Protein AF-A0A8T5PYW8-F1 (afdb_monomer_lite)

Sequence (938 aa):
MGNIFQKEYFKEKKGQVTVFIIIGIIILLSATTVIYIRNRTIEEKTAVEVEEAIIPDWAGEVEPFVERCIQDIAIKAFKKIGEHGGYIDFEDLYLSGSSFDIDKDNPTESDAVSFSTETQDPVAYWWYMESPNNCHECDLTSIDPPFDYIEGQVNRYMNRELPLCLNDFETFKKRGFEIDAGETDTGTKINLNTVDVTVKRPTEIKLGDKKANIDTFKVTLDLDFNQDYIAASLIAYSQINTMFMEDLLMHYITVYTLEPDPKKIPPTSSMDHREVPVTWKKEDVKKRVRNDLLGSYIAMLQVDKTKSAVRLLSPDPDEQGLYDVTYLDILPEGFEELEVDFLYNPAWNMYFNIRPGSETLKPLTTRTNDGGLGLLSSPITTNFYEFFYDISFPVIVLIKDNSSLKRYGEDGYLFRFALEVNIRDNKNMHLWKQEEGTIGPMDYSGVSLSLQNTQIDAEACTEVEGTEKWKCPIDNEVYDEMIECADSCRTETEEIIDPTAIPTLFCDYEQRISKDITIKTFDAKTKDPIPDVLITFGCGNYRKCPMEATDENGIYTSPFPICIGDGYIKLEKGGYMARYLDRISISPDTSASYSAELEPIREKEIEVVYINVTNLFRIKRMLYTKSGNNILNGLYNETPHVDSGESLDYRIREWGHGTLKNLYVTAYHYDIYSHELDLNQADIDLIKDKLKNHIENTVDSRISIKEIEHHHDVDRTDVVKATKDAMEAVEYALSISKNPMIQPEEQRDLLPISSTDRTKLEDYHKILKKELENIQFIKDYDLVSDSNIEEHRNKANPLKEGESVTIAYQKIKESIYEQNIPSVLVQAEYGGSSKIRLVPGRYNISMMFMDDKGFVIPAQGDYLEIDYTPAMIEGGELTTKTRAWDVEKTKLDSNNKIRFYFIRIDTPEEMEDMTGEFGMIEEYSRRYRAYIEPEFLP

Secondary structure (DSSP, 8-state):
-------------HHHHHHHHHHHHHHHHHHHHHHHHHHHHHTTT-----------TTTTTTHHHHHHHHHHHHHHHHHHHHHTTS-S-SS-HHHHSS-----SS-TTSSSEEESSSSS--EEEEEEEE-S-TT-SS--EE--PPPHHHHHHHHHHHHHHHHHHHHGGGHHHHTTT-EEEE---EEEEEE-SS-EEEEEEEEEEEEETTEEEEEEEEEEEE---HHHHHHHHHHHHHHHHHH-HHHHHHHHHHHHHTSS--TTSPPPSEEEE--SS---EEHHHHHHHIIIIIIHHHGGG-EETTSTT------SSHHHHHHHHTTEE--S-TT-TTEEEEEE--TTS--EEEEES-SSEE--SEEEEE--SSTT--S-EEEEEEE-EEEEEEEEEEEEEESSTTGGGT-S-EEEEEEEEEEEETTEEHHHHHTT-SSS-----TT---------------EE-TTSS-EE-TTT--EESSHHHHHHHT----------PPPP-GGG-GGG--S--EEEEEEETTT--B-TT-EEEEEETTTEEEEEEE--TTSEEEE----EEEEEEEEEE-TTB--EEEEEEEE-TT--EEEEEEE-BPEEEEEEEEEEEHHHH--S---SSSSHHHHHHHHHH-----------GGGTTTT-S-SHHHHHHHHHHHHHHTTTTS---HHHHHHHHHHHHHHHHHHHHT---HHHHTT-TT--HHHHHHHHHHHHHHHHHHHHHHH-GGGS-TT-TTSPPPPHHHHHHHHHHHHHHHHHHHHHGGGG-TT---HHHHHHHHTTPEEP-TTEEEEEEEEEPPSSTTSPPPPPEEEEEETT--EEEEE-SEEEEEEEEEEETT-EEE--BTTBPPEEESSEEEEEEEESTTT--EEE-HHHHHH-SEEEEEEEEPPPPSSHHHHHHHGGGHHHHHHHSHHHHS-EEE-

Foldseek 3Di:
DDDDDDDDDDDDDPPPVVVVVVVVVVVVVVVVVVVVVVVVVVVVPPPPPPVPQPFDPVRVVVQVLLQVLLVVQLVLQQQCCQQAQRANDAVDCQLRVDHWAADAQAQLQTQWYAPDSVDPRTHGAQWHWPDDLVDPQIEIEGDRDFPVSSQSSSQSSCQPCSCVSCVCVVVVVVVQKDKDKAHWGWGWAQFQQKIKIKIQIWIWIDHPPDIDTDGMHIDIFRHRVVLLSVVVVLVSVCCVVPVLVLVLLLVVLQVQAADDDQVTAHHQKDKDFDPDFHKYFQVVNVLCCLCVPCVVQQQLAAEPQAQPQDQDDDPDLVVNVSSVSSYHPRDDHDRHQKGKGKDDDSVHDKDKDKDDDDTMATFPDKDWDPPPDVPDNDIGIMGIHHMFIWIKGKMKMKIWRCRGPVVVVDRGHIGIHMHMRTGGRSDGPVCVLVVVHPDPDDPNPNNDHPPVPPPRDQNWFDCPPPACWGAQSPVRDIGNHRVVSRVVNDDDDDDDDDDDDDDDPQQPQVQLQEAKEKEWEAAPPPRATDWFWWKWKDAPPPDIHTDGTAHPRNMDIDRHGAHAQWMKIWTDDPQWAIDIDTRDGTDGHDYYYYYDHTYGKAKFWEFEWEFAVCLVCVLDDPADDDQPVVVVCVVQDDDDDDDDDDDDPVPVVPRVCDPLVVVVVVLVVCVVCVVQQVDPVVVNVVVVVVSVVLVVVVVVPPPPVVNVVPDPDDDLVVVLVNLVVQLVVLVVVLVCLVCVPPDDPSPNPPDRDDPVNNVVSVVVNVSSVVVNVSSVSPPPPVPDDPVVLVVSLVVIGGADAQKKKKKWKWFDDPDPPRDTPPTDIWMDHVVDITMDIDGFGWMKIWMKMWGQQFDWQPDDDPRHIDTQHGPIATFAICHPLLPTAGDDPVLSVPFRYKYFYTYDYPRDNHPVSVVPPRVCRSVCCNVCVSNGHIDGHD

Structure (mmCIF, N/CA/C/O backbone):
data_AF-A0A8T5PYW8-F1
#
_entry.id   AF-A0A8T5PYW8-F1
#
loop_
_atom_site.group_PDB
_atom_site.id
_atom_site.type_symbol
_atom_site.label_atom_id
_atom_site.label_alt_id
_atom_site.label_comp_id
_atom_site.label_asym_id
_atom_site.label_entity_id
_atom_site.label_seq_id
_atom_site.pdbx_PDB_ins_code
_atom_site.Cartn_x
_atom_site.Cartn_y
_atom_site.Cartn_z
_atom_site.occupancy
_atom_site.B_iso_or_equiv
_atom_site.auth_seq_id
_atom_site.auth_comp_id
_atom_site.auth_asym_id
_atom_site.auth_atom_id
_atom_site.pdbx_PDB_model_num
ATOM 1 N N . MET A 1 1 ? -59.252 -43.788 -52.177 1.00 38.06 1 MET A N 1
ATOM 2 C CA . MET A 1 1 ? -59.277 -45.171 -51.664 1.00 38.06 1 MET A CA 1
ATOM 3 C C . MET A 1 1 ? -58.492 -45.189 -50.368 1.00 38.06 1 MET A C 1
ATOM 5 O O . MET A 1 1 ? -57.293 -44.989 -50.447 1.00 38.06 1 MET A O 1
ATOM 9 N N . GLY A 1 2 ? -59.209 -45.377 -49.251 1.00 36.03 2 GLY A N 1
ATOM 10 C CA . GLY A 1 2 ? -58.746 -45.810 -47.922 1.00 36.03 2 GLY A CA 1
ATOM 11 C C . GLY A 1 2 ? -57.787 -44.891 -47.156 1.00 36.03 2 GLY A C 1
ATOM 12 O O . GLY A 1 2 ? -56.863 -44.348 -47.733 1.00 36.03 2 GLY A O 1
ATOM 13 N N . ASN A 1 3 ? -57.849 -44.735 -45.838 1.00 40.34 3 ASN A N 1
ATOM 14 C CA . ASN A 1 3 ? -58.860 -44.886 -44.783 1.00 40.34 3 ASN A CA 1
ATOM 15 C C . ASN A 1 3 ? -58.123 -44.380 -43.515 1.00 40.34 3 ASN A C 1
ATOM 17 O O . ASN A 1 3 ? -56.981 -44.764 -43.315 1.00 40.34 3 ASN A O 1
ATOM 21 N N . ILE A 1 4 ? -58.676 -43.408 -42.780 1.00 43.94 4 ILE A N 1
ATOM 22 C CA . ILE A 1 4 ? -59.211 -43.549 -41.401 1.00 43.94 4 ILE A CA 1
ATOM 23 C C . ILE A 1 4 ? -58.146 -43.557 -40.275 1.00 43.94 4 ILE A C 1
ATOM 25 O O . ILE A 1 4 ? -57.129 -44.225 -40.377 1.00 43.94 4 ILE A O 1
ATOM 29 N N . PHE A 1 5 ? -58.516 -42.876 -39.176 1.00 41.41 5 PHE A N 1
ATOM 30 C CA . PHE A 1 5 ? -57.900 -42.725 -37.841 1.00 41.41 5 PHE A CA 1
ATOM 31 C C . PHE A 1 5 ? -57.006 -41.476 -37.694 1.00 41.41 5 PHE A C 1
ATOM 33 O O . PHE A 1 5 ? -56.046 -41.313 -38.426 1.00 41.41 5 PHE A O 1
ATOM 40 N N . GLN A 1 6 ? -57.257 -40.524 -36.788 1.00 36.09 6 GLN A N 1
ATOM 41 C CA . GLN A 1 6 ? -58.157 -40.504 -35.633 1.00 36.09 6 GLN A CA 1
ATOM 42 C C . GLN A 1 6 ? -58.437 -39.044 -35.229 1.00 36.09 6 GLN A C 1
ATOM 44 O O . GLN A 1 6 ? -57.550 -38.194 -35.258 1.00 36.09 6 GLN A O 1
ATOM 49 N N . LYS A 1 7 ? -59.690 -38.763 -34.871 1.00 41.31 7 LYS A N 1
ATOM 50 C CA . LYS A 1 7 ? -60.179 -37.507 -34.296 1.00 41.31 7 LYS A CA 1
ATOM 51 C C . LYS A 1 7 ? -60.662 -37.826 -32.877 1.00 41.31 7 LYS A C 1
ATOM 53 O O . LYS A 1 7 ? -61.161 -38.925 -32.664 1.00 41.31 7 LYS A O 1
ATOM 58 N N . GLU A 1 8 ? -60.581 -36.820 -32.006 1.00 45.12 8 GLU A N 1
ATOM 59 C CA . GLU A 1 8 ? -61.153 -36.722 -30.648 1.00 45.12 8 GLU A CA 1
ATOM 60 C C . GLU A 1 8 ? -60.348 -37.353 -29.504 1.00 45.12 8 GLU A C 1
ATOM 62 O O . GLU A 1 8 ? -60.161 -38.560 -29.460 1.00 45.12 8 GLU A O 1
ATOM 67 N N . TYR A 1 9 ? -59.932 -36.535 -28.525 1.00 40.03 9 TYR A N 1
ATOM 68 C CA . TYR A 1 9 ? -60.668 -36.371 -27.258 1.00 40.03 9 TYR A CA 1
ATOM 69 C C . TYR A 1 9 ? -59.947 -35.349 -26.349 1.00 40.03 9 TYR A C 1
ATOM 71 O O . TYR A 1 9 ? -58.933 -35.666 -25.743 1.00 40.03 9 TYR A O 1
ATOM 79 N N . PHE A 1 10 ? -60.454 -34.119 -26.217 1.00 39.41 10 PHE A N 1
ATOM 80 C CA . PHE A 1 10 ? -60.117 -33.260 -25.070 1.00 39.41 10 PHE A CA 1
ATOM 81 C C . PHE A 1 10 ? -61.332 -32.413 -24.710 1.00 39.41 10 PHE A C 1
ATOM 83 O O . PHE A 1 10 ? -61.583 -31.348 -25.275 1.00 39.41 10 PHE A O 1
ATOM 90 N N . LYS A 1 11 ? -62.109 -32.911 -23.750 1.00 50.81 11 LYS A N 1
ATOM 91 C CA . LYS A 1 11 ? -63.093 -32.111 -23.036 1.00 50.81 11 LYS A CA 1
ATOM 92 C C . LYS A 1 11 ? -62.983 -32.397 -21.541 1.00 50.81 11 LYS A C 1
ATOM 94 O O . LYS A 1 11 ? -62.921 -33.545 -21.126 1.00 50.81 11 LYS A O 1
ATOM 99 N N . GLU A 1 12 ? -63.015 -31.292 -20.797 1.00 53.44 12 GLU A N 1
ATOM 100 C CA . GLU A 1 12 ? -63.367 -31.162 -19.376 1.00 53.44 12 GLU A CA 1
ATOM 101 C C . GLU A 1 12 ? -62.296 -31.487 -18.325 1.00 53.44 12 GLU A C 1
ATOM 103 O O . GLU A 1 12 ? -62.351 -32.522 -17.681 1.00 53.44 12 GLU A O 1
ATOM 108 N N . LYS A 1 13 ? -61.420 -30.504 -18.036 1.00 51.81 13 LYS A N 1
ATOM 109 C CA . LYS A 1 13 ? -60.904 -30.225 -16.673 1.00 51.81 13 LYS A CA 1
ATOM 110 C C . LYS A 1 13 ? -60.664 -28.723 -16.418 1.00 51.81 13 LYS A C 1
ATOM 112 O O . LYS A 1 13 ? -59.622 -28.319 -15.918 1.00 51.81 13 LYS A O 1
ATOM 117 N N . LYS A 1 14 ? -61.638 -27.857 -16.735 1.00 52.00 14 LYS A N 1
ATOM 118 C CA . LYS A 1 14 ? -61.552 -26.415 -16.396 1.00 52.00 14 LYS A CA 1
ATOM 119 C C . LYS A 1 14 ? -61.781 -26.107 -14.903 1.00 52.00 14 LYS A C 1
ATOM 121 O O . LYS A 1 14 ? -61.589 -24.972 -14.500 1.00 52.00 14 LYS A O 1
ATOM 126 N N . GLY A 1 15 ? -62.145 -27.105 -14.088 1.00 56.88 15 GLY A N 1
ATOM 127 C CA . GLY A 1 15 ? -62.352 -26.946 -12.642 1.00 56.88 15 GLY A CA 1
ATOM 128 C C . GLY A 1 15 ? -61.109 -27.152 -11.766 1.00 56.88 15 GLY A C 1
ATOM 129 O O . GLY A 1 15 ? -61.124 -26.737 -10.616 1.00 56.88 15 GLY A O 1
ATOM 130 N N . GLN A 1 16 ? -60.029 -27.764 -12.273 1.00 58.91 16 GLN A N 1
ATOM 131 C CA . GLN A 1 16 ? -58.819 -27.996 -11.463 1.00 58.91 16 GLN A CA 1
ATOM 132 C C . GLN A 1 16 ? -57.899 -26.772 -11.414 1.00 58.91 16 GLN A C 1
ATOM 134 O O . GLN A 1 16 ? -57.316 -26.493 -10.374 1.00 58.91 16 GLN A O 1
ATOM 139 N N . VAL A 1 17 ? -57.824 -25.991 -12.495 1.00 68.00 17 VAL A N 1
ATOM 140 C CA . VAL A 1 17 ? -56.960 -24.798 -12.550 1.00 68.00 17 VAL A CA 1
ATOM 141 C C . VAL A 1 17 ? -57.440 -23.713 -11.579 1.00 68.00 17 VAL A C 1
ATOM 143 O O . VAL A 1 17 ? -56.629 -23.069 -10.922 1.00 68.00 17 VAL A O 1
ATOM 146 N N . THR A 1 18 ? -58.756 -23.555 -11.405 1.00 79.94 18 THR A N 1
ATOM 147 C CA . THR A 1 18 ? -59.322 -22.570 -10.469 1.00 79.94 18 THR A CA 1
ATOM 148 C C . THR A 1 18 ? -58.969 -22.883 -9.013 1.00 79.94 18 THR A C 1
ATOM 150 O O . THR A 1 18 ? -58.755 -21.964 -8.231 1.00 79.94 18 THR A O 1
ATOM 153 N N . VAL A 1 19 ? -58.844 -24.165 -8.650 1.00 78.81 19 VAL A N 1
ATOM 154 C CA . VAL A 1 19 ? -58.472 -24.578 -7.287 1.00 78.81 19 VAL A CA 1
ATOM 155 C C . VAL A 1 19 ? -57.028 -24.190 -6.972 1.00 78.81 19 VAL A C 1
ATOM 157 O O . VAL A 1 19 ? -56.772 -23.635 -5.908 1.00 78.81 19 VAL A O 1
ATOM 160 N N . PHE A 1 20 ? -56.098 -24.387 -7.910 1.00 79.06 20 PHE A N 1
ATOM 161 C CA . PHE A 1 20 ? -54.699 -23.993 -7.710 1.00 79.06 20 PHE A CA 1
ATOM 162 C C . PHE A 1 20 ? -54.511 -22.472 -7.647 1.00 79.06 20 PHE A C 1
ATOM 164 O O . PHE A 1 20 ? -53.709 -22.000 -6.848 1.00 79.06 20 PHE A O 1
ATOM 171 N N . ILE A 1 21 ? -55.296 -21.698 -8.406 1.00 86.69 21 ILE A N 1
ATOM 172 C CA . ILE A 1 21 ? -55.273 -20.226 -8.329 1.00 86.69 21 ILE A CA 1
ATOM 173 C C . ILE A 1 21 ? -55.773 -19.741 -6.960 1.00 86.69 21 ILE A C 1
ATOM 175 O O . ILE A 1 21 ? -55.162 -18.861 -6.360 1.00 86.69 21 ILE A O 1
ATOM 179 N N . ILE A 1 22 ? -56.848 -20.337 -6.433 1.00 91.19 22 ILE A N 1
ATOM 180 C CA . ILE A 1 22 ? -57.376 -19.976 -5.108 1.00 91.19 22 ILE A CA 1
ATOM 181 C C . ILE A 1 22 ? -56.367 -20.328 -4.006 1.00 91.19 22 ILE A C 1
ATOM 183 O O . ILE A 1 22 ? -56.138 -19.516 -3.114 1.00 91.19 22 ILE A O 1
ATOM 187 N N . ILE A 1 23 ? -55.721 -21.496 -4.088 1.00 89.94 23 ILE A N 1
ATOM 188 C CA . ILE A 1 23 ? -54.689 -21.904 -3.122 1.00 89.94 23 ILE A CA 1
ATOM 189 C C . ILE A 1 23 ? -53.481 -20.960 -3.183 1.00 89.94 23 ILE A C 1
ATOM 191 O O . ILE A 1 23 ? -53.013 -20.519 -2.137 1.00 89.94 23 ILE A O 1
ATOM 195 N N . GLY A 1 24 ? -53.025 -20.584 -4.382 1.00 92.50 24 GLY A N 1
ATOM 196 C CA . GLY A 1 24 ? -51.926 -19.630 -4.549 1.00 92.50 24 GLY A CA 1
ATOM 197 C C . GLY A 1 24 ? -52.227 -18.264 -3.929 1.00 92.50 24 GLY A C 1
ATOM 198 O O . GLY A 1 24 ? -51.391 -17.719 -3.217 1.00 92.50 24 GLY A O 1
ATOM 199 N N . ILE A 1 25 ? -53.446 -17.745 -4.111 1.00 95.19 25 ILE A N 1
ATOM 200 C CA . ILE A 1 25 ? -53.867 -16.469 -3.509 1.00 95.19 25 ILE A CA 1
ATOM 201 C C . ILE A 1 25 ? -53.932 -16.567 -1.978 1.00 95.19 25 ILE A C 1
ATOM 203 O O . ILE A 1 25 ? -53.533 -15.629 -1.292 1.00 95.19 25 ILE A O 1
ATOM 207 N N . ILE A 1 26 ? -54.392 -17.696 -1.430 1.00 95.38 26 ILE A N 1
ATOM 208 C CA . ILE A 1 26 ? -54.441 -17.907 0.025 1.00 95.38 26 ILE A CA 1
ATOM 209 C C . ILE A 1 26 ? -53.027 -17.953 0.607 1.00 95.38 26 ILE A C 1
ATOM 211 O O . ILE A 1 26 ? -52.782 -17.299 1.619 1.00 95.38 26 ILE A O 1
ATOM 215 N N . ILE A 1 27 ? -52.093 -18.655 -0.042 1.00 94.25 27 ILE A N 1
ATOM 216 C CA . ILE A 1 27 ? -50.689 -18.728 0.393 1.00 94.25 27 ILE A CA 1
ATOM 217 C C . ILE A 1 27 ? -50.048 -17.341 0.333 1.00 94.25 27 ILE A C 1
ATOM 219 O O . ILE A 1 27 ? -49.399 -16.924 1.286 1.00 94.25 27 ILE A O 1
ATOM 223 N N . LEU A 1 28 ? -50.300 -16.587 -0.737 1.00 94.56 28 LEU A N 1
ATOM 224 C CA . LEU A 1 28 ? -49.741 -15.250 -0.900 1.00 94.56 28 LEU A CA 1
ATOM 225 C C . LEU A 1 28 ? -50.288 -14.282 0.158 1.00 94.56 28 LEU A C 1
ATOM 227 O O . LEU A 1 28 ? -49.512 -13.603 0.822 1.00 94.56 28 LEU A O 1
ATOM 231 N N . LEU A 1 29 ? -51.601 -14.280 0.413 1.00 95.25 29 LEU A N 1
ATOM 232 C CA . LEU A 1 29 ? -52.206 -13.445 1.458 1.00 95.25 29 LEU A CA 1
ATOM 233 C C . LEU A 1 29 ? -51.734 -13.821 2.866 1.00 95.25 29 LEU A C 1
ATOM 235 O O . LEU A 1 29 ? -51.491 -12.934 3.683 1.00 95.25 29 LEU A O 1
ATOM 239 N N . SER A 1 30 ? -51.575 -15.113 3.155 1.00 91.19 30 SER A N 1
ATOM 240 C CA . SER A 1 30 ? -51.087 -15.565 4.461 1.00 91.19 30 SER A CA 1
ATOM 241 C C . SER A 1 30 ? -49.602 -15.252 4.657 1.00 91.19 30 SER A C 1
ATOM 243 O O . SER A 1 30 ? -49.258 -14.717 5.707 1.00 91.19 30 SER A O 1
ATOM 245 N N . ALA A 1 31 ? -48.751 -15.438 3.644 1.00 91.50 31 ALA A N 1
ATOM 246 C CA . ALA A 1 31 ? -47.349 -15.012 3.686 1.00 91.50 31 ALA A CA 1
ATOM 247 C C . ALA A 1 31 ? -47.220 -13.491 3.877 1.00 91.50 31 ALA A C 1
ATOM 249 O O . ALA A 1 31 ? -46.500 -13.042 4.764 1.00 91.50 31 ALA A O 1
ATOM 250 N N . THR A 1 32 ? -47.994 -12.699 3.126 1.00 89.44 32 THR A N 1
ATOM 251 C CA . THR A 1 32 ? -47.991 -11.229 3.257 1.00 89.44 32 THR A CA 1
ATOM 252 C C . THR A 1 32 ? -48.457 -10.792 4.649 1.00 89.44 32 THR A C 1
ATOM 254 O O . THR A 1 32 ? -47.897 -9.870 5.230 1.00 89.44 32 THR A O 1
ATOM 257 N N . THR A 1 33 ? -49.449 -11.481 5.223 1.00 91.94 33 THR A N 1
ATOM 258 C CA . THR A 1 33 ? -49.944 -11.190 6.578 1.00 91.94 33 THR A CA 1
ATOM 259 C C . THR A 1 33 ? -48.911 -11.552 7.644 1.00 91.94 33 THR A C 1
ATOM 261 O O . THR A 1 33 ? -48.725 -10.795 8.591 1.00 91.94 33 THR A O 1
ATOM 264 N N . VAL A 1 34 ? -48.211 -12.679 7.491 1.00 91.38 34 VAL A N 1
ATOM 265 C CA . VAL A 1 34 ? -47.151 -13.097 8.421 1.00 91.38 34 VAL A CA 1
ATOM 266 C C . VAL A 1 34 ? -45.970 -12.130 8.368 1.00 91.38 34 VAL A C 1
ATOM 268 O O . VAL A 1 34 ? -45.497 -11.728 9.425 1.00 91.38 34 VAL A O 1
ATOM 271 N N . ILE A 1 35 ? -45.549 -11.697 7.174 1.00 87.31 35 ILE A N 1
ATOM 272 C CA . ILE A 1 35 ? -44.493 -10.685 7.000 1.00 87.31 35 ILE A CA 1
ATOM 273 C C . ILE A 1 35 ? -44.930 -9.344 7.603 1.00 87.31 35 ILE A C 1
ATOM 275 O O . ILE A 1 35 ? -44.173 -8.733 8.347 1.00 87.31 35 ILE A O 1
ATOM 279 N N . TYR A 1 36 ? -46.176 -8.919 7.373 1.00 89.69 36 TYR A N 1
ATOM 280 C CA . TYR A 1 36 ? -46.711 -7.676 7.937 1.00 89.69 36 TYR A CA 1
ATOM 281 C C . TYR A 1 36 ? -46.775 -7.698 9.473 1.00 89.69 36 TYR A C 1
ATOM 283 O O . TYR A 1 36 ? -46.435 -6.711 10.123 1.00 89.69 36 TYR A O 1
ATOM 291 N N . ILE A 1 37 ? -47.181 -8.826 10.067 1.00 84.31 37 ILE A N 1
ATOM 292 C CA . ILE A 1 37 ? -47.215 -8.984 11.527 1.00 84.31 37 ILE A CA 1
ATOM 293 C C . ILE A 1 37 ? -45.792 -9.061 12.092 1.00 84.31 37 ILE A C 1
ATOM 295 O O . ILE A 1 37 ? -45.537 -8.412 13.105 1.00 84.31 37 ILE A O 1
ATOM 299 N N . ARG A 1 38 ? -44.864 -9.778 11.436 1.00 75.25 38 ARG A N 1
ATOM 300 C CA . ARG A 1 38 ? -43.445 -9.829 11.835 1.00 75.25 38 ARG A CA 1
ATOM 301 C C . ARG A 1 38 ? -42.803 -8.445 11.795 1.00 75.25 38 ARG A C 1
ATOM 303 O O . ARG A 1 38 ? -42.229 -8.046 12.799 1.00 75.25 38 ARG A O 1
ATOM 310 N N . ASN A 1 39 ? -42.991 -7.679 10.721 1.00 71.00 39 ASN A N 1
ATOM 311 C CA . ASN A 1 39 ? -42.432 -6.328 10.621 1.00 71.00 39 ASN A CA 1
ATOM 312 C C . ASN A 1 39 ? -42.983 -5.402 11.715 1.00 71.00 39 ASN A C 1
ATOM 314 O O . ASN A 1 39 ? -42.222 -4.652 12.315 1.00 71.00 39 ASN A O 1
ATOM 318 N N . ARG A 1 40 ? -44.267 -5.532 12.080 1.00 71.06 40 ARG A N 1
ATOM 319 C CA . ARG A 1 40 ? -44.833 -4.787 13.217 1.00 71.06 40 ARG A CA 1
ATOM 320 C C . ARG A 1 40 ? -44.355 -5.243 14.595 1.00 71.06 40 ARG A C 1
ATOM 322 O O . ARG A 1 40 ? -44.402 -4.444 15.518 1.00 71.06 40 ARG A O 1
ATOM 329 N N . THR A 1 41 ? -43.944 -6.501 14.763 1.00 53.25 41 THR A N 1
ATOM 330 C CA . THR A 1 41 ? -43.396 -6.972 16.051 1.00 53.25 41 THR A CA 1
ATOM 331 C C . THR A 1 41 ? -41.901 -6.701 16.193 1.00 53.25 41 THR A C 1
ATOM 333 O O . THR A 1 41 ? -41.403 -6.722 17.315 1.00 53.25 41 THR A O 1
ATOM 336 N N . ILE A 1 42 ? -41.205 -6.443 15.082 1.00 51.72 42 ILE A N 1
ATOM 337 C CA . ILE A 1 42 ? -39.791 -6.058 15.060 1.00 51.72 42 ILE A CA 1
ATOM 338 C C . ILE A 1 42 ? -39.649 -4.550 15.331 1.00 51.72 42 ILE A C 1
ATOM 340 O O . ILE A 1 42 ? -38.824 -4.181 16.154 1.00 51.72 42 ILE A O 1
ATOM 344 N N . GLU A 1 43 ? -40.523 -3.689 14.791 1.00 45.94 43 GLU A N 1
ATOM 345 C CA . GLU A 1 43 ? -40.486 -2.238 15.082 1.00 45.94 43 GLU A CA 1
ATOM 346 C C . GLU A 1 43 ? -40.773 -1.873 16.557 1.00 45.94 43 GLU A C 1
ATOM 348 O O . GLU A 1 43 ? -40.357 -0.813 17.009 1.00 45.94 43 GLU A O 1
ATOM 353 N N . GLU A 1 44 ? -41.447 -2.729 17.335 1.00 44.78 44 GLU A N 1
ATOM 354 C CA . GLU A 1 44 ? -41.784 -2.447 18.746 1.00 44.78 44 GLU A CA 1
ATOM 355 C C . GLU A 1 44 ? -40.785 -3.051 19.758 1.00 44.78 44 GLU A C 1
ATOM 357 O O . GLU A 1 44 ? -40.947 -2.855 20.961 1.00 44.78 44 GLU A O 1
ATOM 362 N N . LYS A 1 45 ? -39.757 -3.795 19.308 1.00 37.91 45 LYS A N 1
ATOM 363 C CA . LYS A 1 45 ? -38.787 -4.478 20.195 1.00 37.91 45 LYS A CA 1
ATOM 364 C C . LYS A 1 45 ? -37.328 -4.029 20.067 1.00 37.91 45 LYS A C 1
ATOM 366 O O . LYS A 1 45 ? -36.506 -4.494 20.847 1.00 37.91 45 LYS A O 1
ATOM 371 N N . THR A 1 46 ? -37.023 -3.092 19.174 1.00 38.72 46 THR A N 1
ATOM 372 C CA . THR A 1 46 ? -35.703 -2.438 19.042 1.00 38.72 46 THR A CA 1
ATOM 373 C C . THR A 1 46 ? -35.733 -0.975 19.490 1.00 38.72 46 THR A C 1
ATOM 375 O O . THR A 1 46 ? -35.033 -0.125 18.957 1.00 38.72 46 THR A O 1
ATOM 378 N N . ALA A 1 47 ? -36.543 -0.672 20.502 1.00 36.22 47 ALA A N 1
ATOM 379 C CA . ALA A 1 47 ? -36.277 0.449 21.389 1.00 36.22 47 ALA A CA 1
ATOM 380 C C . ALA A 1 47 ? -35.717 -0.153 22.680 1.00 36.22 47 ALA A C 1
ATOM 382 O O . ALA A 1 47 ? -36.468 -0.474 23.600 1.00 36.22 47 ALA A O 1
ATOM 383 N N . VAL A 1 48 ? -34.400 -0.378 22.724 1.00 37.81 48 VAL A N 1
ATOM 384 C CA . VAL A 1 48 ? -33.714 -0.385 24.016 1.00 37.81 48 VAL A CA 1
ATOM 385 C C . VAL A 1 48 ? -33.890 1.036 24.526 1.00 37.81 48 VAL A C 1
ATOM 387 O O . VAL A 1 48 ? -33.312 1.984 24.004 1.00 37.81 48 VAL A O 1
ATOM 390 N N . GLU A 1 49 ? -34.822 1.183 25.455 1.00 36.69 49 GLU A N 1
ATOM 391 C CA . GLU A 1 49 ? -35.040 2.385 26.237 1.00 36.69 49 GLU A CA 1
ATOM 392 C C . GLU A 1 49 ? -33.749 2.585 27.045 1.00 36.69 49 GLU A C 1
ATOM 394 O O . GLU A 1 49 ? -33.605 2.063 28.149 1.00 36.69 49 GLU A O 1
ATOM 399 N N . VAL A 1 50 ? -32.749 3.251 26.453 1.00 43.47 50 VAL A N 1
ATOM 400 C CA . VAL A 1 50 ? -31.699 3.895 27.237 1.00 43.47 50 VAL A CA 1
ATOM 401 C C . VAL A 1 50 ? -32.470 4.889 28.086 1.00 43.47 50 VAL A C 1
ATOM 403 O O . VAL A 1 50 ? -33.004 5.872 27.575 1.00 43.47 50 VAL A O 1
ATOM 406 N N . GLU A 1 51 ? -32.650 4.552 29.360 1.00 42.88 51 GLU A N 1
ATOM 407 C CA . GLU A 1 51 ? -33.152 5.463 30.375 1.00 42.88 51 GLU A CA 1
ATOM 408 C C . GLU A 1 51 ? -32.160 6.639 30.396 1.00 42.88 51 GLU A C 1
ATOM 410 O O . GLU A 1 51 ? -31.167 6.612 31.119 1.00 42.88 51 GLU A O 1
ATOM 415 N N . GLU A 1 52 ? -32.363 7.644 29.534 1.00 52.25 52 GLU A N 1
ATOM 416 C CA . GLU A 1 52 ? -31.673 8.925 29.639 1.00 52.25 52 GLU A CA 1
ATOM 417 C C . GLU A 1 52 ? -31.968 9.408 31.053 1.00 52.25 52 GLU A C 1
ATOM 419 O O . GLU A 1 52 ? -33.106 9.763 31.387 1.00 52.25 52 GLU A O 1
ATOM 424 N N . ALA A 1 53 ? -30.963 9.332 31.924 1.00 58.19 53 ALA A N 1
ATOM 425 C CA . ALA A 1 53 ? -31.076 9.844 33.270 1.00 58.19 53 ALA A CA 1
ATOM 426 C C . ALA A 1 53 ? -31.490 11.308 33.128 1.00 58.19 53 ALA A C 1
ATOM 428 O O . ALA A 1 53 ? -30.722 12.117 32.622 1.00 58.19 53 ALA A O 1
ATOM 429 N N . ILE A 1 54 ? -32.732 11.639 33.497 1.00 68.88 54 ILE A N 1
ATOM 430 C CA . ILE A 1 54 ? -33.273 12.988 33.317 1.00 68.88 54 ILE A CA 1
ATOM 431 C C . ILE A 1 54 ? -32.425 13.929 34.175 1.00 68.88 54 ILE A C 1
ATOM 433 O O . ILE A 1 54 ? -32.641 14.033 35.388 1.00 68.88 54 ILE A O 1
ATOM 437 N N . ILE A 1 55 ? -31.444 14.591 33.555 1.00 81.00 55 ILE A N 1
ATOM 438 C CA . ILE A 1 55 ? -30.574 15.547 34.229 1.00 81.00 55 ILE A CA 1
ATOM 439 C C . ILE A 1 55 ? -31.463 16.724 34.632 1.00 81.00 55 ILE A C 1
ATOM 441 O O . ILE A 1 55 ? -32.069 17.374 33.778 1.00 81.00 55 ILE A O 1
ATOM 445 N N . PRO A 1 56 ? -31.599 17.016 35.935 1.00 82.56 56 PRO A N 1
ATOM 446 C CA . PRO A 1 56 ? -32.448 18.113 36.365 1.00 82.56 56 PRO A CA 1
ATOM 447 C C . PRO A 1 56 ? -31.942 19.458 35.821 1.00 82.56 56 PRO A C 1
ATOM 449 O O . PRO A 1 56 ? -30.739 19.709 35.856 1.00 82.56 56 PRO A O 1
ATOM 452 N N . ASP A 1 57 ? -32.846 20.383 35.477 1.00 84.31 57 ASP A N 1
ATOM 453 C CA . ASP A 1 57 ? -32.513 21.721 34.938 1.00 84.31 57 ASP A CA 1
ATOM 454 C C . ASP A 1 57 ? -31.424 22.481 35.722 1.00 84.31 57 ASP A C 1
ATOM 456 O O . ASP A 1 57 ? -30.683 23.285 35.166 1.00 84.31 57 ASP A O 1
ATOM 460 N N . TRP A 1 58 ? -31.317 22.253 37.037 1.00 84.62 58 TRP A N 1
ATOM 461 C CA . TRP A 1 58 ? -30.325 22.919 37.888 1.00 84.62 58 TRP A CA 1
ATOM 462 C C . TRP A 1 58 ? -28.891 22.393 37.700 1.00 84.62 58 TRP A C 1
ATOM 464 O O . TRP A 1 58 ? -27.953 23.095 38.074 1.00 84.62 58 TRP A O 1
ATOM 474 N N . ALA A 1 59 ? -28.727 21.185 37.152 1.00 85.69 59 ALA A N 1
ATOM 475 C CA . ALA A 1 59 ? -27.449 20.540 36.846 1.00 85.69 59 ALA A CA 1
ATOM 476 C C . ALA A 1 59 ? -27.107 20.577 35.342 1.00 85.69 59 ALA A C 1
ATOM 478 O O . ALA A 1 59 ? -25.954 20.350 34.982 1.00 85.69 59 ALA A O 1
ATOM 479 N N . GLY A 1 60 ? -28.065 20.939 34.479 1.00 86.31 60 GLY A N 1
ATOM 480 C CA . GLY A 1 60 ? -27.927 20.899 33.016 1.00 86.31 60 GLY A CA 1
ATOM 481 C C . GLY A 1 60 ? -26.878 21.839 32.401 1.00 86.31 60 GLY A C 1
ATOM 482 O O . GLY A 1 60 ? -26.639 21.777 31.205 1.00 86.31 60 GLY A O 1
ATOM 483 N N . GLU A 1 61 ? -26.227 22.714 33.178 1.00 90.88 61 GLU A N 1
ATOM 484 C CA . GLU A 1 61 ? -25.093 23.521 32.688 1.00 90.88 61 GLU A CA 1
ATOM 485 C C . GLU A 1 61 ? -23.734 22.802 32.804 1.00 90.88 61 GLU A C 1
ATOM 487 O O . GLU A 1 61 ? -22.765 23.242 32.184 1.00 90.88 61 GLU A O 1
ATOM 492 N N . VAL A 1 62 ? -23.635 21.736 33.611 1.00 92.50 62 VAL A N 1
ATOM 493 C CA . VAL A 1 62 ? -22.368 21.025 33.869 1.00 92.50 62 VAL A CA 1
ATOM 494 C C . VAL A 1 62 ? -22.004 20.109 32.704 1.00 92.50 62 VAL A C 1
ATOM 496 O O . VAL A 1 62 ? -20.870 20.143 32.240 1.00 92.50 62 VAL A O 1
ATOM 499 N N . GLU A 1 63 ? -22.967 19.346 32.195 1.00 93.06 63 GLU A N 1
ATOM 500 C CA . GLU A 1 63 ? -22.794 18.453 31.044 1.00 93.06 63 GLU A CA 1
ATOM 501 C C . GLU A 1 63 ? -22.246 19.165 29.796 1.00 93.06 63 GLU A C 1
ATOM 503 O O . GLU A 1 63 ? -21.132 18.838 29.387 1.00 93.06 63 GLU A O 1
ATOM 508 N N . PRO A 1 64 ? -22.885 20.225 29.257 1.00 94.44 64 PRO A N 1
ATOM 509 C CA . PRO A 1 64 ? -22.377 20.911 28.068 1.00 94.44 64 PRO A CA 1
ATOM 510 C C . PRO A 1 64 ? -21.037 21.624 28.306 1.00 94.44 64 PRO A C 1
ATOM 512 O O . PRO A 1 64 ? -20.346 21.987 27.352 1.00 94.44 64 PRO A O 1
ATOM 515 N N . PHE A 1 65 ? -20.654 21.876 29.565 1.00 96.38 65 PHE A N 1
ATOM 516 C CA . PHE A 1 65 ? -19.309 22.349 29.892 1.00 96.38 65 PHE A CA 1
ATOM 517 C C . PHE A 1 65 ? -18.273 21.227 29.760 1.00 96.38 65 PHE A C 1
ATOM 519 O O . PHE A 1 65 ? -17.218 21.455 29.164 1.00 96.38 65 PHE A O 1
ATOM 526 N N . VAL A 1 66 ? -18.575 20.032 30.278 1.00 96.50 66 VAL A N 1
ATOM 527 C CA . VAL A 1 66 ? -17.706 18.854 30.147 1.00 96.50 66 VAL A CA 1
ATOM 528 C C . VAL A 1 66 ? -17.573 18.452 28.683 1.00 96.50 66 VAL A C 1
ATOM 530 O O . VAL A 1 66 ? -16.452 18.326 28.198 1.00 96.50 66 VAL A O 1
ATOM 533 N N . GLU A 1 67 ? -18.686 18.349 27.957 1.00 97.19 67 GLU A N 1
ATOM 534 C CA . GLU A 1 67 ? -18.700 18.018 26.528 1.00 97.19 67 GLU A CA 1
ATOM 535 C C . GLU A 1 67 ? -17.897 19.016 25.696 1.00 97.19 67 GLU A C 1
ATOM 537 O O . GLU A 1 67 ? -17.132 18.617 24.825 1.00 97.19 67 GLU A O 1
ATOM 542 N N . ARG A 1 68 ? -17.978 20.320 25.993 1.00 97.50 68 ARG A N 1
ATOM 543 C CA . ARG A 1 68 ? -17.140 21.312 25.305 1.00 97.50 68 ARG A CA 1
ATOM 544 C C . ARG A 1 68 ? -15.654 21.094 25.574 1.00 97.50 68 ARG A C 1
ATOM 546 O O . ARG A 1 68 ? -14.859 21.192 24.648 1.00 97.50 68 ARG A O 1
ATOM 553 N N . CYS A 1 69 ? -15.277 20.781 26.815 1.00 97.94 69 CYS A N 1
ATOM 554 C CA . CYS A 1 69 ? -13.894 20.427 27.125 1.00 97.94 69 CYS A CA 1
ATOM 555 C C . CYS A 1 69 ? -13.444 19.173 26.364 1.00 97.94 69 CYS A C 1
ATOM 557 O O . CYS A 1 69 ? -12.342 19.164 25.822 1.00 97.94 69 CYS A O 1
ATOM 559 N N . ILE A 1 70 ? -14.293 18.144 26.293 1.00 98.44 70 ILE A N 1
ATOM 560 C CA . ILE A 1 70 ? -14.018 16.920 25.530 1.00 98.44 70 ILE A CA 1
ATOM 561 C C . ILE A 1 70 ? -13.817 17.261 24.051 1.00 98.44 70 ILE A C 1
ATOM 563 O O . ILE A 1 70 ? -12.797 16.890 23.480 1.00 98.44 70 ILE A O 1
ATOM 567 N N . GLN A 1 71 ? -14.734 18.031 23.463 1.00 98.56 71 GLN A N 1
ATOM 568 C CA . GLN A 1 71 ? -14.669 18.473 22.071 1.00 98.56 71 GLN A CA 1
ATOM 569 C C . GLN A 1 71 ? -13.373 19.238 21.774 1.00 98.56 71 GLN A C 1
ATOM 571 O O . GLN A 1 71 ? -12.659 18.902 20.833 1.00 98.56 71 GLN A O 1
ATOM 576 N N . ASP A 1 72 ? -13.034 20.237 22.593 1.00 98.31 72 ASP A N 1
ATOM 577 C CA . ASP A 1 72 ? -11.855 21.081 22.378 1.00 98.31 72 ASP A CA 1
ATOM 578 C C . ASP A 1 72 ? -10.543 20.290 22.494 1.00 98.31 72 ASP A C 1
ATOM 580 O O . ASP A 1 72 ? -9.572 20.592 21.798 1.00 98.31 72 ASP A O 1
ATOM 584 N N . ILE A 1 73 ? -10.478 19.299 23.388 1.00 98.56 73 ILE A N 1
ATOM 585 C CA . ILE A 1 73 ? -9.289 18.450 23.545 1.00 98.56 73 ILE A CA 1
ATOM 586 C C . ILE A 1 73 ? -9.209 17.428 22.416 1.00 98.56 73 ILE A C 1
ATOM 588 O O . ILE A 1 73 ? -8.127 17.244 21.865 1.00 98.56 73 ILE A O 1
ATOM 592 N N . ALA A 1 74 ? -10.327 16.814 22.033 1.00 98.50 74 ALA A N 1
ATOM 593 C CA . ALA A 1 74 ? -10.361 15.844 20.949 1.00 98.50 74 ALA A CA 1
ATOM 594 C C . ALA A 1 74 ? -9.957 16.490 19.613 1.00 98.50 74 ALA A C 1
ATOM 596 O O . ALA A 1 74 ? -9.094 15.962 18.918 1.00 98.50 74 ALA A O 1
ATOM 597 N N . ILE A 1 75 ? -10.456 17.695 19.307 1.00 98.56 75 ILE A N 1
ATOM 598 C CA . ILE A 1 75 ? -10.020 18.467 18.129 1.00 98.56 75 ILE A CA 1
ATOM 599 C C . ILE A 1 75 ? -8.505 18.721 18.168 1.00 98.56 75 ILE A C 1
ATOM 601 O O . ILE A 1 75 ? -7.822 18.547 17.161 1.00 98.56 75 ILE A O 1
ATOM 605 N N . LYS A 1 76 ? -7.946 19.095 19.328 1.00 98.38 76 LYS A N 1
ATOM 606 C CA . LYS A 1 76 ? -6.489 19.279 19.480 1.00 98.38 76 LYS A CA 1
ATOM 607 C C . LYS A 1 76 ? -5.709 17.977 19.297 1.00 98.38 76 LYS A C 1
ATOM 609 O O . LYS A 1 76 ? -4.629 18.015 18.715 1.00 98.38 76 LYS A O 1
ATOM 614 N N . ALA A 1 77 ? -6.236 16.856 19.786 1.00 98.44 77 ALA A N 1
ATOM 615 C CA . ALA A 1 77 ? -5.624 15.541 19.638 1.00 98.44 77 ALA A CA 1
ATOM 616 C C . ALA A 1 77 ? -5.535 15.145 18.159 1.00 98.44 77 ALA A C 1
ATOM 618 O O . ALA A 1 77 ? -4.447 14.845 17.673 1.00 98.44 77 ALA A O 1
ATOM 619 N N . PHE A 1 78 ? -6.647 15.240 17.424 1.00 98.44 78 PHE A N 1
ATOM 620 C CA . PHE A 1 78 ? -6.678 14.917 15.997 1.00 98.44 78 PHE A CA 1
ATOM 621 C C . PHE A 1 78 ? -5.857 15.884 15.151 1.00 98.44 78 PHE A C 1
ATOM 623 O O . PHE A 1 78 ? -5.223 15.448 14.196 1.00 98.44 78 PHE A O 1
ATOM 630 N N . LYS A 1 79 ? -5.798 17.173 15.505 1.00 97.75 79 LYS A N 1
ATOM 631 C CA . LYS A 1 79 ? -4.880 18.115 14.848 1.00 97.75 79 LYS A CA 1
ATOM 632 C C . LYS A 1 79 ? -3.425 17.707 15.018 1.00 97.75 79 LYS A C 1
ATOM 634 O O . LYS A 1 79 ? -2.719 17.634 14.026 1.00 97.75 79 LYS A O 1
ATOM 639 N N . LYS A 1 80 ? -3.006 17.363 16.241 1.00 97.44 80 LYS A N 1
ATOM 640 C CA . LYS A 1 80 ? -1.657 16.840 16.497 1.00 97.44 80 LYS A CA 1
ATOM 641 C C . LYS A 1 80 ? -1.378 15.587 15.669 1.00 97.44 80 LYS A C 1
ATOM 643 O O . LYS A 1 80 ? -0.353 15.530 15.014 1.00 97.44 80 LYS A O 1
ATOM 648 N N . ILE A 1 81 ? -2.304 14.628 15.652 1.00 98.06 81 ILE A N 1
ATOM 649 C CA . ILE A 1 81 ? -2.194 13.399 14.849 1.00 98.06 81 ILE A CA 1
ATOM 650 C C . ILE A 1 81 ? -2.030 13.720 13.358 1.00 98.06 81 ILE A C 1
ATOM 652 O O . ILE A 1 81 ? -1.127 13.184 12.718 1.00 98.06 81 ILE A O 1
ATOM 656 N N . GLY A 1 82 ? -2.859 14.616 12.819 1.00 97.50 82 GLY A N 1
ATOM 657 C CA . GLY A 1 82 ? -2.795 15.027 11.417 1.00 97.50 82 GLY A CA 1
ATOM 658 C C . GLY A 1 82 ? -1.512 15.777 11.084 1.00 97.50 82 GLY A C 1
ATOM 659 O O . GLY A 1 82 ? -0.893 15.521 10.059 1.00 97.50 82 GLY A O 1
ATOM 660 N N . GLU A 1 83 ? -1.046 16.637 11.986 1.00 95.56 83 GLU A N 1
ATOM 661 C CA . GLU A 1 83 ? 0.218 17.362 11.869 1.00 95.56 83 GLU A CA 1
ATOM 662 C C . GLU A 1 83 ? 1.441 16.430 11.980 1.00 95.56 83 GLU A C 1
ATOM 664 O O . GLU A 1 83 ? 2.514 16.756 11.495 1.00 95.56 83 GLU A O 1
ATOM 669 N N . HIS A 1 84 ? 1.343 15.253 12.570 1.00 96.31 84 HIS A N 1
ATOM 670 C CA . HIS A 1 84 ? 2.522 14.439 12.883 1.00 96.31 84 HIS A CA 1
ATOM 671 C C . HIS A 1 84 ? 2.563 13.099 12.137 1.00 96.31 84 HIS A C 1
ATOM 673 O O . HIS A 1 84 ? 3.403 12.254 12.443 1.00 96.31 84 HIS A O 1
ATOM 679 N N . GLY A 1 85 ? 1.700 12.889 11.141 1.00 96.31 85 GLY A N 1
ATOM 680 C CA . GLY A 1 85 ? 1.676 11.647 10.363 1.00 96.31 85 GLY A CA 1
ATOM 681 C C . GLY A 1 85 ? 1.114 10.463 11.136 1.00 96.31 85 GLY A C 1
ATOM 682 O O . GLY A 1 85 ? 1.651 9.366 11.048 1.00 96.31 85 GLY A O 1
ATOM 683 N N . GLY A 1 86 ? 0.054 10.679 11.917 1.00 96.69 86 GLY A N 1
ATOM 684 C CA . GLY A 1 86 ? -0.627 9.616 12.662 1.00 96.69 86 GLY A CA 1
ATOM 685 C C . GLY A 1 86 ? -0.221 9.499 14.137 1.00 96.69 86 GLY A C 1
ATOM 686 O O . GLY A 1 86 ? -0.820 8.718 14.876 1.00 96.69 86 GLY A O 1
ATOM 687 N N . TYR A 1 87 ? 0.750 10.289 14.601 1.00 97.06 87 TYR A N 1
ATOM 688 C CA . TYR A 1 87 ? 1.264 10.221 15.973 1.00 97.06 87 TYR A CA 1
ATOM 689 C C . TYR A 1 87 ? 0.954 11.474 16.779 1.00 97.06 87 TYR A C 1
ATOM 691 O O . TYR A 1 87 ? 1.118 12.590 16.316 1.00 97.06 87 TYR A O 1
ATOM 699 N N . ILE A 1 88 ? 0.523 11.341 18.026 1.00 95.94 88 ILE A N 1
ATOM 700 C CA . ILE A 1 88 ? 0.100 12.526 18.789 1.00 95.94 88 ILE A CA 1
ATOM 701 C C . ILE A 1 88 ? 1.276 13.364 19.323 1.00 95.94 88 ILE A C 1
ATOM 703 O O . ILE A 1 88 ? 1.152 14.581 19.516 1.00 95.94 88 ILE A O 1
ATOM 707 N N . ASP A 1 89 ? 2.414 12.717 19.579 1.00 93.44 89 ASP A N 1
ATOM 708 C CA . ASP A 1 89 ? 3.619 13.325 20.142 1.00 93.44 89 ASP A CA 1
ATOM 709 C C . ASP A 1 89 ? 4.846 12.431 19.888 1.00 93.44 89 ASP A C 1
ATOM 711 O O . ASP A 1 89 ? 4.745 11.218 20.016 1.00 93.44 89 ASP A O 1
ATOM 715 N N . PHE A 1 90 ? 6.003 13.004 19.551 1.00 91.50 90 PHE A N 1
ATOM 716 C CA . PHE A 1 90 ? 7.231 12.233 19.298 1.00 91.50 90 PHE A CA 1
ATOM 717 C C . PHE A 1 90 ? 8.150 12.127 20.521 1.00 91.50 90 PHE A C 1
ATOM 719 O O . PHE A 1 90 ? 9.025 11.264 20.561 1.00 91.50 90 PHE A O 1
ATOM 726 N N . GLU A 1 91 ? 7.979 13.003 21.514 1.00 91.50 91 GLU A N 1
ATOM 727 C CA . GLU A 1 91 ? 8.828 13.047 22.711 1.00 91.50 91 GLU A CA 1
ATOM 728 C C . GLU A 1 91 ? 8.195 12.288 23.889 1.00 91.50 91 GLU A C 1
ATOM 730 O O . GLU A 1 91 ? 8.882 11.919 24.846 1.00 91.50 91 GLU A O 1
ATOM 735 N N . ASP A 1 92 ? 6.888 12.031 23.823 1.00 92.12 92 ASP A N 1
ATOM 736 C CA . ASP A 1 92 ? 6.120 11.409 24.894 1.00 92.12 92 ASP A CA 1
ATOM 737 C C . ASP A 1 92 ? 5.734 9.955 24.586 1.00 92.12 92 ASP A C 1
ATOM 739 O O . ASP A 1 92 ? 4.661 9.672 24.051 1.00 92.12 92 ASP A O 1
ATOM 743 N N . LEU A 1 93 ? 6.593 9.022 25.014 1.00 88.19 93 LEU A N 1
ATOM 744 C CA . LEU A 1 93 ? 6.382 7.577 24.860 1.00 88.19 93 LEU A CA 1
ATOM 745 C C . LEU A 1 93 ? 5.059 7.085 25.468 1.00 88.19 93 LEU A C 1
ATOM 747 O O . LEU A 1 93 ? 4.492 6.112 24.975 1.00 88.19 93 LEU A O 1
ATOM 751 N N . TYR A 1 94 ? 4.560 7.716 26.540 1.00 89.19 94 TYR A N 1
ATOM 752 C CA . TYR A 1 94 ? 3.274 7.320 27.119 1.00 89.19 94 TYR A CA 1
ATOM 753 C C . TYR A 1 94 ? 2.135 7.654 26.162 1.00 89.19 94 TYR A C 1
ATOM 755 O O . TYR A 1 94 ? 1.206 6.864 26.018 1.00 89.19 94 TYR A O 1
ATOM 763 N N . LEU A 1 95 ? 2.192 8.806 25.499 1.00 91.25 95 LEU A N 1
ATOM 764 C CA . LEU A 1 95 ? 1.160 9.182 24.550 1.00 91.25 95 LEU A CA 1
ATOM 765 C C . LEU A 1 95 ? 1.260 8.429 23.238 1.00 91.25 95 LEU A C 1
ATOM 767 O O . LEU A 1 95 ? 0.253 7.861 22.830 1.00 91.25 95 LEU A O 1
ATOM 771 N N . SER A 1 96 ? 2.427 8.411 22.599 1.00 87.81 96 SER A N 1
ATOM 772 C CA . SER A 1 96 ? 2.588 7.755 21.303 1.00 87.81 96 SER A CA 1
ATOM 773 C C . SER A 1 96 ? 2.480 6.249 21.440 1.00 87.81 96 SER A C 1
ATOM 775 O O . SER A 1 96 ? 1.703 5.641 20.726 1.00 87.81 96 SER A O 1
ATOM 777 N N . GLY A 1 97 ? 3.166 5.656 22.418 1.00 82.62 97 GLY A N 1
ATOM 778 C CA . GLY A 1 97 ? 3.400 4.214 22.481 1.00 82.62 97 GLY A CA 1
ATOM 779 C C . GLY A 1 97 ? 4.580 3.756 21.616 1.00 82.62 97 GLY A C 1
ATOM 780 O O . GLY A 1 97 ? 4.797 2.553 21.510 1.00 82.62 97 GLY A O 1
ATOM 781 N N . SER A 1 98 ? 5.329 4.690 21.017 1.00 84.31 98 SER A N 1
ATOM 782 C CA . SER A 1 98 ? 6.524 4.436 20.198 1.00 84.31 98 SER A CA 1
ATOM 783 C C . SER A 1 98 ? 7.628 5.447 20.503 1.00 84.31 98 SER A C 1
ATOM 785 O O . SER A 1 98 ? 7.358 6.597 20.856 1.00 84.31 98 SER A O 1
ATOM 787 N N . SER A 1 99 ? 8.882 5.016 20.376 1.00 86.62 99 SER A N 1
ATOM 788 C CA . SER A 1 99 ? 10.056 5.891 20.419 1.00 86.62 99 SER A CA 1
ATOM 789 C C . SER A 1 99 ? 10.546 6.171 19.006 1.00 86.62 99 SER A C 1
ATOM 791 O O . SER A 1 99 ? 10.600 5.239 18.211 1.00 86.62 99 SER A O 1
ATOM 793 N N . PHE A 1 100 ? 10.965 7.407 18.745 1.00 90.81 100 PHE A N 1
ATOM 794 C CA . PHE A 1 100 ? 11.455 7.841 17.439 1.00 90.81 100 PHE A CA 1
ATOM 795 C C . PHE A 1 100 ? 12.883 8.370 17.555 1.00 90.81 100 PHE A C 1
ATOM 797 O O . PHE A 1 100 ? 13.190 9.118 18.492 1.00 90.81 100 PHE A O 1
ATOM 804 N N . ASP A 1 101 ? 13.737 8.017 16.600 1.00 92.06 101 ASP A N 1
ATOM 805 C CA . ASP A 1 101 ? 15.038 8.646 16.395 1.00 92.06 101 ASP A CA 1
ATOM 806 C C . ASP A 1 101 ? 14.895 9.791 15.386 1.00 92.06 101 ASP A C 1
ATOM 808 O O . ASP A 1 101 ? 14.595 9.574 14.213 1.00 92.06 101 ASP A O 1
ATOM 812 N N . ILE A 1 102 ? 15.046 11.032 15.859 1.00 91.00 102 ILE A N 1
ATOM 813 C CA . ILE A 1 102 ? 14.835 12.232 15.041 1.00 91.00 102 ILE A CA 1
ATOM 814 C C . ILE A 1 102 ? 16.139 13.013 14.896 1.00 91.00 102 ILE A C 1
ATOM 816 O O . ILE A 1 102 ? 16.478 13.843 15.750 1.00 91.00 102 ILE A O 1
ATOM 820 N N . ASP A 1 103 ? 16.824 12.822 13.768 1.00 90.81 103 ASP A N 1
ATOM 821 C CA . ASP A 1 103 ? 17.973 13.636 13.366 1.00 90.81 103 ASP A CA 1
ATOM 822 C C . ASP A 1 103 ? 17.537 14.764 12.413 1.00 90.81 103 ASP A C 1
ATOM 824 O O . ASP A 1 103 ? 17.251 14.579 11.230 1.00 90.81 103 ASP A O 1
ATOM 828 N N . LYS A 1 104 ? 17.524 15.991 12.939 1.00 85.06 104 LYS A N 1
ATOM 829 C CA . LYS A 1 104 ? 17.127 17.196 12.191 1.00 85.06 104 LYS A CA 1
ATOM 830 C C . LYS A 1 104 ? 18.150 17.619 11.141 1.00 85.06 104 LYS A C 1
ATOM 832 O O . LYS A 1 104 ? 17.778 18.258 10.155 1.00 85.06 104 LYS A O 1
ATOM 837 N N . ASP A 1 105 ? 19.423 17.310 11.368 1.00 88.38 105 ASP A N 1
ATOM 838 C CA . ASP A 1 105 ? 20.506 17.668 10.455 1.00 88.38 105 ASP A CA 1
ATOM 839 C C . ASP A 1 105 ? 20.629 16.640 9.318 1.00 88.38 105 ASP A C 1
ATOM 841 O O . ASP A 1 105 ? 21.117 16.978 8.231 1.00 88.38 105 ASP A O 1
ATOM 845 N N . ASN A 1 106 ? 20.148 15.413 9.545 1.00 92.38 106 ASN A N 1
ATOM 846 C CA . ASN A 1 106 ? 20.150 14.313 8.581 1.00 92.38 106 ASN A CA 1
ATOM 847 C C . ASN A 1 106 ? 18.761 13.652 8.505 1.00 92.38 106 ASN A C 1
ATOM 849 O O . ASN A 1 106 ? 18.582 12.528 8.962 1.00 92.38 106 ASN A O 1
ATOM 853 N N . PRO A 1 107 ? 17.773 14.309 7.870 1.00 93.81 107 PRO A N 1
ATOM 854 C CA . PRO A 1 107 ? 16.404 13.805 7.834 1.00 93.81 107 PRO A CA 1
ATOM 855 C C . PRO A 1 107 ? 16.236 12.490 7.059 1.00 93.81 107 PRO A C 1
ATOM 857 O O . PRO A 1 107 ? 15.160 11.922 7.113 1.00 93.81 107 PRO A O 1
ATOM 860 N N . THR A 1 108 ? 17.247 12.020 6.321 1.00 95.31 108 THR A N 1
ATOM 861 C CA . THR A 1 108 ? 17.251 10.714 5.629 1.00 95.31 108 THR A CA 1
ATOM 862 C C . THR A 1 108 ? 17.942 9.611 6.444 1.00 95.31 108 THR A C 1
ATOM 864 O O . THR A 1 108 ? 18.314 8.581 5.894 1.00 95.31 108 THR A O 1
ATOM 867 N N . GLU A 1 109 ? 18.259 9.873 7.714 1.00 94.75 109 GLU A N 1
ATOM 868 C CA . GLU A 1 109 ? 18.756 8.903 8.710 1.00 94.75 109 GLU A CA 1
ATOM 869 C C . GLU A 1 109 ? 17.941 9.061 10.003 1.00 94.75 109 GLU A C 1
ATOM 871 O O . GLU A 1 109 ? 18.491 9.166 11.094 1.00 94.75 109 GLU A O 1
ATOM 876 N N . SER A 1 110 ? 16.625 9.211 9.853 1.00 94.25 110 SER A N 1
ATOM 877 C CA . SER A 1 110 ? 15.701 9.652 10.898 1.00 94.25 110 SER A CA 1
ATOM 878 C C . SER A 1 110 ? 14.319 9.048 10.645 1.00 94.25 110 SER A C 1
ATOM 880 O O . SER A 1 110 ? 13.911 8.940 9.491 1.00 94.25 110 SER A O 1
ATOM 882 N N . ASP A 1 111 ? 13.567 8.739 11.701 1.00 94.69 111 ASP A N 1
ATOM 883 C CA . ASP A 1 111 ? 12.200 8.189 11.617 1.00 94.69 111 ASP A CA 1
ATOM 884 C C . ASP A 1 111 ? 11.154 9.251 11.225 1.00 94.69 111 ASP A C 1
ATOM 886 O O . ASP A 1 111 ? 10.006 8.952 10.884 1.00 94.69 111 ASP A O 1
ATOM 890 N N . ALA A 1 112 ? 11.542 10.526 11.272 1.00 95.19 112 ALA A N 1
ATOM 891 C CA . ALA A 1 112 ? 10.692 11.655 10.919 1.00 95.19 112 ALA A CA 1
ATOM 892 C C . ALA A 1 112 ? 11.488 12.794 10.273 1.00 95.19 112 ALA A C 1
ATOM 894 O O . ALA A 1 112 ? 12.683 12.978 10.524 1.00 95.19 112 ALA A O 1
ATOM 895 N N . VAL A 1 113 ? 10.796 13.638 9.507 1.00 94.94 113 VAL A N 1
ATOM 896 C CA . VAL A 1 113 ? 11.340 14.889 8.963 1.00 94.94 113 VAL A CA 1
ATOM 897 C C . VAL A 1 113 ? 10.628 16.090 9.570 1.00 94.94 113 VAL A C 1
ATOM 899 O O . VAL A 1 113 ? 9.411 16.115 9.708 1.00 94.94 113 VAL A O 1
ATOM 902 N N . SER A 1 114 ? 11.378 17.131 9.932 1.00 90.94 114 SER A N 1
ATOM 903 C CA . SER A 1 114 ? 10.773 18.381 10.406 1.00 90.94 114 SER A CA 1
ATOM 904 C C . SER A 1 114 ? 10.181 19.175 9.243 1.00 90.94 114 SER A C 1
ATOM 906 O O . SER A 1 114 ? 10.894 19.492 8.286 1.00 90.94 114 SER A O 1
ATOM 908 N N . PHE A 1 115 ? 8.908 19.569 9.348 1.00 84.31 115 PHE A N 1
ATOM 909 C CA . PHE A 1 115 ? 8.213 20.361 8.323 1.00 84.31 115 PHE A CA 1
ATOM 910 C C . PHE A 1 115 ? 8.957 21.667 7.986 1.00 84.31 115 PHE A C 1
ATOM 912 O O . PHE A 1 115 ? 9.057 22.076 6.827 1.00 84.31 115 PHE A O 1
ATOM 919 N N . SER A 1 116 ? 9.552 22.296 9.001 1.00 77.50 116 SER A N 1
ATOM 920 C CA . SER A 1 116 ? 10.442 23.447 8.863 1.00 77.50 116 SER A CA 1
ATOM 921 C C . SER A 1 116 ? 11.746 23.202 9.612 1.00 77.50 116 SER A C 1
ATOM 923 O O . SER A 1 116 ? 11.768 22.571 10.662 1.00 77.50 116 SER A O 1
ATOM 925 N N . THR A 1 117 ? 12.843 23.763 9.104 1.00 67.50 117 THR A N 1
ATOM 926 C CA . THR A 1 117 ? 14.147 23.741 9.781 1.00 67.50 117 THR A CA 1
ATOM 927 C C . THR A 1 117 ? 14.188 24.628 11.032 1.00 67.50 117 THR A C 1
ATOM 929 O O . THR A 1 117 ? 15.161 24.585 11.779 1.00 67.50 117 THR A O 1
ATOM 932 N N . GLU A 1 118 ? 13.167 25.466 11.253 1.00 66.56 118 GLU A N 1
ATOM 933 C CA . GLU A 1 118 ? 13.090 26.389 12.396 1.00 66.56 118 GLU A CA 1
ATOM 934 C C . GLU A 1 118 ? 12.194 25.882 13.538 1.00 66.56 118 GLU A C 1
ATOM 936 O O . GLU A 1 118 ? 12.432 26.231 14.696 1.00 66.56 118 GLU A O 1
ATOM 941 N N . THR A 1 119 ? 11.173 25.072 13.242 1.00 63.00 119 THR A N 1
ATOM 942 C CA . THR A 1 119 ? 10.197 24.585 14.230 1.00 63.00 119 THR A CA 1
ATOM 943 C C . THR A 1 119 ? 10.438 23.113 14.556 1.00 63.00 119 THR A C 1
ATOM 945 O O . THR A 1 119 ? 10.803 22.323 13.693 1.00 63.00 119 THR A O 1
ATOM 948 N N . GLN A 1 120 ? 10.237 22.729 15.820 1.00 68.19 120 GLN A N 1
ATOM 949 C CA . GLN A 1 120 ? 10.307 21.333 16.273 1.00 68.19 120 GLN A CA 1
ATOM 950 C C . GLN A 1 120 ? 9.018 20.589 15.905 1.00 68.19 120 GLN A C 1
ATOM 952 O O . GLN A 1 120 ? 8.313 20.107 16.780 1.00 68.19 120 GLN A O 1
ATOM 957 N N . ASP A 1 121 ? 8.689 20.576 14.620 1.00 86.19 121 ASP A N 1
ATOM 958 C CA . ASP A 1 121 ? 7.417 20.065 14.116 1.00 86.19 121 ASP A CA 1
ATOM 959 C C . ASP A 1 121 ? 7.675 18.858 13.194 1.00 86.19 121 ASP A C 1
ATOM 961 O O . ASP A 1 121 ? 7.727 19.019 11.967 1.00 86.19 121 ASP A O 1
ATOM 965 N N . PRO A 1 122 ? 8.023 17.693 13.778 1.00 93.00 122 PRO A N 1
ATOM 966 C CA . PRO A 1 122 ? 8.318 16.468 13.042 1.00 93.00 122 PRO A CA 1
ATOM 967 C C . PRO A 1 122 ? 7.064 15.860 12.406 1.00 93.00 122 PRO A C 1
ATOM 969 O O . PRO A 1 122 ? 5.969 15.908 12.954 1.00 93.00 122 PRO A O 1
ATOM 972 N N . VAL A 1 123 ? 7.259 15.247 11.245 1.00 96.50 123 VAL A N 1
ATOM 973 C CA . VAL A 1 123 ? 6.261 14.480 10.502 1.00 96.50 123 VAL A CA 1
ATOM 974 C C . VAL A 1 123 ? 6.839 13.091 10.277 1.00 96.50 123 VAL A C 1
ATOM 976 O O . VAL A 1 123 ? 7.932 12.976 9.715 1.00 96.50 123 VAL A O 1
ATOM 979 N N . ALA A 1 124 ? 6.136 12.056 10.740 1.00 97.00 124 ALA A N 1
ATOM 980 C CA . ALA A 1 124 ? 6.608 10.678 10.654 1.00 97.00 124 ALA A CA 1
ATOM 981 C C . ALA A 1 124 ? 6.724 10.237 9.195 1.00 97.00 124 ALA A C 1
ATOM 983 O O . ALA A 1 124 ? 5.855 10.551 8.371 1.00 97.00 124 ALA A O 1
ATOM 984 N N . TYR A 1 125 ? 7.782 9.493 8.883 1.00 97.44 125 TYR A N 1
ATOM 985 C CA . TYR A 1 125 ? 7.857 8.798 7.609 1.00 97.44 125 TYR A CA 1
ATOM 986 C C . TYR A 1 125 ? 6.941 7.588 7.621 1.00 97.44 125 TYR A C 1
ATOM 988 O O . TYR A 1 125 ? 7.065 6.738 8.480 1.00 97.44 125 TYR A O 1
ATOM 996 N N . TRP A 1 126 ? 6.063 7.459 6.638 1.00 96.75 126 TRP A N 1
ATOM 997 C CA . TRP A 1 126 ? 5.314 6.219 6.421 1.00 96.75 126 TRP A CA 1
ATOM 998 C C . TRP A 1 126 ? 6.071 5.241 5.535 1.00 96.75 126 TRP A C 1
ATOM 1000 O O . TRP A 1 126 ? 5.769 4.058 5.527 1.00 96.75 126 TRP A O 1
ATOM 1010 N N . TRP A 1 127 ? 7.067 5.721 4.797 1.00 94.19 127 TRP A N 1
ATOM 1011 C CA . TRP A 1 127 ? 7.965 4.895 4.007 1.00 94.19 127 TRP A CA 1
ATOM 1012 C C . TRP A 1 127 ? 9.340 5.531 4.008 1.00 94.19 127 TRP A C 1
ATOM 1014 O O . TRP A 1 127 ? 9.486 6.670 3.556 1.00 94.19 127 TRP A O 1
ATOM 1024 N N . TYR A 1 128 ? 10.333 4.814 4.520 1.00 94.62 128 TYR A N 1
ATOM 1025 C CA . TYR A 1 128 ? 11.704 5.297 4.559 1.00 94.62 128 TYR A CA 1
ATOM 1026 C C . TYR A 1 128 ? 12.706 4.159 4.659 1.00 94.62 128 TYR A C 1
ATOM 1028 O O . TYR A 1 128 ? 12.358 2.981 4.767 1.00 94.62 128 TYR A O 1
ATOM 1036 N N . MET A 1 129 ? 13.974 4.527 4.565 1.00 92.50 129 MET A N 1
ATOM 1037 C CA . MET A 1 129 ? 15.078 3.602 4.693 1.00 92.50 129 MET A CA 1
ATOM 1038 C C . MET A 1 129 ? 15.592 3.637 6.130 1.00 92.50 129 MET A C 1
ATOM 1040 O O . MET A 1 129 ? 16.167 4.625 6.573 1.00 92.50 129 MET A O 1
ATOM 1044 N N . GLU A 1 130 ? 15.390 2.533 6.843 1.00 89.94 130 GLU A N 1
ATOM 1045 C CA . GLU A 1 130 ? 15.836 2.367 8.230 1.00 89.94 130 GLU A CA 1
ATOM 1046 C C . GLU A 1 130 ? 17.364 2.219 8.302 1.00 89.94 130 GLU A C 1
ATOM 1048 O O . GLU A 1 130 ? 18.025 2.667 9.239 1.00 89.94 130 GLU A O 1
ATOM 1053 N N . SER A 1 131 ? 17.957 1.602 7.277 1.00 90.12 131 SER A N 1
ATOM 1054 C CA . SER A 1 131 ? 19.409 1.465 7.175 1.00 90.12 131 SER A CA 1
ATOM 1055 C C . SER A 1 131 ? 20.101 2.795 6.817 1.00 90.12 131 SER A C 1
ATOM 1057 O O . SER A 1 131 ? 19.524 3.612 6.100 1.00 90.12 131 SER A O 1
ATOM 1059 N N . PRO A 1 132 ? 21.385 2.995 7.177 1.00 91.06 132 PRO A N 1
ATOM 1060 C CA . PRO A 1 132 ? 22.139 4.194 6.798 1.00 91.06 132 PRO A CA 1
ATOM 1061 C C . PRO A 1 132 ? 22.198 4.430 5.283 1.00 91.06 132 PRO A C 1
ATOM 1063 O O . PRO A 1 132 ? 22.252 3.486 4.497 1.00 91.06 132 PRO A O 1
ATOM 1066 N N . ASN A 1 133 ? 22.333 5.685 4.840 1.00 90.81 133 ASN A N 1
ATOM 1067 C CA . ASN A 1 133 ? 22.261 6.008 3.407 1.00 90.81 133 ASN A CA 1
ATOM 1068 C C . ASN A 1 133 ? 23.338 5.367 2.525 1.00 90.81 133 ASN A C 1
ATOM 1070 O O . ASN A 1 133 ? 23.143 5.164 1.326 1.00 90.81 133 ASN A O 1
ATOM 1074 N N . ASN A 1 134 ? 24.498 5.070 3.105 1.00 84.62 134 ASN A N 1
ATOM 1075 C CA . ASN A 1 134 ? 25.596 4.380 2.434 1.00 84.62 134 ASN A CA 1
ATOM 1076 C C . ASN A 1 134 ? 25.493 2.846 2.529 1.00 84.62 134 ASN A C 1
ATOM 1078 O O . ASN A 1 134 ? 26.511 2.168 2.371 1.00 84.62 134 ASN A O 1
ATOM 1082 N N . CYS A 1 135 ? 24.296 2.322 2.800 1.00 80.56 135 CYS A N 1
ATOM 1083 C CA . CYS A 1 135 ? 24.004 0.904 2.923 1.00 80.56 135 CYS A CA 1
ATOM 1084 C C . CYS A 1 135 ? 24.507 0.083 1.727 1.00 80.56 135 CYS A C 1
ATOM 1086 O O . CYS A 1 135 ? 24.426 0.478 0.562 1.00 80.56 135 CYS A O 1
ATOM 1088 N N . HIS A 1 136 ? 25.029 -1.098 2.054 1.00 70.81 136 HIS A N 1
ATOM 1089 C CA . HIS A 1 136 ? 25.259 -2.187 1.103 1.00 70.81 136 HIS A CA 1
ATOM 1090 C C . HIS A 1 136 ? 24.090 -3.175 1.096 1.00 70.81 136 HIS A C 1
ATOM 1092 O O . HIS A 1 136 ? 23.802 -3.777 0.068 1.00 70.81 136 HIS A O 1
ATOM 1098 N N . GLU A 1 137 ? 23.414 -3.288 2.237 1.00 71.38 137 GLU A N 1
ATOM 1099 C CA . GLU A 1 137 ? 22.168 -4.006 2.456 1.00 71.38 137 GLU A CA 1
ATOM 1100 C C . GLU A 1 137 ? 21.202 -2.965 3.006 1.00 71.38 137 GLU A C 1
ATOM 1102 O O . GLU A 1 137 ? 21.393 -2.475 4.117 1.00 71.38 137 GLU A O 1
ATOM 1107 N N . CYS A 1 138 ? 20.293 -2.498 2.154 1.00 80.19 138 CYS A N 1
ATOM 1108 C CA . CYS A 1 138 ? 19.402 -1.404 2.502 1.00 80.19 138 CYS A CA 1
ATOM 1109 C C . CYS A 1 138 ? 18.067 -1.970 2.976 1.00 80.19 138 CYS A C 1
ATOM 1111 O O . CYS A 1 138 ? 17.401 -2.673 2.211 1.00 80.19 138 CYS A O 1
ATOM 1113 N N . ASP A 1 139 ? 17.691 -1.638 4.204 1.00 82.06 139 ASP A N 1
ATOM 1114 C CA . ASP A 1 139 ? 16.414 -2.015 4.798 1.00 82.06 139 ASP A CA 1
ATOM 1115 C C . ASP A 1 139 ? 15.440 -0.846 4.648 1.00 82.06 139 ASP A C 1
ATOM 1117 O O . ASP A 1 139 ? 15.769 0.307 4.944 1.00 82.06 139 ASP A O 1
ATOM 1121 N N . LEU A 1 140 ? 14.251 -1.152 4.135 1.00 84.94 140 LEU A N 1
ATOM 1122 C CA . LEU A 1 140 ? 13.144 -0.213 3.985 1.00 84.94 140 LEU A CA 1
ATOM 1123 C C . LEU A 1 140 ? 12.039 -0.621 4.948 1.00 84.94 140 LEU A C 1
ATOM 1125 O O . LEU A 1 140 ? 11.762 -1.815 5.088 1.00 84.94 140 LEU A O 1
ATOM 1129 N N . THR A 1 141 ? 11.403 0.364 5.565 1.00 85.44 141 THR A N 1
ATOM 1130 C CA . THR A 1 141 ? 10.373 0.147 6.575 1.00 85.44 141 THR A CA 1
ATOM 1131 C C . THR A 1 141 ? 9.207 1.117 6.400 1.00 85.44 141 THR A C 1
ATOM 1133 O O . THR A 1 141 ? 9.286 2.105 5.661 1.00 85.44 141 THR A O 1
ATOM 1136 N N . SER A 1 142 ? 8.108 0.796 7.073 1.00 85.56 142 SER A N 1
ATOM 1137 C CA . SER A 1 142 ? 6.869 1.560 7.092 1.00 85.56 142 SER A CA 1
ATOM 1138 C C . SER A 1 142 ? 6.321 1.580 8.516 1.00 85.56 142 SER A C 1
ATOM 1140 O O . SER A 1 142 ? 6.322 0.548 9.186 1.00 85.56 142 SER A O 1
ATOM 1142 N N . ILE A 1 143 ? 5.930 2.763 8.993 1.00 88.75 143 ILE A N 1
ATOM 1143 C CA . ILE A 1 143 ? 5.446 2.986 10.365 1.00 88.75 143 ILE A CA 1
ATOM 1144 C C . ILE A 1 143 ? 4.118 3.757 10.370 1.00 88.75 143 ILE A C 1
ATOM 1146 O O . ILE A 1 143 ? 3.866 4.563 11.260 1.00 88.75 143 ILE A O 1
ATOM 1150 N N . ASP A 1 144 ? 3.265 3.575 9.364 1.00 92.00 144 ASP A N 1
ATOM 1151 C CA . ASP A 1 144 ? 1.911 4.123 9.416 1.00 92.00 144 ASP A CA 1
ATOM 1152 C C . ASP A 1 144 ? 1.105 3.444 10.551 1.00 92.00 144 ASP A C 1
ATOM 1154 O O . ASP A 1 144 ? 1.037 2.215 10.625 1.00 92.00 144 ASP A O 1
ATOM 1158 N N . PRO A 1 145 ? 0.535 4.206 11.506 1.00 92.19 145 PRO A N 1
ATOM 1159 C CA . PRO A 1 145 ? -0.125 3.609 12.665 1.00 92.19 145 PRO A CA 1
ATOM 1160 C C . PRO A 1 145 ? -1.579 3.224 12.351 1.00 92.19 145 PRO A C 1
ATOM 1162 O O . PRO A 1 145 ? -2.316 4.094 11.888 1.00 92.19 145 PRO A O 1
ATOM 1165 N N . PRO A 1 146 ? -2.047 2.002 12.673 1.00 90.06 146 PRO A N 1
ATOM 1166 C CA . PRO A 1 146 ? -3.435 1.599 12.428 1.00 90.06 146 PRO A CA 1
ATOM 1167 C C . PRO A 1 146 ? -4.441 2.398 13.280 1.00 90.06 146 PRO A C 1
ATOM 1169 O O . PRO A 1 146 ? -4.076 3.048 14.266 1.00 90.06 146 PRO A O 1
ATOM 1172 N N . PHE A 1 147 ? -5.727 2.373 12.910 1.00 90.62 147 PHE A N 1
ATOM 1173 C CA . PHE A 1 147 ? -6.755 3.189 13.575 1.00 90.62 147 PHE A CA 1
ATOM 1174 C C . PHE A 1 147 ? -6.891 2.911 15.074 1.00 90.62 147 PHE A C 1
ATOM 1176 O O . PHE A 1 147 ? -6.982 3.861 15.848 1.00 90.62 147 PHE A O 1
ATOM 1183 N N . ASP A 1 148 ? -6.851 1.648 15.499 1.00 89.50 148 ASP A N 1
ATOM 1184 C CA . ASP A 1 148 ? -6.918 1.248 16.912 1.00 89.50 148 ASP A CA 1
ATOM 1185 C C . ASP A 1 148 ? -5.765 1.859 17.731 1.00 89.50 148 ASP A C 1
ATOM 1187 O O . ASP A 1 148 ? -5.940 2.323 18.866 1.00 89.50 148 ASP A O 1
ATOM 1191 N N . TYR A 1 149 ? -4.584 1.953 17.120 1.00 88.94 149 TYR A N 1
ATOM 1192 C CA . TYR A 1 149 ? -3.432 2.619 17.702 1.00 88.94 149 TYR A CA 1
ATOM 1193 C C . TYR A 1 149 ? -3.660 4.130 17.833 1.00 88.94 149 TYR A C 1
ATOM 1195 O O . TYR A 1 149 ? -3.389 4.703 18.894 1.00 88.94 149 TYR A O 1
ATOM 1203 N N . ILE A 1 150 ? -4.191 4.787 16.797 1.00 96.94 150 ILE A N 1
ATOM 1204 C CA . ILE A 1 150 ? -4.538 6.220 16.816 1.00 96.94 150 ILE A CA 1
ATOM 1205 C C . ILE A 1 150 ? -5.607 6.511 17.879 1.00 96.94 150 ILE A C 1
ATOM 1207 O O . ILE A 1 150 ? -5.421 7.409 18.704 1.00 96.94 150 ILE A O 1
ATOM 1211 N N . GLU A 1 151 ? -6.678 5.722 17.930 1.00 97.50 151 GLU A N 1
ATOM 1212 C CA . GLU A 1 151 ? -7.727 5.799 18.954 1.00 97.50 151 GLU A CA 1
ATOM 1213 C C . GLU A 1 151 ? -7.128 5.668 20.361 1.00 97.50 151 GLU A C 1
ATOM 1215 O O . GLU A 1 151 ? -7.419 6.476 21.249 1.00 97.50 151 GLU A O 1
ATOM 1220 N N . GLY A 1 152 ? -6.213 4.715 20.557 1.00 95.12 152 GLY A N 1
ATOM 1221 C CA . GLY A 1 152 ? -5.475 4.539 21.805 1.00 95.12 152 GLY A CA 1
ATOM 1222 C C . GLY A 1 152 ? -4.634 5.760 22.201 1.00 95.12 152 GLY A C 1
ATOM 1223 O O . GLY A 1 152 ? -4.617 6.135 23.379 1.00 95.12 152 GLY A O 1
ATOM 1224 N N . GLN A 1 153 ? -3.962 6.408 21.244 1.00 97.44 153 GLN A N 1
ATOM 1225 C CA . GLN A 1 153 ? -3.209 7.649 21.478 1.00 97.44 153 GLN A CA 1
ATOM 1226 C C . GLN A 1 153 ? -4.137 8.797 21.905 1.00 97.44 153 GLN A C 1
ATOM 1228 O O . GLN A 1 153 ? -3.839 9.503 22.876 1.00 97.44 153 GLN A O 1
ATOM 1233 N N . VAL A 1 154 ? -5.287 8.949 21.235 1.00 98.19 154 VAL A N 1
ATOM 1234 C CA . VAL A 1 154 ? -6.305 9.946 21.602 1.00 98.19 154 VAL A CA 1
ATOM 1235 C C . VAL A 1 154 ? -6.824 9.675 23.011 1.00 98.19 154 VAL A C 1
ATOM 1237 O O . VAL A 1 154 ? -6.844 10.596 23.823 1.00 98.19 154 VAL A O 1
ATOM 1240 N N . ASN A 1 155 ? -7.144 8.426 23.358 1.00 98.12 155 ASN A N 1
ATOM 1241 C CA . ASN A 1 155 ? -7.633 8.064 24.694 1.00 98.12 155 ASN A CA 1
ATOM 1242 C C . ASN A 1 155 ? -6.635 8.461 25.793 1.00 98.12 155 ASN A C 1
ATOM 1244 O O . ASN A 1 155 ? -7.011 9.088 26.789 1.00 98.12 155 ASN A O 1
ATOM 1248 N N . ARG A 1 156 ? -5.342 8.163 25.602 1.00 97.38 156 ARG A N 1
ATOM 1249 C CA . ARG A 1 156 ? -4.283 8.533 26.559 1.00 97.38 156 ARG A CA 1
ATOM 1250 C C . ARG A 1 156 ? -4.116 10.046 26.680 1.00 97.38 156 ARG A C 1
ATOM 1252 O O . ARG A 1 156 ? -3.939 10.547 27.794 1.00 97.38 156 ARG A O 1
ATOM 1259 N N . TYR A 1 157 ? -4.212 10.771 25.567 1.00 98.19 157 TYR A N 1
ATOM 1260 C CA . TYR A 1 157 ? -4.159 12.232 25.553 1.00 98.19 157 TYR A CA 1
ATOM 1261 C C . TYR A 1 157 ? -5.369 12.856 26.254 1.00 98.19 157 TYR A C 1
ATOM 1263 O O . TYR A 1 157 ? -5.205 13.703 27.131 1.00 98.19 157 TYR A O 1
ATOM 1271 N N . MET A 1 158 ? -6.577 12.378 25.955 1.00 98.19 158 MET A N 1
ATOM 1272 C CA . MET A 1 158 ? -7.823 12.812 26.588 1.00 98.19 158 MET A CA 1
ATOM 1273 C C . MET A 1 158 ? -7.790 12.600 28.104 1.00 98.19 158 MET A C 1
ATOM 1275 O O . MET A 1 158 ? -8.048 13.541 28.858 1.00 98.19 158 MET A O 1
ATOM 1279 N N . ASN A 1 159 ? -7.385 11.411 28.561 1.00 96.94 159 ASN A N 1
ATOM 1280 C CA . ASN A 1 159 ? -7.273 11.091 29.989 1.00 96.94 159 ASN A CA 1
ATOM 1281 C C . ASN A 1 159 ? -6.304 12.029 30.728 1.00 96.94 159 ASN A C 1
ATOM 1283 O O . ASN A 1 159 ? -6.502 12.322 31.909 1.00 96.94 159 ASN A O 1
ATOM 1287 N N . ARG A 1 160 ? -5.277 12.536 30.037 1.00 96.56 160 ARG A N 1
ATOM 1288 C CA . ARG A 1 160 ? -4.295 13.457 30.613 1.00 96.56 160 ARG A CA 1
ATOM 1289 C C . ARG A 1 160 ? -4.743 14.917 30.597 1.00 96.56 160 ARG A C 1
ATOM 1291 O O . ARG A 1 160 ? -4.567 15.618 31.592 1.00 96.56 160 ARG A O 1
ATOM 1298 N N . GLU A 1 161 ? -5.301 15.382 29.485 1.00 97.44 161 GLU A N 1
ATOM 1299 C CA . GLU A 1 161 ? -5.598 16.803 29.270 1.00 97.44 161 GLU A CA 1
ATOM 1300 C C . GLU A 1 161 ? -6.988 17.210 29.793 1.00 97.44 161 GLU A C 1
ATOM 1302 O O . GLU A 1 161 ? -7.195 18.364 30.184 1.00 97.44 161 GLU A O 1
ATOM 1307 N N . LEU A 1 162 ? -7.952 16.283 29.870 1.00 97.19 162 LEU A N 1
ATOM 1308 C CA . LEU A 1 162 ? -9.320 16.587 30.311 1.00 97.19 162 LEU A CA 1
ATOM 1309 C C . LEU A 1 162 ? -9.399 17.146 31.739 1.00 97.19 162 LEU A C 1
ATOM 1311 O O . LEU A 1 162 ? -10.078 18.160 31.934 1.00 97.19 162 LEU A O 1
ATOM 1315 N N . PRO A 1 163 ? -8.683 16.594 32.740 1.00 95.69 163 PRO A N 1
ATOM 1316 C CA . PRO A 1 163 ? -8.632 17.192 34.073 1.00 95.69 163 PRO A CA 1
ATOM 1317 C C . PRO A 1 163 ? -8.146 18.651 34.073 1.00 95.69 163 PRO A C 1
ATOM 1319 O O . PRO A 1 163 ? -8.637 19.456 34.868 1.00 95.69 163 PRO A O 1
ATOM 1322 N N . LEU A 1 164 ? -7.224 19.005 33.168 1.00 96.19 164 LEU A N 1
ATOM 1323 C CA . LEU A 1 164 ? -6.684 20.361 33.046 1.00 96.19 164 LEU A CA 1
ATOM 1324 C C . LEU A 1 164 ? -7.716 21.329 32.454 1.00 96.19 164 LEU A C 1
ATOM 1326 O O . LEU A 1 164 ? -7.855 22.443 32.959 1.00 96.19 164 LEU A O 1
ATOM 1330 N N . CYS A 1 165 ? -8.478 20.907 31.438 1.00 96.56 165 CYS A N 1
ATOM 1331 C CA . CYS A 1 165 ? -9.546 21.733 30.860 1.00 96.56 165 CYS A CA 1
ATOM 1332 C C . CYS A 1 165 ? -10.685 21.985 31.850 1.00 96.56 165 CYS A C 1
ATOM 1334 O O .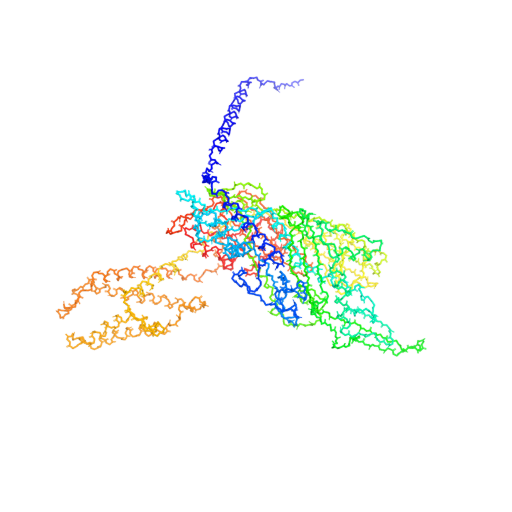 CYS A 1 165 ? -11.141 23.120 32.005 1.00 96.56 165 CYS A O 1
ATOM 1336 N N . LEU A 1 166 ? -11.113 20.938 32.563 1.00 96.12 166 LEU A N 1
ATOM 1337 C CA . LEU A 1 166 ? -12.188 21.048 33.549 1.00 96.12 166 LEU A CA 1
ATOM 1338 C C . LEU A 1 166 ? -11.793 21.927 34.740 1.00 96.12 166 LEU A C 1
ATOM 1340 O O . LEU A 1 166 ? -12.674 22.501 35.386 1.00 96.12 166 LEU A O 1
ATOM 1344 N N . ASN A 1 167 ? -10.487 22.045 35.020 1.00 95.56 167 ASN A N 1
ATOM 1345 C CA . ASN A 1 167 ? -9.914 22.875 36.080 1.00 95.56 167 ASN A CA 1
ATOM 1346 C C . ASN A 1 167 ? -10.653 22.692 37.418 1.00 95.56 167 ASN A C 1
ATOM 1348 O O . ASN A 1 167 ? -11.098 23.657 38.047 1.00 95.56 167 ASN A O 1
ATOM 1352 N N . ASP A 1 168 ? -10.867 21.423 37.781 1.00 93.19 168 ASP A N 1
ATOM 1353 C CA . ASP A 1 168 ? -11.576 21.000 38.994 1.00 93.19 168 ASP A CA 1
ATOM 1354 C C . ASP A 1 168 ? -12.929 21.725 39.203 1.00 93.19 168 ASP A C 1
ATOM 1356 O O . ASP A 1 168 ? -13.340 22.045 40.319 1.00 93.19 168 ASP A O 1
ATOM 1360 N N . PHE A 1 169 ? -13.616 22.045 38.099 1.00 96.12 169 PHE A N 1
ATOM 1361 C CA . PHE A 1 169 ? -14.913 22.722 38.060 1.00 96.12 169 PHE A CA 1
ATOM 1362 C C . PHE A 1 169 ? -14.981 24.035 38.866 1.00 96.12 169 PHE A C 1
ATOM 1364 O O . PHE A 1 169 ? -16.046 24.433 39.349 1.00 96.12 169 PHE A O 1
ATOM 1371 N N . GLU A 1 170 ? -13.860 24.749 38.996 1.00 95.88 170 GLU A N 1
ATOM 1372 C CA . GLU A 1 170 ? -13.730 25.994 39.773 1.00 95.88 170 GLU A CA 1
ATOM 1373 C C . GLU A 1 170 ? -14.817 27.044 39.463 1.00 95.88 170 GLU A C 1
ATOM 1375 O O . GLU A 1 170 ? -15.280 27.781 40.339 1.00 95.88 170 GLU A O 1
ATOM 1380 N N . THR A 1 171 ? -15.258 27.116 38.207 1.00 94.00 171 THR A N 1
ATOM 1381 C CA . THR A 1 171 ? -16.331 28.013 37.749 1.00 94.00 171 THR A CA 1
ATOM 1382 C C . THR A 1 171 ? -17.685 27.691 38.389 1.00 94.00 171 THR A C 1
ATOM 1384 O O . THR A 1 171 ? -18.416 28.612 38.765 1.00 94.00 171 THR A O 1
ATOM 1387 N N . PHE A 1 172 ? -18.007 26.410 38.566 1.00 95.50 172 PHE A N 1
ATOM 1388 C CA . PHE A 1 172 ? -19.239 25.944 39.205 1.00 95.50 172 PHE A CA 1
ATOM 1389 C C . PHE A 1 172 ? -19.131 25.968 40.729 1.00 95.50 172 PHE A C 1
ATOM 1391 O O . PHE A 1 172 ? -20.076 26.399 41.396 1.00 95.50 172 PHE A O 1
ATOM 1398 N N . LYS A 1 173 ? -17.960 25.639 41.292 1.00 94.50 173 LYS A N 1
ATOM 1399 C CA . LYS A 1 173 ? -17.707 25.740 42.742 1.00 94.50 173 LYS A CA 1
ATOM 1400 C C . LYS A 1 173 ? -17.974 27.154 43.271 1.00 94.50 173 LYS A C 1
ATOM 1402 O O . LYS A 1 173 ? -18.657 27.330 44.278 1.00 94.50 173 LYS A O 1
ATOM 1407 N N . LYS A 1 174 ? -17.574 28.192 42.524 1.00 94.75 174 LYS A N 1
ATOM 1408 C CA . LYS A 1 174 ? -17.868 29.609 42.847 1.00 94.75 174 LYS A CA 1
ATOM 1409 C C . LYS A 1 174 ? -19.359 29.964 42.846 1.00 94.75 174 LYS A C 1
ATOM 1411 O O . LYS A 1 174 ? -19.741 30.966 43.448 1.00 94.75 174 LYS A O 1
ATOM 1416 N N . ARG A 1 175 ? -20.199 29.167 42.183 1.00 94.62 175 ARG A N 1
ATOM 1417 C CA . ARG A 1 175 ? -21.661 29.331 42.121 1.00 94.62 175 ARG A CA 1
ATOM 1418 C C . ARG A 1 175 ? -22.399 28.491 43.172 1.00 94.62 175 ARG A C 1
ATOM 1420 O O . ARG A 1 175 ? -23.624 28.545 43.215 1.00 94.62 175 ARG A O 1
ATOM 1427 N N . GLY A 1 176 ? -21.669 27.775 44.032 1.00 94.88 176 GLY A N 1
ATOM 1428 C CA . GLY A 1 176 ? -22.219 26.970 45.126 1.00 94.88 176 GLY A CA 1
ATOM 1429 C C . GLY A 1 176 ? -22.448 25.494 44.792 1.00 94.88 176 GLY A C 1
ATOM 1430 O O . GLY A 1 176 ? -23.118 24.820 45.569 1.00 94.88 176 GLY A O 1
ATOM 1431 N N . PHE A 1 177 ? -21.924 25.000 43.666 1.00 95.75 177 PHE A N 1
ATOM 1432 C CA . PHE A 1 177 ? -21.955 23.574 43.336 1.00 95.75 177 PHE A CA 1
ATOM 1433 C C . PHE A 1 177 ? -20.841 22.820 44.069 1.00 95.75 177 PHE A C 1
ATOM 1435 O O . PHE A 1 177 ? -19.704 23.290 44.125 1.00 95.75 177 PHE A O 1
ATOM 1442 N N . GLU A 1 178 ? -21.146 21.626 44.566 1.00 95.81 178 GLU A N 1
ATOM 1443 C CA . GLU A 1 178 ? -20.143 20.643 44.984 1.00 95.81 178 GLU A CA 1
ATOM 1444 C C . GLU A 1 178 ? -20.128 19.538 43.929 1.00 95.81 178 GLU A C 1
ATOM 1446 O O . GLU A 1 178 ? -21.138 18.865 43.733 1.00 95.81 178 GLU A O 1
ATOM 1451 N N . ILE A 1 179 ? -19.016 19.404 43.208 1.00 96.12 179 ILE A N 1
ATOM 1452 C CA . ILE A 1 179 ? -18.857 18.417 42.136 1.00 96.12 179 ILE A CA 1
ATOM 1453 C C . ILE A 1 179 ? -17.745 17.468 42.558 1.00 96.12 179 ILE A C 1
ATOM 1455 O O . ILE A 1 179 ? -16.621 17.914 42.798 1.00 96.12 179 ILE A O 1
ATOM 1459 N N . ASP A 1 180 ? -18.091 16.192 42.677 1.00 94.12 180 ASP A N 1
ATOM 1460 C CA . ASP A 1 180 ? -17.167 15.096 42.943 1.00 94.12 180 ASP A CA 1
ATOM 1461 C C . ASP A 1 180 ? -17.109 14.216 41.696 1.00 94.12 180 ASP A C 1
ATOM 1463 O O . ASP A 1 180 ? -18.138 13.726 41.232 1.00 94.12 180 ASP A O 1
ATOM 1467 N N . ALA A 1 181 ? -15.924 14.087 41.108 1.00 93.56 181 ALA A N 1
ATOM 1468 C CA . ALA A 1 181 ? -15.741 13.414 39.831 1.00 93.56 181 ALA A CA 1
ATOM 1469 C C . ALA A 1 181 ? -14.707 12.297 39.977 1.00 93.56 181 ALA A C 1
ATOM 1471 O O . ALA A 1 181 ? -13.602 12.537 40.466 1.00 93.56 181 ALA A O 1
ATOM 1472 N N . GLY A 1 182 ? -15.075 11.098 39.532 1.00 91.69 182 GLY A N 1
ATOM 1473 C CA . GLY A 1 182 ? -14.239 9.906 39.570 1.00 91.69 182 GLY A CA 1
ATOM 1474 C C . GLY A 1 182 ? -13.110 9.905 38.539 1.00 91.69 182 GLY A C 1
ATOM 1475 O O . GLY A 1 182 ? -12.809 10.915 37.890 1.00 91.69 182 GLY A O 1
ATOM 1476 N N . GLU A 1 183 ? -12.486 8.736 38.395 1.00 91.81 183 GLU A N 1
ATOM 1477 C CA . GLU A 1 183 ? -11.472 8.489 37.371 1.00 91.81 183 GLU A CA 1
ATOM 1478 C C . GLU A 1 183 ? -12.057 8.668 35.965 1.00 91.81 183 GLU A C 1
ATOM 1480 O O . GLU A 1 183 ? -13.255 8.504 35.738 1.00 91.81 183 GLU A O 1
ATOM 1485 N N . THR A 1 184 ? -11.197 9.087 35.039 1.00 94.06 184 THR A N 1
ATOM 1486 C CA . THR A 1 184 ? -11.559 9.299 33.637 1.00 94.06 184 THR A CA 1
ATOM 1487 C C . THR A 1 184 ? -11.103 8.093 32.838 1.00 94.06 184 THR A C 1
ATOM 1489 O O . THR A 1 184 ? -9.915 7.773 32.847 1.00 94.06 184 THR A O 1
ATOM 1492 N N . ASP A 1 185 ? -12.045 7.468 32.148 1.00 96.62 185 ASP A N 1
ATOM 1493 C CA . ASP A 1 185 ? -11.790 6.450 31.140 1.00 96.62 185 ASP A CA 1
ATOM 1494 C C . ASP A 1 185 ? -12.375 6.931 29.808 1.00 96.62 185 ASP A C 1
ATOM 1496 O O . ASP A 1 185 ? -13.524 7.375 29.751 1.00 96.62 185 ASP A O 1
ATOM 1500 N N . THR A 1 186 ? -11.570 6.907 28.750 1.00 97.38 186 THR A N 1
ATOM 1501 C CA . THR A 1 186 ? -11.932 7.470 27.445 1.00 97.38 186 THR A CA 1
ATOM 1502 C C . THR A 1 186 ? -11.868 6.379 26.391 1.00 97.38 186 THR A C 1
ATOM 1504 O O . THR A 1 186 ? -10.852 5.699 26.275 1.00 97.38 186 THR A O 1
ATOM 1507 N N . GLY A 1 187 ? -12.933 6.263 25.602 1.00 97.50 187 GLY A N 1
ATOM 1508 C CA . GLY A 1 187 ? -12.977 5.497 24.365 1.00 97.50 187 GLY A CA 1
ATOM 1509 C C . GLY A 1 187 ? -13.198 6.428 23.179 1.00 97.50 187 GLY A C 1
ATOM 1510 O O . GLY A 1 187 ? -14.129 7.231 23.179 1.00 97.50 187 GLY A O 1
ATOM 1511 N N . THR A 1 188 ? -12.350 6.308 22.169 1.00 98.25 188 THR A N 1
ATOM 1512 C CA . THR A 1 188 ? -12.453 7.011 20.889 1.00 98.25 188 THR A CA 1
ATOM 1513 C C . THR A 1 188 ? -12.754 5.974 19.826 1.00 98.25 188 THR A C 1
ATOM 1515 O O . THR A 1 188 ? -12.144 4.909 19.844 1.00 98.25 188 THR A O 1
ATOM 1518 N N . LYS A 1 189 ? -13.683 6.284 18.925 1.00 98.12 189 LYS A N 1
ATOM 1519 C CA . LYS A 1 189 ? -13.987 5.472 17.752 1.00 98.12 189 LYS A CA 1
ATOM 1520 C C . LYS A 1 189 ? -13.990 6.356 16.514 1.00 98.12 189 LYS A C 1
ATOM 1522 O O . LYS A 1 189 ? -14.758 7.318 16.435 1.00 98.12 189 LYS A O 1
ATOM 1527 N N . ILE A 1 190 ? -13.130 6.031 15.564 1.00 96.69 190 ILE A N 1
ATOM 1528 C CA . ILE A 1 190 ? -13.114 6.619 14.230 1.00 96.69 190 ILE A CA 1
ATOM 1529 C C . ILE A 1 190 ? -14.172 5.868 13.414 1.00 96.69 190 ILE A C 1
ATOM 1531 O O . ILE A 1 190 ? -14.092 4.653 13.240 1.00 96.69 190 ILE A O 1
ATOM 1535 N N . ASN A 1 191 ? -15.209 6.583 12.983 1.00 93.38 191 ASN A N 1
ATOM 1536 C CA . ASN A 1 191 ? -16.206 6.085 12.036 1.00 93.38 191 ASN A CA 1
ATOM 1537 C C . ASN A 1 191 ? -15.877 6.629 10.641 1.00 93.38 191 ASN A C 1
ATOM 1539 O O . ASN A 1 191 ? -14.948 7.419 10.499 1.00 93.38 191 ASN A O 1
ATOM 1543 N N . LEU A 1 192 ? -16.679 6.267 9.635 1.00 87.50 192 LEU A N 1
ATOM 1544 C CA . LEU A 1 192 ? -16.479 6.749 8.265 1.00 87.50 192 LEU A CA 1
ATOM 1545 C C . LEU A 1 192 ? -16.409 8.278 8.192 1.00 87.50 192 LEU A C 1
ATOM 1547 O O . LEU A 1 192 ? -15.383 8.802 7.822 1.00 87.50 192 LEU A O 1
ATOM 1551 N N . ASN A 1 193 ? -17.437 9.007 8.637 1.00 90.69 193 ASN A N 1
ATOM 1552 C CA . ASN A 1 193 ? -17.480 10.467 8.428 1.00 90.69 193 ASN A CA 1
ATOM 1553 C C . ASN A 1 193 ? -17.355 11.276 9.730 1.00 90.69 193 ASN A C 1
ATOM 1555 O O . ASN A 1 193 ? -17.522 12.496 9.736 1.00 90.69 193 ASN A O 1
ATOM 1559 N N . THR A 1 194 ? -17.206 10.598 10.868 1.00 96.94 194 THR A N 1
ATOM 1560 C CA . THR A 1 194 ? -17.207 11.232 12.188 1.00 96.94 194 THR A CA 1
ATOM 1561 C C . THR A 1 194 ? -16.266 10.525 13.142 1.00 96.94 194 THR A C 1
ATOM 1563 O O . THR A 1 194 ? -16.000 9.331 13.021 1.00 96.94 194 THR A O 1
ATOM 1566 N N . VAL A 1 195 ? -15.858 11.237 14.188 1.00 98.25 195 VAL A N 1
ATOM 1567 C CA . VAL A 1 195 ? -15.160 10.632 15.323 1.00 98.25 195 VAL A CA 1
ATOM 1568 C C . VAL A 1 195 ? -16.021 10.737 16.572 1.00 98.25 195 VAL A C 1
ATOM 1570 O O . VAL A 1 195 ? -16.378 11.837 16.996 1.00 98.25 195 VAL A O 1
ATOM 1573 N N . ASP A 1 196 ? -16.316 9.599 17.190 1.00 98.19 196 ASP A N 1
ATOM 1574 C CA . ASP A 1 196 ? -17.031 9.524 18.459 1.00 98.19 196 ASP A CA 1
ATOM 1575 C C . ASP A 1 196 ? -16.036 9.427 19.621 1.00 98.19 196 ASP A C 1
ATOM 1577 O O . ASP A 1 196 ? -15.191 8.537 19.669 1.00 98.19 196 ASP A O 1
ATOM 1581 N N . VAL A 1 197 ? -16.166 10.323 20.596 1.00 98.44 197 VAL A N 1
ATOM 1582 C CA . VAL A 1 197 ? -15.391 10.320 21.839 1.00 98.44 197 VAL A CA 1
ATOM 1583 C C . VAL A 1 197 ? -16.348 10.128 23.006 1.00 98.44 197 VAL A C 1
ATOM 1585 O O . VAL A 1 197 ? -17.196 10.977 23.289 1.00 98.44 197 VAL A O 1
ATOM 1588 N N . THR A 1 198 ? -16.201 9.001 23.693 1.00 98.25 198 THR A N 1
ATOM 1589 C CA . THR A 1 198 ? -16.995 8.614 24.859 1.00 98.25 198 THR A CA 1
ATOM 1590 C C . THR A 1 198 ? -16.117 8.659 26.099 1.00 98.25 198 THR A C 1
ATOM 1592 O O . THR A 1 198 ? -15.107 7.966 26.183 1.00 98.25 198 THR A O 1
ATOM 1595 N N . VAL A 1 199 ? -16.507 9.460 27.084 1.00 97.88 199 VAL A N 1
ATOM 1596 C CA . VAL A 1 199 ? -15.785 9.602 28.350 1.00 97.88 199 VAL A CA 1
ATOM 1597 C C . VAL A 1 199 ? -16.651 9.073 29.482 1.00 97.88 199 VAL A C 1
ATOM 1599 O O . VAL A 1 199 ? -17.668 9.672 29.835 1.00 97.88 199 VAL A O 1
ATOM 1602 N N . LYS A 1 200 ? -16.222 7.965 30.083 1.00 97.31 200 LYS A N 1
ATOM 1603 C CA . LYS A 1 200 ? -16.800 7.405 31.305 1.00 97.31 200 LYS A CA 1
ATOM 1604 C C . LYS A 1 200 ? -16.135 8.085 32.494 1.00 97.31 200 LYS A C 1
ATOM 1606 O O . LYS A 1 200 ? -14.951 7.888 32.769 1.00 97.31 200 LYS A O 1
ATOM 1611 N N . ARG A 1 201 ? -16.898 8.934 33.178 1.00 94.44 201 ARG A N 1
ATOM 1612 C CA . ARG A 1 201 ? -16.430 9.690 34.340 1.00 94.44 201 ARG A CA 1
ATOM 1613 C C . ARG A 1 201 ? -17.593 9.943 35.302 1.00 94.44 201 ARG A C 1
ATOM 1615 O O . ARG A 1 201 ? -18.252 10.980 35.186 1.00 94.44 201 ARG A O 1
ATOM 1622 N N . PRO A 1 202 ? -17.816 9.047 36.281 1.00 94.81 202 PRO A N 1
ATOM 1623 C CA . PRO A 1 202 ? -18.849 9.214 37.299 1.00 94.81 202 PRO A CA 1
ATOM 1624 C C . PRO A 1 202 ? -18.731 10.570 37.992 1.00 94.81 202 PRO A C 1
ATOM 1626 O O . PRO A 1 202 ? -17.727 10.853 38.645 1.00 94.81 202 PRO A O 1
ATOM 1629 N N . THR A 1 203 ? -19.734 11.426 37.815 1.00 94.62 203 THR A N 1
ATOM 1630 C CA . THR A 1 203 ? -19.734 12.808 38.304 1.00 94.62 203 THR A CA 1
ATOM 1631 C C . THR A 1 203 ? -20.973 13.050 39.162 1.00 94.62 203 THR A C 1
ATOM 1633 O O . THR A 1 203 ? -22.084 13.184 38.645 1.00 94.62 203 THR A O 1
ATOM 1636 N N . GLU A 1 204 ? -20.789 13.125 40.485 1.00 95.50 204 GLU A N 1
ATOM 1637 C CA . GLU A 1 204 ? -21.837 13.507 41.440 1.00 95.50 204 GLU A CA 1
ATOM 1638 C C . GLU A 1 204 ? -21.858 15.036 41.580 1.00 95.50 204 GLU A C 1
ATOM 1640 O O . GLU A 1 204 ? -20.894 15.665 42.020 1.00 95.50 204 GLU A O 1
ATOM 1645 N N . ILE A 1 205 ? -22.992 15.643 41.238 1.00 95.88 205 ILE A N 1
ATOM 1646 C CA . ILE A 1 205 ? -23.227 17.085 41.309 1.00 95.88 205 ILE A CA 1
ATOM 1647 C C . ILE A 1 205 ? -24.183 17.353 42.475 1.00 95.88 205 ILE A C 1
ATOM 1649 O O . ILE A 1 205 ? -25.250 16.739 42.565 1.00 95.88 205 ILE A O 1
ATOM 1653 N N . LYS A 1 206 ? -23.847 18.302 43.356 1.00 95.31 206 LYS A N 1
ATOM 1654 C CA . LYS A 1 206 ? -24.711 18.750 44.461 1.00 95.31 206 LYS A CA 1
ATOM 1655 C C . LYS A 1 206 ? -24.912 20.260 44.454 1.00 95.31 206 LYS A C 1
ATOM 1657 O O . LYS A 1 206 ? -23.978 21.023 44.215 1.00 95.31 206 LYS A O 1
ATOM 1662 N N . LEU A 1 207 ? -26.130 20.692 44.780 1.00 95.06 207 LEU A N 1
ATOM 1663 C CA . LEU A 1 207 ? -26.476 22.098 45.012 1.00 95.06 207 LEU A CA 1
ATOM 1664 C C . LEU A 1 207 ? -27.460 22.195 46.188 1.00 95.06 207 LEU A C 1
ATOM 1666 O O . LEU A 1 207 ? -28.671 22.007 46.030 1.00 95.06 207 LEU A O 1
ATOM 1670 N N . GLY A 1 208 ? -26.938 22.470 47.385 1.00 92.62 208 GLY A N 1
ATOM 1671 C CA . GLY A 1 208 ? -27.708 22.337 48.626 1.00 92.62 208 GLY A CA 1
ATOM 1672 C C . GLY A 1 208 ? -28.105 20.876 48.866 1.00 92.62 208 GLY A C 1
ATOM 1673 O O . GLY A 1 208 ? -27.252 19.998 48.838 1.00 92.62 208 GLY A O 1
ATOM 1674 N N . ASP A 1 209 ? -29.400 20.603 49.052 1.00 90.88 209 ASP A N 1
ATOM 1675 C CA . ASP A 1 209 ? -29.915 19.238 49.270 1.00 90.88 209 ASP A CA 1
ATOM 1676 C C . ASP A 1 209 ? -30.182 18.457 47.965 1.00 90.88 209 ASP A C 1
ATOM 1678 O O . ASP A 1 209 ? -30.591 17.295 48.002 1.00 90.88 209 ASP A O 1
ATOM 1682 N N . LYS A 1 210 ? -30.004 19.089 46.796 1.00 93.12 210 LYS A N 1
ATOM 1683 C CA . LYS A 1 210 ? -30.246 18.460 45.489 1.00 93.12 210 LYS A CA 1
ATOM 1684 C C . LYS A 1 210 ? -29.004 17.711 45.016 1.00 93.12 210 LYS A C 1
ATOM 1686 O O . LYS A 1 210 ? -27.896 18.220 45.170 1.00 93.12 210 LYS A O 1
ATOM 1691 N N . LYS A 1 211 ? -29.213 16.543 44.402 1.00 93.00 211 LYS A N 1
ATOM 1692 C CA . LYS A 1 211 ? -28.168 15.687 43.828 1.00 93.00 211 LYS A CA 1
ATOM 1693 C C . LYS A 1 211 ? -28.529 15.233 42.417 1.00 93.00 211 LYS A C 1
ATOM 1695 O O . LYS A 1 211 ? -29.707 14.995 42.151 1.00 93.00 211 LYS A O 1
ATOM 1700 N N . ALA A 1 212 ? -27.530 15.117 41.554 1.00 93.31 212 ALA A N 1
ATOM 1701 C CA . ALA A 1 212 ? -27.622 14.527 40.223 1.00 93.31 212 ALA A CA 1
ATOM 1702 C C . ALA A 1 212 ? -26.318 13.775 39.926 1.00 93.31 212 ALA A C 1
ATOM 1704 O O . ALA A 1 212 ? -25.266 14.190 40.409 1.00 93.31 212 ALA A O 1
ATOM 1705 N N . ASN A 1 213 ? -26.401 12.701 39.146 1.00 92.44 213 ASN A N 1
ATOM 1706 C CA . ASN A 1 213 ? -25.246 11.923 38.706 1.00 92.44 213 ASN A CA 1
ATOM 1707 C C . ASN A 1 213 ? -25.214 11.905 37.182 1.00 92.44 213 ASN A C 1
ATOM 1709 O O . ASN A 1 213 ? -26.266 11.764 36.557 1.00 92.44 213 ASN A O 1
ATOM 1713 N N . ILE A 1 214 ? -24.019 12.045 36.620 1.00 92.94 214 ILE A N 1
ATOM 1714 C CA . ILE A 1 214 ? -23.757 11.877 35.193 1.00 92.94 214 ILE A CA 1
ATOM 1715 C C . ILE A 1 214 ? -22.542 10.967 35.079 1.00 92.94 214 ILE A C 1
ATOM 1717 O O . ILE A 1 214 ? -21.474 11.309 35.586 1.00 92.94 214 ILE A O 1
ATOM 1721 N N . ASP A 1 215 ? -22.722 9.802 34.463 1.00 92.00 215 ASP A N 1
ATOM 1722 C CA . ASP A 1 215 ? -21.688 8.764 34.443 1.00 92.00 215 ASP A CA 1
ATOM 1723 C C . ASP A 1 215 ? -20.890 8.736 33.138 1.00 92.00 215 ASP A C 1
ATOM 1725 O O . ASP A 1 215 ? -19.721 8.350 33.136 1.00 92.00 215 ASP A O 1
ATOM 1729 N N . THR A 1 216 ? -21.503 9.145 32.028 1.00 94.81 216 THR A N 1
ATOM 1730 C CA . THR A 1 216 ? -20.904 9.099 30.690 1.00 94.81 216 THR A CA 1
ATOM 1731 C C . THR A 1 216 ? -21.205 10.386 29.937 1.00 94.81 216 THR A C 1
ATOM 1733 O O . THR A 1 216 ? -22.317 10.901 30.010 1.00 94.81 216 THR A O 1
ATOM 1736 N N . PHE A 1 217 ? -20.209 10.881 29.209 1.00 95.88 217 PHE A N 1
ATOM 1737 C CA . PHE A 1 217 ? -20.308 12.025 28.307 1.00 95.88 217 PHE A CA 1
ATOM 1738 C C . PHE A 1 217 ? -19.933 11.562 26.902 1.00 95.88 217 PHE A C 1
ATOM 1740 O O . PHE A 1 217 ? -18.953 10.827 26.747 1.00 95.88 217 PHE A O 1
ATOM 1747 N N . LYS A 1 218 ? -20.677 11.994 25.882 1.00 96.31 218 LYS A N 1
ATOM 1748 C CA . LYS A 1 218 ? -20.411 11.619 24.489 1.00 96.31 218 LYS A CA 1
ATOM 1749 C C . LYS A 1 218 ? -20.313 12.862 23.615 1.00 96.31 218 LYS A C 1
ATOM 1751 O O . LYS A 1 218 ? -21.179 13.727 23.648 1.00 96.31 218 LYS A O 1
ATOM 1756 N N . VAL A 1 219 ? -19.260 12.934 22.810 1.00 97.94 219 VAL A N 1
ATOM 1757 C CA . VAL A 1 219 ? -19.062 13.985 21.809 1.00 97.94 219 VAL A CA 1
ATOM 1758 C C . VAL A 1 219 ? -18.801 13.332 20.463 1.00 97.94 219 VAL A C 1
ATOM 1760 O O . VAL A 1 219 ? -17.932 12.476 20.356 1.00 97.94 219 VAL A O 1
ATOM 1763 N N . THR A 1 220 ? -19.514 13.782 19.436 1.00 98.06 220 THR A N 1
ATOM 1764 C CA . THR A 1 220 ? -19.248 13.409 18.043 1.00 98.06 220 THR A CA 1
ATOM 1765 C C . THR A 1 220 ? -18.633 14.601 17.322 1.00 98.06 220 THR A C 1
ATOM 1767 O O . THR A 1 220 ? -19.222 15.688 17.277 1.00 98.06 220 THR A O 1
ATOM 1770 N N . LEU A 1 221 ? -17.436 14.401 16.779 1.00 98.06 221 LEU A N 1
ATOM 1771 C CA . LEU A 1 221 ? -16.744 15.358 15.932 1.00 98.06 221 LEU A CA 1
ATOM 1772 C C . LEU A 1 221 ? -17.158 15.158 14.473 1.00 98.06 221 LEU A C 1
ATOM 1774 O O . LEU A 1 221 ? -17.107 14.046 13.953 1.00 98.06 221 LEU A O 1
ATOM 1778 N N . ASP A 1 222 ? -17.533 16.258 13.828 1.00 97.12 222 ASP A N 1
ATOM 1779 C CA . ASP A 1 222 ? -17.692 16.385 12.375 1.00 97.12 222 ASP A CA 1
ATOM 1780 C C . ASP A 1 222 ? -16.298 16.400 11.719 1.00 97.12 222 ASP A C 1
ATOM 1782 O O . ASP A 1 222 ? -15.740 17.468 11.449 1.00 97.12 222 ASP A O 1
ATOM 1786 N N . LEU A 1 223 ? -15.687 15.216 11.629 1.00 97.44 223 LEU A N 1
ATOM 1787 C CA . LEU A 1 223 ? -14.331 14.968 11.142 1.00 97.44 223 LEU A CA 1
ATOM 1788 C C . LEU A 1 223 ? -14.309 13.645 10.367 1.00 97.44 223 LEU A C 1
ATOM 1790 O O . LEU A 1 223 ? -14.440 12.579 10.973 1.00 97.44 223 LEU A O 1
ATOM 1794 N N . ASP A 1 224 ? -14.078 13.733 9.063 1.00 96.38 224 ASP A N 1
ATOM 1795 C CA . ASP A 1 224 ? -13.921 12.615 8.129 1.00 96.38 224 ASP A CA 1
ATOM 1796 C C . ASP A 1 224 ? -12.468 12.099 8.119 1.00 96.38 224 ASP A C 1
ATOM 1798 O O . ASP A 1 224 ? -11.779 12.032 7.102 1.00 96.38 224 ASP A O 1
ATOM 1802 N N . PHE A 1 225 ? -11.961 11.766 9.312 1.00 97.69 225 PHE A N 1
ATOM 1803 C CA . PHE A 1 225 ? -10.578 11.304 9.465 1.00 97.69 225 PHE A CA 1
ATOM 1804 C C . PHE A 1 225 ? -10.315 10.008 8.686 1.00 97.69 225 PHE A C 1
ATOM 1806 O O . PHE A 1 225 ? -9.185 9.758 8.271 1.00 97.69 225 PHE A O 1
ATOM 1813 N N . ASN A 1 226 ? -11.345 9.177 8.505 1.00 95.50 226 ASN A N 1
ATOM 1814 C CA . ASN A 1 226 ? -11.245 7.929 7.766 1.00 95.50 226 ASN A CA 1
ATOM 1815 C C . ASN A 1 226 ? -10.847 8.183 6.308 1.00 95.50 226 ASN A C 1
ATOM 1817 O O . ASN A 1 226 ? -9.846 7.629 5.851 1.00 95.50 226 ASN A O 1
ATOM 1821 N N . GLN A 1 227 ? -11.563 9.071 5.610 1.00 95.38 227 GLN A N 1
ATOM 1822 C CA . GLN A 1 227 ? -11.269 9.406 4.220 1.00 95.38 227 GLN A CA 1
ATOM 1823 C C . GLN A 1 227 ? -9.875 10.034 4.075 1.00 95.38 227 GLN A C 1
ATOM 1825 O O . GLN A 1 227 ? -9.109 9.632 3.194 1.00 95.38 227 GLN A O 1
ATOM 1830 N N . ASP A 1 228 ? -9.512 10.964 4.965 1.00 96.75 228 ASP A N 1
ATOM 1831 C CA . ASP A 1 228 ? -8.184 11.591 4.978 1.00 96.75 228 ASP A CA 1
ATOM 1832 C C . ASP A 1 228 ? -7.057 10.560 5.139 1.00 96.75 228 ASP A C 1
ATOM 1834 O O . ASP A 1 228 ? -6.054 10.588 4.415 1.00 96.75 228 ASP A O 1
ATOM 1838 N N . TYR A 1 229 ? -7.228 9.628 6.077 1.00 97.50 229 TYR A N 1
ATOM 1839 C CA . TYR A 1 229 ? -6.241 8.600 6.385 1.00 97.50 229 TYR A CA 1
ATOM 1840 C C . TYR A 1 229 ? -6.144 7.546 5.272 1.00 97.50 229 TYR A C 1
ATOM 1842 O O . TYR A 1 229 ? -5.039 7.207 4.852 1.00 97.50 229 TYR A O 1
ATOM 1850 N N . ILE A 1 230 ? -7.269 7.077 4.719 1.00 93.50 230 ILE A N 1
ATOM 1851 C CA . ILE A 1 230 ? -7.270 6.127 3.592 1.00 93.50 230 ILE A CA 1
ATOM 1852 C C . ILE A 1 230 ? -6.572 6.736 2.373 1.00 93.50 230 ILE A C 1
ATOM 1854 O O . ILE A 1 230 ? -5.762 6.062 1.731 1.00 93.50 230 ILE A O 1
ATOM 1858 N N . ALA A 1 231 ? -6.828 8.011 2.062 1.00 96.56 231 ALA A N 1
ATOM 1859 C CA . ALA A 1 231 ? -6.132 8.698 0.976 1.00 96.56 231 ALA A CA 1
ATOM 1860 C C . ALA A 1 231 ? -4.609 8.717 1.206 1.00 96.56 231 ALA A C 1
ATOM 1862 O O . ALA A 1 231 ? -3.843 8.430 0.281 1.00 96.56 231 ALA A O 1
ATOM 1863 N N . ALA A 1 232 ? -4.164 8.986 2.440 1.00 97.88 232 ALA A N 1
ATOM 1864 C CA . ALA A 1 232 ? -2.751 8.919 2.810 1.00 97.88 232 ALA A CA 1
ATOM 1865 C C . ALA A 1 232 ? -2.171 7.513 2.610 1.00 97.88 232 ALA A C 1
ATOM 1867 O O . ALA A 1 232 ? -1.119 7.368 1.976 1.00 97.88 232 ALA A O 1
ATOM 1868 N N . SER A 1 233 ? -2.875 6.478 3.076 1.00 94.00 233 SER A N 1
ATOM 1869 C CA . SER A 1 233 ? -2.420 5.087 2.986 1.00 94.00 233 SER A CA 1
ATOM 1870 C C . SER A 1 233 ? -2.332 4.616 1.539 1.00 94.00 233 SER A C 1
ATOM 1872 O O . SER A 1 233 ? -1.349 3.978 1.172 1.00 94.00 233 SER A O 1
ATOM 1874 N N . LEU A 1 234 ? -3.287 4.984 0.680 1.00 91.56 234 LEU A N 1
ATOM 1875 C CA . LEU A 1 234 ? -3.248 4.655 -0.749 1.00 91.56 234 LEU A CA 1
ATOM 1876 C C . LEU A 1 234 ? -2.069 5.327 -1.466 1.00 91.56 234 LEU A C 1
ATOM 1878 O O . LEU A 1 234 ? -1.403 4.690 -2.285 1.00 91.56 234 LEU A O 1
ATOM 1882 N N . ILE A 1 235 ? -1.762 6.587 -1.139 1.00 96.12 235 ILE A N 1
ATOM 1883 C CA . ILE A 1 235 ? -0.602 7.296 -1.700 1.00 96.12 235 ILE A CA 1
ATOM 1884 C C . ILE A 1 235 ? 0.709 6.652 -1.239 1.00 96.12 235 ILE A C 1
ATOM 1886 O O . ILE A 1 235 ? 1.584 6.390 -2.070 1.00 96.12 235 ILE A O 1
ATOM 1890 N N . ALA A 1 236 ? 0.842 6.359 0.058 1.00 94.44 236 ALA A N 1
ATOM 1891 C CA . ALA A 1 236 ? 2.013 5.673 0.600 1.00 94.44 236 ALA A CA 1
ATOM 1892 C C . ALA A 1 236 ? 2.178 4.277 -0.019 1.00 94.44 236 ALA A C 1
ATOM 1894 O O . ALA A 1 236 ? 3.251 3.944 -0.521 1.00 94.44 236 ALA A O 1
ATOM 1895 N N . TYR A 1 237 ? 1.099 3.496 -0.086 1.00 88.50 237 TYR A N 1
ATOM 1896 C CA . TYR A 1 237 ? 1.083 2.173 -0.704 1.00 88.50 237 TYR A CA 1
ATOM 1897 C C . TYR A 1 237 ? 1.456 2.229 -2.189 1.00 88.50 237 TYR A C 1
ATOM 1899 O O . TYR A 1 237 ? 2.256 1.415 -2.658 1.00 88.50 237 TYR A O 1
ATOM 1907 N N . SER A 1 238 ? 0.941 3.205 -2.943 1.00 90.19 238 SER A N 1
ATOM 1908 C CA . SER A 1 238 ? 1.341 3.397 -4.339 1.00 90.19 238 SER A CA 1
ATOM 1909 C C . SER A 1 238 ? 2.831 3.707 -4.444 1.00 90.19 238 SER A C 1
ATOM 1911 O O . SER A 1 238 ? 3.504 3.114 -5.283 1.00 90.19 238 SER A O 1
ATOM 1913 N N . GLN A 1 239 ? 3.370 4.579 -3.587 1.00 92.69 239 GLN A N 1
ATOM 1914 C CA . GLN A 1 239 ? 4.803 4.876 -3.573 1.00 92.69 239 GLN A CA 1
ATOM 1915 C C . GLN A 1 239 ? 5.633 3.617 -3.288 1.00 92.69 239 GLN A C 1
ATOM 1917 O O . GLN A 1 239 ? 6.595 3.350 -4.007 1.00 92.69 239 GLN A O 1
ATOM 1922 N N . ILE A 1 240 ? 5.231 2.809 -2.305 1.00 85.62 240 ILE A N 1
ATOM 1923 C CA . ILE A 1 240 ? 5.906 1.554 -1.952 1.00 85.62 240 ILE A CA 1
ATOM 1924 C C . ILE A 1 240 ? 5.916 0.585 -3.135 1.00 85.62 240 ILE A C 1
ATOM 1926 O O . ILE A 1 240 ? 6.939 -0.040 -3.398 1.00 85.62 240 ILE A O 1
ATOM 1930 N N . ASN A 1 241 ? 4.808 0.447 -3.867 1.00 82.00 241 ASN A N 1
ATOM 1931 C CA . ASN A 1 241 ? 4.690 -0.559 -4.926 1.00 82.00 241 ASN A CA 1
ATOM 1932 C C . ASN A 1 241 ? 5.249 -0.112 -6.277 1.00 82.00 241 ASN A C 1
ATOM 1934 O O . ASN A 1 241 ? 5.754 -0.947 -7.030 1.00 82.00 241 ASN A O 1
ATOM 1938 N N . THR A 1 242 ? 5.158 1.178 -6.603 1.00 84.44 242 THR A N 1
ATOM 1939 C CA . THR A 1 242 ? 5.520 1.683 -7.933 1.00 84.44 242 THR A CA 1
ATOM 1940 C C . THR A 1 242 ? 6.783 2.531 -7.941 1.00 84.44 242 THR A C 1
ATOM 1942 O O . THR A 1 242 ? 7.324 2.738 -9.021 1.00 84.44 242 THR A O 1
ATOM 1945 N N . MET A 1 243 ? 7.259 3.021 -6.788 1.00 90.50 243 MET A N 1
ATOM 1946 C CA . MET A 1 243 ? 8.422 3.920 -6.676 1.00 90.50 243 MET A CA 1
ATOM 1947 C C . MET A 1 243 ? 8.312 5.123 -7.624 1.00 90.50 243 MET A C 1
ATOM 1949 O O . MET A 1 243 ? 9.254 5.479 -8.340 1.00 90.50 243 MET A O 1
ATOM 1953 N N . PHE A 1 244 ? 7.111 5.711 -7.704 1.00 92.00 244 PHE A N 1
ATOM 1954 C CA . PHE A 1 244 ? 6.810 6.693 -8.745 1.00 92.00 244 PHE A CA 1
ATOM 1955 C C . PHE A 1 244 ? 7.668 7.955 -8.601 1.00 92.00 244 PHE A C 1
ATOM 1957 O O . PHE A 1 244 ? 8.024 8.557 -9.613 1.00 92.00 244 PHE A O 1
ATOM 1964 N N . MET A 1 245 ? 8.047 8.349 -7.379 1.00 95.00 245 MET A N 1
ATOM 1965 C CA . MET A 1 245 ? 8.906 9.520 -7.163 1.00 95.00 245 MET A CA 1
ATOM 1966 C C . MET A 1 245 ? 10.358 9.282 -7.600 1.00 95.00 245 MET A C 1
ATOM 1968 O O . MET A 1 245 ? 10.984 10.185 -8.162 1.00 95.00 245 MET A O 1
ATOM 1972 N N . GLU A 1 246 ? 10.898 8.082 -7.390 1.00 94.12 246 GLU A N 1
ATOM 1973 C CA . GLU A 1 246 ? 12.226 7.676 -7.857 1.00 94.12 246 GLU A CA 1
ATOM 1974 C C . GLU A 1 246 ? 12.266 7.634 -9.382 1.00 94.12 246 GLU A C 1
ATOM 1976 O O . GLU A 1 246 ? 13.173 8.201 -9.998 1.00 94.12 246 GLU A O 1
ATOM 1981 N N . ASP A 1 247 ? 11.267 6.994 -9.990 1.00 90.00 247 ASP A N 1
ATOM 1982 C CA . ASP A 1 247 ? 11.150 6.871 -11.442 1.00 90.00 247 ASP A CA 1
ATOM 1983 C C . ASP A 1 247 ? 10.998 8.249 -12.094 1.00 90.00 247 ASP A C 1
ATOM 1985 O O . ASP A 1 247 ? 11.660 8.551 -13.094 1.00 90.00 247 ASP A O 1
ATOM 1989 N N . LEU A 1 248 ? 10.199 9.125 -11.482 1.00 90.50 248 LEU A N 1
ATOM 1990 C CA . LEU A 1 248 ? 10.040 10.509 -11.900 1.00 90.50 248 LEU A CA 1
ATOM 1991 C C . LEU A 1 248 ? 11.359 11.290 -11.800 1.00 90.50 248 LEU A C 1
ATOM 1993 O O . LEU A 1 248 ? 11.750 11.971 -12.751 1.00 90.50 248 LEU A O 1
ATOM 1997 N N . LEU A 1 249 ? 12.087 11.179 -10.686 1.00 92.06 249 LEU A N 1
ATOM 1998 C CA . LEU A 1 249 ? 13.391 11.827 -10.538 1.00 92.06 249 LEU A CA 1
ATOM 1999 C C . LEU A 1 249 ? 14.396 11.308 -11.575 1.00 92.06 249 LEU A C 1
ATOM 2001 O O . LEU A 1 249 ? 15.108 12.108 -12.189 1.00 92.06 249 LEU A O 1
ATOM 2005 N N . MET A 1 250 ? 14.441 9.999 -11.826 1.00 90.31 250 MET A N 1
ATOM 2006 C CA . MET A 1 250 ? 15.310 9.428 -12.859 1.00 90.31 250 MET A CA 1
ATOM 2007 C C . MET A 1 250 ? 14.926 9.893 -14.264 1.00 90.31 250 MET A C 1
ATOM 2009 O O . MET A 1 250 ? 15.812 10.162 -15.088 1.00 90.31 250 MET A O 1
ATOM 2013 N N . HIS A 1 251 ? 13.630 10.057 -14.534 1.00 86.56 251 HIS A N 1
ATOM 2014 C CA . HIS A 1 251 ? 13.144 10.656 -15.770 1.00 86.56 251 HIS A CA 1
ATOM 2015 C C . HIS A 1 251 ? 13.648 12.097 -15.913 1.00 86.56 251 HIS A C 1
ATOM 2017 O O . HIS A 1 251 ? 14.256 12.437 -16.932 1.00 86.56 251 HIS A O 1
ATOM 2023 N N . TYR A 1 252 ? 13.511 12.915 -14.867 1.00 86.50 252 TYR A N 1
ATOM 2024 C CA . TYR A 1 252 ? 14.016 14.286 -14.870 1.00 86.50 252 TYR A CA 1
ATOM 2025 C C . TYR A 1 252 ? 15.526 14.358 -15.051 1.00 86.50 252 TYR A C 1
ATOM 2027 O O . TYR A 1 252 ? 15.990 15.134 -15.884 1.00 86.50 252 TYR A O 1
ATOM 2035 N N . ILE A 1 253 ? 16.301 13.542 -14.332 1.00 89.06 253 ILE A N 1
ATOM 2036 C CA . ILE A 1 253 ? 17.756 13.480 -14.513 1.00 89.06 253 ILE A CA 1
ATOM 2037 C C . ILE A 1 253 ? 18.073 13.155 -15.974 1.00 89.06 253 ILE A C 1
ATOM 2039 O O . ILE A 1 253 ? 18.890 13.838 -16.583 1.00 89.06 253 ILE A O 1
ATOM 2043 N N . THR A 1 254 ? 17.395 12.180 -16.576 1.00 85.56 254 THR A N 1
ATOM 2044 C CA . THR A 1 254 ? 17.631 11.789 -17.974 1.00 85.56 254 THR A CA 1
ATOM 2045 C C . THR A 1 254 ? 17.319 12.930 -18.950 1.00 85.56 254 THR A C 1
ATOM 2047 O O . THR A 1 254 ? 18.165 13.295 -19.771 1.00 85.56 254 THR A O 1
ATOM 2050 N N . VAL A 1 255 ? 16.145 13.557 -18.830 1.00 81.88 255 VAL A N 1
ATOM 2051 C CA . VAL A 1 255 ? 15.705 14.652 -19.715 1.00 81.88 255 VAL A CA 1
ATOM 2052 C C . VAL A 1 255 ? 16.588 15.892 -19.556 1.00 81.88 255 VAL A C 1
ATOM 2054 O O . VAL A 1 255 ? 16.987 16.519 -20.541 1.00 81.88 255 VAL A O 1
ATOM 2057 N N . TYR A 1 256 ? 16.977 16.231 -18.326 1.00 80.81 256 TYR A N 1
ATOM 2058 C CA . TYR A 1 256 ? 17.825 17.393 -18.064 1.00 80.81 256 TYR A CA 1
ATOM 2059 C C . TYR A 1 256 ? 19.263 17.229 -18.550 1.00 80.81 256 TYR A C 1
ATOM 2061 O O . TYR A 1 256 ? 19.982 18.229 -18.615 1.00 80.81 256 TYR A O 1
ATOM 2069 N N . THR A 1 257 ? 19.697 16.016 -18.899 1.00 83.88 257 THR A N 1
ATOM 2070 C CA . THR A 1 257 ? 21.117 15.705 -19.108 1.00 83.88 257 THR A CA 1
ATOM 2071 C C . THR A 1 257 ? 21.473 15.163 -20.483 1.00 83.88 257 THR A C 1
ATOM 2073 O O . THR A 1 257 ? 22.620 14.784 -20.685 1.00 83.88 257 THR A O 1
ATOM 2076 N N . LEU A 1 258 ? 20.558 15.222 -21.459 1.00 75.94 258 LEU A N 1
ATOM 2077 C CA . LEU A 1 258 ? 20.757 14.704 -22.825 1.00 75.94 258 LEU A CA 1
ATOM 2078 C C . LEU A 1 258 ? 22.110 15.052 -23.475 1.00 75.94 258 LEU A C 1
ATOM 2080 O O . LEU A 1 258 ? 22.640 14.262 -24.249 1.00 75.94 258 LEU A O 1
ATOM 2084 N N . GLU A 1 259 ? 22.681 16.219 -23.158 1.00 84.06 259 GLU A N 1
ATOM 2085 C CA . GLU A 1 259 ? 24.022 16.603 -23.594 1.00 84.06 259 GLU A CA 1
ATOM 2086 C C . GLU A 1 259 ? 24.875 17.078 -22.410 1.00 84.06 259 GLU A C 1
ATOM 2088 O O . GLU A 1 259 ? 24.369 17.793 -21.533 1.00 84.06 259 GLU A O 1
ATOM 2093 N N . PRO A 1 260 ? 26.193 16.784 -22.387 1.00 89.25 260 PRO A N 1
ATOM 2094 C CA . PRO A 1 260 ? 27.037 17.256 -21.306 1.00 89.25 260 PRO A CA 1
ATOM 2095 C C . PRO A 1 260 ? 27.219 18.783 -21.400 1.00 89.25 260 PRO A C 1
ATOM 2097 O O . PRO A 1 260 ? 27.809 19.308 -22.348 1.00 89.25 260 PRO A O 1
ATOM 2100 N N . ASP A 1 261 ? 26.756 19.515 -20.390 1.00 92.00 261 ASP A N 1
ATOM 2101 C CA . ASP A 1 261 ? 26.870 20.976 -20.285 1.00 92.00 261 ASP A CA 1
ATOM 2102 C C . ASP A 1 261 ? 27.328 21.348 -18.864 1.00 92.00 261 ASP A C 1
ATOM 2104 O O . ASP A 1 261 ? 26.701 20.909 -17.896 1.00 92.00 261 ASP A O 1
ATOM 2108 N N . PRO A 1 262 ? 28.386 22.168 -18.689 1.00 90.12 262 PRO A N 1
ATOM 2109 C CA . PRO A 1 262 ? 28.849 22.594 -17.363 1.00 90.12 262 PRO A CA 1
ATOM 2110 C C . PRO A 1 262 ? 27.799 23.370 -16.546 1.00 90.12 262 PRO A C 1
ATOM 2112 O O . PRO A 1 262 ? 27.974 23.558 -15.340 1.00 90.12 262 PRO A O 1
ATOM 2115 N N . LYS A 1 263 ? 26.730 23.866 -17.181 1.00 90.50 263 LYS A N 1
ATOM 2116 C CA . LYS A 1 263 ? 25.605 24.545 -16.523 1.00 90.50 263 LYS A CA 1
ATOM 2117 C C . LYS A 1 263 ? 24.464 23.604 -16.131 1.00 90.50 263 LYS A C 1
ATOM 2119 O O . LYS A 1 263 ? 23.595 24.040 -15.382 1.00 90.50 263 LYS A O 1
ATOM 2124 N N . LYS A 1 264 ? 24.461 22.362 -16.616 1.00 91.56 264 LYS A N 1
ATOM 2125 C CA . LYS A 1 264 ? 23.490 21.315 -16.267 1.00 91.56 264 LYS A CA 1
ATOM 2126 C C . LYS A 1 264 ? 24.118 20.327 -15.277 1.00 91.56 264 LYS A C 1
ATOM 2128 O O . LYS A 1 264 ? 25.287 20.478 -14.915 1.00 91.56 264 LYS A O 1
ATOM 2133 N N . ILE A 1 265 ? 23.348 19.351 -14.803 1.00 94.44 265 ILE A N 1
ATOM 2134 C CA . ILE A 1 265 ? 23.901 18.231 -14.029 1.00 94.44 265 ILE A CA 1
ATOM 2135 C C . ILE A 1 265 ? 24.527 17.180 -14.983 1.00 94.44 265 ILE A C 1
ATOM 2137 O O . ILE A 1 265 ? 24.264 17.229 -16.185 1.00 94.44 265 ILE A O 1
ATOM 2141 N N . PRO A 1 266 ? 25.411 16.289 -14.502 1.00 94.50 266 PRO A N 1
ATOM 2142 C CA . PRO A 1 266 ? 26.025 15.255 -15.339 1.00 94.50 266 PRO A CA 1
ATOM 2143 C C . PRO A 1 266 ? 25.023 14.226 -15.914 1.00 94.50 266 PRO A C 1
ATOM 2145 O O . PRO A 1 266 ? 24.068 13.873 -15.241 1.00 94.50 266 PRO A O 1
ATOM 2148 N N . PRO A 1 267 ? 25.225 13.698 -17.132 1.00 92.19 267 PRO A N 1
ATOM 2149 C CA . PRO A 1 267 ? 24.386 12.621 -17.667 1.00 92.19 267 PRO A CA 1
ATOM 2150 C C . PRO A 1 267 ? 24.652 11.270 -17.019 1.00 92.19 267 PRO A C 1
ATOM 2152 O O . PRO A 1 267 ? 25.798 10.949 -16.727 1.00 92.19 267 PRO A O 1
ATOM 2155 N N . THR A 1 268 ? 23.629 10.423 -16.907 1.00 88.44 268 THR A N 1
ATOM 2156 C CA . THR A 1 268 ? 23.830 9.012 -16.528 1.00 88.44 268 THR A CA 1
ATOM 2157 C C . THR A 1 268 ? 24.704 8.283 -17.552 1.00 88.44 268 THR A C 1
ATOM 2159 O O . THR A 1 268 ? 25.594 7.528 -17.171 1.00 88.44 268 THR A O 1
ATOM 2162 N N . SER A 1 269 ? 24.531 8.578 -18.846 1.00 86.00 269 SER A N 1
ATOM 2163 C CA . SER A 1 269 ? 25.424 8.151 -19.928 1.00 86.00 269 SER A CA 1
ATOM 2164 C C . SER A 1 269 ? 25.387 9.134 -21.102 1.00 86.00 269 SER A C 1
ATOM 2166 O O . SER A 1 269 ? 24.315 9.570 -21.513 1.00 86.00 269 SER A O 1
ATOM 2168 N N . SER A 1 270 ? 26.547 9.508 -21.651 1.00 88.06 270 SER A N 1
ATOM 2169 C CA . SER A 1 270 ? 26.637 10.361 -22.848 1.00 88.06 270 SER A CA 1
ATOM 2170 C C . SER A 1 270 ? 28.016 10.283 -23.507 1.00 88.06 270 SER A C 1
ATOM 2172 O O . SER A 1 270 ? 29.006 9.892 -22.888 1.00 88.06 270 SER A O 1
ATOM 2174 N N . MET A 1 271 ? 28.122 10.755 -24.752 1.00 89.62 271 MET A N 1
ATOM 2175 C CA . MET A 1 271 ? 29.407 11.016 -25.409 1.00 89.62 271 MET A CA 1
ATOM 2176 C C . MET A 1 271 ? 29.468 12.406 -26.052 1.00 89.62 271 MET A C 1
ATOM 2178 O O . MET A 1 271 ? 28.446 12.944 -26.465 1.00 89.62 271 MET A O 1
ATOM 2182 N N . ASP A 1 272 ? 30.668 12.985 -26.151 1.00 89.31 272 ASP A N 1
ATOM 2183 C CA . ASP A 1 272 ? 30.924 14.187 -26.955 1.00 89.31 272 ASP A CA 1
ATOM 2184 C C . ASP A 1 272 ? 32.291 14.13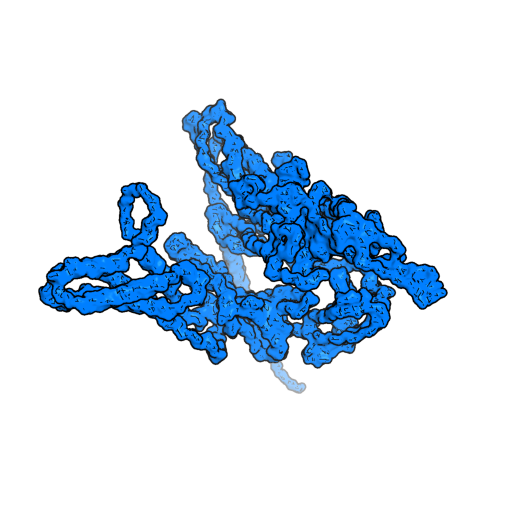9 -27.657 1.00 89.31 272 ASP A C 1
ATOM 2186 O O . ASP A 1 272 ? 33.120 13.270 -27.374 1.00 89.31 272 ASP A O 1
ATOM 2190 N N . HIS A 1 273 ? 32.535 15.104 -28.552 1.00 89.19 273 HIS A N 1
ATOM 2191 C CA . HIS A 1 273 ? 33.789 15.228 -29.304 1.00 89.19 273 HIS A CA 1
ATOM 2192 C C . HIS A 1 273 ? 34.599 16.497 -28.987 1.00 89.19 273 HIS A C 1
ATOM 2194 O O . HIS A 1 273 ? 35.333 17.011 -29.836 1.00 89.19 273 HIS A O 1
ATOM 2200 N N . ARG A 1 274 ? 34.439 17.067 -27.787 1.00 86.69 274 ARG A N 1
ATOM 2201 C CA . ARG A 1 274 ? 35.163 18.286 -27.396 1.00 86.69 274 ARG A CA 1
ATOM 2202 C C . ARG A 1 274 ? 36.616 17.966 -27.050 1.00 86.69 274 ARG A C 1
ATOM 2204 O O . ARG A 1 274 ? 36.905 16.988 -26.367 1.00 86.69 274 ARG A O 1
ATOM 2211 N N . GLU A 1 275 ? 37.539 18.839 -27.456 1.00 87.25 275 GLU A N 1
ATOM 2212 C CA . GLU A 1 275 ? 38.950 18.720 -27.056 1.00 87.25 275 GLU A CA 1
ATOM 2213 C C . GLU A 1 275 ? 39.131 18.874 -25.541 1.00 87.25 275 GLU A C 1
ATOM 2215 O O . GLU A 1 275 ? 39.946 18.180 -24.936 1.00 87.25 275 GLU A O 1
ATOM 2220 N N . VAL A 1 276 ? 38.352 19.772 -24.930 1.00 90.31 276 VAL A N 1
ATOM 2221 C CA . VAL A 1 276 ? 38.306 19.966 -23.480 1.00 90.31 276 VAL A CA 1
ATOM 2222 C C . VAL A 1 276 ? 37.021 19.324 -22.954 1.00 90.31 276 VAL A C 1
ATOM 2224 O O . VAL A 1 276 ? 35.938 19.808 -23.298 1.00 90.31 276 VAL A O 1
ATOM 2227 N N . PRO A 1 277 ? 37.111 18.255 -22.142 1.00 92.00 277 PRO A N 1
ATOM 2228 C CA . PRO A 1 277 ? 35.932 17.613 -21.583 1.00 92.00 277 PRO A CA 1
ATOM 2229 C C . PRO A 1 277 ? 35.203 18.549 -20.623 1.00 92.00 277 PRO A C 1
ATOM 2231 O O . PRO A 1 277 ? 35.815 19.383 -19.947 1.00 92.00 277 PRO A O 1
ATOM 2234 N N . VAL A 1 278 ? 33.891 18.371 -20.523 1.00 95.38 278 VAL A N 1
ATOM 2235 C CA . VAL A 1 278 ? 33.094 19.041 -19.500 1.00 95.38 278 VAL A CA 1
ATOM 2236 C C . VAL A 1 278 ? 33.358 18.393 -18.154 1.00 95.38 278 VAL A C 1
ATOM 2238 O O . VAL A 1 278 ? 33.521 17.181 -18.035 1.00 95.38 278 VAL A O 1
ATOM 2241 N N . THR A 1 279 ? 33.427 19.230 -17.128 1.00 95.12 279 THR A N 1
ATOM 2242 C CA . THR A 1 279 ? 33.625 18.791 -15.753 1.00 95.12 279 THR A CA 1
ATOM 2243 C C . THR A 1 279 ? 32.686 19.548 -14.838 1.00 95.12 279 THR A C 1
ATOM 2245 O O . THR A 1 279 ? 32.450 20.738 -15.059 1.00 95.12 279 THR A O 1
ATOM 2248 N N . TRP A 1 280 ? 32.242 18.899 -13.769 1.00 96.81 280 TRP A N 1
ATOM 2249 C CA . TRP A 1 280 ? 31.369 19.495 -12.760 1.00 96.81 280 TRP A CA 1
ATOM 2250 C C . TRP A 1 280 ? 32.006 19.395 -11.379 1.00 96.81 280 TRP A C 1
ATOM 2252 O O . TRP A 1 280 ? 32.803 18.495 -11.119 1.00 96.81 280 TRP A O 1
ATOM 2262 N N . LYS A 1 281 ? 31.646 20.302 -10.471 1.00 96.69 281 LYS A N 1
ATOM 2263 C CA . LYS A 1 281 ? 31.948 20.142 -9.044 1.00 96.69 281 LYS A CA 1
ATOM 2264 C C . LYS A 1 281 ? 30.787 19.423 -8.378 1.00 96.69 281 LYS A C 1
ATOM 2266 O O . LYS A 1 281 ? 29.646 19.840 -8.568 1.00 96.69 281 LYS A O 1
ATOM 2271 N N . LYS A 1 282 ? 31.070 18.392 -7.581 1.00 95.56 282 LYS A N 1
ATOM 2272 C CA . LYS A 1 282 ? 30.038 17.571 -6.927 1.00 95.56 282 LYS A CA 1
ATOM 2273 C C . LYS A 1 282 ? 29.046 18.415 -6.119 1.00 95.56 282 LYS A C 1
ATOM 2275 O O . LYS A 1 282 ? 27.843 18.231 -6.247 1.00 95.56 282 LYS A O 1
ATOM 2280 N N . GLU A 1 283 ? 29.545 19.401 -5.380 1.00 95.44 283 GLU A N 1
ATOM 2281 C CA . GLU A 1 283 ? 28.717 20.302 -4.570 1.00 95.44 283 GLU A CA 1
ATOM 2282 C C . GLU A 1 283 ? 27.787 21.201 -5.404 1.00 95.44 283 GLU A C 1
ATOM 2284 O O . GLU A 1 283 ? 26.652 21.470 -5.013 1.00 95.44 283 GLU A O 1
ATOM 2289 N N . ASP A 1 284 ? 28.233 21.644 -6.583 1.00 96.00 284 ASP A N 1
ATOM 2290 C CA . ASP A 1 284 ? 27.384 22.425 -7.488 1.00 96.00 284 ASP A CA 1
ATOM 2291 C C . ASP A 1 284 ? 26.289 21.535 -8.097 1.00 96.00 284 ASP A C 1
ATOM 2293 O O . ASP A 1 284 ? 25.160 21.987 -8.272 1.00 96.00 284 ASP A O 1
ATOM 2297 N N . VAL A 1 285 ? 26.594 20.259 -8.367 1.00 95.81 285 VAL A N 1
ATOM 2298 C CA . VAL A 1 285 ? 25.598 19.273 -8.815 1.00 95.81 285 VAL A CA 1
ATOM 2299 C C . VAL A 1 285 ? 24.574 18.998 -7.716 1.00 95.81 285 VAL A C 1
ATOM 2301 O O . VAL A 1 285 ? 23.383 19.098 -7.999 1.00 95.81 285 VAL A O 1
ATOM 2304 N N . LYS A 1 286 ? 25.012 18.752 -6.470 1.00 96.19 286 LYS A N 1
ATOM 2305 C CA . LYS A 1 286 ? 24.115 18.580 -5.311 1.00 96.19 286 LYS A CA 1
ATOM 2306 C C . LYS A 1 286 ? 23.135 19.750 -5.209 1.00 96.19 286 LYS A C 1
ATOM 2308 O O . LYS A 1 286 ? 21.933 19.537 -5.121 1.00 96.19 286 LYS A O 1
ATOM 2313 N N . LYS A 1 287 ? 23.629 20.991 -5.299 1.00 95.62 287 LYS A N 1
ATOM 2314 C CA . LYS A 1 287 ? 22.787 22.201 -5.242 1.00 95.62 287 LYS A CA 1
ATOM 2315 C C . LYS A 1 287 ? 21.774 22.290 -6.378 1.00 95.62 287 LYS A C 1
ATOM 2317 O O . LYS A 1 287 ? 20.655 22.719 -6.128 1.00 95.62 287 LYS A O 1
ATOM 2322 N N . ARG A 1 288 ? 22.149 21.909 -7.601 1.00 94.56 288 ARG A N 1
ATOM 2323 C CA . ARG A 1 288 ? 21.232 21.909 -8.753 1.00 94.56 288 ARG A CA 1
ATOM 2324 C C . ARG A 1 288 ? 20.154 20.844 -8.620 1.00 94.56 288 ARG A C 1
ATOM 2326 O O . ARG A 1 288 ? 18.992 21.150 -8.841 1.00 94.56 288 ARG A O 1
ATOM 2333 N N . VAL A 1 289 ? 20.520 19.626 -8.217 1.00 95.06 289 VAL A N 1
ATOM 2334 C CA . VAL A 1 289 ? 19.536 18.568 -7.945 1.00 95.06 289 VAL A CA 1
ATOM 2335 C C . VAL A 1 289 ? 18.567 19.036 -6.863 1.00 95.06 289 VAL A C 1
ATOM 2337 O O . VAL A 1 289 ? 17.363 19.057 -7.083 1.00 95.06 289 VAL A O 1
ATOM 2340 N N . ARG A 1 290 ? 19.099 19.525 -5.742 1.00 95.00 290 ARG A N 1
ATOM 2341 C CA . ARG A 1 290 ? 18.307 20.008 -4.611 1.00 95.00 290 ARG A CA 1
ATOM 2342 C C . ARG A 1 290 ? 17.362 21.156 -4.975 1.00 95.00 290 ARG A C 1
ATOM 2344 O O . ARG A 1 290 ? 16.179 21.102 -4.678 1.00 95.00 290 ARG A O 1
ATOM 2351 N N . ASN A 1 291 ? 17.876 22.219 -5.588 1.00 91.88 291 ASN A N 1
ATOM 2352 C CA . ASN A 1 291 ? 17.102 23.448 -5.757 1.00 91.88 291 ASN A CA 1
ATOM 2353 C C . ASN A 1 291 ? 16.348 23.489 -7.091 1.00 91.88 291 ASN A C 1
ATOM 2355 O O . ASN A 1 291 ? 15.198 23.910 -7.120 1.00 91.88 291 ASN A O 1
ATOM 2359 N N . ASP A 1 292 ? 17.003 23.093 -8.186 1.00 89.06 292 ASP A N 1
ATOM 2360 C CA . ASP A 1 292 ? 16.481 23.306 -9.538 1.00 89.06 292 ASP A CA 1
ATOM 2361 C C . ASP A 1 292 ? 15.562 22.148 -9.954 1.00 89.06 292 ASP A C 1
ATOM 2363 O O . ASP A 1 292 ? 14.506 22.392 -10.534 1.00 89.06 292 ASP A O 1
ATOM 2367 N N . LEU A 1 293 ? 15.947 20.901 -9.639 1.00 90.31 293 LEU A N 1
ATOM 2368 C CA . LEU A 1 293 ? 15.147 19.712 -9.948 1.00 90.31 293 L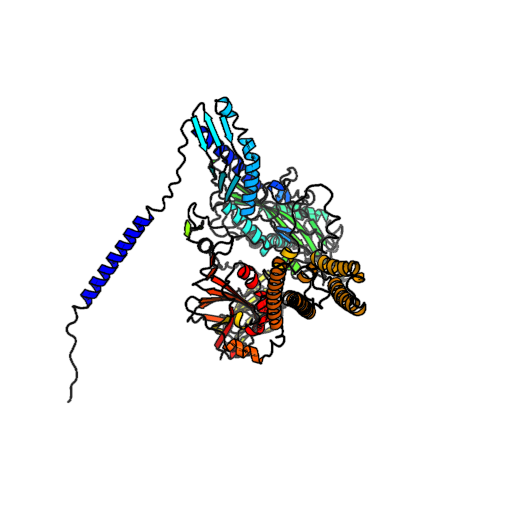EU A CA 1
ATOM 2369 C C . LEU A 1 293 ? 14.079 19.463 -8.880 1.00 90.31 293 LEU A C 1
ATOM 2371 O O . LEU A 1 293 ? 12.895 19.652 -9.145 1.00 90.31 293 LEU A O 1
ATOM 2375 N N . LEU A 1 294 ? 14.480 19.084 -7.665 1.00 92.62 294 LEU A N 1
ATOM 2376 C CA . LEU A 1 294 ? 13.534 18.665 -6.624 1.00 92.62 294 LEU A CA 1
ATOM 2377 C C . LEU A 1 294 ? 12.581 19.796 -6.222 1.00 92.62 294 LEU A C 1
ATOM 2379 O O . LEU A 1 294 ? 11.369 19.598 -6.185 1.00 92.62 294 LEU A O 1
ATOM 2383 N N . GLY A 1 295 ? 13.119 21.001 -6.012 1.00 87.88 295 GLY A N 1
ATOM 2384 C CA . GLY A 1 295 ? 12.332 22.181 -5.642 1.00 87.88 295 GLY A CA 1
ATOM 2385 C C . GLY A 1 295 ? 11.285 22.610 -6.673 1.00 87.88 295 GLY A C 1
ATOM 2386 O O . GLY A 1 295 ? 10.304 23.244 -6.295 1.00 87.88 295 GLY A O 1
ATOM 2387 N N . SER A 1 296 ? 11.467 22.265 -7.950 1.00 85.25 296 SER A N 1
ATOM 2388 C CA . SER A 1 296 ? 10.504 22.610 -9.001 1.00 85.25 296 SER A CA 1
ATOM 2389 C C . SER A 1 296 ? 9.491 21.497 -9.233 1.00 85.25 296 SER A C 1
ATOM 2391 O O . SER A 1 296 ? 8.316 21.779 -9.436 1.00 85.25 296 SER A O 1
ATOM 2393 N N . TYR A 1 297 ? 9.946 20.244 -9.226 1.00 86.12 297 TYR A N 1
ATOM 2394 C CA . TYR A 1 297 ? 9.173 19.139 -9.779 1.00 86.12 297 TYR A CA 1
ATOM 2395 C C . TYR A 1 297 ? 8.367 18.345 -8.769 1.00 86.12 297 TYR A C 1
ATOM 2397 O O . TYR A 1 297 ? 7.296 17.864 -9.124 1.00 86.12 297 TYR A O 1
ATOM 2405 N N . ILE A 1 298 ? 8.821 18.248 -7.518 1.00 92.00 298 ILE A N 1
ATOM 2406 C CA . ILE A 1 298 ? 8.016 17.588 -6.483 1.00 92.00 298 ILE A CA 1
ATOM 2407 C C . ILE A 1 298 ? 6.703 18.351 -6.279 1.00 92.00 298 ILE A C 1
ATOM 2409 O O . ILE A 1 298 ? 5.645 17.743 -6.233 1.00 92.00 298 ILE A O 1
ATOM 2413 N N . ALA A 1 299 ? 6.748 19.686 -6.291 1.00 88.94 299 ALA A N 1
ATOM 2414 C CA . ALA A 1 299 ? 5.559 20.529 -6.168 1.00 88.94 299 ALA A CA 1
ATOM 2415 C C . ALA A 1 299 ? 4.622 20.498 -7.395 1.00 88.94 299 ALA A C 1
ATOM 2417 O O . ALA A 1 299 ? 3.541 21.078 -7.343 1.00 88.94 299 ALA A O 1
ATOM 2418 N N . MET A 1 300 ? 5.034 19.883 -8.512 1.00 90.56 300 MET A N 1
ATOM 2419 C CA . MET A 1 300 ? 4.177 19.699 -9.691 1.00 90.56 300 MET A CA 1
ATOM 2420 C C . MET A 1 300 ? 3.374 18.401 -9.641 1.00 90.56 300 MET A C 1
ATOM 2422 O O . MET A 1 300 ? 2.471 18.241 -10.458 1.00 90.56 300 MET A O 1
ATOM 2426 N N . LEU A 1 301 ? 3.702 17.486 -8.725 1.00 93.81 301 LEU A N 1
ATOM 2427 C CA . LEU A 1 301 ? 2.944 16.257 -8.545 1.00 93.81 301 LEU A CA 1
ATOM 2428 C C . LEU A 1 301 ? 1.502 16.581 -8.161 1.00 93.81 301 LEU A C 1
ATOM 2430 O O . LEU A 1 301 ? 1.246 17.381 -7.262 1.00 93.81 301 LEU A O 1
ATOM 2434 N N . GLN A 1 302 ? 0.572 15.934 -8.845 1.00 94.56 302 GLN A N 1
ATOM 2435 C CA . GLN A 1 302 ? -0.857 16.031 -8.597 1.00 94.56 302 GLN A CA 1
ATOM 2436 C C . GLN A 1 302 ? -1.446 14.632 -8.563 1.00 94.56 302 GLN A C 1
ATOM 2438 O O . GLN A 1 302 ? -1.034 13.774 -9.340 1.00 94.56 302 GLN A O 1
ATOM 2443 N N . VAL A 1 303 ? -2.421 14.416 -7.687 1.00 95.81 303 VAL A N 1
ATOM 2444 C CA . VAL A 1 303 ? -3.152 13.148 -7.607 1.00 95.81 303 VAL A CA 1
ATOM 2445 C C . VAL A 1 303 ? -4.501 13.322 -8.285 1.00 95.81 303 VAL A C 1
ATOM 2447 O O . VAL A 1 303 ? -5.250 14.221 -7.912 1.00 95.81 303 VAL A O 1
ATOM 2450 N N . ASP A 1 304 ? -4.794 12.500 -9.290 1.00 93.75 304 ASP A N 1
ATOM 2451 C CA . ASP A 1 304 ? -6.082 12.490 -9.984 1.00 93.75 304 ASP A CA 1
ATOM 2452 C C . ASP A 1 304 ? -7.239 12.265 -9.001 1.00 93.75 304 ASP A C 1
ATOM 2454 O O . ASP A 1 304 ? -7.052 11.714 -7.916 1.00 93.75 304 ASP A O 1
ATOM 2458 N N . LYS A 1 305 ? -8.442 12.698 -9.391 1.00 94.00 305 LYS A N 1
ATOM 2459 C CA . LYS A 1 305 ? -9.672 12.581 -8.586 1.00 94.00 305 LYS A CA 1
ATOM 2460 C C . LYS A 1 305 ? -9.604 13.305 -7.234 1.00 94.00 305 LYS A C 1
ATOM 2462 O O . LYS A 1 305 ? -10.320 12.958 -6.306 1.00 94.00 305 LYS A O 1
ATOM 2467 N N . THR A 1 306 ? -8.790 14.357 -7.153 1.00 96.38 306 THR A N 1
ATOM 2468 C CA . THR A 1 306 ? -8.736 15.302 -6.027 1.00 96.38 306 THR A CA 1
ATOM 2469 C C . THR A 1 306 ? -9.067 16.712 -6.508 1.00 96.38 306 THR A C 1
ATOM 2471 O O . THR A 1 306 ? -8.941 17.038 -7.693 1.00 96.38 306 THR A O 1
ATOM 2474 N N . LYS A 1 307 ? -9.463 17.596 -5.595 1.00 93.94 307 LYS A N 1
ATOM 2475 C CA . LYS A 1 307 ? -9.911 18.961 -5.901 1.00 93.94 307 LYS A CA 1
ATOM 2476 C C . LYS A 1 307 ? -8.851 19.826 -6.590 1.00 93.94 307 LYS A C 1
ATOM 2478 O O . LYS A 1 307 ? -9.188 20.704 -7.389 1.00 93.94 307 LYS A O 1
ATOM 2483 N N . SER A 1 308 ? -7.577 19.598 -6.270 1.00 82.25 308 SER A N 1
ATOM 2484 C CA . SER A 1 308 ? -6.434 20.360 -6.799 1.00 82.25 308 SER A CA 1
ATOM 2485 C C . SER A 1 308 ? -5.847 19.771 -8.087 1.00 82.25 308 SER A C 1
ATOM 2487 O O . SER A 1 308 ? -4.942 20.371 -8.673 1.00 82.25 308 SER A O 1
ATOM 2489 N N . ALA A 1 309 ? -6.355 18.626 -8.552 1.00 90.88 309 ALA A N 1
ATOM 2490 C CA . ALA A 1 309 ? -5.858 17.954 -9.744 1.00 90.88 309 ALA A CA 1
ATOM 2491 C C . ALA A 1 309 ? -6.214 18.748 -11.009 1.00 90.88 309 ALA A C 1
ATOM 2493 O O . ALA A 1 309 ? -7.380 18.898 -11.380 1.00 90.88 309 ALA A O 1
ATOM 2494 N N . VAL A 1 310 ? -5.202 19.266 -11.702 1.00 88.69 310 VAL A N 1
ATOM 2495 C CA . VAL A 1 310 ? -5.368 19.983 -12.967 1.00 88.69 310 VAL A CA 1
ATOM 2496 C C . VAL A 1 310 ? -4.346 19.465 -13.958 1.00 88.69 310 VAL A C 1
ATOM 2498 O O . VAL A 1 310 ? -3.208 19.931 -14.006 1.00 88.69 310 VAL A O 1
ATOM 2501 N N . ARG A 1 311 ? -4.789 18.552 -14.823 1.00 87.62 311 ARG A N 1
ATOM 2502 C CA . ARG A 1 311 ? -3.937 18.024 -15.884 1.00 87.62 311 ARG A CA 1
ATOM 2503 C C . ARG A 1 311 ? -3.411 19.154 -16.772 1.00 87.62 311 ARG A C 1
ATOM 2505 O O . ARG A 1 311 ? -4.172 19.825 -17.476 1.00 87.62 311 ARG A O 1
ATOM 2512 N N . LEU A 1 312 ? -2.096 19.355 -16.739 1.00 88.06 312 LEU A N 1
ATOM 2513 C CA . LEU A 1 312 ? -1.418 20.355 -17.554 1.00 88.06 312 LEU A CA 1
ATOM 2514 C C . LEU A 1 312 ? -1.343 19.877 -19.011 1.00 88.06 312 LEU A C 1
ATOM 2516 O O . LEU A 1 312 ? -1.062 18.711 -19.290 1.00 88.06 312 LEU A O 1
ATOM 2520 N N . LEU A 1 313 ? -1.606 20.796 -19.943 1.00 89.94 313 LEU A N 1
ATOM 2521 C CA . LEU A 1 313 ? -1.580 20.529 -21.379 1.00 89.94 313 LEU A CA 1
ATOM 2522 C C . LEU A 1 313 ? -0.513 21.394 -22.058 1.00 89.94 313 LEU A C 1
ATOM 2524 O O . LEU A 1 313 ? -0.548 22.620 -21.930 1.00 89.94 313 LEU A O 1
ATOM 2528 N N . SER A 1 314 ? 0.389 20.769 -22.815 1.00 89.75 314 SER A N 1
ATOM 2529 C CA . SER A 1 314 ? 1.351 21.439 -23.694 1.00 89.75 314 SER A CA 1
ATOM 2530 C C . SER A 1 314 ? 1.132 21.036 -25.157 1.00 89.75 314 SER A C 1
ATOM 2532 O O . SER A 1 314 ? 0.844 19.875 -25.450 1.00 89.75 314 SER A O 1
ATOM 2534 N N . PRO A 1 315 ? 1.256 21.975 -26.116 1.00 87.56 315 PRO A N 1
ATOM 2535 C CA . PRO A 1 315 ? 1.314 21.629 -27.533 1.00 87.56 315 PRO A CA 1
ATOM 2536 C C . PRO A 1 315 ? 2.620 20.920 -27.930 1.00 87.56 315 PRO A C 1
ATOM 2538 O O . PRO A 1 315 ? 2.678 20.371 -29.032 1.00 87.56 315 PRO A O 1
ATOM 2541 N N . ASP A 1 316 ? 3.660 20.965 -27.091 1.00 89.31 316 ASP A N 1
ATOM 2542 C CA . ASP A 1 316 ? 4.911 20.234 -27.293 1.00 89.31 316 ASP A CA 1
ATOM 2543 C C . ASP A 1 316 ? 4.773 18.805 -26.726 1.00 89.31 316 ASP A C 1
ATOM 2545 O O . ASP A 1 316 ? 4.519 18.655 -25.528 1.00 89.31 316 ASP A O 1
ATOM 2549 N N . PRO A 1 317 ? 4.919 17.747 -27.549 1.00 79.69 317 PRO A N 1
ATOM 2550 C CA . PRO A 1 317 ? 4.807 16.363 -27.090 1.00 79.69 317 PRO A CA 1
ATOM 2551 C C . PRO A 1 317 ? 5.791 15.986 -25.976 1.00 79.69 317 PRO A C 1
ATOM 2553 O O . PRO A 1 317 ? 5.446 15.165 -25.124 1.00 79.69 317 PRO A O 1
ATOM 2556 N N . ASP A 1 318 ? 6.991 16.574 -25.965 1.00 75.25 318 ASP A N 1
ATOM 2557 C CA . ASP A 1 318 ? 8.014 16.262 -24.964 1.00 75.25 318 ASP A CA 1
ATOM 2558 C C . ASP A 1 318 ? 7.652 16.896 -23.612 1.00 75.25 318 ASP A C 1
ATOM 2560 O O . ASP A 1 318 ? 7.736 16.244 -22.569 1.00 75.25 318 ASP A O 1
ATOM 2564 N N . GLU A 1 319 ? 7.163 18.142 -23.626 1.00 81.00 319 GLU A N 1
ATOM 2565 C CA . GLU A 1 319 ? 6.624 18.794 -22.426 1.00 81.00 319 GLU A CA 1
ATOM 2566 C C . GLU A 1 319 ? 5.342 18.106 -21.938 1.00 81.00 319 GLU A C 1
ATOM 2568 O O . GLU A 1 319 ? 5.151 17.961 -20.732 1.00 81.00 319 GLU A O 1
ATOM 2573 N N . GLN A 1 320 ? 4.481 17.634 -22.848 1.00 85.88 320 GLN A N 1
ATOM 2574 C CA . GLN A 1 320 ? 3.279 16.886 -22.473 1.00 85.88 320 GLN A CA 1
ATOM 2575 C C . GLN A 1 320 ? 3.633 15.577 -21.765 1.00 85.88 320 GLN A C 1
ATOM 2577 O O . GLN A 1 320 ? 3.034 15.271 -20.739 1.00 85.88 320 GLN A O 1
ATOM 2582 N N . GLY A 1 321 ? 4.625 14.832 -22.266 1.00 81.50 321 GLY A N 1
ATOM 2583 C CA . GLY A 1 321 ? 5.102 13.618 -21.603 1.00 81.50 321 GLY A CA 1
ATOM 2584 C C . GLY A 1 321 ? 5.610 13.887 -20.184 1.00 81.50 321 GLY A C 1
ATOM 2585 O O . GLY A 1 321 ? 5.380 13.073 -19.293 1.00 81.50 321 GLY A O 1
ATOM 2586 N N . LEU A 1 322 ? 6.234 15.049 -19.962 1.00 80.38 322 LEU A N 1
ATOM 2587 C CA . LEU A 1 322 ? 6.690 15.493 -18.645 1.00 80.38 322 LEU A CA 1
ATOM 2588 C C . LEU A 1 322 ? 5.528 15.836 -17.702 1.00 80.38 322 LEU A C 1
ATOM 2590 O O . LEU A 1 322 ? 5.566 15.497 -16.525 1.00 80.38 322 LEU A O 1
ATOM 2594 N N . TYR A 1 323 ? 4.492 16.497 -18.215 1.00 85.94 323 TYR A N 1
ATOM 2595 C CA . TYR A 1 323 ? 3.292 16.821 -17.442 1.00 85.94 323 TYR A CA 1
ATOM 2596 C C . TYR A 1 323 ? 2.437 15.593 -17.135 1.00 85.94 323 TYR A C 1
ATOM 2598 O O . TYR A 1 323 ? 1.872 15.488 -16.046 1.00 85.94 323 TYR A O 1
ATOM 2606 N N . ASP A 1 324 ? 2.372 14.641 -18.063 1.00 85.69 324 ASP A N 1
ATOM 2607 C CA . ASP A 1 324 ? 1.629 13.402 -17.869 1.00 85.69 324 ASP A CA 1
ATOM 2608 C C . ASP A 1 324 ? 2.238 12.558 -16.738 1.00 85.69 324 ASP A C 1
ATOM 2610 O O . ASP A 1 324 ? 1.489 11.983 -15.958 1.00 85.69 324 ASP A O 1
ATOM 2614 N N . VAL A 1 325 ? 3.571 12.526 -16.579 1.00 85.38 325 VAL A N 1
ATOM 2615 C CA . VAL A 1 325 ? 4.205 11.786 -15.467 1.00 85.38 325 VAL A CA 1
ATOM 2616 C C . VAL A 1 325 ? 4.063 12.464 -14.100 1.00 85.38 325 VAL A C 1
ATOM 2618 O O . VAL A 1 325 ? 4.301 11.821 -13.082 1.00 85.38 325 VAL A O 1
ATOM 2621 N N . THR A 1 326 ? 3.674 13.743 -14.052 1.00 89.31 326 THR A N 1
ATOM 2622 C CA . THR A 1 326 ? 3.351 14.439 -12.792 1.00 89.31 326 THR A CA 1
ATOM 2623 C C . THR A 1 326 ? 1.893 14.286 -12.367 1.00 89.31 326 THR A C 1
ATOM 2625 O O . THR A 1 326 ? 1.539 14.715 -11.273 1.00 89.31 326 THR A O 1
ATOM 2628 N N . TYR A 1 327 ? 1.051 13.687 -13.212 1.00 93.00 327 TYR A N 1
ATOM 2629 C CA . TYR A 1 327 ? -0.370 13.478 -12.950 1.00 93.00 327 TYR A CA 1
ATOM 2630 C C . TYR A 1 327 ? -0.617 12.014 -12.561 1.00 93.00 327 TYR A C 1
ATOM 2632 O O . TYR A 1 327 ? -0.596 11.119 -13.405 1.00 93.00 327 TYR A O 1
ATOM 2640 N N . LEU A 1 328 ? -0.796 11.768 -11.266 1.00 93.38 328 LEU A N 1
ATOM 2641 C CA . LEU A 1 328 ? -0.792 10.443 -10.654 1.00 93.38 328 LEU A CA 1
ATOM 2642 C C . LEU A 1 328 ? -2.222 9.912 -10.486 1.00 93.38 328 LEU A C 1
ATOM 2644 O O . LEU A 1 328 ? -2.976 10.423 -9.664 1.00 93.38 328 LEU A O 1
ATOM 2648 N N . ASP A 1 329 ? -2.591 8.861 -11.216 1.00 93.19 329 ASP A N 1
ATOM 2649 C CA . ASP A 1 329 ? -3.868 8.151 -11.031 1.00 93.19 329 ASP A CA 1
ATOM 2650 C C . ASP A 1 329 ? -3.724 7.098 -9.920 1.00 93.19 329 ASP A C 1
ATOM 2652 O O . ASP A 1 329 ? -3.442 5.930 -10.183 1.00 93.19 329 ASP A O 1
ATOM 2656 N N . ILE A 1 330 ? -3.806 7.559 -8.667 1.00 91.38 330 ILE A N 1
ATOM 2657 C CA . ILE A 1 330 ? -3.624 6.733 -7.459 1.00 91.38 330 ILE A CA 1
ATOM 2658 C C . ILE A 1 330 ? -4.956 6.470 -6.756 1.00 91.38 330 ILE A C 1
ATOM 2660 O O . ILE A 1 330 ? -5.226 5.344 -6.344 1.00 91.38 330 ILE A O 1
ATOM 2664 N N . LEU A 1 331 ? -5.770 7.512 -6.575 1.00 89.94 331 LEU A N 1
ATOM 2665 C CA . LEU A 1 331 ? -6.995 7.425 -5.788 1.00 89.94 331 LEU A CA 1
ATOM 2666 C C . LEU A 1 331 ? -8.173 6.964 -6.663 1.00 89.94 331 LEU A C 1
ATOM 2668 O O . LEU A 1 331 ? -8.262 7.354 -7.835 1.00 89.94 331 LEU A O 1
ATOM 2672 N N . PRO A 1 332 ? -9.093 6.138 -6.131 1.00 88.62 332 PRO A N 1
ATOM 2673 C CA . PRO A 1 332 ? -10.349 5.827 -6.805 1.00 88.62 332 PRO A CA 1
ATOM 2674 C C . PRO A 1 332 ? -11.308 7.032 -6.747 1.00 88.62 332 PRO A C 1
ATOM 2676 O O . PRO A 1 332 ? -10.961 8.099 -6.244 1.00 88.62 332 PRO A O 1
ATOM 2679 N N . GLU A 1 333 ? -12.506 6.892 -7.319 1.00 87.38 333 GLU A N 1
ATOM 2680 C CA . GLU A 1 333 ? -13.558 7.909 -7.161 1.00 87.38 333 GLU A CA 1
ATOM 2681 C C . GLU A 1 333 ? -13.952 8.063 -5.682 1.00 87.38 333 GLU A C 1
ATOM 2683 O O . GLU A 1 333 ? -13.840 7.112 -4.903 1.00 87.38 333 GLU A O 1
ATOM 2688 N N . GLY A 1 334 ? -14.435 9.248 -5.303 1.00 87.69 334 GLY A N 1
ATOM 2689 C CA . GLY A 1 334 ? -14.888 9.547 -3.943 1.00 87.69 334 GLY A CA 1
ATOM 2690 C C . GLY A 1 334 ? -13.919 10.375 -3.099 1.00 87.69 334 GLY A C 1
ATOM 2691 O O . GLY A 1 334 ? -14.205 10.580 -1.927 1.00 87.69 334 GLY A O 1
ATOM 2692 N N . PHE A 1 335 ? -12.807 10.866 -3.657 1.00 94.81 335 PHE A N 1
ATOM 2693 C CA . PHE A 1 335 ? -11.827 11.731 -2.973 1.00 94.81 335 PHE A CA 1
ATOM 2694 C C . PHE A 1 335 ? -11.796 13.169 -3.534 1.00 94.81 335 PHE A C 1
ATOM 2696 O O . PHE A 1 335 ? -10.868 13.938 -3.273 1.00 94.81 335 PHE A O 1
ATOM 2703 N N . GLU A 1 336 ? -12.822 13.566 -4.296 1.00 94.50 336 GLU A N 1
ATOM 2704 C CA . GLU A 1 336 ? -12.824 14.798 -5.096 1.00 94.50 336 GLU A CA 1
ATOM 2705 C C . GLU A 1 336 ? -12.844 16.087 -4.265 1.00 94.50 336 GLU A C 1
ATOM 2707 O O . GLU A 1 336 ? -12.515 17.150 -4.788 1.00 94.50 336 GLU A O 1
ATOM 2712 N N . GLU A 1 337 ? -13.228 16.016 -2.990 1.00 94.00 337 GLU A N 1
ATOM 2713 C CA . GLU A 1 337 ? -13.256 17.170 -2.081 1.00 94.00 337 GLU A CA 1
ATOM 2714 C C . GLU A 1 337 ? -11.911 17.414 -1.375 1.00 94.00 337 GLU A C 1
ATOM 2716 O O . GLU A 1 337 ? -11.672 18.524 -0.878 1.00 94.00 337 GLU A O 1
ATOM 2721 N N . LEU A 1 338 ? -11.011 16.422 -1.383 1.00 97.06 338 LEU A N 1
ATOM 2722 C CA . LEU A 1 338 ? -9.685 16.528 -0.780 1.00 97.06 338 LEU A CA 1
ATOM 2723 C C . LEU A 1 338 ? -8.731 17.306 -1.687 1.00 97.06 338 LEU A C 1
ATOM 2725 O O . LEU A 1 338 ? -8.758 17.184 -2.912 1.00 97.06 338 LEU A O 1
ATOM 2729 N N . GLU A 1 339 ? -7.839 18.091 -1.090 1.00 97.69 339 GLU A N 1
ATOM 2730 C CA . GLU A 1 339 ? -6.693 18.678 -1.791 1.00 97.69 339 GLU A CA 1
ATOM 2731 C C . GLU A 1 339 ? -5.426 17.924 -1.389 1.00 97.69 339 GLU A C 1
ATOM 2733 O O . GLU A 1 339 ? -5.076 17.903 -0.209 1.00 97.69 339 GLU A O 1
ATOM 2738 N N . VAL A 1 340 ? -4.734 17.331 -2.366 1.00 97.75 340 VAL A N 1
ATOM 2739 C CA . VAL A 1 340 ? -3.477 16.607 -2.140 1.00 97.75 340 VAL A CA 1
ATOM 2740 C C . VAL A 1 340 ? -2.310 17.379 -2.747 1.00 97.75 340 VAL A C 1
ATOM 2742 O O . VAL A 1 340 ? -2.291 17.625 -3.953 1.00 97.75 340 VAL A O 1
ATOM 2745 N N . ASP A 1 341 ? -1.330 17.731 -1.915 1.00 96.75 341 ASP A N 1
ATOM 2746 C CA . ASP A 1 341 ? -0.119 18.452 -2.314 1.00 96.75 341 ASP A CA 1
ATOM 2747 C C . ASP A 1 341 ? 1.146 17.684 -1.895 1.00 96.75 341 ASP A C 1
ATOM 2749 O O . ASP A 1 341 ? 1.200 17.081 -0.822 1.00 96.75 341 ASP A O 1
ATOM 2753 N N . PHE A 1 342 ? 2.211 17.784 -2.695 1.00 96.81 342 PHE A N 1
ATOM 2754 C CA . PHE A 1 342 ? 3.537 17.257 -2.356 1.00 96.81 342 PHE A CA 1
ATOM 2755 C C . PHE A 1 342 ? 4.505 18.404 -2.067 1.00 96.81 342 PHE A C 1
ATOM 2757 O O . PHE A 1 342 ? 4.690 19.317 -2.877 1.00 96.81 342 PHE A O 1
ATOM 2764 N N . LEU A 1 343 ? 5.160 18.353 -0.911 1.00 95.31 343 LEU A N 1
ATOM 2765 C CA . LEU A 1 343 ? 6.063 19.387 -0.432 1.00 95.31 343 LEU A CA 1
ATOM 2766 C C . LEU A 1 343 ? 7.491 18.857 -0.301 1.00 95.31 343 LEU A C 1
ATOM 2768 O O . LEU A 1 343 ? 7.780 17.924 0.445 1.00 95.31 343 LEU A O 1
ATOM 2772 N N . TYR A 1 344 ? 8.404 19.541 -0.984 1.00 95.19 344 TYR A N 1
ATOM 2773 C CA . TYR A 1 344 ? 9.841 19.395 -0.809 1.00 95.19 344 TYR A CA 1
ATOM 2774 C C . TYR A 1 344 ? 10.438 20.700 -0.282 1.00 95.19 344 TYR A C 1
ATOM 2776 O O . TYR A 1 344 ? 10.194 21.768 -0.848 1.00 95.19 344 TYR A O 1
ATOM 2784 N N . ASN A 1 345 ? 11.261 20.628 0.767 1.00 93.25 345 ASN A N 1
ATOM 2785 C CA . ASN A 1 345 ? 11.970 21.788 1.296 1.00 93.25 345 ASN A CA 1
ATOM 2786 C C . ASN A 1 345 ? 13.470 21.728 0.932 1.00 93.25 345 ASN A C 1
ATOM 2788 O O . ASN A 1 345 ? 14.211 20.925 1.501 1.00 93.25 345 ASN A O 1
ATOM 2792 N N . PRO A 1 346 ? 13.976 22.624 0.059 1.00 92.81 346 PRO A N 1
ATOM 2793 C CA . PRO A 1 346 ? 15.397 22.671 -0.302 1.00 92.81 346 PRO A CA 1
ATOM 2794 C C . PRO A 1 346 ? 16.356 22.997 0.857 1.00 92.81 346 PRO A C 1
ATOM 2796 O O . PRO A 1 346 ? 17.576 22.925 0.678 1.00 92.81 346 PRO A O 1
ATOM 2799 N N . ALA A 1 347 ? 15.838 23.411 2.020 1.00 91.31 347 ALA A N 1
ATOM 2800 C CA . ALA A 1 347 ? 16.629 23.584 3.234 1.00 91.31 347 ALA A CA 1
ATOM 2801 C C . ALA A 1 347 ? 16.992 22.245 3.898 1.00 91.31 347 ALA A C 1
ATOM 2803 O O . ALA A 1 347 ? 17.982 22.200 4.628 1.00 91.31 347 ALA A O 1
ATOM 2804 N N . TRP A 1 348 ? 16.253 21.163 3.623 1.00 92.25 348 TRP A N 1
ATOM 2805 C CA . TRP A 1 348 ? 16.582 19.834 4.131 1.00 92.25 348 TRP A CA 1
ATOM 2806 C C . TRP A 1 348 ? 17.917 19.342 3.574 1.00 92.25 348 TRP A C 1
ATOM 2808 O O . TRP A 1 348 ? 18.264 19.535 2.399 1.00 92.25 348 TRP A O 1
ATOM 2818 N N . ASN A 1 349 ? 18.688 18.687 4.436 1.00 92.06 349 ASN A N 1
ATOM 2819 C CA . ASN A 1 349 ? 19.893 18.010 4.004 1.00 92.06 349 ASN A CA 1
ATOM 2820 C C . ASN A 1 349 ? 19.502 16.694 3.327 1.00 92.06 349 ASN A C 1
ATOM 2822 O O . ASN A 1 349 ? 19.030 15.769 3.972 1.00 92.06 349 ASN A O 1
ATOM 2826 N N . MET A 1 350 ? 19.693 16.627 2.012 1.00 94.81 350 MET A N 1
ATOM 2827 C CA . MET A 1 350 ? 19.544 15.385 1.258 1.00 94.81 350 MET A CA 1
ATOM 2828 C C . MET A 1 350 ? 20.841 14.573 1.287 1.00 94.81 350 MET A C 1
ATOM 2830 O O . MET A 1 350 ? 21.945 15.143 1.174 1.00 94.81 350 MET A O 1
ATOM 2834 N N . TYR A 1 351 ? 20.711 13.250 1.316 1.00 96.31 351 TYR A N 1
ATOM 2835 C CA . TYR A 1 351 ? 21.805 12.372 0.936 1.00 96.31 351 TYR A CA 1
ATOM 2836 C C . TYR A 1 351 ? 22.054 12.503 -0.569 1.00 96.31 351 TYR A C 1
ATOM 2838 O O . TYR A 1 351 ? 21.140 12.451 -1.393 1.00 96.31 351 TYR A O 1
ATOM 2846 N N . PHE A 1 352 ? 23.314 12.733 -0.934 1.00 96.12 352 PHE A N 1
ATOM 2847 C CA . PHE A 1 352 ? 23.707 12.883 -2.328 1.00 96.12 352 PHE A CA 1
ATOM 2848 C C . PHE A 1 352 ? 25.111 12.341 -2.549 1.00 96.12 352 PHE A C 1
ATOM 2850 O O . PHE A 1 352 ? 26.112 12.903 -2.082 1.00 96.12 352 PHE A O 1
ATOM 2857 N N . ASN A 1 353 ? 25.191 11.293 -3.351 1.00 94.06 353 ASN A N 1
ATOM 2858 C CA . ASN A 1 353 ? 26.426 10.762 -3.873 1.00 94.06 353 ASN A CA 1
ATOM 2859 C C . ASN A 1 353 ? 26.323 10.596 -5.390 1.00 94.06 353 ASN A C 1
ATOM 2861 O O . ASN A 1 353 ? 25.272 10.308 -5.948 1.00 94.06 353 ASN A O 1
ATOM 2865 N N . ILE A 1 354 ? 27.441 10.817 -6.071 1.00 93.06 354 ILE A N 1
ATOM 2866 C CA . ILE A 1 354 ? 27.538 10.616 -7.511 1.00 93.06 354 ILE A CA 1
ATOM 2867 C C . ILE A 1 354 ? 28.922 10.082 -7.833 1.00 93.06 354 ILE A C 1
ATOM 2869 O O . ILE A 1 354 ? 29.928 10.596 -7.331 1.00 93.06 354 ILE A O 1
ATOM 2873 N N . ARG A 1 355 ? 28.964 9.023 -8.634 1.00 88.56 355 ARG A N 1
ATOM 2874 C CA . ARG A 1 355 ? 30.176 8.281 -8.996 1.00 88.56 355 ARG A CA 1
ATOM 2875 C C . ARG A 1 355 ? 30.290 8.205 -10.521 1.00 88.56 355 ARG A C 1
ATOM 2877 O O . ARG A 1 355 ? 29.260 8.242 -11.173 1.00 88.56 355 ARG A O 1
ATOM 2884 N N . PRO A 1 356 ? 31.493 8.089 -11.106 1.00 79.75 356 PRO A N 1
ATOM 2885 C CA . PRO A 1 356 ? 32.803 8.149 -10.465 1.00 79.75 356 PRO A CA 1
ATOM 2886 C C . PRO A 1 356 ? 33.243 9.596 -10.159 1.00 79.75 356 PRO A C 1
ATOM 2888 O O . PRO A 1 356 ? 32.966 10.529 -10.910 1.00 79.75 356 PRO A O 1
ATOM 2891 N N . GLY A 1 357 ? 34.002 9.777 -9.072 1.00 69.88 357 GLY A N 1
ATOM 2892 C CA . GLY A 1 357 ? 34.640 11.053 -8.715 1.00 69.88 357 GLY A CA 1
ATOM 2893 C C . GLY A 1 357 ? 34.414 11.472 -7.259 1.00 69.88 357 GLY A C 1
ATOM 2894 O O . GLY A 1 357 ? 33.354 11.236 -6.694 1.00 69.88 357 GLY A O 1
ATOM 2895 N N . SER A 1 358 ? 35.427 12.090 -6.640 1.00 73.25 358 SER A N 1
ATOM 2896 C CA . SER A 1 358 ? 35.332 12.596 -5.261 1.00 73.25 358 SER A CA 1
ATOM 2897 C C . SER A 1 358 ? 34.825 14.041 -5.215 1.00 73.25 358 SER A C 1
ATOM 2899 O O . SER A 1 358 ? 33.758 14.294 -4.674 1.00 73.25 358 SER A O 1
ATOM 2901 N N . GLU A 1 359 ? 35.545 14.974 -5.849 1.00 90.75 359 GLU A N 1
ATOM 2902 C CA . GLU A 1 359 ? 35.228 16.417 -5.811 1.00 90.75 359 GLU A CA 1
ATOM 2903 C C . GLU A 1 359 ? 34.875 17.007 -7.182 1.00 90.75 359 GLU A C 1
ATOM 2905 O O . GLU A 1 359 ? 33.991 17.855 -7.321 1.00 90.75 359 GLU A O 1
ATOM 2910 N N . THR A 1 360 ? 35.590 16.571 -8.222 1.00 93.38 360 THR A N 1
ATOM 2911 C CA . THR A 1 360 ? 35.374 17.001 -9.608 1.00 93.38 360 THR A CA 1
ATOM 2912 C C . THR A 1 360 ? 34.980 15.803 -10.453 1.00 93.38 360 THR A C 1
ATOM 2914 O O . THR A 1 360 ? 35.747 14.848 -10.575 1.00 93.38 360 THR A O 1
ATOM 2917 N N . LEU A 1 361 ? 33.806 15.897 -11.057 1.00 94.38 361 LEU A N 1
ATOM 2918 C CA . LEU A 1 361 ? 33.207 14.898 -11.926 1.00 94.38 361 LEU A CA 1
ATOM 2919 C C . LEU A 1 361 ? 33.718 15.109 -13.349 1.00 94.38 361 LEU A C 1
ATOM 2921 O O . LEU A 1 361 ? 33.731 16.239 -13.848 1.00 94.38 361 LEU A O 1
ATOM 2925 N N . LYS A 1 362 ? 34.197 14.033 -13.972 1.00 93.19 362 LYS A N 1
ATOM 2926 C CA . LYS A 1 362 ? 34.899 14.027 -15.264 1.00 93.19 362 LYS A CA 1
ATOM 2927 C C . LYS A 1 362 ? 34.427 12.831 -16.098 1.00 93.19 362 LYS A C 1
ATOM 2929 O O . LYS A 1 362 ? 33.906 11.890 -15.507 1.00 93.19 362 LYS A O 1
ATOM 2934 N N . PRO A 1 363 ? 34.631 12.836 -17.428 1.00 90.56 363 PRO A N 1
ATOM 2935 C CA . PRO A 1 363 ? 34.325 11.669 -18.245 1.00 90.56 363 PRO A CA 1
ATOM 2936 C C . PRO A 1 363 ? 35.032 10.418 -17.711 1.00 90.56 363 PRO A C 1
ATOM 2938 O O . PRO A 1 363 ? 36.188 10.491 -17.285 1.00 90.56 363 PRO A O 1
ATOM 2941 N N . LEU A 1 364 ? 34.350 9.275 -17.785 1.00 84.44 364 LEU A N 1
ATOM 2942 C CA . LEU A 1 364 ? 34.893 7.970 -17.418 1.00 84.44 364 LEU A CA 1
ATOM 2943 C C . LEU A 1 364 ? 36.114 7.624 -18.277 1.00 84.44 364 LEU A C 1
ATOM 2945 O O . LEU A 1 364 ? 37.094 7.061 -17.793 1.00 84.44 364 LEU A O 1
ATOM 2949 N N . THR A 1 365 ? 36.067 7.940 -19.573 1.00 87.31 365 THR A N 1
ATOM 2950 C CA . THR A 1 365 ? 37.172 7.683 -20.503 1.00 87.31 365 THR A CA 1
ATOM 2951 C C . THR A 1 365 ? 37.254 8.773 -21.566 1.00 87.31 365 THR A C 1
ATOM 2953 O O . THR A 1 365 ? 36.246 9.169 -22.142 1.00 87.31 365 THR A O 1
ATOM 2956 N N . THR A 1 366 ? 38.473 9.200 -21.895 1.00 87.31 366 THR A N 1
ATOM 2957 C CA . THR A 1 366 ? 38.760 10.076 -23.039 1.00 87.31 366 THR A CA 1
ATOM 2958 C C . THR A 1 366 ? 39.644 9.324 -24.031 1.00 87.31 366 THR A C 1
ATOM 2960 O O . THR A 1 366 ? 40.688 8.791 -23.654 1.00 87.31 366 THR A O 1
ATOM 2963 N N . ARG A 1 367 ? 39.232 9.259 -25.301 1.00 86.56 367 ARG A N 1
ATOM 2964 C CA . ARG A 1 367 ? 39.994 8.631 -26.390 1.00 86.56 367 ARG A CA 1
ATOM 2965 C C . ARG A 1 367 ? 40.364 9.677 -27.427 1.00 86.56 367 ARG A C 1
ATOM 2967 O O . ARG A 1 367 ? 39.479 10.303 -27.998 1.00 86.56 367 ARG A O 1
ATOM 2974 N N . THR A 1 368 ? 41.652 9.821 -27.708 1.00 83.31 368 THR A N 1
ATOM 2975 C CA . THR A 1 368 ? 42.141 10.686 -28.784 1.00 83.31 368 THR A CA 1
ATOM 2976 C C . THR A 1 368 ? 42.664 9.808 -29.907 1.00 83.31 368 THR A C 1
ATOM 2978 O O . THR A 1 368 ? 43.584 9.019 -29.701 1.00 83.31 368 THR A O 1
ATOM 2981 N N . ASN A 1 369 ? 42.054 9.926 -31.085 1.00 74.88 369 ASN A N 1
ATOM 2982 C CA . ASN A 1 369 ? 42.539 9.265 -32.288 1.00 74.88 369 ASN A CA 1
ATOM 2983 C C . ASN A 1 369 ? 43.358 10.266 -33.103 1.00 74.88 369 ASN A C 1
ATOM 2985 O O . ASN A 1 369 ? 42.814 11.221 -33.666 1.00 74.88 369 ASN A O 1
ATOM 2989 N N . ASP A 1 370 ? 44.660 10.010 -33.197 1.00 67.19 370 ASP A N 1
ATOM 2990 C CA . ASP A 1 370 ? 45.539 10.685 -34.146 1.00 67.19 370 ASP A CA 1
ATOM 2991 C C . ASP A 1 370 ? 45.095 10.247 -35.548 1.00 67.19 370 ASP A C 1
ATOM 2993 O O . ASP A 1 370 ? 45.243 9.080 -35.907 1.00 67.19 370 ASP A O 1
ATOM 2997 N N . GLY A 1 371 ? 44.450 11.136 -36.310 1.00 58.66 371 GLY A N 1
ATOM 2998 C CA . GLY A 1 371 ? 43.810 10.823 -37.593 1.00 58.66 371 GLY A CA 1
ATOM 2999 C C . GLY A 1 371 ? 44.727 10.062 -38.562 1.00 58.66 371 GLY A C 1
ATOM 3000 O O . GLY A 1 371 ? 45.493 10.660 -39.312 1.00 58.66 371 GLY A O 1
ATOM 3001 N N . GLY A 1 372 ? 44.631 8.728 -38.570 1.00 51.97 372 GLY A N 1
ATOM 3002 C CA . GLY A 1 372 ? 45.514 7.815 -39.312 1.00 51.97 372 GLY A CA 1
ATOM 3003 C C . GLY A 1 372 ? 45.321 7.798 -40.834 1.00 51.97 372 GLY A C 1
ATOM 3004 O O . GLY A 1 372 ? 45.995 7.048 -41.536 1.00 51.97 372 GLY A O 1
ATOM 3005 N N . LEU A 1 373 ? 44.427 8.633 -41.365 1.00 54.25 373 LEU A N 1
ATOM 3006 C CA . LEU A 1 373 ? 44.309 8.931 -42.788 1.00 54.25 373 LEU A CA 1
ATOM 3007 C C . LEU A 1 373 ? 44.489 10.438 -42.946 1.00 54.25 373 LEU A C 1
ATOM 3009 O O . LEU A 1 373 ? 43.648 11.198 -42.476 1.00 54.25 373 LEU A O 1
ATOM 3013 N N . GLY A 1 374 ? 45.571 10.857 -43.613 1.00 55.41 374 GLY A N 1
ATOM 3014 C CA . GLY A 1 374 ? 46.010 12.252 -43.802 1.00 55.41 374 GLY A CA 1
ATOM 3015 C C . GLY A 1 374 ? 45.068 13.176 -44.594 1.00 55.41 374 GLY A C 1
ATOM 3016 O O . GLY A 1 374 ? 45.535 14.056 -45.309 1.00 55.41 374 GLY A O 1
ATOM 3017 N N . LEU A 1 375 ? 43.757 12.963 -44.490 1.00 54.62 375 LEU A N 1
ATOM 3018 C CA . LEU A 1 375 ? 42.670 13.779 -45.026 1.00 54.62 375 LEU A CA 1
ATOM 3019 C C . LEU A 1 375 ? 41.948 14.598 -43.937 1.00 54.62 375 LEU A C 1
ATOM 3021 O O . LEU A 1 375 ? 41.338 15.607 -44.276 1.00 54.62 375 LEU A O 1
ATOM 3025 N N . LEU A 1 376 ? 42.041 14.223 -42.652 1.00 55.25 376 LEU A N 1
ATOM 3026 C CA . LEU A 1 376 ? 41.525 15.007 -41.518 1.00 55.25 376 LEU A CA 1
ATOM 3027 C C . LEU A 1 376 ? 42.706 15.462 -40.651 1.00 55.25 376 LEU A C 1
ATOM 3029 O O . LEU A 1 376 ? 43.338 14.659 -39.974 1.00 55.25 376 LEU A O 1
ATOM 3033 N N . SER A 1 377 ? 43.047 16.749 -40.709 1.00 57.50 377 SER A N 1
ATOM 3034 C CA . SER A 1 377 ? 44.265 17.313 -40.106 1.00 57.50 377 SER A CA 1
ATOM 3035 C C . SER A 1 377 ? 44.175 17.630 -38.604 1.00 57.50 377 SER A C 1
ATOM 3037 O O . SER A 1 377 ? 45.101 18.245 -38.079 1.00 57.50 377 SER A O 1
ATOM 3039 N N . SER A 1 378 ? 43.104 17.223 -37.912 1.00 65.88 378 SER A N 1
ATOM 3040 C CA . SER A 1 378 ? 42.913 17.479 -36.475 1.00 65.88 378 SER A CA 1
ATOM 3041 C C . SER A 1 378 ? 42.618 16.181 -35.711 1.00 65.88 378 SER A C 1
ATOM 3043 O O . SER A 1 378 ? 41.822 15.375 -36.201 1.00 65.88 378 SER A O 1
ATOM 3045 N N . PRO A 1 379 ? 43.233 15.957 -34.531 1.00 74.00 379 PRO A N 1
ATOM 3046 C CA . PRO A 1 379 ? 42.912 14.816 -33.677 1.00 74.00 379 PRO A CA 1
ATOM 3047 C C . PRO A 1 379 ? 41.447 14.890 -33.229 1.00 74.00 379 PRO A C 1
ATOM 3049 O O . PRO A 1 379 ? 40.976 15.943 -32.805 1.00 74.00 379 PRO A O 1
ATOM 3052 N N . ILE A 1 380 ? 40.723 13.773 -33.325 1.00 79.88 380 ILE A N 1
ATOM 3053 C CA . ILE A 1 380 ? 39.353 13.677 -32.808 1.00 79.88 380 ILE A CA 1
ATOM 3054 C C . ILE A 1 380 ? 39.445 13.099 -31.401 1.00 79.88 380 ILE A C 1
ATOM 3056 O O . ILE A 1 380 ? 39.794 11.929 -31.218 1.00 79.88 380 ILE A O 1
ATOM 3060 N N . THR A 1 381 ? 39.137 13.930 -30.411 1.00 86.38 381 THR A N 1
ATOM 3061 C CA . THR A 1 381 ? 38.979 13.509 -29.018 1.00 86.38 381 THR A CA 1
ATOM 3062 C C . THR A 1 381 ? 37.521 13.141 -28.786 1.00 86.38 381 THR A C 1
ATOM 3064 O O . THR A 1 381 ? 36.636 13.905 -29.142 1.00 86.38 381 THR A O 1
ATOM 3067 N N . THR A 1 382 ? 37.266 11.966 -28.219 1.00 87.06 382 THR A N 1
ATOM 3068 C CA . THR A 1 382 ? 35.935 11.510 -27.801 1.00 87.06 382 THR A CA 1
ATOM 3069 C C . THR A 1 382 ? 35.930 11.311 -26.294 1.00 87.06 382 THR A C 1
ATOM 3071 O O . THR A 1 382 ? 36.772 10.578 -25.770 1.00 87.06 382 THR A O 1
ATOM 3074 N N . ASN A 1 383 ? 34.991 11.951 -25.604 1.00 89.50 383 ASN A N 1
ATOM 3075 C CA . ASN A 1 383 ? 34.801 11.836 -24.161 1.00 89.50 383 ASN A CA 1
ATOM 3076 C C . ASN A 1 383 ? 33.555 10.994 -23.883 1.00 89.50 383 ASN A C 1
ATOM 3078 O O . ASN A 1 383 ? 32.482 11.316 -24.387 1.00 89.50 383 ASN A O 1
ATOM 3082 N N . PHE A 1 384 ? 33.703 9.940 -23.084 1.00 86.75 384 PHE A N 1
ATOM 3083 C CA . PHE A 1 384 ? 32.624 9.061 -22.638 1.00 86.75 384 PHE A CA 1
ATOM 3084 C C . PHE A 1 384 ? 32.285 9.396 -21.187 1.00 86.75 384 PHE A C 1
ATOM 3086 O O . PHE A 1 384 ? 33.154 9.301 -20.316 1.00 86.75 384 PHE A O 1
ATOM 3093 N N . TYR A 1 385 ? 31.047 9.807 -20.937 1.00 87.25 385 TYR A N 1
ATOM 3094 C CA . TYR A 1 385 ? 30.520 10.137 -19.618 1.00 87.25 385 TYR A CA 1
ATOM 3095 C C . TYR A 1 385 ? 29.602 9.017 -19.158 1.00 87.25 385 TYR A C 1
ATOM 3097 O O . TYR A 1 385 ? 28.760 8.559 -19.924 1.00 87.25 385 TYR A O 1
ATOM 3105 N N . GLU A 1 386 ? 29.766 8.614 -17.908 1.00 85.75 386 GLU A N 1
ATOM 3106 C CA . GLU A 1 386 ? 28.924 7.625 -17.254 1.00 85.75 386 GLU A CA 1
ATOM 3107 C C . GLU A 1 386 ? 28.914 7.972 -15.770 1.00 85.75 386 GLU A C 1
ATOM 3109 O O . GLU A 1 386 ? 29.987 8.054 -15.162 1.00 85.75 386 GLU A O 1
ATOM 3114 N N . PHE A 1 387 ? 27.735 8.274 -15.227 1.00 88.88 387 PHE A N 1
ATOM 3115 C CA . PHE A 1 387 ? 27.577 8.688 -13.838 1.00 88.88 387 PHE A CA 1
ATOM 3116 C C . PHE A 1 387 ? 26.432 7.947 -13.153 1.00 88.88 387 PHE A C 1
ATOM 3118 O O . PHE A 1 387 ? 25.361 7.757 -13.722 1.00 88.88 387 PHE A O 1
ATOM 3125 N N . PHE A 1 388 ? 26.665 7.594 -11.897 1.00 88.69 388 PHE A N 1
ATOM 3126 C CA . PHE A 1 388 ? 25.779 6.828 -11.035 1.00 88.69 388 PHE A CA 1
ATOM 3127 C C . PHE A 1 388 ? 25.385 7.674 -9.841 1.00 88.69 388 PHE A C 1
ATOM 3129 O O . PHE A 1 388 ? 26.253 8.084 -9.066 1.00 88.69 388 PHE A O 1
ATOM 3136 N N . TYR A 1 389 ? 24.097 7.959 -9.734 1.00 93.75 389 TYR A N 1
ATOM 3137 C CA . TYR A 1 389 ? 23.497 8.758 -8.685 1.00 93.75 389 TYR A CA 1
ATOM 3138 C C . TYR A 1 389 ? 23.005 7.851 -7.561 1.00 93.75 389 TYR A C 1
ATOM 3140 O O . TYR A 1 389 ? 22.241 6.918 -7.806 1.00 93.75 389 TYR A O 1
ATOM 3148 N N . ASP A 1 390 ? 23.408 8.179 -6.335 1.00 94.31 390 ASP A N 1
ATOM 3149 C CA . ASP A 1 390 ? 22.774 7.693 -5.117 1.00 94.31 390 ASP A CA 1
ATOM 3150 C C . ASP A 1 390 ? 22.166 8.917 -4.412 1.00 94.31 390 ASP A C 1
ATOM 3152 O O . ASP A 1 390 ? 22.879 9.862 -4.056 1.00 94.31 390 ASP A O 1
ATOM 3156 N N . ILE A 1 391 ? 20.844 8.952 -4.287 1.00 96.50 391 ILE A N 1
ATOM 3157 C CA . ILE A 1 391 ? 20.091 10.111 -3.801 1.00 96.50 391 ILE A CA 1
ATOM 3158 C C . ILE A 1 391 ? 19.057 9.625 -2.788 1.00 96.50 391 ILE A C 1
ATOM 3160 O O . ILE A 1 391 ? 18.332 8.680 -3.089 1.00 96.50 391 ILE A O 1
ATOM 3164 N N . SER A 1 392 ? 18.964 10.300 -1.643 1.00 97.56 392 SER A N 1
ATOM 3165 C CA . SER A 1 392 ? 17.829 10.147 -0.726 1.00 97.56 392 SER A CA 1
ATOM 3166 C C . SER A 1 392 ? 17.337 11.511 -0.271 1.00 97.56 392 SER A C 1
ATOM 3168 O O . SER A 1 392 ? 18.155 12.403 -0.008 1.00 97.56 392 SER A O 1
ATOM 3170 N N . PHE A 1 393 ? 16.023 11.712 -0.207 1.00 97.31 393 PHE A N 1
ATOM 3171 C CA . PHE A 1 393 ? 15.447 12.963 0.289 1.00 97.31 393 PHE A CA 1
ATOM 3172 C C . PHE A 1 393 ? 14.005 12.800 0.794 1.00 97.31 393 PHE A C 1
ATOM 3174 O O . PHE A 1 393 ? 13.284 11.936 0.293 1.00 97.31 393 PHE A O 1
ATOM 3181 N N . PRO A 1 394 ? 13.562 13.668 1.725 1.00 97.00 394 PRO A N 1
ATOM 3182 C CA . PRO A 1 394 ? 12.190 13.665 2.220 1.00 97.00 394 PRO A CA 1
ATOM 3183 C C . PRO A 1 394 ? 11.226 14.317 1.234 1.00 97.00 394 PRO A C 1
ATOM 3185 O O . PRO A 1 394 ? 11.563 15.327 0.608 1.00 97.00 394 PRO A O 1
ATOM 3188 N N . VAL A 1 395 ? 9.990 13.837 1.214 1.00 97.69 395 VAL A N 1
ATOM 3189 C CA . VAL A 1 395 ? 8.820 14.511 0.649 1.00 97.69 395 VAL A CA 1
ATOM 3190 C C . VAL A 1 395 ? 7.698 14.438 1.678 1.00 97.69 395 VAL A C 1
ATOM 3192 O O . VAL A 1 395 ? 7.416 13.369 2.206 1.00 97.69 395 VAL A O 1
ATOM 3195 N N . ILE A 1 396 ? 7.057 15.566 1.976 1.00 97.69 396 ILE A N 1
ATOM 3196 C CA . ILE A 1 396 ? 5.860 15.595 2.824 1.00 97.69 396 ILE A CA 1
ATOM 3197 C C . ILE A 1 396 ? 4.638 15.641 1.916 1.00 97.69 396 ILE A C 1
ATOM 3199 O O . ILE A 1 396 ? 4.533 16.529 1.072 1.00 97.69 396 ILE A O 1
ATOM 3203 N N . VAL A 1 397 ? 3.713 14.712 2.110 1.00 98.25 397 VAL A N 1
ATOM 3204 C CA . VAL A 1 397 ? 2.401 14.721 1.463 1.00 98.25 397 VAL A CA 1
ATOM 3205 C C . VAL A 1 397 ? 1.425 15.436 2.389 1.00 98.25 397 VAL A C 1
ATOM 3207 O O . VAL A 1 397 ? 1.406 15.181 3.593 1.00 98.25 397 VAL A O 1
ATOM 3210 N N . LEU A 1 398 ? 0.646 16.362 1.838 1.00 97.94 398 LEU A N 1
ATOM 3211 C CA . LEU A 1 398 ? -0.391 17.111 2.540 1.00 97.94 398 LEU A CA 1
ATOM 3212 C C . LEU A 1 398 ? -1.746 16.716 1.963 1.00 97.94 398 LEU A C 1
ATOM 3214 O O . LEU A 1 398 ? -1.932 16.801 0.753 1.00 97.94 398 LEU A O 1
ATOM 3218 N N . ILE A 1 399 ? -2.685 16.356 2.825 1.00 98.19 399 ILE A N 1
ATOM 3219 C CA . ILE A 1 399 ? -4.080 16.080 2.495 1.00 98.19 399 ILE A CA 1
ATOM 3220 C C . ILE A 1 399 ? -4.924 17.068 3.287 1.00 98.19 399 ILE A C 1
ATOM 3222 O O . ILE A 1 399 ? -4.870 17.104 4.517 1.00 98.19 399 ILE A O 1
ATOM 3226 N N . LYS A 1 400 ? -5.642 17.935 2.579 1.00 98.06 400 LYS A N 1
ATOM 3227 C CA . LYS A 1 400 ? -6.523 18.927 3.193 1.00 98.06 400 LYS A CA 1
ATOM 3228 C C . LYS A 1 400 ? -7.965 18.565 2.904 1.00 98.06 400 LYS A C 1
ATOM 3230 O O . LYS A 1 400 ? -8.413 18.700 1.761 1.00 98.06 400 LYS A O 1
ATOM 3235 N N . ASP A 1 401 ? -8.696 18.239 3.957 1.00 97.44 401 ASP A N 1
ATOM 3236 C CA . ASP A 1 401 ? -10.147 18.234 3.933 1.00 97.44 401 ASP A CA 1
ATOM 3237 C C . ASP A 1 401 ? -10.664 19.591 4.406 1.00 97.44 401 ASP A C 1
ATOM 3239 O O . ASP A 1 401 ? -10.672 19.943 5.587 1.00 97.44 401 ASP A O 1
ATOM 3243 N N . ASN A 1 402 ? -11.130 20.391 3.453 1.00 95.44 402 ASN A N 1
ATOM 3244 C CA . ASN A 1 402 ? -11.707 21.684 3.782 1.00 95.44 402 ASN A CA 1
ATOM 3245 C C . ASN A 1 402 ? -13.075 21.549 4.469 1.00 95.44 402 ASN A C 1
ATOM 3247 O O . ASN A 1 402 ? -13.580 22.557 4.953 1.00 95.44 402 ASN A O 1
ATOM 3251 N N . SER A 1 403 ? -13.751 20.404 4.416 1.00 94.50 403 SER A N 1
ATOM 3252 C CA . SER A 1 403 ? -15.110 20.224 4.933 1.00 94.50 403 SER A CA 1
ATOM 3253 C C . SER A 1 403 ? -15.132 19.919 6.434 1.00 94.50 403 SER A C 1
ATOM 3255 O O . SER A 1 403 ? -15.901 20.570 7.154 1.00 94.50 403 SER A O 1
ATOM 3257 N N . SER A 1 404 ? -14.232 19.054 6.907 1.00 96.00 404 SER A N 1
ATOM 3258 C CA . SER A 1 404 ? -14.100 18.676 8.313 1.00 96.00 404 SER A CA 1
ATOM 3259 C C . SER A 1 404 ? -13.834 19.850 9.251 1.00 96.00 404 SER A C 1
ATOM 3261 O O . SER A 1 404 ? -13.185 20.844 8.922 1.00 96.00 404 SER A O 1
ATOM 3263 N N . LEU A 1 405 ? -14.355 19.727 10.470 1.00 95.56 405 LEU A N 1
ATOM 3264 C CA . LEU A 1 405 ? -14.183 20.633 11.608 1.00 95.56 405 LEU A CA 1
ATOM 3265 C C . LEU A 1 405 ? -14.667 22.085 11.428 1.00 95.56 405 LEU A C 1
ATOM 3267 O O . LEU A 1 405 ? -14.683 22.847 12.401 1.00 95.56 405 LEU A O 1
ATOM 3271 N N . LYS A 1 406 ? -15.159 22.479 10.247 1.00 94.31 406 LYS A N 1
ATOM 3272 C CA . LYS A 1 406 ? -15.688 23.832 9.981 1.00 94.31 406 LYS A CA 1
ATOM 3273 C C . LYS A 1 406 ? -16.756 24.276 10.972 1.00 94.31 406 LYS A C 1
ATOM 3275 O O . LYS A 1 406 ? -16.820 25.449 11.347 1.00 94.31 406 LYS A O 1
ATOM 3280 N N . ARG A 1 407 ? -17.598 23.345 11.430 1.00 92.69 407 ARG A N 1
ATOM 3281 C CA . ARG A 1 407 ? -18.655 23.617 12.417 1.00 92.69 407 ARG A CA 1
ATOM 3282 C C . ARG A 1 407 ? -18.105 24.143 13.749 1.00 92.69 407 ARG A C 1
ATOM 3284 O O . ARG A 1 407 ? -18.823 24.844 14.464 1.00 92.69 407 ARG A O 1
ATOM 3291 N N . TYR A 1 408 ? -16.845 23.850 14.058 1.00 93.00 408 TYR A N 1
ATOM 3292 C CA . TYR A 1 408 ? -16.165 24.269 15.281 1.00 93.00 408 TYR A CA 1
ATOM 3293 C C . TYR A 1 408 ? -15.339 25.554 15.100 1.00 93.00 408 TYR A C 1
ATOM 3295 O O . TYR A 1 408 ? -14.672 25.988 16.035 1.00 93.00 408 TYR A O 1
ATOM 3303 N N . GLY A 1 409 ? -15.435 26.210 13.935 1.00 92.81 409 GLY A N 1
ATOM 3304 C CA . GLY A 1 409 ? -14.705 27.443 13.626 1.00 92.81 409 GLY A CA 1
ATOM 3305 C C . GLY A 1 409 ? -13.282 27.214 13.117 1.00 92.81 409 GLY A C 1
ATOM 3306 O O . GLY A 1 409 ? -12.490 28.153 13.137 1.00 92.81 409 GLY A O 1
ATOM 3307 N N . GLU A 1 410 ? -12.976 25.992 12.684 1.00 93.81 410 GLU A N 1
ATOM 3308 C CA . GLU A 1 410 ? -11.699 25.619 12.078 1.00 93.81 410 GLU A CA 1
ATOM 3309 C C . GLU A 1 410 ? -11.711 25.833 10.555 1.00 93.81 410 GLU A C 1
ATOM 3311 O O . GLU A 1 410 ? -12.771 25.836 9.926 1.00 93.81 410 GLU A O 1
ATOM 3316 N N . ASP A 1 411 ? -10.529 25.999 9.956 1.00 92.00 411 ASP A N 1
ATOM 3317 C CA . ASP A 1 411 ? -10.358 26.238 8.511 1.00 92.00 411 ASP A CA 1
ATOM 3318 C C . ASP A 1 411 ? -10.366 24.943 7.665 1.00 92.00 411 ASP A C 1
ATOM 3320 O O . ASP A 1 411 ? -10.077 24.981 6.470 1.00 92.00 411 ASP A O 1
ATOM 3324 N N . GLY A 1 412 ? -10.714 23.807 8.271 1.00 95.19 412 GLY A N 1
ATOM 3325 C CA . GLY A 1 412 ? -10.601 22.466 7.696 1.00 95.19 412 GLY A CA 1
ATOM 3326 C C . GLY A 1 412 ? -9.776 21.540 8.590 1.00 95.19 412 GLY A C 1
ATOM 3327 O O . GLY A 1 412 ? -9.345 21.925 9.685 1.00 95.19 412 GLY A O 1
ATOM 3328 N N . TYR A 1 413 ? -9.523 20.335 8.097 1.00 98.00 413 TYR A N 1
ATOM 3329 C CA . TYR A 1 413 ? -8.566 19.389 8.648 1.00 98.00 413 TYR A CA 1
ATOM 3330 C C . TYR A 1 413 ? -7.370 19.219 7.702 1.00 98.00 413 TYR A C 1
ATOM 3332 O O . TYR A 1 413 ? -7.504 19.271 6.480 1.00 98.00 413 TYR A O 1
ATOM 3340 N N . LEU A 1 414 ? -6.177 19.081 8.282 1.00 97.50 414 LEU A N 1
ATOM 3341 C CA . LEU A 1 414 ? -4.932 18.848 7.557 1.00 97.50 414 LEU A CA 1
ATOM 3342 C C . LEU A 1 414 ? -4.306 17.571 8.099 1.00 97.50 414 LEU A C 1
ATOM 3344 O O . LEU A 1 414 ? -3.916 17.517 9.267 1.00 97.50 414 LEU A O 1
ATOM 3348 N N . PHE A 1 415 ? -4.149 16.595 7.219 1.00 98.31 415 PHE A N 1
ATOM 3349 C CA . PHE A 1 415 ? -3.361 15.404 7.464 1.00 98.31 415 PHE A CA 1
ATOM 3350 C C . PHE A 1 415 ? -2.064 15.488 6.660 1.00 98.31 415 PHE A C 1
ATOM 3352 O O . PHE A 1 415 ? -2.075 15.820 5.474 1.00 98.31 415 PHE A O 1
ATOM 3359 N N . ARG A 1 416 ? -0.920 15.230 7.289 1.00 97.62 416 ARG A N 1
ATOM 3360 C CA . ARG A 1 416 ? 0.371 15.190 6.605 1.00 97.62 416 ARG A CA 1
ATOM 3361 C C . ARG A 1 416 ? 1.210 14.026 7.084 1.00 97.62 416 ARG A C 1
ATOM 3363 O O . ARG A 1 416 ? 1.280 13.766 8.277 1.00 97.62 416 ARG A O 1
ATOM 3370 N N . PHE A 1 417 ? 1.897 13.387 6.153 1.00 98.31 417 PHE A N 1
ATOM 3371 C CA . PHE A 1 417 ? 2.834 12.296 6.408 1.00 98.31 417 PHE A CA 1
ATOM 3372 C C . PHE A 1 417 ? 4.045 12.451 5.488 1.00 98.31 417 PHE A C 1
ATOM 3374 O O . PHE A 1 417 ? 3.986 13.169 4.483 1.00 98.31 417 PHE A O 1
ATOM 3381 N N . ALA A 1 418 ? 5.165 11.831 5.843 1.00 98.06 418 ALA A N 1
ATOM 3382 C CA . ALA A 1 418 ? 6.387 11.915 5.060 1.00 98.06 418 ALA A CA 1
ATOM 3383 C C . ALA A 1 418 ? 6.677 10.609 4.312 1.00 98.06 418 ALA A C 1
ATOM 3385 O O . ALA A 1 418 ? 6.336 9.514 4.753 1.00 98.06 418 ALA A O 1
ATOM 3386 N N . LEU A 1 419 ? 7.340 10.734 3.170 1.00 97.94 419 LEU A N 1
ATOM 3387 C CA . LEU A 1 419 ? 7.865 9.644 2.359 1.00 97.94 419 LEU A CA 1
ATOM 3388 C C . LEU A 1 419 ? 9.326 9.963 2.034 1.00 97.94 419 LEU A C 1
ATOM 3390 O O . LEU A 1 419 ? 9.655 11.103 1.694 1.00 97.94 419 LEU A O 1
ATOM 3394 N N . GLU A 1 420 ? 10.207 8.977 2.124 1.00 97.44 420 GLU A N 1
ATOM 3395 C CA . GLU A 1 420 ? 11.597 9.111 1.705 1.00 97.44 420 GLU A CA 1
ATOM 3396 C C . GLU A 1 420 ? 11.794 8.498 0.318 1.00 97.44 420 GLU A C 1
ATOM 3398 O O . GLU A 1 420 ? 11.522 7.318 0.088 1.00 97.44 420 GLU A O 1
ATOM 3403 N N . VAL A 1 421 ? 12.299 9.308 -0.610 1.00 97.06 421 VAL A N 1
ATOM 3404 C CA . VAL A 1 421 ? 12.604 8.874 -1.976 1.00 97.06 421 VAL A CA 1
ATOM 3405 C C . VAL A 1 421 ? 14.030 8.348 -2.020 1.00 97.06 421 VAL A C 1
ATOM 3407 O O . VAL A 1 421 ? 14.944 9.077 -1.636 1.00 97.06 421 VAL A O 1
ATOM 3410 N N . ASN A 1 422 ? 14.237 7.130 -2.526 1.00 95.56 422 ASN A N 1
ATOM 3411 C CA . ASN A 1 422 ? 15.519 6.424 -2.454 1.00 95.56 422 ASN A CA 1
ATOM 3412 C C . ASN A 1 422 ? 16.001 5.880 -3.808 1.00 95.56 422 ASN A C 1
ATOM 3414 O O . ASN A 1 422 ? 15.457 4.926 -4.360 1.00 95.56 422 ASN A O 1
ATOM 3418 N N . ILE A 1 423 ? 17.099 6.444 -4.320 1.00 94.06 423 ILE A N 1
ATOM 3419 C CA . ILE A 1 423 ? 17.773 5.996 -5.548 1.00 94.06 423 ILE A CA 1
ATOM 3420 C C . ILE A 1 423 ? 19.172 5.502 -5.212 1.00 94.06 423 ILE A C 1
ATOM 3422 O O . ILE A 1 423 ? 19.945 6.209 -4.557 1.00 94.06 423 ILE A O 1
ATOM 3426 N N . ARG A 1 424 ? 19.535 4.323 -5.714 1.00 90.88 424 ARG A N 1
ATOM 3427 C CA . ARG A 1 424 ? 20.893 3.775 -5.650 1.00 90.88 424 ARG A CA 1
ATOM 3428 C C . ARG A 1 424 ? 21.326 3.364 -7.040 1.00 90.88 424 ARG A C 1
ATOM 3430 O O . ARG A 1 424 ? 20.615 2.643 -7.730 1.00 90.88 424 ARG A O 1
ATOM 3437 N N . ASP A 1 425 ? 22.498 3.821 -7.458 1.00 87.19 425 ASP A N 1
ATOM 3438 C CA . ASP A 1 425 ? 23.081 3.458 -8.746 1.00 87.19 425 ASP A CA 1
ATOM 3439 C C . ASP A 1 425 ? 22.157 3.733 -9.952 1.00 87.19 425 ASP A C 1
ATOM 3441 O O . ASP A 1 425 ? 22.039 2.915 -10.861 1.00 87.19 425 ASP A O 1
ATOM 3445 N N . ASN A 1 426 ? 21.478 4.891 -9.959 1.00 88.75 426 ASN A N 1
ATOM 3446 C CA . ASN A 1 426 ? 20.449 5.267 -10.950 1.00 88.75 426 ASN A CA 1
ATOM 3447 C C . ASN A 1 426 ? 19.203 4.361 -10.982 1.00 88.75 426 ASN A C 1
ATOM 3449 O O . ASN A 1 426 ? 18.439 4.407 -11.950 1.00 88.75 426 ASN A O 1
ATOM 3453 N N . LYS A 1 427 ? 19.001 3.520 -9.968 1.00 86.50 427 LYS A N 1
ATOM 3454 C CA . LYS A 1 427 ? 17.869 2.600 -9.860 1.00 86.50 427 LYS A CA 1
ATOM 3455 C C . LYS A 1 427 ? 17.036 2.938 -8.629 1.00 86.50 427 LYS A C 1
ATOM 3457 O O . LYS A 1 427 ? 17.577 3.325 -7.594 1.00 86.50 427 LYS A O 1
ATOM 3462 N N . ASN A 1 428 ? 15.722 2.767 -8.747 1.00 89.25 428 ASN A N 1
ATOM 3463 C CA . ASN A 1 428 ? 14.853 2.705 -7.577 1.00 89.25 428 ASN A CA 1
ATOM 3464 C C . ASN A 1 428 ? 15.183 1.448 -6.746 1.00 89.25 428 ASN A C 1
ATOM 3466 O O . ASN A 1 428 ? 15.828 0.514 -7.238 1.00 89.25 428 ASN A O 1
ATOM 3470 N N . MET A 1 429 ? 14.739 1.411 -5.491 1.00 83.81 429 MET A N 1
ATOM 3471 C CA . MET A 1 429 ? 15.115 0.334 -4.570 1.00 83.81 429 MET A CA 1
ATOM 3472 C C . MET A 1 429 ? 14.597 -1.056 -4.974 1.00 83.81 429 MET A C 1
ATOM 3474 O O . MET A 1 429 ? 15.264 -2.051 -4.683 1.00 83.81 429 MET A O 1
ATOM 3478 N N . HIS A 1 430 ? 13.471 -1.151 -5.696 1.00 80.75 430 HIS A N 1
ATOM 3479 C CA . HIS A 1 430 ? 12.977 -2.431 -6.230 1.00 80.75 430 HIS A CA 1
ATOM 3480 C C . HIS A 1 430 ? 13.911 -3.000 -7.293 1.00 80.75 430 HIS A C 1
ATOM 3482 O O . HIS A 1 430 ? 14.342 -4.148 -7.188 1.00 80.75 430 HIS A O 1
ATOM 3488 N N . LEU A 1 431 ? 14.250 -2.196 -8.304 1.00 76.62 431 LEU A N 1
ATOM 3489 C CA . LEU A 1 431 ? 15.150 -2.606 -9.385 1.00 76.62 431 LEU A CA 1
ATOM 3490 C C . LEU A 1 431 ? 16.565 -2.858 -8.862 1.00 76.62 431 LEU A C 1
ATOM 3492 O O . LEU A 1 431 ? 17.236 -3.793 -9.297 1.00 76.62 431 LEU A O 1
ATOM 3496 N N . TRP A 1 432 ? 17.011 -2.052 -7.898 1.00 71.12 432 TRP A N 1
ATOM 3497 C CA . TRP A 1 432 ? 18.307 -2.234 -7.256 1.00 71.12 432 TRP A CA 1
ATOM 3498 C C . TRP A 1 432 ? 18.393 -3.581 -6.518 1.00 71.12 432 TRP A C 1
ATOM 3500 O O . TRP A 1 432 ? 19.380 -4.300 -6.676 1.00 71.12 432 TRP A O 1
ATOM 3510 N N . LYS A 1 433 ? 17.328 -3.986 -5.807 1.00 66.75 433 LYS A N 1
ATOM 3511 C CA . LYS A 1 433 ? 17.235 -5.299 -5.143 1.00 66.75 433 LYS A CA 1
ATOM 3512 C C . LYS A 1 433 ? 17.213 -6.480 -6.121 1.00 66.75 433 LYS A C 1
ATOM 3514 O O . LYS A 1 433 ? 17.627 -7.577 -5.762 1.00 66.75 433 LYS A O 1
ATOM 3519 N N . GLN A 1 434 ? 16.754 -6.272 -7.353 1.00 66.69 434 GLN A N 1
ATOM 3520 C CA . GLN A 1 434 ? 16.720 -7.298 -8.404 1.00 66.69 434 GLN A CA 1
ATOM 3521 C C . GLN A 1 434 ? 18.070 -7.477 -9.128 1.00 66.69 434 GLN A C 1
ATOM 3523 O O . GLN A 1 434 ? 18.114 -8.067 -10.205 1.00 66.69 434 GLN A O 1
ATOM 3528 N N . GLU A 1 435 ? 19.169 -6.987 -8.541 1.00 57.81 435 GLU A N 1
ATOM 3529 C CA . GLU A 1 435 ? 20.535 -7.066 -9.080 1.00 57.81 435 GLU A CA 1
ATOM 3530 C C . GLU A 1 435 ? 20.728 -6.342 -10.430 1.00 57.81 435 GLU A C 1
ATOM 3532 O O . GLU A 1 435 ? 21.682 -6.613 -11.158 1.00 57.81 435 GLU A O 1
ATOM 3537 N N . GLU A 1 436 ? 19.874 -5.371 -10.778 1.00 55.03 436 GLU A N 1
ATOM 3538 C CA . GLU A 1 436 ? 20.029 -4.576 -12.010 1.00 55.03 436 GLU A CA 1
ATOM 3539 C C . GLU A 1 436 ? 21.058 -3.428 -11.899 1.00 55.03 436 GLU A C 1
ATOM 3541 O O . GLU A 1 436 ? 21.126 -2.554 -12.770 1.00 55.03 436 GLU A O 1
ATOM 3546 N N . GLY A 1 437 ? 21.842 -3.398 -10.820 1.00 52.97 437 GLY A N 1
ATOM 3547 C CA . GLY A 1 437 ? 22.919 -2.431 -10.606 1.00 52.97 437 GLY A CA 1
ATOM 3548 C C . GLY A 1 437 ? 24.150 -2.689 -11.488 1.00 52.97 437 GLY A C 1
ATOM 3549 O O . GLY A 1 437 ? 24.414 -3.795 -11.955 1.00 52.97 437 GLY A O 1
ATOM 3550 N N . THR A 1 438 ? 24.945 -1.649 -11.716 1.00 42.69 438 THR A N 1
ATOM 3551 C CA . THR A 1 438 ? 26.116 -1.633 -12.611 1.00 42.69 438 THR A CA 1
ATOM 3552 C C . THR A 1 438 ? 27.428 -2.083 -11.966 1.00 42.69 438 THR A C 1
ATOM 3554 O O . THR A 1 438 ? 28.434 -2.277 -12.657 1.00 42.69 438 THR A O 1
ATOM 3557 N N . ILE A 1 439 ? 27.442 -2.309 -10.652 1.00 39.09 439 ILE A N 1
ATOM 3558 C CA . ILE A 1 439 ? 28.591 -2.876 -9.944 1.00 39.09 439 ILE A CA 1
ATOM 3559 C C . ILE A 1 439 ? 28.326 -4.375 -9.799 1.00 39.09 439 ILE A C 1
ATOM 3561 O O . ILE A 1 439 ? 27.412 -4.757 -9.081 1.00 39.09 439 ILE A O 1
ATOM 3565 N N . GLY A 1 440 ? 29.097 -5.200 -10.525 1.00 36.81 440 GLY A N 1
ATOM 3566 C CA . GLY A 1 440 ? 28.974 -6.669 -10.560 1.00 36.81 440 GLY A CA 1
ATOM 3567 C C . GLY A 1 440 ? 28.968 -7.350 -9.180 1.00 36.81 440 GLY A C 1
ATOM 3568 O O . GLY A 1 440 ? 29.153 -6.674 -8.174 1.00 36.81 440 GLY A O 1
ATOM 3569 N N . PRO A 1 441 ? 28.814 -8.689 -9.128 1.00 30.28 441 PRO A N 1
ATOM 3570 C CA . PRO A 1 441 ? 28.174 -9.411 -8.024 1.00 30.28 441 PRO A CA 1
ATOM 3571 C C . PRO A 1 441 ? 28.734 -8.984 -6.665 1.00 30.28 441 PRO A C 1
ATOM 3573 O O . PRO A 1 441 ? 29.813 -9.425 -6.259 1.00 30.28 441 PRO A O 1
ATOM 3576 N N . MET A 1 442 ? 28.009 -8.092 -5.993 1.00 38.94 442 MET A N 1
ATOM 3577 C CA . MET A 1 442 ? 28.140 -7.892 -4.560 1.00 38.94 442 MET A CA 1
ATOM 3578 C C . MET A 1 442 ? 27.262 -8.931 -3.867 1.00 38.94 442 MET A C 1
ATOM 3580 O O . MET A 1 442 ? 26.297 -9.426 -4.435 1.00 38.94 442 MET A O 1
ATOM 3584 N N . ASP A 1 443 ? 27.669 -9.346 -2.677 1.00 39.31 443 ASP A N 1
ATOM 3585 C CA . ASP A 1 443 ? 26.912 -10.298 -1.873 1.00 39.31 443 ASP A CA 1
ATOM 3586 C C . ASP A 1 443 ? 25.660 -9.588 -1.337 1.00 39.31 443 ASP A C 1
ATOM 3588 O O . ASP A 1 443 ? 25.781 -8.673 -0.529 1.00 39.31 443 ASP A O 1
ATOM 3592 N N . TYR A 1 444 ? 24.484 -9.959 -1.853 1.00 44.06 444 TYR A N 1
ATOM 3593 C CA . TYR A 1 444 ? 23.185 -9.359 -1.514 1.00 44.06 444 TYR A CA 1
ATOM 3594 C C . TYR A 1 444 ? 22.419 -10.164 -0.451 1.00 44.06 444 TYR A C 1
ATOM 3596 O O . TYR A 1 444 ? 21.194 -10.053 -0.346 1.00 44.06 444 TYR A O 1
ATOM 3604 N N . SER A 1 445 ? 23.107 -11.022 0.309 1.00 39.12 445 SER A N 1
ATOM 3605 C CA . SER A 1 445 ? 22.461 -11.953 1.240 1.00 39.12 445 SER A CA 1
ATOM 3606 C C . SER A 1 445 ? 21.723 -11.302 2.420 1.00 39.12 445 SER A C 1
ATOM 3608 O O . SER A 1 445 ? 20.930 -12.004 3.050 1.00 39.12 445 SER A O 1
ATOM 3610 N N . GLY A 1 446 ? 21.878 -9.999 2.681 1.00 37.47 446 GLY A N 1
ATOM 3611 C CA . GLY A 1 446 ? 21.138 -9.291 3.735 1.00 37.47 446 GLY A CA 1
ATOM 3612 C C . GLY A 1 446 ? 20.186 -8.176 3.292 1.00 37.47 446 GLY A C 1
ATOM 3613 O O . GLY A 1 446 ? 19.751 -7.413 4.142 1.00 37.47 446 GLY A O 1
ATOM 3614 N N . VAL A 1 447 ? 19.776 -8.077 2.018 1.00 37.72 447 VAL A N 1
ATOM 3615 C CA . VAL A 1 447 ? 18.669 -7.157 1.657 1.00 37.72 447 VAL A CA 1
ATOM 3616 C C . VAL A 1 447 ? 17.324 -7.744 2.109 1.00 37.72 447 VAL A C 1
ATOM 3618 O O . VAL A 1 447 ? 16.654 -8.478 1.363 1.00 37.72 447 VAL A O 1
ATOM 3621 N N . SER A 1 448 ? 16.881 -7.402 3.317 1.00 40.41 448 SER A N 1
ATOM 3622 C CA . SER A 1 448 ? 15.564 -7.787 3.816 1.00 40.41 448 SER A CA 1
ATOM 3623 C C . SER A 1 448 ? 14.510 -6.778 3.337 1.00 40.41 448 SER A C 1
ATOM 3625 O O . SER A 1 448 ? 14.659 -5.572 3.454 1.00 40.41 448 SER A O 1
ATOM 3627 N N . LEU A 1 449 ? 13.442 -7.261 2.692 1.00 39.38 449 LEU A N 1
ATOM 3628 C CA . LEU A 1 449 ? 12.200 -6.483 2.632 1.00 39.38 449 LEU A CA 1
ATOM 3629 C C . LEU A 1 449 ? 11.441 -6.967 3.854 1.00 39.38 449 LEU A C 1
ATOM 3631 O O . LEU A 1 449 ? 10.632 -7.888 3.756 1.00 39.38 449 LEU A O 1
ATOM 3635 N N . SER A 1 450 ? 11.784 -6.418 5.014 1.00 36.44 450 SER A N 1
ATOM 3636 C CA . SER A 1 450 ? 10.876 -6.448 6.147 1.00 36.44 450 SER A CA 1
ATOM 3637 C C . SER A 1 450 ? 9.772 -5.442 5.841 1.00 36.44 450 SER A C 1
ATOM 3639 O O . SER A 1 450 ? 9.695 -4.377 6.442 1.00 36.44 450 SER A O 1
ATOM 3641 N N . LEU A 1 451 ? 8.887 -5.790 4.901 1.00 33.16 451 LEU A N 1
ATOM 3642 C CA . LEU A 1 451 ? 7.510 -5.366 5.076 1.00 33.16 451 LEU A CA 1
ATOM 3643 C C . LEU A 1 451 ? 7.134 -6.030 6.395 1.00 33.16 451 LEU A C 1
ATOM 3645 O O . LEU A 1 451 ? 6.910 -7.244 6.430 1.00 33.16 451 LEU A O 1
ATOM 3649 N N . GLN A 1 452 ? 7.182 -5.287 7.502 1.00 33.53 452 GLN A N 1
ATOM 3650 C CA . GLN A 1 452 ? 6.347 -5.681 8.615 1.00 33.53 452 GLN A CA 1
ATOM 3651 C C . GLN A 1 452 ? 4.970 -5.778 7.975 1.00 33.53 452 GLN A C 1
ATOM 3653 O O . GLN A 1 452 ? 4.422 -4.781 7.517 1.00 33.53 452 GLN A O 1
ATOM 3658 N N . ASN A 1 453 ? 4.469 -7.004 7.822 1.00 30.09 453 ASN A N 1
ATOM 3659 C CA . ASN A 1 453 ? 3.042 -7.205 7.747 1.00 30.09 453 ASN A CA 1
ATOM 3660 C C . ASN A 1 453 ? 2.541 -6.607 9.061 1.00 30.09 453 ASN A C 1
ATOM 3662 O O . ASN A 1 453 ? 2.461 -7.303 10.073 1.00 30.09 453 ASN A O 1
ATOM 3666 N N . THR A 1 454 ? 2.250 -5.311 9.064 1.00 34.97 454 THR A N 1
ATOM 3667 C CA . THR A 1 454 ? 1.140 -4.798 9.830 1.00 34.97 454 THR A CA 1
ATOM 3668 C C . THR A 1 454 ? -0.044 -5.609 9.314 1.00 34.97 454 THR A C 1
ATOM 3670 O O . THR A 1 454 ? -0.637 -5.342 8.273 1.00 34.97 454 THR A O 1
ATOM 3673 N N . GLN A 1 455 ? -0.307 -6.732 9.986 1.00 31.08 455 GLN A N 1
ATOM 3674 C CA . GLN A 1 455 ? -1.661 -7.239 10.079 1.00 31.08 455 GLN A CA 1
ATOM 3675 C C . GLN A 1 455 ? -2.466 -6.072 10.646 1.00 31.08 455 GLN A C 1
ATOM 3677 O O . GLN A 1 455 ? -2.452 -5.830 11.847 1.00 31.08 455 GLN A O 1
ATOM 3682 N N . ILE A 1 456 ? -3.044 -5.283 9.746 1.00 33.97 456 ILE A N 1
ATOM 3683 C CA . ILE A 1 456 ? -4.063 -4.299 10.056 1.00 33.97 456 ILE A CA 1
ATOM 3684 C C . ILE A 1 456 ? -5.360 -5.096 10.108 1.00 33.97 456 ILE A C 1
ATOM 3686 O O . ILE A 1 456 ? -5.798 -5.657 9.099 1.00 33.97 456 ILE A O 1
ATOM 3690 N N . ASP A 1 457 ? -5.933 -5.185 11.304 1.00 32.25 457 ASP A N 1
ATOM 3691 C CA . ASP A 1 457 ? -7.327 -5.551 11.499 1.00 32.25 457 ASP A CA 1
ATOM 3692 C C . ASP A 1 457 ? -8.191 -4.555 10.707 1.00 32.25 457 ASP A C 1
ATOM 3694 O O . ASP A 1 457 ? -8.133 -3.345 10.928 1.00 32.25 457 ASP A O 1
ATOM 3698 N N . ALA A 1 458 ? -8.948 -5.062 9.730 1.00 35.28 458 ALA A N 1
ATOM 3699 C CA . ALA A 1 458 ? -9.915 -4.283 8.965 1.00 35.28 458 ALA A CA 1
ATOM 3700 C C . ALA A 1 458 ? -10.892 -3.572 9.916 1.00 35.28 458 ALA A C 1
ATOM 3702 O O . ALA A 1 458 ? -11.286 -4.150 10.929 1.00 35.28 458 ALA A O 1
ATOM 3703 N N . GLU A 1 459 ? -11.271 -2.333 9.588 1.00 47.88 459 GLU A N 1
ATOM 3704 C CA . GLU A 1 459 ? -12.193 -1.487 10.355 1.00 47.88 459 GLU A CA 1
ATOM 3705 C C . GLU A 1 459 ? -13.363 -2.286 10.936 1.00 47.88 459 GLU A C 1
ATOM 3707 O O . GLU A 1 459 ? -14.308 -2.667 10.244 1.00 47.88 459 GLU A O 1
ATOM 3712 N N . ALA A 1 460 ? -13.269 -2.571 12.236 1.00 51.00 460 ALA A N 1
ATOM 3713 C CA . ALA A 1 460 ? -14.217 -3.439 12.900 1.00 51.00 460 ALA A CA 1
ATOM 3714 C C . ALA A 1 460 ? -15.587 -2.760 12.929 1.00 51.00 460 ALA A C 1
ATOM 3716 O O . ALA A 1 460 ? -15.783 -1.736 13.600 1.00 51.00 460 ALA A O 1
ATOM 3717 N N . CYS A 1 461 ? -16.516 -3.356 12.189 1.00 51.28 461 CYS A N 1
ATOM 3718 C CA . CYS A 1 461 ? -17.886 -3.602 12.603 1.00 51.28 461 CYS A CA 1
ATOM 3719 C C . CYS A 1 461 ? -18.181 -3.158 14.025 1.00 51.28 461 CYS A C 1
ATOM 3721 O O . CYS A 1 461 ? -17.534 -3.591 14.977 1.00 51.28 461 CYS A O 1
ATOM 3723 N N . THR A 1 462 ? -19.165 -2.282 14.172 1.00 79.06 462 THR A N 1
ATOM 3724 C CA . THR A 1 462 ? -19.507 -1.750 15.490 1.00 79.06 462 THR A CA 1
ATOM 3725 C C . THR A 1 462 ? -20.636 -2.569 16.082 1.00 79.06 462 THR A C 1
ATOM 3727 O O . THR A 1 462 ? -21.715 -2.648 15.498 1.00 79.06 462 THR A O 1
ATOM 3730 N N . GLU A 1 463 ? -20.391 -3.209 17.226 1.00 76.25 463 GLU A N 1
ATOM 3731 C CA . GLU A 1 463 ? -21.444 -3.895 17.972 1.00 76.25 463 GLU A CA 1
ATOM 3732 C C . GLU A 1 463 ? -22.553 -2.881 18.308 1.00 76.25 463 GLU A C 1
ATOM 3734 O O . GLU A 1 463 ? -22.307 -1.791 18.835 1.00 76.25 463 GLU A O 1
ATOM 3739 N N . VAL A 1 464 ? -23.787 -3.199 17.935 1.00 83.25 464 VAL A N 1
ATOM 3740 C CA . VAL A 1 464 ? -24.962 -2.370 18.162 1.00 83.25 464 VAL A CA 1
ATOM 3741 C C . VAL A 1 464 ? -25.275 -2.430 19.651 1.00 83.25 464 VAL A C 1
ATOM 3743 O O . VAL A 1 464 ? -25.747 -3.446 20.157 1.00 83.25 464 VAL A O 1
ATOM 3746 N N . GLU A 1 465 ? -24.989 -1.327 20.343 1.00 73.69 465 GLU A N 1
ATOM 3747 C CA . GLU A 1 465 ? -24.974 -1.216 21.803 1.00 73.69 465 GLU A CA 1
ATOM 3748 C C . GLU A 1 465 ? -26.221 -1.847 22.463 1.00 73.69 465 GLU A C 1
ATOM 3750 O O . GLU A 1 465 ? -27.363 -1.467 22.196 1.00 73.69 465 GLU A O 1
ATOM 3755 N N . GLY A 1 466 ? -25.997 -2.847 23.325 1.00 70.06 466 GLY A N 1
ATOM 3756 C CA . GLY A 1 466 ? -27.059 -3.613 23.992 1.00 70.06 466 GLY A CA 1
ATOM 3757 C C . GLY A 1 466 ? -27.565 -4.842 23.222 1.00 70.06 466 GLY A C 1
ATOM 3758 O O . GLY A 1 466 ? -28.539 -5.464 23.655 1.00 70.06 466 GLY A O 1
ATOM 3759 N N . THR A 1 467 ? -26.918 -5.209 22.111 1.00 83.75 467 THR A N 1
ATOM 3760 C CA . THR A 1 467 ? -27.179 -6.428 21.328 1.00 83.75 467 THR A CA 1
ATOM 3761 C C . THR A 1 467 ? -25.865 -7.093 20.912 1.00 83.75 467 THR A C 1
ATOM 3763 O O . THR A 1 467 ? -24.880 -6.393 20.758 1.00 83.75 467 THR A O 1
ATOM 3766 N N . GLU A 1 468 ? -25.866 -8.403 20.649 1.00 82.19 468 GLU A N 1
ATOM 3767 C CA . GLU A 1 468 ? -24.700 -9.137 20.102 1.00 82.19 468 GLU A CA 1
ATOM 3768 C C . GLU A 1 468 ? -24.534 -8.951 18.574 1.00 82.19 468 GLU A C 1
ATOM 3770 O O . GLU A 1 468 ? -23.888 -9.755 17.912 1.00 82.19 468 GLU A O 1
ATOM 3775 N N . LYS A 1 469 ? -25.166 -7.924 17.989 1.00 84.38 469 LYS A N 1
ATOM 3776 C CA . LYS A 1 469 ? -25.216 -7.682 16.539 1.00 84.38 469 LYS A CA 1
ATOM 3777 C C . LYS A 1 469 ? -24.231 -6.595 16.132 1.00 84.38 469 LYS A C 1
ATOM 3779 O O . LYS A 1 469 ? -23.934 -5.716 16.924 1.00 84.38 469 LYS A O 1
ATOM 3784 N N . TRP A 1 470 ? -23.792 -6.583 14.885 1.00 84.62 470 TRP A N 1
ATOM 3785 C CA . TRP A 1 470 ? -22.657 -5.824 14.379 1.00 84.62 470 TRP A CA 1
ATOM 3786 C C . TRP A 1 470 ? -23.037 -5.011 13.154 1.00 84.62 470 TRP A C 1
ATOM 3788 O O . TRP A 1 470 ? -23.610 -5.532 12.209 1.00 84.62 470 TRP A O 1
ATOM 3798 N N . LYS A 1 471 ? -22.736 -3.721 13.148 1.00 84.94 471 LYS A N 1
ATOM 3799 C CA . LYS A 1 471 ? -23.145 -2.811 12.085 1.00 84.94 471 LYS A CA 1
ATOM 3800 C C . LYS A 1 471 ? -21.978 -2.469 11.171 1.00 84.94 471 LYS A C 1
ATOM 3802 O O . LYS A 1 471 ? -20.957 -1.971 11.657 1.00 84.94 471 LYS A O 1
ATOM 3807 N N . CYS A 1 472 ? -22.150 -2.705 9.871 1.00 80.75 472 CYS A N 1
ATOM 3808 C CA . CYS A 1 472 ? -21.155 -2.352 8.860 1.00 80.75 472 CYS A CA 1
ATOM 3809 C C . CYS A 1 472 ? -21.247 -0.847 8.598 1.00 80.75 472 CYS A C 1
ATOM 3811 O O . CYS A 1 472 ? -22.331 -0.345 8.283 1.00 80.75 472 CYS A O 1
ATOM 3813 N N . PRO A 1 473 ? -20.148 -0.088 8.753 1.00 59.59 473 PRO A N 1
ATOM 3814 C CA . PRO A 1 473 ? -20.192 1.349 8.525 1.00 59.59 473 PRO A CA 1
ATOM 3815 C C . PRO A 1 473 ? -20.570 1.719 7.084 1.00 59.59 473 PRO A C 1
ATOM 3817 O O . PRO A 1 473 ? -21.259 2.717 6.883 1.00 59.59 473 PRO A O 1
ATOM 3820 N N . ILE A 1 474 ? -20.148 0.913 6.100 1.00 60.62 474 ILE A N 1
ATOM 3821 C CA . ILE A 1 474 ? -20.237 1.234 4.666 1.00 60.62 474 ILE A CA 1
ATOM 3822 C C . ILE A 1 474 ? -21.676 1.170 4.144 1.00 60.62 474 ILE A C 1
ATOM 3824 O O . ILE A 1 474 ? -22.120 2.081 3.445 1.00 60.62 474 ILE A O 1
ATOM 3828 N N . ASP A 1 475 ? -22.423 0.124 4.494 1.00 75.00 475 ASP A N 1
ATOM 3829 C CA . ASP A 1 475 ? -23.805 -0.077 4.034 1.00 75.00 475 ASP A CA 1
ATOM 3830 C C . ASP A 1 475 ? -24.862 0.218 5.116 1.00 75.00 475 ASP A C 1
ATOM 3832 O O . ASP A 1 475 ? -26.053 0.334 4.811 1.00 75.00 475 ASP A O 1
ATOM 3836 N N . ASN A 1 476 ? -24.426 0.439 6.365 1.00 71.38 476 ASN A N 1
ATOM 3837 C CA . ASN A 1 476 ? -25.253 0.677 7.549 1.00 71.38 476 ASN A CA 1
ATOM 3838 C C . ASN A 1 476 ? -26.152 -0.508 7.962 1.00 71.38 476 ASN A C 1
ATOM 3840 O O . ASN A 1 476 ? -27.032 -0.322 8.817 1.00 71.38 476 ASN A O 1
ATOM 3844 N N . GLU A 1 477 ? -25.956 -1.698 7.395 1.00 77.12 477 GLU A N 1
ATOM 3845 C CA . GLU A 1 477 ? -26.709 -2.898 7.751 1.00 77.12 477 GLU A CA 1
ATOM 3846 C C . GLU A 1 477 ? -26.176 -3.523 9.049 1.00 77.12 477 GLU A C 1
ATOM 3848 O O . GLU A 1 477 ? -25.005 -3.387 9.409 1.00 77.12 477 GLU A O 1
ATOM 3853 N N . VAL A 1 478 ? -27.089 -4.132 9.812 1.00 83.38 478 VAL A N 1
ATOM 3854 C CA . VAL A 1 478 ? -26.806 -4.757 11.107 1.00 83.38 478 VAL A CA 1
ATOM 3855 C C . VAL A 1 478 ? -26.852 -6.258 10.914 1.00 83.38 478 VAL A C 1
ATOM 3857 O O . VAL A 1 478 ? -27.904 -6.832 10.634 1.00 83.38 478 VAL A O 1
ATOM 3860 N N . TYR A 1 479 ? -25.697 -6.855 11.092 1.00 84.50 479 TYR A N 1
ATOM 3861 C CA . TYR A 1 479 ? -25.416 -8.262 10.955 1.00 84.50 479 TYR A CA 1
ATOM 3862 C C . TYR A 1 479 ? -25.458 -8.910 12.323 1.00 84.50 479 TYR A C 1
ATOM 3864 O O . TYR A 1 479 ? -25.186 -8.263 13.329 1.00 84.50 479 TYR A O 1
ATOM 3872 N N . ASP A 1 480 ? -25.817 -10.179 12.393 1.00 84.31 480 ASP A N 1
ATOM 3873 C CA . ASP A 1 480 ? -25.932 -10.839 13.693 1.00 84.31 480 ASP A CA 1
ATOM 3874 C C . ASP A 1 480 ? -24.553 -11.245 14.233 1.00 84.31 480 ASP A C 1
ATOM 3876 O O . ASP A 1 480 ? -24.407 -11.460 15.430 1.00 84.31 480 ASP A O 1
ATOM 3880 N N . GLU A 1 481 ? -23.532 -11.237 13.370 1.00 72.88 481 GLU A N 1
ATOM 3881 C CA . GLU A 1 481 ? -22.158 -11.619 13.675 1.00 72.88 481 GLU A CA 1
ATOM 3882 C C . GLU A 1 481 ? -21.160 -10.635 13.041 1.00 72.88 481 GLU A C 1
ATOM 3884 O O . GLU A 1 481 ? -21.366 -10.112 11.942 1.00 72.88 481 GLU A O 1
ATOM 3889 N N . MET A 1 482 ? -20.048 -10.379 13.735 1.00 61.56 482 MET A N 1
ATOM 3890 C CA . MET A 1 482 ? -19.037 -9.391 13.330 1.00 61.56 482 MET A CA 1
ATOM 3891 C C . MET A 1 482 ? -18.435 -9.686 11.955 1.00 61.56 482 MET A C 1
ATOM 3893 O O . MET A 1 482 ? -18.083 -8.768 11.220 1.00 61.56 482 MET A O 1
ATOM 3897 N N . ILE A 1 483 ? -18.317 -10.969 11.620 1.00 55.22 483 ILE A N 1
ATOM 3898 C CA . ILE A 1 483 ? -17.674 -11.451 10.398 1.00 55.22 483 ILE A CA 1
ATOM 3899 C C . ILE A 1 483 ? -18.534 -11.148 9.170 1.00 55.22 483 ILE A C 1
ATOM 3901 O O . ILE A 1 483 ? -18.013 -10.629 8.190 1.00 55.22 483 ILE A O 1
ATOM 3905 N N . GLU A 1 484 ? -19.849 -11.372 9.240 1.00 60.94 484 GLU A N 1
ATOM 3906 C CA . GLU A 1 484 ? -20.766 -11.012 8.147 1.00 60.94 484 GLU A CA 1
ATOM 3907 C C . GLU A 1 484 ? -20.757 -9.503 7.890 1.00 60.94 484 GLU A C 1
ATOM 3909 O O . GLU A 1 484 ? -20.737 -9.043 6.747 1.00 60.94 484 GLU A O 1
ATOM 3914 N N . CYS A 1 485 ? -20.705 -8.731 8.974 1.00 68.25 485 CYS A N 1
ATOM 3915 C CA . CYS A 1 485 ? -20.534 -7.296 8.888 1.00 68.25 485 CYS A CA 1
ATOM 3916 C C . CYS A 1 485 ? -19.206 -6.914 8.205 1.00 68.25 485 CYS A C 1
ATOM 3918 O O . CYS A 1 485 ? -19.188 -6.004 7.376 1.00 68.25 485 CYS A O 1
ATOM 3920 N N . ALA A 1 486 ? -18.101 -7.595 8.524 1.00 59.47 486 ALA A N 1
ATOM 3921 C CA . ALA A 1 486 ? -16.776 -7.270 7.998 1.00 59.47 486 ALA A CA 1
ATOM 3922 C C . ALA A 1 486 ? -16.651 -7.633 6.510 1.00 59.47 486 ALA A C 1
ATOM 3924 O O . ALA A 1 486 ? -16.025 -6.897 5.745 1.00 59.47 486 ALA A O 1
ATOM 3925 N N . ASP A 1 487 ? -17.292 -8.726 6.093 1.00 58.12 487 ASP A N 1
ATOM 3926 C CA . ASP A 1 487 ? -17.321 -9.177 4.703 1.00 58.12 487 ASP A CA 1
ATOM 3927 C C . ASP A 1 487 ? -18.176 -8.265 3.812 1.00 58.12 487 ASP A C 1
ATOM 3929 O O . ASP A 1 487 ? -17.760 -7.954 2.695 1.00 58.12 487 ASP A O 1
ATOM 3933 N N . SER A 1 488 ? -19.317 -7.762 4.301 1.00 63.81 488 SER A N 1
ATOM 3934 C CA . SER A 1 488 ? -20.112 -6.774 3.547 1.00 63.81 488 SER A CA 1
ATOM 3935 C C . SER A 1 488 ? -19.423 -5.405 3.448 1.00 63.81 488 SER A C 1
ATOM 3937 O O . SER A 1 488 ? -19.617 -4.651 2.495 1.00 63.81 488 SER A O 1
ATOM 3939 N N . CYS A 1 489 ? -18.541 -5.102 4.401 1.00 55.06 489 CYS A N 1
ATOM 3940 C CA . CYS A 1 489 ? -17.742 -3.881 4.446 1.00 55.06 489 CYS A CA 1
ATOM 3941 C C . CYS A 1 489 ? -16.487 -3.900 3.546 1.00 55.06 489 CYS A C 1
ATOM 3943 O O . CYS A 1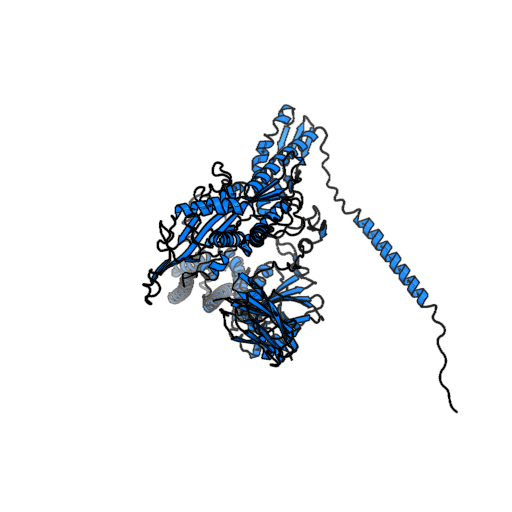 489 ? -15.640 -3.013 3.641 1.00 55.06 489 CYS A O 1
ATOM 3945 N N . ARG A 1 490 ? -16.338 -4.872 2.639 1.00 57.19 490 ARG A N 1
ATOM 3946 C CA . ARG A 1 490 ? -15.274 -4.875 1.622 1.00 57.19 490 ARG A CA 1
ATOM 3947 C C . ARG A 1 490 ? -15.805 -4.381 0.276 1.00 57.19 490 ARG A C 1
ATOM 3949 O O . ARG A 1 490 ? -16.612 -5.046 -0.363 1.00 57.19 490 ARG A O 1
ATOM 3956 N N . THR A 1 491 ? -15.308 -3.241 -0.207 1.00 41.25 491 THR A N 1
ATOM 3957 C CA . THR A 1 491 ? -15.592 -2.778 -1.575 1.00 41.25 491 THR A CA 1
ATOM 3958 C C . THR A 1 491 ? -14.735 -3.535 -2.592 1.00 41.25 491 THR A C 1
ATOM 3960 O O . THR A 1 491 ? -13.518 -3.364 -2.634 1.00 41.25 491 THR A O 1
ATOM 3963 N N . GLU A 1 492 ? -15.365 -4.355 -3.436 1.00 44.50 492 GLU A N 1
ATOM 3964 C CA . GLU A 1 492 ? -14.744 -4.920 -4.639 1.00 44.50 492 GLU A CA 1
ATOM 3965 C C . GLU A 1 492 ? -14.552 -3.829 -5.707 1.00 44.50 492 GLU A C 1
ATOM 3967 O O . GLU A 1 492 ? -15.526 -3.355 -6.291 1.00 44.50 492 GLU A O 1
ATOM 3972 N N . THR A 1 493 ? -13.308 -3.471 -6.035 1.00 33.66 493 THR A N 1
ATOM 3973 C CA . THR A 1 493 ? -12.990 -2.736 -7.272 1.00 33.66 493 THR A CA 1
ATOM 3974 C C . THR A 1 493 ? -11.658 -3.185 -7.877 1.00 33.66 493 THR A C 1
ATOM 3976 O O . THR A 1 493 ? -10.599 -2.669 -7.547 1.00 33.66 493 THR A O 1
ATOM 3979 N N . GLU A 1 494 ? -11.724 -4.090 -8.857 1.00 31.00 494 GLU A N 1
ATOM 3980 C CA . GLU A 1 494 ? -10.748 -4.167 -9.955 1.00 31.00 494 GLU A CA 1
ATOM 3981 C C . GLU A 1 494 ? -11.484 -4.434 -11.282 1.00 31.00 494 GLU A C 1
ATOM 3983 O O . GLU A 1 494 ? -11.684 -5.574 -11.697 1.00 31.00 494 GLU A O 1
ATOM 3988 N N . GLU A 1 495 ? -11.854 -3.366 -11.994 1.00 30.75 495 GLU A N 1
ATOM 3989 C CA . GLU A 1 495 ? -11.922 -3.396 -13.460 1.00 30.75 495 GLU A CA 1
ATOM 3990 C C . GLU A 1 495 ? -10.872 -2.420 -14.004 1.00 30.75 495 GLU A C 1
ATOM 3992 O O . GLU A 1 495 ? -10.984 -1.202 -13.879 1.00 30.75 495 GLU A O 1
ATOM 3997 N N . ILE A 1 496 ? -9.817 -2.982 -14.597 1.00 30.06 496 ILE A N 1
ATOM 3998 C CA . ILE A 1 496 ? -8.710 -2.251 -15.220 1.00 30.06 496 ILE A CA 1
ATOM 3999 C C . ILE A 1 496 ? -9.214 -1.598 -16.515 1.00 30.06 496 ILE A C 1
ATOM 4001 O O . ILE A 1 496 ? -9.545 -2.290 -17.482 1.00 30.06 496 ILE A O 1
ATOM 4005 N N . ILE A 1 497 ? -9.230 -0.265 -16.553 1.00 29.80 497 ILE A N 1
ATOM 4006 C CA . ILE A 1 497 ? -9.474 0.528 -17.764 1.00 29.80 497 ILE A CA 1
ATOM 4007 C C . ILE A 1 497 ? -8.155 0.649 -18.549 1.00 29.80 497 ILE A C 1
ATOM 4009 O O . ILE A 1 497 ? -7.139 1.074 -18.011 1.00 29.80 497 ILE A O 1
ATOM 4013 N N . ASP A 1 498 ? -8.178 0.270 -19.829 1.00 32.25 498 ASP A N 1
ATOM 4014 C CA . ASP A 1 498 ? -7.064 0.360 -20.790 1.00 32.25 498 ASP A CA 1
ATOM 4015 C C . ASP A 1 498 ? -6.785 1.831 -21.195 1.00 32.25 498 ASP A C 1
ATOM 4017 O O . ASP A 1 498 ? -7.634 2.448 -21.853 1.00 32.25 498 ASP A O 1
ATOM 4021 N N . PRO A 1 499 ? -5.634 2.434 -20.822 1.00 34.91 499 PRO A N 1
ATOM 4022 C CA . PRO A 1 499 ? -5.335 3.824 -21.133 1.00 34.91 499 PRO A CA 1
ATOM 4023 C C . PRO A 1 499 ? -4.778 3.949 -22.557 1.00 34.91 499 PRO A C 1
ATOM 4025 O O . PRO A 1 499 ? -3.681 3.496 -22.890 1.00 34.91 499 PRO A O 1
ATOM 4028 N N . THR A 1 500 ? -5.539 4.624 -23.415 1.00 35.91 500 THR A N 1
ATOM 4029 C CA . THR A 1 500 ? -5.176 4.955 -24.799 1.00 35.91 500 THR A CA 1
ATOM 4030 C C . THR A 1 500 ? -3.768 5.555 -24.932 1.00 35.91 500 THR A C 1
ATOM 4032 O O . THR A 1 500 ? -3.443 6.565 -24.310 1.00 35.91 500 THR A O 1
ATOM 4035 N N . ALA A 1 501 ? -2.956 4.934 -25.794 1.00 33.66 501 ALA A N 1
ATOM 4036 C CA . ALA A 1 501 ? -1.533 5.195 -26.005 1.00 33.66 501 ALA A CA 1
ATOM 4037 C C . ALA A 1 501 ? -1.186 6.625 -26.474 1.00 33.66 501 ALA A C 1
ATOM 4039 O O . ALA A 1 501 ? -1.716 7.121 -27.470 1.00 33.66 501 ALA A O 1
ATOM 4040 N N . ILE A 1 502 ? -0.199 7.239 -25.812 1.00 38.72 502 ILE A N 1
ATOM 4041 C CA . ILE A 1 502 ? 0.491 8.461 -26.259 1.00 38.72 502 ILE A CA 1
ATOM 4042 C C . ILE A 1 502 ? 1.336 8.126 -27.510 1.00 38.72 502 ILE A C 1
ATOM 4044 O O . ILE A 1 502 ? 2.071 7.132 -27.498 1.00 38.72 502 ILE A O 1
ATOM 4048 N N . PRO A 1 503 ? 1.274 8.920 -28.598 1.00 41.94 503 PRO A N 1
ATOM 4049 C CA . PRO A 1 503 ? 2.040 8.661 -29.815 1.00 41.94 503 PRO A CA 1
ATOM 4050 C C . PRO A 1 503 ? 3.546 8.826 -29.566 1.00 41.94 503 PRO A C 1
ATOM 4052 O O . PRO A 1 503 ? 4.029 9.911 -29.263 1.00 41.94 503 PRO A O 1
ATOM 4055 N N . THR A 1 504 ? 4.302 7.737 -29.716 1.00 55.06 504 THR A N 1
ATOM 4056 C CA . THR A 1 504 ? 5.766 7.704 -29.589 1.00 55.06 504 THR A CA 1
ATOM 4057 C C . THR A 1 504 ? 6.429 7.462 -30.944 1.00 55.06 504 THR A C 1
ATOM 4059 O O . THR A 1 504 ? 5.982 6.614 -31.719 1.00 55.06 504 THR A O 1
ATOM 4062 N N . LEU A 1 505 ? 7.553 8.145 -31.200 1.00 71.38 505 LEU A N 1
ATOM 4063 C CA . LEU A 1 505 ? 8.405 7.885 -32.368 1.00 71.38 505 LEU A CA 1
ATOM 4064 C C . LEU A 1 505 ? 9.014 6.474 -32.358 1.00 71.38 505 LEU A C 1
ATOM 4066 O O . LEU A 1 505 ? 9.410 5.980 -33.409 1.00 71.38 505 LEU A O 1
ATOM 4070 N N . PHE A 1 506 ? 9.042 5.791 -31.205 1.00 81.62 506 PHE A N 1
ATOM 4071 C CA . PHE A 1 506 ? 9.488 4.397 -31.114 1.00 81.62 506 PHE A CA 1
ATOM 4072 C C . PHE A 1 506 ? 8.638 3.467 -31.989 1.00 81.62 506 PHE A C 1
ATOM 4074 O O . PHE A 1 506 ? 9.152 2.496 -32.537 1.00 81.62 506 PHE A O 1
ATOM 4081 N N . CYS A 1 507 ? 7.351 3.783 -32.158 1.00 79.50 507 CYS A N 1
ATOM 4082 C CA . CYS A 1 507 ? 6.451 3.026 -33.020 1.00 79.50 507 CYS A CA 1
ATOM 4083 C C . CYS A 1 507 ? 6.320 3.555 -34.437 1.00 79.50 507 CYS A C 1
ATOM 4085 O O . CYS A 1 507 ? 5.693 2.876 -35.260 1.00 79.50 507 CYS A O 1
ATOM 4087 N N . ASP A 1 508 ? 6.892 4.721 -34.728 1.00 83.75 508 ASP A N 1
ATOM 4088 C CA . ASP A 1 508 ? 6.792 5.333 -36.042 1.00 83.75 508 ASP A CA 1
ATOM 4089 C C . ASP A 1 508 ? 7.435 4.418 -37.087 1.00 83.75 508 ASP A C 1
ATOM 4091 O O . ASP A 1 508 ? 8.582 3.986 -36.954 1.00 83.75 508 ASP A O 1
ATOM 4095 N N . TYR A 1 509 ? 6.661 4.090 -38.119 1.00 87.00 509 TYR A N 1
ATOM 4096 C CA . TYR A 1 509 ? 7.078 3.201 -39.192 1.00 87.00 509 TYR A CA 1
ATOM 4097 C C . TYR A 1 509 ? 8.315 3.737 -39.925 1.00 87.00 509 TYR A C 1
ATOM 4099 O O . TYR A 1 509 ? 9.212 2.960 -40.251 1.00 87.00 509 TYR A O 1
ATOM 4107 N N . GLU A 1 510 ? 8.419 5.058 -40.105 1.00 86.62 510 GLU A N 1
ATOM 4108 C CA . GLU A 1 510 ? 9.546 5.697 -40.803 1.00 86.62 510 GLU A CA 1
ATOM 4109 C C . GLU A 1 510 ? 10.862 5.626 -40.002 1.00 86.62 510 GLU A C 1
ATOM 4111 O O . GLU A 1 510 ? 11.947 5.750 -40.569 1.00 86.62 510 GLU A O 1
ATOM 4116 N N . GLN A 1 511 ? 10.789 5.382 -38.688 1.00 83.44 511 GLN A N 1
ATOM 4117 C CA . GLN A 1 511 ? 11.957 5.241 -37.805 1.00 83.44 511 GLN A CA 1
ATOM 4118 C C . GLN A 1 511 ? 12.451 3.787 -37.689 1.00 83.44 511 GLN A C 1
ATOM 4120 O O . GLN A 1 511 ? 13.491 3.519 -37.077 1.00 83.44 511 GLN A O 1
ATOM 4125 N N . ARG A 1 512 ? 11.750 2.821 -38.297 1.00 92.19 512 ARG A N 1
ATOM 4126 C CA . ARG A 1 512 ? 12.124 1.396 -38.283 1.00 92.19 512 ARG A CA 1
ATOM 4127 C C . ARG A 1 512 ? 13.201 1.115 -39.333 1.00 92.19 512 ARG A C 1
ATOM 4129 O O . ARG A 1 512 ? 12.945 0.519 -40.371 1.00 92.19 512 ARG A O 1
ATOM 4136 N N . ILE A 1 513 ? 14.432 1.535 -39.046 1.00 91.81 513 ILE A N 1
ATOM 4137 C CA . ILE A 1 513 ? 15.596 1.416 -39.949 1.00 91.81 513 ILE A CA 1
ATOM 4138 C C . ILE A 1 513 ? 16.332 0.062 -39.868 1.00 91.81 513 ILE A C 1
ATOM 4140 O O . ILE A 1 513 ? 17.480 -0.067 -40.304 1.00 91.81 513 ILE A O 1
ATOM 4144 N N . SER A 1 514 ? 15.708 -0.961 -39.283 1.00 94.38 514 SER A N 1
ATOM 4145 C CA . SER A 1 514 ? 16.177 -2.341 -39.442 1.00 94.38 514 SER A CA 1
ATOM 4146 C C . SER A 1 514 ? 15.764 -2.888 -40.815 1.00 94.38 514 SER A C 1
ATOM 4148 O O . SER A 1 514 ? 14.954 -2.295 -41.526 1.00 94.38 514 SER A O 1
ATOM 4150 N N . LYS A 1 515 ? 16.341 -4.020 -41.225 1.00 96.50 515 LYS A N 1
ATOM 4151 C CA . LYS A 1 515 ? 15.782 -4.803 -42.336 1.00 96.50 515 LYS A CA 1
ATOM 4152 C C . LYS A 1 515 ? 14.633 -5.660 -41.810 1.00 96.50 515 LYS A C 1
ATOM 4154 O O . LYS A 1 515 ? 14.308 -5.645 -40.628 1.00 96.50 515 LYS A O 1
ATOM 4159 N N . ASP A 1 516 ? 14.051 -6.448 -42.700 1.00 97.19 516 ASP A N 1
ATOM 4160 C CA . ASP A 1 516 ? 12.980 -7.371 -42.359 1.00 97.19 516 ASP A CA 1
ATOM 4161 C C . ASP A 1 516 ? 13.381 -8.334 -41.233 1.00 97.19 516 ASP A C 1
ATOM 4163 O O . ASP A 1 516 ? 14.328 -9.129 -41.352 1.00 97.19 516 ASP A O 1
ATOM 4167 N N . ILE A 1 517 ? 12.609 -8.273 -40.152 1.00 97.75 517 ILE A N 1
ATOM 4168 C CA . ILE A 1 517 ? 12.589 -9.232 -39.057 1.00 97.75 517 ILE A CA 1
ATOM 4169 C C . ILE A 1 517 ? 11.368 -10.123 -39.256 1.00 97.75 517 ILE A C 1
ATOM 4171 O O . ILE A 1 517 ? 10.250 -9.637 -39.408 1.00 97.75 517 ILE A O 1
ATOM 4175 N N . THR A 1 518 ? 11.582 -11.437 -39.275 1.00 98.06 518 THR A N 1
ATOM 4176 C CA . THR A 1 518 ? 10.525 -12.427 -39.513 1.00 98.06 518 THR A CA 1
ATOM 4177 C C . THR A 1 518 ? 10.202 -13.208 -38.247 1.00 98.06 518 THR A C 1
ATOM 4179 O O . THR A 1 518 ? 11.054 -13.944 -37.749 1.00 98.06 518 THR A O 1
ATOM 4182 N N . ILE A 1 519 ? 8.968 -13.121 -37.766 1.00 98.25 519 ILE A N 1
ATOM 4183 C CA . ILE A 1 519 ? 8.443 -13.892 -36.637 1.00 98.25 519 ILE A CA 1
ATOM 4184 C C . ILE A 1 519 ? 7.586 -15.032 -37.171 1.00 98.25 519 ILE A C 1
ATOM 4186 O O . ILE A 1 519 ? 6.709 -14.811 -38.001 1.00 98.25 519 ILE A O 1
ATOM 4190 N N . LYS A 1 520 ? 7.846 -16.253 -36.703 1.00 98.31 520 LYS A N 1
ATOM 4191 C CA . LYS A 1 520 ? 7.047 -17.443 -37.015 1.00 98.31 520 LYS A CA 1
ATOM 4192 C C . LYS A 1 520 ? 6.466 -18.013 -35.736 1.00 98.31 520 LYS A C 1
ATOM 4194 O O . LYS A 1 520 ? 7.200 -18.204 -34.766 1.00 98.31 520 LYS A O 1
ATOM 4199 N N . THR A 1 521 ? 5.176 -18.301 -35.736 1.00 98.25 521 THR A N 1
ATOM 4200 C CA . THR A 1 521 ? 4.467 -18.801 -34.557 1.00 98.25 521 THR A CA 1
ATOM 4201 C C . THR A 1 521 ? 3.824 -20.146 -34.846 1.00 98.25 521 THR A C 1
ATOM 4203 O O . THR A 1 521 ? 3.235 -20.348 -35.907 1.00 98.25 521 THR A O 1
ATOM 4206 N N . PHE A 1 522 ? 3.968 -21.071 -33.902 1.00 98.12 522 PHE A N 1
ATOM 4207 C CA . PHE A 1 522 ? 3.474 -22.439 -34.014 1.00 98.12 522 PHE A CA 1
ATOM 4208 C C . PHE A 1 522 ? 2.745 -22.850 -32.739 1.00 98.12 522 PHE A C 1
ATOM 4210 O O . PHE A 1 522 ? 3.111 -22.426 -31.642 1.00 98.12 522 PHE A O 1
ATOM 4217 N N . ASP A 1 523 ? 1.747 -23.714 -32.866 1.00 97.50 523 ASP A N 1
ATOM 4218 C CA . ASP A 1 523 ? 1.111 -24.368 -31.728 1.00 97.50 523 ASP A CA 1
ATOM 4219 C C . ASP A 1 523 ? 2.103 -25.359 -31.106 1.00 97.50 523 ASP A C 1
ATOM 4221 O O . ASP A 1 523 ? 2.631 -26.253 -31.774 1.00 97.50 523 ASP A O 1
ATOM 4225 N N . ALA A 1 524 ? 2.387 -25.209 -29.811 1.00 95.50 524 ALA A N 1
ATOM 4226 C CA . ALA A 1 524 ? 3.375 -26.040 -29.126 1.00 95.50 524 ALA A CA 1
ATOM 4227 C C . ALA A 1 524 ? 2.985 -27.531 -29.055 1.00 95.50 524 ALA A C 1
ATOM 4229 O O . ALA A 1 524 ? 3.842 -28.371 -28.745 1.00 95.50 524 ALA A O 1
ATOM 4230 N N . LYS A 1 525 ? 1.714 -27.872 -29.292 1.00 92.94 525 LYS A N 1
ATOM 4231 C CA . LYS A 1 525 ? 1.151 -29.226 -29.302 1.00 92.94 525 LYS A CA 1
ATOM 4232 C C . LYS A 1 525 ? 1.040 -29.787 -30.719 1.00 92.94 525 LYS A C 1
ATOM 4234 O O . LYS A 1 525 ? 1.587 -30.862 -30.962 1.00 92.94 525 LYS A O 1
ATOM 4239 N N . THR A 1 526 ? 0.352 -29.111 -31.638 1.00 96.50 526 THR A N 1
ATOM 4240 C CA . THR A 1 526 ? 0.122 -29.640 -32.999 1.00 96.50 526 THR A CA 1
ATOM 4241 C C . THR A 1 526 ? 1.272 -29.348 -33.957 1.00 96.50 526 THR A C 1
ATOM 4243 O O . THR A 1 526 ? 1.439 -30.072 -34.935 1.00 96.50 526 THR A O 1
ATOM 4246 N N . LYS A 1 527 ? 2.102 -28.344 -33.639 1.00 96.56 527 LYS A N 1
ATOM 4247 C CA . LYS A 1 527 ? 3.151 -27.775 -34.505 1.00 96.56 527 LYS A CA 1
ATOM 4248 C C . LYS A 1 527 ? 2.617 -27.075 -35.757 1.00 96.56 527 LYS A C 1
ATOM 4250 O O . LYS A 1 527 ? 3.412 -26.687 -36.613 1.00 96.56 527 LYS A O 1
ATOM 4255 N N . ASP A 1 528 ? 1.305 -26.882 -35.848 1.00 97.62 528 ASP A N 1
ATOM 4256 C CA . ASP A 1 528 ? 0.689 -26.112 -36.923 1.00 97.62 528 ASP A CA 1
ATOM 4257 C C . ASP A 1 528 ? 0.977 -24.614 -36.737 1.00 97.62 528 ASP A C 1
ATOM 4259 O O . ASP A 1 528 ? 1.138 -24.154 -35.602 1.00 97.62 528 ASP A O 1
ATOM 4263 N N . PRO A 1 529 ? 1.063 -23.832 -37.825 1.00 97.94 529 PRO A N 1
ATOM 4264 C CA . PRO A 1 529 ? 1.200 -22.385 -37.725 1.00 97.94 529 PRO A CA 1
ATOM 4265 C C . PRO A 1 529 ? -0.028 -21.743 -37.067 1.00 97.94 529 PRO A C 1
ATOM 4267 O O . PRO A 1 529 ? -1.158 -22.169 -37.313 1.00 97.94 529 PRO A O 1
ATOM 4270 N N . ILE A 1 530 ? 0.185 -20.694 -36.265 1.00 97.88 530 ILE A N 1
ATOM 4271 C CA . ILE A 1 530 ? -0.908 -19.963 -35.606 1.00 97.88 530 ILE A CA 1
ATOM 4272 C C . ILE A 1 530 ? -1.129 -18.617 -36.309 1.00 97.88 530 ILE A C 1
ATOM 4274 O O . ILE A 1 530 ? -0.267 -17.737 -36.215 1.00 97.88 530 ILE A O 1
ATOM 4278 N N . PRO A 1 531 ? -2.273 -18.411 -36.980 1.00 97.69 531 PRO A N 1
ATOM 4279 C CA . PRO A 1 531 ? -2.601 -17.114 -37.547 1.00 97.69 531 PRO A CA 1
ATOM 4280 C C . PRO A 1 531 ? -3.070 -16.124 -36.482 1.00 97.69 531 PRO A C 1
ATOM 4282 O O . PRO A 1 531 ? -3.526 -16.505 -35.395 1.00 97.69 531 PRO A O 1
ATOM 4285 N N . ASP A 1 532 ? -3.010 -14.840 -36.828 1.00 96.88 532 ASP A N 1
ATOM 4286 C CA . ASP A 1 532 ? -3.546 -13.734 -36.041 1.00 96.88 532 ASP A CA 1
ATOM 4287 C C . ASP A 1 532 ? -2.964 -13.654 -34.610 1.00 96.88 532 ASP A C 1
ATOM 4289 O O . ASP A 1 532 ? -3.688 -13.306 -33.670 1.00 96.88 532 ASP A O 1
ATOM 4293 N N . VAL A 1 533 ? -1.693 -14.031 -34.413 1.00 96.81 533 VAL A N 1
ATOM 4294 C CA . VAL A 1 533 ? -0.958 -13.833 -33.149 1.00 96.81 533 VAL A CA 1
ATOM 4295 C C . VAL A 1 533 ? -0.511 -12.383 -33.080 1.00 96.81 533 VAL A C 1
ATOM 4297 O O . VAL A 1 533 ? 0.247 -11.943 -33.940 1.00 96.81 533 VAL A O 1
ATOM 4300 N N . LEU A 1 534 ? -0.959 -11.652 -32.061 1.00 96.31 534 LEU A N 1
ATOM 4301 C CA . LEU A 1 534 ? -0.587 -10.260 -31.837 1.00 96.31 534 LEU A CA 1
ATOM 4302 C C . LEU A 1 534 ? 0.872 -10.180 -31.397 1.00 96.31 534 LEU A C 1
ATOM 4304 O O . LEU A 1 534 ? 1.292 -10.880 -30.472 1.00 96.31 534 LEU A O 1
ATOM 4308 N N . ILE A 1 535 ? 1.637 -9.315 -32.054 1.00 96.81 535 ILE A N 1
ATOM 4309 C CA . ILE A 1 535 ? 3.060 -9.130 -31.786 1.00 96.81 535 ILE A CA 1
ATOM 4310 C C . ILE A 1 535 ? 3.252 -7.758 -31.155 1.00 96.81 535 ILE A C 1
ATOM 4312 O O . ILE A 1 535 ? 2.781 -6.752 -31.671 1.00 96.81 535 ILE A O 1
ATOM 4316 N N . THR A 1 536 ? 3.979 -7.704 -30.045 1.00 94.56 536 THR A N 1
ATOM 4317 C CA . THR A 1 536 ? 4.413 -6.450 -29.422 1.00 94.56 536 THR A CA 1
ATOM 4318 C C . THR A 1 536 ? 5.920 -6.488 -29.230 1.00 94.56 536 THR A C 1
ATOM 4320 O O . THR A 1 536 ? 6.446 -7.433 -28.646 1.00 94.56 536 THR A O 1
ATOM 4323 N N . PHE A 1 537 ? 6.629 -5.469 -29.705 1.00 94.75 537 PHE A N 1
ATOM 4324 C CA . PHE A 1 537 ? 8.068 -5.327 -29.500 1.00 94.75 537 PHE A CA 1
ATOM 4325 C C . PHE A 1 537 ? 8.357 -4.300 -28.406 1.00 94.75 537 PHE A C 1
ATOM 4327 O O . PHE A 1 537 ? 7.892 -3.169 -28.497 1.00 94.75 537 PHE A O 1
ATOM 4334 N N . GLY A 1 538 ? 9.117 -4.666 -27.380 1.00 89.44 538 GLY A N 1
ATOM 4335 C CA . GLY A 1 538 ? 9.548 -3.753 -26.320 1.00 89.44 538 GLY A CA 1
ATOM 4336 C C . GLY A 1 538 ? 11.064 -3.607 -26.262 1.00 89.44 538 GLY A C 1
ATOM 4337 O O . GLY A 1 538 ? 11.793 -4.472 -26.745 1.00 89.44 538 GLY A O 1
ATOM 4338 N N . CYS A 1 539 ? 11.529 -2.509 -25.665 1.00 85.88 539 CYS A N 1
ATOM 4339 C CA . CYS A 1 539 ? 12.944 -2.249 -25.394 1.00 85.88 539 CYS A CA 1
ATOM 4340 C C . CYS A 1 539 ? 13.131 -1.867 -23.920 1.00 85.88 539 CYS A C 1
ATOM 4342 O O . CYS A 1 539 ? 12.779 -0.751 -23.528 1.00 85.88 539 CYS A O 1
ATOM 4344 N N . GLY A 1 540 ? 13.622 -2.803 -23.103 1.00 78.38 540 GLY A N 1
ATOM 4345 C CA . GLY A 1 540 ? 13.662 -2.697 -21.642 1.00 78.38 540 GLY A CA 1
ATOM 4346 C C . GLY A 1 540 ? 12.317 -2.277 -21.039 1.00 78.38 540 GLY A C 1
ATOM 4347 O O . GLY A 1 540 ? 11.248 -2.625 -21.549 1.00 78.38 540 GLY A O 1
ATOM 4348 N N . ASN A 1 541 ? 12.365 -1.450 -19.993 1.00 68.56 541 ASN A N 1
ATOM 4349 C CA . ASN A 1 541 ? 11.173 -0.859 -19.367 1.00 68.56 541 ASN A CA 1
ATOM 4350 C C . ASN A 1 541 ? 10.675 0.412 -20.081 1.00 68.56 541 ASN A C 1
ATOM 4352 O O . ASN A 1 541 ? 9.727 1.043 -19.625 1.00 68.56 541 ASN A O 1
ATOM 4356 N N . TYR A 1 542 ? 11.304 0.808 -21.196 1.00 62.34 542 TYR A N 1
ATOM 4357 C CA . TYR A 1 542 ? 11.094 2.122 -21.801 1.00 62.34 542 TYR A CA 1
ATOM 4358 C C . TYR A 1 542 ? 9.696 2.255 -22.421 1.00 62.34 542 TYR A C 1
ATOM 4360 O O . TYR A 1 542 ? 8.855 3.007 -21.923 1.00 62.34 542 TYR A O 1
ATOM 4368 N N . ARG A 1 543 ? 9.424 1.524 -23.509 1.00 70.38 543 ARG A N 1
ATOM 4369 C CA . ARG A 1 543 ? 8.134 1.542 -24.219 1.00 70.38 543 ARG A CA 1
ATOM 4370 C C . ARG A 1 543 ? 7.900 0.229 -24.974 1.00 70.38 543 ARG A C 1
ATOM 4372 O O . ARG A 1 543 ? 8.840 -0.466 -25.362 1.00 70.38 543 ARG A O 1
ATOM 4379 N N . LYS A 1 544 ? 6.622 -0.093 -25.182 1.00 85.94 544 LYS A N 1
ATOM 4380 C CA . LYS A 1 544 ? 6.132 -1.238 -25.962 1.00 85.94 544 LYS A CA 1
ATOM 4381 C C . LYS A 1 544 ? 5.545 -0.724 -27.266 1.00 85.94 544 LYS A C 1
ATOM 4383 O O . LYS A 1 544 ? 4.828 0.271 -27.258 1.00 85.94 544 LYS A O 1
ATOM 4388 N N . CYS A 1 545 ? 5.828 -1.414 -28.359 1.00 89.25 545 CYS A N 1
ATOM 4389 C CA . CYS A 1 545 ? 5.276 -1.112 -29.658 1.00 89.25 545 CYS A CA 1
ATOM 4390 C C . CYS A 1 545 ? 4.390 -2.243 -30.167 1.00 89.25 545 CYS A C 1
ATOM 4392 O O . CYS A 1 545 ? 4.923 -3.314 -30.482 1.00 89.25 545 CYS A O 1
ATOM 4394 N N . PRO A 1 546 ? 3.063 -2.038 -30.260 1.00 90.88 546 PRO A N 1
ATOM 4395 C CA . PRO A 1 546 ? 2.211 -2.991 -30.944 1.00 90.88 546 PRO A CA 1
ATOM 4396 C C . PRO A 1 546 ? 2.607 -3.029 -32.423 1.00 90.88 546 PRO A C 1
ATOM 4398 O O . PRO A 1 546 ? 2.696 -2.005 -33.106 1.00 90.88 546 PRO A O 1
ATOM 4401 N N . MET A 1 547 ? 2.896 -4.232 -32.894 1.00 92.94 547 MET A N 1
ATOM 4402 C CA . MET A 1 547 ? 3.140 -4.546 -34.296 1.00 92.94 547 MET A CA 1
ATOM 4403 C C . MET A 1 547 ? 1.843 -5.124 -34.887 1.00 92.94 547 MET A C 1
ATOM 4405 O O . MET A 1 547 ? 0.786 -5.070 -34.254 1.00 92.94 547 MET A O 1
ATOM 4409 N N . GLU A 1 548 ? 1.891 -5.671 -36.100 1.00 94.12 548 GLU A N 1
ATOM 4410 C CA . GLU A 1 548 ? 0.729 -6.380 -36.649 1.00 94.12 548 GLU A CA 1
ATOM 4411 C C . GLU A 1 548 ? 0.684 -7.839 -36.173 1.00 94.12 548 GLU A C 1
ATOM 4413 O O . GLU A 1 548 ? 1.548 -8.316 -35.430 1.00 94.12 548 GLU A O 1
ATOM 4418 N N . ALA A 1 549 ? -0.364 -8.545 -36.587 1.00 95.94 549 ALA A N 1
ATOM 4419 C CA . ALA A 1 549 ? -0.532 -9.953 -36.286 1.00 95.94 549 ALA A CA 1
ATOM 4420 C C . ALA A 1 549 ? 0.139 -10.849 -37.341 1.00 95.94 549 ALA A C 1
ATOM 4422 O O . ALA A 1 549 ? 0.426 -10.416 -38.459 1.00 95.94 549 ALA A O 1
ATOM 4423 N N . THR A 1 550 ? 0.372 -12.115 -37.000 1.00 97.69 550 THR A N 1
ATOM 4424 C CA . THR A 1 550 ? 0.816 -13.122 -37.974 1.00 97.69 550 THR A CA 1
ATOM 4425 C C . THR A 1 550 ? -0.240 -13.414 -39.044 1.00 97.69 550 THR A C 1
ATOM 4427 O O . THR A 1 550 ? -1.439 -13.374 -38.775 1.00 97.69 550 THR A O 1
ATOM 4430 N N . ASP A 1 551 ? 0.207 -13.738 -40.259 1.00 97.81 551 ASP A N 1
ATOM 4431 C CA . ASP A 1 551 ? -0.650 -14.114 -41.389 1.00 97.81 551 ASP A CA 1
ATOM 4432 C C . ASP A 1 551 ? -1.249 -15.533 -41.258 1.00 97.81 551 ASP A C 1
ATOM 4434 O O . ASP A 1 551 ? -1.029 -16.236 -40.271 1.00 97.81 551 ASP A O 1
ATOM 4438 N N . GLU A 1 552 ? -1.975 -16.000 -42.284 1.00 97.44 552 GLU A N 1
ATOM 4439 C CA . GLU A 1 552 ? -2.568 -17.352 -42.333 1.00 97.44 552 GLU A CA 1
ATOM 4440 C C . GLU A 1 552 ? -1.546 -18.496 -42.165 1.00 97.44 552 GLU A C 1
ATOM 4442 O O . GLU A 1 552 ? -1.914 -19.610 -41.792 1.00 97.44 552 GLU A O 1
ATOM 4447 N N . ASN A 1 553 ? -0.261 -18.235 -42.425 1.00 97.69 553 ASN A N 1
ATOM 4448 C CA . ASN A 1 553 ? 0.833 -19.193 -42.266 1.00 97.69 553 ASN A CA 1
ATOM 4449 C C . ASN A 1 553 ? 1.582 -19.011 -40.937 1.00 97.69 553 ASN A C 1
ATOM 4451 O O . ASN A 1 553 ? 2.633 -19.626 -40.742 1.00 97.69 553 ASN A O 1
ATOM 4455 N N . GLY A 1 554 ? 1.072 -18.175 -40.029 1.00 97.44 554 GLY A N 1
ATOM 4456 C CA . GLY A 1 554 ? 1.698 -17.871 -38.749 1.00 97.44 554 GLY A CA 1
ATOM 4457 C C . GLY A 1 554 ? 2.987 -17.061 -38.877 1.00 97.44 554 GLY A C 1
ATOM 4458 O O . GLY A 1 554 ? 3.830 -17.133 -37.978 1.00 97.44 554 GLY A O 1
ATOM 4459 N N . ILE A 1 555 ? 3.161 -16.318 -39.977 1.00 98.19 555 ILE A N 1
ATOM 4460 C CA . ILE A 1 555 ? 4.358 -15.531 -40.285 1.00 98.19 555 ILE A CA 1
ATOM 4461 C C . ILE A 1 555 ? 4.035 -14.035 -40.234 1.00 98.19 555 ILE A C 1
ATOM 4463 O O . ILE A 1 555 ? 3.037 -13.577 -40.778 1.00 98.19 555 ILE A O 1
ATOM 4467 N N . TYR A 1 556 ? 4.916 -13.259 -39.612 1.00 97.94 556 TYR A N 1
ATOM 4468 C CA . TYR A 1 556 ? 4.926 -11.801 -39.686 1.00 97.94 556 TYR A CA 1
ATOM 4469 C C . TYR A 1 556 ? 6.316 -11.324 -40.100 1.00 97.94 556 TYR A C 1
ATOM 4471 O O . TYR A 1 556 ? 7.308 -11.765 -39.519 1.00 97.94 556 TYR A O 1
ATOM 4479 N N . THR A 1 557 ? 6.401 -10.427 -41.081 1.00 97.88 557 THR A N 1
ATOM 4480 C CA . THR A 1 557 ? 7.673 -9.876 -41.559 1.00 97.88 557 THR A CA 1
ATOM 4481 C C . THR A 1 557 ? 7.570 -8.363 -41.695 1.00 97.88 557 THR A C 1
ATOM 4483 O O . THR A 1 557 ? 6.800 -7.870 -42.514 1.00 97.88 557 THR A O 1
ATOM 4486 N N . SER A 1 558 ? 8.370 -7.627 -40.924 1.00 97.12 558 SER A N 1
ATOM 4487 C CA . SER A 1 558 ? 8.504 -6.173 -41.064 1.00 97.12 558 SER A CA 1
ATOM 4488 C C . SER A 1 558 ? 9.853 -5.688 -40.533 1.00 97.12 558 SER A C 1
ATOM 4490 O O . SER A 1 558 ? 10.494 -6.394 -39.751 1.00 97.12 558 SER A O 1
ATOM 4492 N N . PRO A 1 559 ? 10.265 -4.455 -40.853 1.00 96.94 559 PRO A N 1
ATOM 4493 C CA . PRO A 1 559 ? 11.235 -3.728 -40.046 1.00 96.94 559 PRO A CA 1
ATOM 4494 C C . PRO A 1 559 ? 10.705 -3.516 -38.621 1.00 96.94 559 PRO A C 1
ATOM 4496 O O . PRO A 1 559 ? 9.507 -3.289 -38.412 1.00 96.94 559 PRO A O 1
ATOM 4499 N N . PHE A 1 560 ? 11.590 -3.610 -37.636 1.00 95.62 560 PHE A N 1
ATOM 4500 C CA . PHE A 1 560 ? 11.331 -3.347 -36.218 1.00 95.62 560 PHE A CA 1
ATOM 4501 C C . PHE A 1 560 ? 12.048 -2.063 -35.762 1.00 95.62 560 PHE A C 1
ATOM 4503 O O . PHE A 1 560 ? 13.059 -1.674 -36.365 1.00 95.62 560 PHE A O 1
ATOM 4510 N N . PRO A 1 561 ? 11.564 -1.415 -34.687 1.00 94.25 561 PRO A N 1
ATOM 4511 C CA . PRO A 1 561 ? 12.298 -0.355 -34.002 1.00 94.25 561 PRO A CA 1
ATOM 4512 C C . PRO A 1 561 ? 13.693 -0.809 -33.554 1.00 94.25 561 PRO A C 1
ATOM 4514 O O . PRO A 1 561 ? 13.933 -1.992 -33.299 1.00 94.25 561 PRO A O 1
ATOM 4517 N N . ILE A 1 562 ? 14.622 0.140 -33.443 1.00 92.62 562 ILE A N 1
ATOM 4518 C CA . ILE A 1 562 ? 15.979 -0.138 -32.969 1.00 92.62 562 ILE A CA 1
ATOM 4519 C C . ILE A 1 562 ? 15.967 -0.289 -31.450 1.00 92.62 562 ILE A C 1
ATOM 4521 O O . ILE A 1 562 ? 15.476 0.578 -30.732 1.00 92.62 562 ILE A O 1
ATOM 4525 N N . CYS A 1 563 ? 16.539 -1.385 -30.966 1.00 88.44 563 CYS A N 1
ATOM 4526 C CA . CYS A 1 563 ? 16.757 -1.637 -29.549 1.00 88.44 563 CYS A CA 1
ATOM 4527 C C . CYS A 1 563 ? 18.012 -2.488 -29.388 1.00 88.44 563 CYS A C 1
ATOM 4529 O O . CYS A 1 563 ? 18.089 -3.584 -29.939 1.00 88.44 563 CYS A O 1
ATOM 4531 N N . ILE A 1 564 ? 19.004 -2.003 -28.648 1.00 86.06 564 ILE A N 1
ATOM 4532 C CA . ILE A 1 564 ? 20.277 -2.704 -28.457 1.00 86.06 564 ILE A CA 1
ATOM 4533 C C . ILE A 1 564 ? 20.381 -3.115 -26.989 1.00 86.06 564 ILE A C 1
ATOM 4535 O O . ILE A 1 564 ? 20.269 -2.271 -26.109 1.00 86.06 564 ILE A O 1
ATOM 4539 N N . GLY A 1 565 ? 20.623 -4.402 -26.738 1.00 72.38 565 GLY A N 1
ATOM 4540 C CA . GLY A 1 565 ? 20.895 -4.954 -25.408 1.00 72.38 565 GLY A CA 1
ATOM 4541 C C . GLY A 1 565 ? 19.711 -5.669 -24.760 1.00 72.38 565 GLY A C 1
ATOM 4542 O O . GLY A 1 565 ? 19.887 -6.793 -24.304 1.00 72.38 565 GLY A O 1
ATOM 4543 N N . ASP A 1 566 ? 18.521 -5.065 -24.767 1.00 81.69 566 ASP A N 1
ATOM 4544 C CA . ASP A 1 566 ? 17.401 -5.521 -23.922 1.00 81.69 566 ASP A CA 1
ATOM 4545 C C . ASP A 1 566 ? 16.028 -5.463 -24.618 1.00 81.69 566 ASP A C 1
ATOM 4547 O O . ASP A 1 566 ? 15.011 -5.060 -24.057 1.00 81.69 566 ASP A O 1
ATOM 4551 N N . GLY A 1 567 ? 15.983 -5.816 -25.901 1.00 89.31 567 GLY A N 1
ATOM 4552 C CA . GLY A 1 567 ? 14.722 -5.937 -26.627 1.00 89.31 567 GLY A CA 1
ATOM 4553 C C . GLY A 1 567 ? 13.990 -7.230 -26.283 1.00 89.31 567 GLY A C 1
ATOM 4554 O O . GLY A 1 567 ? 14.610 -8.267 -26.028 1.00 89.31 567 GLY A O 1
ATOM 4555 N N . TYR A 1 568 ? 12.664 -7.201 -26.356 1.00 92.88 568 TYR A N 1
ATOM 4556 C CA . TYR A 1 568 ? 11.839 -8.403 -26.276 1.00 92.88 568 TYR A CA 1
ATOM 4557 C C . TYR A 1 568 ? 10.674 -8.363 -27.259 1.00 92.88 568 TYR A C 1
ATOM 4559 O O . TYR A 1 568 ? 10.169 -7.302 -27.623 1.00 92.88 568 TYR A O 1
ATOM 4567 N N . ILE A 1 569 ? 10.220 -9.543 -27.673 1.00 95.19 569 ILE A N 1
ATOM 4568 C CA . ILE A 1 569 ? 9.008 -9.719 -28.472 1.00 95.19 569 ILE A CA 1
ATOM 4569 C C . ILE A 1 569 ? 7.998 -10.492 -27.636 1.00 95.19 569 ILE A C 1
ATOM 4571 O O . ILE A 1 569 ? 8.251 -11.636 -27.260 1.00 95.19 569 ILE A O 1
ATOM 4575 N N . LYS A 1 570 ? 6.852 -9.870 -27.369 1.00 94.25 570 LYS A N 1
ATOM 4576 C CA . LYS A 1 570 ? 5.683 -10.485 -26.744 1.00 94.25 570 LYS A CA 1
ATOM 4577 C C . LYS A 1 570 ? 4.722 -10.964 -27.834 1.00 94.25 570 LYS A C 1
ATOM 4579 O O . LYS A 1 570 ? 4.417 -10.220 -28.764 1.00 94.25 570 LYS A O 1
ATOM 4584 N N . LEU A 1 571 ? 4.264 -12.203 -27.708 1.00 96.19 571 LEU A N 1
ATOM 4585 C CA . LEU A 1 571 ? 3.356 -12.878 -28.633 1.00 96.19 571 LEU A CA 1
ATOM 4586 C C . LEU A 1 571 ? 2.087 -13.272 -27.882 1.00 96.19 571 LEU A C 1
ATOM 4588 O O . LEU A 1 571 ? 2.172 -14.024 -26.908 1.00 96.19 571 LEU A O 1
ATOM 4592 N N . GLU A 1 572 ? 0.929 -12.790 -28.328 1.00 94.25 572 GLU A N 1
ATOM 4593 C CA . GLU A 1 572 ? -0.351 -12.997 -27.642 1.00 94.25 572 GLU A CA 1
ATOM 4594 C C . GLU A 1 572 ? -1.444 -13.497 -28.580 1.00 94.25 572 GLU A C 1
ATOM 4596 O O . GLU A 1 572 ? -1.674 -12.959 -29.663 1.00 94.25 572 GLU A O 1
ATOM 4601 N N . LYS A 1 573 ? -2.166 -14.525 -28.132 1.00 95.94 573 LYS A N 1
ATOM 4602 C CA . LYS A 1 573 ? -3.341 -15.049 -28.823 1.00 95.94 573 LYS A CA 1
ATOM 4603 C C . LYS A 1 573 ? -4.322 -15.611 -27.807 1.00 95.94 573 LYS A C 1
ATOM 4605 O O . LYS A 1 573 ? -3.944 -16.419 -26.964 1.00 95.94 573 LYS A O 1
ATOM 4610 N N . GLY A 1 574 ? -5.594 -15.223 -27.908 1.00 91.38 574 GLY A N 1
ATOM 4611 C CA . GLY A 1 574 ? -6.654 -15.813 -27.089 1.00 91.38 574 GLY A CA 1
ATOM 4612 C C . GLY A 1 574 ? -6.652 -17.344 -27.194 1.00 91.38 574 GLY A C 1
ATOM 4613 O O . GLY A 1 574 ? -6.559 -17.893 -28.290 1.00 91.38 574 GLY A O 1
ATOM 4614 N N . GLY A 1 575 ? -6.722 -18.027 -26.049 1.00 93.00 575 GLY A N 1
ATOM 4615 C CA . GLY A 1 575 ? -6.605 -19.489 -25.966 1.00 93.00 575 GLY A CA 1
ATOM 4616 C C . GLY A 1 575 ? -5.172 -20.015 -25.817 1.00 93.00 575 GLY A C 1
ATOM 4617 O O . GLY A 1 575 ? -5.005 -21.209 -25.588 1.00 93.00 575 GLY A O 1
ATOM 4618 N N . TYR A 1 576 ? -4.157 -19.151 -25.866 1.00 95.12 576 TYR A N 1
ATOM 4619 C CA . TYR A 1 576 ? -2.751 -19.499 -25.658 1.00 95.12 576 TYR A CA 1
ATOM 4620 C C . TYR A 1 576 ? -2.142 -18.683 -24.524 1.00 95.12 576 TYR A C 1
ATOM 4622 O O . TYR A 1 576 ? -2.605 -17.592 -24.194 1.00 95.12 576 TYR A O 1
ATOM 4630 N N . MET A 1 577 ? -1.072 -19.213 -23.943 1.00 91.06 577 MET A N 1
ATOM 4631 C CA . MET A 1 577 ? -0.209 -18.447 -23.061 1.00 91.06 577 MET A CA 1
ATOM 4632 C C . MET A 1 577 ? 0.594 -17.420 -23.856 1.00 91.06 577 MET A C 1
ATOM 4634 O O . MET A 1 577 ? 1.160 -17.756 -24.900 1.00 91.06 577 MET A O 1
ATOM 4638 N N . ALA A 1 578 ? 0.702 -16.198 -23.330 1.00 91.50 578 ALA A N 1
ATOM 4639 C CA . ALA A 1 578 ? 1.614 -15.207 -23.882 1.00 91.50 578 ALA A CA 1
ATOM 4640 C C . ALA A 1 578 ? 3.056 -15.744 -23.866 1.00 91.50 578 ALA A C 1
ATOM 4642 O O . ALA A 1 578 ? 3.523 -16.275 -22.855 1.00 91.50 578 ALA A O 1
ATOM 4643 N N . ARG A 1 579 ? 3.770 -15.607 -24.987 1.00 93.12 579 ARG A N 1
ATOM 4644 C CA . ARG A 1 579 ? 5.167 -16.039 -25.118 1.00 93.12 579 ARG A CA 1
ATOM 4645 C C . ARG A 1 579 ? 6.075 -14.833 -25.301 1.00 93.12 579 ARG A C 1
ATOM 4647 O O . ARG A 1 579 ? 5.781 -13.954 -26.104 1.00 93.12 579 ARG A O 1
ATOM 4654 N N . TYR A 1 580 ? 7.203 -14.846 -24.601 1.00 91.25 580 TYR A N 1
ATOM 4655 C CA . TYR A 1 580 ? 8.244 -13.834 -24.719 1.00 91.25 580 TYR A CA 1
ATOM 4656 C C . TYR A 1 580 ? 9.481 -14.423 -25.394 1.00 91.25 580 TYR A C 1
ATOM 4658 O O . TYR A 1 580 ? 9.893 -15.549 -25.103 1.00 91.25 580 TYR A O 1
ATOM 4666 N N . LEU A 1 581 ? 10.049 -13.657 -26.317 1.00 93.12 581 LEU A N 1
ATOM 4667 C CA . LEU A 1 581 ? 11.391 -13.854 -26.847 1.00 93.12 581 LEU A CA 1
ATOM 4668 C C . LEU A 1 581 ? 12.241 -12.706 -26.314 1.00 93.12 581 LEU A C 1
ATOM 4670 O O . LEU A 1 581 ? 11.979 -11.556 -26.658 1.00 93.12 581 LEU A O 1
ATOM 4674 N N . ASP A 1 582 ? 13.197 -13.007 -25.446 1.00 88.56 582 ASP A N 1
ATOM 4675 C CA . ASP A 1 582 ? 13.991 -12.019 -24.721 1.00 88.56 582 ASP A CA 1
ATOM 4676 C C . ASP A 1 582 ? 15.410 -11.858 -25.284 1.00 88.56 582 ASP A C 1
ATOM 4678 O O . ASP A 1 582 ? 15.836 -12.588 -26.186 1.00 88.56 582 ASP A O 1
ATOM 4682 N N . ARG A 1 583 ? 16.134 -10.852 -24.768 1.00 84.62 583 ARG A N 1
ATOM 4683 C CA . ARG A 1 583 ? 17.529 -10.534 -25.135 1.00 84.62 583 ARG A CA 1
ATOM 4684 C C . ARG A 1 583 ? 17.718 -10.307 -26.636 1.00 84.62 583 ARG A C 1
ATOM 4686 O O . ARG A 1 583 ? 18.752 -10.643 -27.222 1.00 84.62 583 ARG A O 1
ATOM 4693 N N . ILE A 1 584 ? 16.710 -9.721 -27.270 1.00 90.06 584 ILE A N 1
ATOM 4694 C CA . ILE A 1 584 ? 16.722 -9.388 -28.687 1.00 90.06 584 ILE A CA 1
ATOM 4695 C C . ILE A 1 584 ? 17.437 -8.051 -28.863 1.00 90.06 584 ILE A C 1
ATOM 4697 O O . ILE A 1 584 ? 17.075 -7.045 -28.267 1.00 90.06 584 ILE A O 1
ATOM 4701 N N . SER A 1 585 ? 18.454 -8.028 -29.720 1.00 90.19 585 SER A N 1
ATOM 4702 C CA . SER A 1 585 ? 19.100 -6.789 -30.153 1.00 90.19 585 SER A CA 1
ATOM 4703 C C . SER A 1 585 ? 18.826 -6.561 -31.633 1.00 90.19 585 SER A C 1
ATOM 4705 O O . SER A 1 585 ? 19.207 -7.372 -32.476 1.00 90.19 585 SER A O 1
ATOM 4707 N N . ILE A 1 586 ? 18.169 -5.450 -31.943 1.00 93.69 586 ILE A N 1
ATOM 4708 C CA . ILE A 1 586 ? 17.863 -4.986 -33.292 1.00 93.69 586 ILE A CA 1
ATOM 4709 C C . ILE A 1 586 ? 18.627 -3.684 -33.503 1.00 93.69 586 ILE A C 1
ATOM 4711 O O . ILE A 1 586 ? 18.261 -2.645 -32.961 1.00 93.69 586 ILE A O 1
ATOM 4715 N N . SER A 1 587 ? 19.707 -3.744 -34.278 1.00 91.88 587 SER A N 1
ATOM 4716 C CA . SER A 1 587 ? 20.454 -2.567 -34.732 1.00 91.88 587 SER A CA 1
ATOM 4717 C C . SER A 1 587 ? 20.050 -2.188 -36.167 1.00 91.88 587 SER A C 1
ATOM 4719 O O . SER A 1 587 ? 19.381 -2.984 -36.843 1.00 91.88 587 SER A O 1
ATOM 4721 N N . PRO A 1 588 ? 20.423 -0.992 -36.666 1.00 94.75 588 PRO A N 1
ATOM 4722 C CA . PRO A 1 588 ? 20.167 -0.617 -38.055 1.00 94.75 588 PRO A CA 1
ATOM 4723 C C . PRO A 1 588 ? 20.662 -1.690 -39.032 1.00 94.75 588 PRO A C 1
ATOM 4725 O O . PRO A 1 588 ? 21.678 -2.339 -38.786 1.00 94.75 588 PRO A O 1
ATOM 4728 N N . ASP A 1 589 ? 19.922 -1.903 -40.119 1.00 88.62 589 ASP A N 1
ATOM 4729 C CA . ASP A 1 589 ? 20.192 -2.933 -41.135 1.00 88.62 589 ASP A CA 1
ATOM 4730 C C . ASP A 1 589 ? 20.140 -4.407 -40.671 1.00 88.62 589 ASP A C 1
ATOM 4732 O O . ASP A 1 589 ? 20.447 -5.309 -41.464 1.00 88.62 589 ASP A O 1
ATOM 4736 N N . THR A 1 590 ? 19.731 -4.686 -39.428 1.00 92.81 590 THR A N 1
ATOM 4737 C CA . THR A 1 590 ? 19.571 -6.062 -38.924 1.00 92.81 590 THR A CA 1
ATOM 4738 C C . THR A 1 590 ? 18.430 -6.769 -39.643 1.00 92.81 590 THR A C 1
ATOM 4740 O O . THR A 1 590 ? 17.327 -6.242 -39.705 1.00 92.81 590 THR A O 1
ATOM 4743 N N . SER A 1 591 ? 18.680 -7.982 -40.140 1.00 95.75 591 SER A N 1
ATOM 4744 C CA . SER A 1 591 ? 17.639 -8.933 -40.542 1.00 95.75 591 SER A CA 1
ATOM 4745 C C . SER A 1 591 ? 17.787 -10.192 -39.699 1.00 95.75 591 SER A C 1
ATOM 4747 O O . SER A 1 591 ? 18.896 -10.708 -39.541 1.00 95.75 591 SER A O 1
ATOM 4749 N N . ALA A 1 592 ? 16.682 -10.675 -39.145 1.00 96.00 592 ALA A N 1
ATOM 4750 C CA . ALA A 1 592 ? 16.656 -11.852 -38.290 1.00 96.00 592 ALA A CA 1
ATOM 4751 C C . ALA A 1 592 ? 15.353 -12.625 -38.494 1.00 96.00 592 ALA A C 1
ATOM 4753 O O . ALA A 1 592 ? 14.347 -12.072 -38.937 1.00 96.00 592 ALA A O 1
ATOM 4754 N N . SER A 1 593 ? 15.362 -13.912 -38.155 1.00 97.38 593 SER A N 1
ATOM 4755 C CA . SER A 1 593 ? 14.141 -14.706 -38.089 1.00 97.38 593 SER A CA 1
ATOM 4756 C C . SER A 1 593 ? 14.052 -15.395 -36.741 1.00 97.38 593 SER A C 1
ATOM 4758 O O . SER A 1 593 ? 14.973 -16.105 -36.341 1.00 97.38 593 SER A O 1
ATOM 4760 N N . TYR A 1 594 ? 12.926 -15.189 -36.070 1.00 97.19 594 TYR A N 1
ATOM 4761 C CA . TYR A 1 594 ? 12.599 -15.804 -34.799 1.00 97.19 594 TYR A CA 1
ATOM 4762 C C . TYR A 1 594 ? 11.440 -16.777 -34.991 1.00 97.19 594 TYR A C 1
ATOM 4764 O O . TYR A 1 594 ? 10.559 -16.576 -35.827 1.00 97.19 594 TYR A O 1
ATOM 4772 N N . SER A 1 595 ? 11.456 -17.869 -34.238 1.00 97.19 595 SER A N 1
ATOM 4773 C CA . SER A 1 595 ? 10.373 -18.848 -34.218 1.00 97.19 595 SER A CA 1
ATOM 4774 C C . SER A 1 595 ? 9.987 -19.118 -32.775 1.00 97.19 595 SER A C 1
ATOM 4776 O O . SER A 1 595 ? 10.862 -19.308 -31.932 1.00 97.19 595 SER A O 1
ATOM 4778 N N . ALA A 1 596 ? 8.689 -19.111 -32.500 1.00 96.75 596 ALA A N 1
ATOM 4779 C CA . ALA A 1 596 ? 8.140 -19.306 -31.172 1.00 96.75 596 ALA A CA 1
ATOM 4780 C C . ALA A 1 596 ? 7.017 -20.336 -31.210 1.00 96.75 596 ALA A C 1
ATOM 4782 O O . ALA A 1 596 ? 6.183 -20.336 -32.114 1.00 96.75 596 ALA A O 1
ATOM 4783 N N . GLU A 1 597 ? 6.990 -21.192 -30.199 1.00 97.38 597 GLU A N 1
ATOM 4784 C CA . GLU A 1 597 ? 5.873 -22.091 -29.955 1.00 97.38 597 GLU A CA 1
ATOM 4785 C C . GLU A 1 597 ? 5.008 -21.496 -28.841 1.00 97.38 597 GLU A C 1
ATOM 4787 O O . GLU A 1 597 ? 5.517 -21.218 -27.751 1.00 97.38 597 GLU A O 1
ATOM 4792 N N . LEU A 1 598 ? 3.724 -21.262 -29.116 1.00 96.44 598 LEU A N 1
ATOM 4793 C CA . LEU A 1 598 ? 2.766 -20.784 -28.122 1.00 96.44 598 LEU A CA 1
ATOM 4794 C C . LEU A 1 598 ? 2.065 -21.985 -27.498 1.00 96.44 598 LEU A C 1
ATOM 4796 O O . LEU A 1 598 ? 1.597 -22.894 -28.186 1.00 96.44 598 LEU A O 1
ATOM 4800 N N . GLU A 1 599 ? 2.000 -21.987 -26.174 1.00 95.62 599 GLU A N 1
ATOM 4801 C CA . GLU A 1 599 ? 1.464 -23.104 -25.413 1.00 95.62 599 GLU A CA 1
ATOM 4802 C C . GLU A 1 599 ? -0.050 -22.913 -25.217 1.00 95.62 599 GLU A C 1
ATOM 4804 O O . GLU A 1 599 ? -0.451 -21.938 -24.574 1.00 95.62 599 GLU A O 1
ATOM 4809 N N . PRO A 1 600 ? -0.912 -23.783 -25.780 1.00 96.75 600 PRO A N 1
ATOM 4810 C CA . PRO A 1 600 ? -2.356 -23.625 -25.651 1.00 96.75 600 PRO A CA 1
ATOM 4811 C C . PRO A 1 600 ? -2.791 -23.774 -24.190 1.00 96.75 600 PRO A C 1
ATOM 4813 O O . PRO A 1 600 ? -2.294 -24.632 -23.456 1.00 96.75 600 PRO A O 1
ATOM 4816 N N . ILE A 1 601 ? -3.752 -22.964 -23.763 1.00 95.38 601 ILE A N 1
ATOM 4817 C CA . ILE A 1 601 ? -4.366 -23.078 -22.440 1.00 95.38 601 ILE A CA 1
ATOM 4818 C C . ILE A 1 601 ? -5.310 -24.282 -22.467 1.00 95.38 601 ILE A C 1
ATOM 4820 O O . ILE A 1 601 ? -6.222 -24.344 -23.293 1.00 95.38 601 ILE A O 1
ATOM 4824 N N . ARG A 1 602 ? -5.111 -25.248 -21.563 1.00 95.25 602 ARG A N 1
ATOM 4825 C CA . ARG A 1 602 ? -6.033 -26.376 -21.396 1.00 95.25 602 ARG A CA 1
ATOM 4826 C C . ARG A 1 602 ? -7.038 -26.040 -20.312 1.00 95.25 602 ARG A C 1
ATOM 4828 O O . ARG A 1 602 ? -6.660 -25.707 -19.196 1.00 95.25 602 ARG A O 1
ATOM 4835 N N . GLU A 1 603 ? -8.307 -26.207 -20.637 1.00 96.19 603 GLU A N 1
ATOM 4836 C CA . GLU A 1 603 ? -9.379 -26.247 -19.651 1.00 96.19 603 GLU A CA 1
ATOM 4837 C C . GLU A 1 603 ? -9.542 -27.688 -19.153 1.00 96.19 603 GLU A C 1
ATOM 4839 O O . GLU A 1 603 ? -9.571 -28.622 -19.963 1.00 96.19 603 GLU A O 1
ATOM 4844 N N . LYS A 1 604 ? -9.589 -27.873 -17.833 1.00 96.62 604 LYS A N 1
ATOM 4845 C CA . LYS A 1 604 ? -9.758 -29.172 -17.173 1.00 96.62 604 LYS A CA 1
ATOM 4846 C C . LYS A 1 604 ? -10.910 -29.109 -16.197 1.00 96.62 604 LYS A C 1
ATOM 4848 O O . LYS A 1 604 ? -11.034 -28.127 -15.474 1.00 96.62 604 LYS A O 1
ATOM 4853 N N . GLU A 1 605 ? -11.726 -30.152 -16.162 1.00 97.25 605 GLU A N 1
ATOM 4854 C CA . GLU A 1 605 ? -12.705 -30.314 -15.089 1.00 97.25 605 GLU A CA 1
ATOM 4855 C C . GLU A 1 605 ? -11.965 -30.564 -13.775 1.00 97.25 605 GLU A C 1
ATOM 4857 O O . GLU A 1 605 ? -10.960 -31.277 -13.762 1.00 97.25 605 GLU A O 1
ATOM 4862 N N . ILE A 1 606 ? -12.442 -29.989 -12.675 1.00 97.44 606 ILE A N 1
ATOM 4863 C CA . ILE A 1 606 ? -11.887 -30.280 -11.355 1.00 97.44 606 ILE A CA 1
ATOM 4864 C C . ILE A 1 606 ? -12.840 -31.144 -10.539 1.00 97.44 606 ILE A C 1
ATOM 4866 O O . ILE A 1 606 ? -14.059 -31.005 -10.597 1.00 97.44 606 ILE A O 1
ATOM 4870 N N . GLU A 1 607 ? -12.261 -32.065 -9.785 1.00 96.31 607 GLU A N 1
ATOM 4871 C CA . GLU A 1 607 ? -12.923 -32.801 -8.715 1.00 96.31 607 GLU A CA 1
ATOM 4872 C C . GLU A 1 607 ? -12.163 -32.525 -7.432 1.00 96.31 607 GLU A C 1
ATOM 4874 O O . GLU A 1 607 ? -10.936 -32.527 -7.430 1.00 96.31 607 GLU A O 1
ATOM 4879 N N . VAL A 1 608 ? -12.879 -32.291 -6.343 1.00 96.44 608 VAL A N 1
ATOM 4880 C CA . VAL A 1 608 ? -12.254 -32.013 -5.057 1.00 96.44 608 VAL A CA 1
ATOM 4881 C C . VAL A 1 608 ? -12.684 -33.077 -4.062 1.00 96.44 608 VAL A C 1
ATOM 4883 O O . VAL A 1 608 ? -13.870 -33.398 -3.945 1.00 96.44 608 VAL A O 1
ATOM 4886 N N . VAL A 1 609 ? -11.701 -33.656 -3.382 1.00 96.25 609 VAL A N 1
ATOM 4887 C CA . VAL A 1 609 ? -11.896 -34.654 -2.331 1.00 96.25 609 VAL A CA 1
ATOM 4888 C C . VAL A 1 609 ? -11.035 -34.302 -1.125 1.00 96.25 609 VAL A C 1
ATOM 4890 O O . VAL A 1 609 ? -9.973 -33.693 -1.259 1.00 96.25 609 VAL A O 1
ATOM 4893 N N . TYR A 1 610 ? -11.473 -34.718 0.056 1.00 93.69 610 TYR A N 1
ATOM 4894 C CA . TYR A 1 610 ? -10.762 -34.452 1.299 1.00 93.69 610 TYR A CA 1
ATOM 4895 C C . TYR A 1 610 ? -10.280 -35.723 1.978 1.00 93.69 610 TYR A C 1
ATOM 4897 O O . TYR A 1 610 ? -10.937 -36.771 1.963 1.00 93.69 610 TYR A O 1
ATOM 4905 N N . ILE A 1 611 ? -9.129 -35.615 2.626 1.00 91.12 611 ILE A N 1
ATOM 4906 C CA . ILE A 1 611 ? -8.560 -36.647 3.481 1.00 91.12 611 ILE A CA 1
ATOM 4907 C C . ILE A 1 611 ? -8.619 -36.112 4.908 1.00 91.12 611 ILE A C 1
ATOM 4909 O O . ILE A 1 611 ? -7.994 -35.102 5.214 1.00 91.12 611 ILE A O 1
ATOM 4913 N N . ASN A 1 612 ? -9.366 -36.780 5.789 1.00 86.50 612 ASN A N 1
ATOM 4914 C CA . ASN A 1 612 ? -9.371 -36.396 7.201 1.00 86.50 612 ASN A CA 1
ATOM 4915 C C . ASN A 1 612 ? -7.966 -36.539 7.787 1.00 86.50 612 ASN A C 1
ATOM 4917 O O . ASN A 1 612 ? -7.329 -37.584 7.602 1.00 86.50 612 ASN A O 1
ATOM 4921 N N . VAL A 1 613 ? -7.534 -35.542 8.558 1.00 79.44 613 VAL A N 1
ATOM 4922 C CA . VAL A 1 613 ? -6.319 -35.587 9.379 1.00 79.44 613 VAL A CA 1
ATOM 4923 C C . VAL A 1 613 ? -6.305 -36.881 10.176 1.00 79.44 613 VAL A C 1
ATOM 4925 O O . VAL A 1 613 ? -5.344 -37.626 10.074 1.00 79.44 613 VAL A O 1
ATOM 4928 N N . THR A 1 614 ? -7.388 -37.282 10.838 1.00 70.44 614 THR A N 1
ATOM 4929 C CA . THR A 1 614 ? -7.433 -38.561 11.577 1.00 70.44 614 THR A CA 1
ATOM 4930 C C . THR A 1 614 ? -7.114 -39.813 10.760 1.00 70.44 614 THR A C 1
ATOM 4932 O O . THR A 1 614 ? -6.605 -40.791 11.314 1.00 70.44 614 THR A O 1
ATOM 4935 N N . ASN A 1 615 ? -7.355 -39.796 9.448 1.00 64.12 615 ASN A N 1
ATOM 4936 C CA . ASN A 1 615 ? -6.984 -40.897 8.560 1.00 64.12 615 ASN A CA 1
ATOM 4937 C C . ASN A 1 615 ? -5.485 -40.901 8.220 1.00 64.12 615 ASN A C 1
ATOM 4939 O O . ASN A 1 615 ? -4.958 -41.959 7.876 1.00 64.12 615 ASN A O 1
ATOM 4943 N N . LEU A 1 616 ? -4.815 -39.748 8.314 1.00 64.19 616 LEU A N 1
ATOM 4944 C CA . LEU A 1 616 ? -3.361 -39.584 8.187 1.00 64.19 616 LEU A CA 1
ATOM 4945 C C . LEU A 1 616 ? -2.650 -39.735 9.550 1.00 64.19 616 LEU A C 1
ATOM 4947 O O . LEU A 1 616 ? -1.534 -40.242 9.620 1.00 64.19 616 LEU A O 1
ATOM 4951 N N . PHE A 1 617 ? -3.326 -39.354 10.638 1.00 58.22 617 PHE A N 1
ATOM 4952 C CA . PHE A 1 617 ? -2.819 -39.177 12.000 1.00 58.22 617 PHE A CA 1
ATOM 4953 C C . PHE A 1 617 ? -3.385 -40.207 12.981 1.00 58.22 617 PHE A C 1
ATOM 4955 O O . PHE A 1 617 ? -3.806 -39.875 14.090 1.00 58.22 617 PHE A O 1
ATOM 4962 N N . ARG A 1 618 ? -3.333 -41.502 12.657 1.00 41.66 618 ARG A N 1
ATOM 4963 C CA . ARG A 1 618 ? -3.736 -42.559 13.610 1.00 41.66 618 ARG A CA 1
ATOM 4964 C C . ARG A 1 618 ? -2.805 -42.706 14.840 1.00 41.66 618 ARG A C 1
ATOM 4966 O O . ARG A 1 618 ? -2.855 -43.719 15.531 1.00 41.66 618 ARG A O 1
ATOM 4973 N N . ILE A 1 619 ? -2.004 -41.679 15.131 1.00 40.41 619 ILE A N 1
ATOM 4974 C CA . ILE A 1 619 ? -1.160 -41.474 16.312 1.00 40.41 619 ILE A CA 1
ATOM 4975 C C . ILE A 1 619 ? -1.615 -40.143 16.945 1.00 40.41 619 ILE A C 1
ATOM 4977 O O . ILE A 1 619 ? -0.960 -39.109 16.822 1.00 40.41 619 ILE A O 1
ATOM 4981 N N . LYS A 1 620 ? -2.810 -40.133 17.551 1.00 40.81 620 LYS A N 1
ATOM 4982 C CA . LYS A 1 620 ? -3.411 -38.934 18.158 1.00 40.81 620 LYS A CA 1
ATOM 4983 C C . LYS A 1 620 ? -2.695 -38.600 19.479 1.00 40.81 620 LYS A C 1
ATOM 4985 O O . LYS A 1 620 ? -2.830 -39.308 20.472 1.00 40.81 620 LYS A O 1
ATOM 4990 N N . ARG A 1 621 ? -1.879 -37.544 19.440 1.00 38.28 621 ARG A N 1
ATOM 4991 C CA . ARG A 1 621 ? -1.685 -36.476 20.442 1.00 38.28 621 ARG A CA 1
ATOM 4992 C C . ARG A 1 621 ? -2.350 -36.697 21.824 1.00 38.28 621 ARG A C 1
ATOM 4994 O O . ARG A 1 621 ? -3.349 -36.072 22.143 1.00 38.28 621 ARG A O 1
ATOM 5001 N N . MET A 1 622 ? -1.766 -37.530 22.687 1.00 36.09 622 MET A N 1
ATOM 5002 C CA . MET A 1 622 ? -2.021 -37.467 24.142 1.00 36.09 622 MET A CA 1
ATOM 5003 C C . MET A 1 622 ? -0.813 -36.961 24.948 1.00 36.09 622 MET A C 1
ATOM 5005 O O . MET A 1 622 ? -0.858 -36.962 26.170 1.00 36.09 622 MET A O 1
ATOM 5009 N N . LEU A 1 623 ? 0.264 -36.514 24.293 1.00 39.06 623 LEU A N 1
ATOM 5010 C CA . LEU A 1 623 ? 1.531 -36.240 24.982 1.00 39.06 623 LEU A CA 1
ATOM 5011 C C . LEU A 1 623 ? 1.824 -34.771 25.294 1.00 39.06 623 LEU A C 1
ATOM 5013 O O . LEU A 1 623 ? 2.815 -34.522 25.971 1.00 39.06 623 LEU A O 1
ATOM 5017 N N . TYR A 1 624 ? 1.016 -33.806 24.838 1.00 43.22 624 TYR A N 1
ATOM 5018 C CA . TYR A 1 624 ? 1.429 -32.397 24.937 1.00 43.22 624 TYR A CA 1
ATOM 5019 C C . TYR A 1 624 ? 0.558 -31.434 25.730 1.00 43.22 624 TYR A C 1
ATOM 5021 O O . TYR A 1 624 ? 1.006 -30.316 25.959 1.00 43.22 624 TYR A O 1
ATOM 5029 N N . THR A 1 625 ? -0.604 -31.819 26.250 1.00 43.78 625 THR A N 1
ATOM 5030 C CA . THR A 1 625 ? -1.422 -30.854 26.995 1.00 43.78 625 THR A CA 1
ATOM 5031 C C . THR A 1 625 ? -2.011 -31.455 28.271 1.00 43.78 625 THR A C 1
ATOM 5033 O O . THR A 1 625 ? -2.522 -32.571 28.317 1.00 43.78 625 THR A O 1
ATOM 5036 N N . LYS A 1 626 ? -1.881 -30.690 29.358 1.00 39.72 626 LYS A N 1
ATOM 5037 C CA . LYS A 1 626 ? -2.512 -30.844 30.684 1.00 39.72 626 LYS A CA 1
ATOM 5038 C C . LYS A 1 626 ? -1.986 -31.902 31.670 1.00 39.72 626 LYS A C 1
ATOM 5040 O O . LYS A 1 626 ? -2.082 -31.638 32.864 1.00 39.72 626 LYS A O 1
ATOM 5045 N N . SER A 1 627 ? -1.390 -33.027 31.273 1.00 43.66 627 SER A N 1
ATOM 5046 C CA . SER A 1 627 ? -0.882 -34.033 32.241 1.00 43.66 627 SER A CA 1
ATOM 5047 C C . SER A 1 627 ? 0.487 -33.651 32.833 1.00 43.66 627 SER A C 1
ATOM 5049 O O . SER A 1 627 ? 0.596 -33.400 34.033 1.00 43.66 627 SER A O 1
ATOM 5051 N N . GLY A 1 628 ? 1.520 -33.488 31.998 1.00 41.34 628 GLY A N 1
ATOM 5052 C CA . GLY A 1 628 ? 2.897 -33.251 32.459 1.00 41.34 628 GLY A CA 1
ATOM 5053 C C . GLY A 1 628 ? 3.082 -31.977 33.292 1.00 41.34 628 GLY A C 1
ATOM 5054 O O . GLY A 1 628 ? 3.643 -32.037 34.385 1.00 41.34 628 GLY A O 1
ATOM 5055 N N . ASN A 1 629 ? 2.551 -30.838 32.829 1.00 42.28 629 ASN A N 1
ATOM 5056 C CA . ASN A 1 629 ? 2.721 -29.551 33.516 1.00 42.28 629 ASN A CA 1
ATOM 5057 C C . ASN A 1 629 ? 1.915 -29.438 34.815 1.00 42.28 629 ASN A C 1
ATOM 5059 O O . ASN A 1 629 ? 2.423 -28.878 35.780 1.00 42.28 629 ASN A O 1
ATOM 5063 N N . ASN A 1 630 ? 0.706 -30.001 34.902 1.00 42.06 630 ASN A N 1
ATOM 5064 C CA . ASN A 1 630 ? -0.066 -29.969 36.152 1.00 42.06 630 ASN A CA 1
ATOM 5065 C C . ASN A 1 630 ? 0.487 -30.941 37.199 1.00 42.06 630 ASN A C 1
ATOM 5067 O O . ASN A 1 630 ? 0.427 -30.662 38.395 1.00 42.06 630 ASN A O 1
ATOM 5071 N N . ILE A 1 631 ? 1.083 -32.050 36.764 1.00 41.28 631 ILE A N 1
ATOM 5072 C CA . ILE A 1 631 ? 1.748 -33.005 37.655 1.00 41.28 631 ILE A CA 1
ATOM 5073 C C . ILE A 1 631 ? 3.070 -32.437 38.167 1.00 41.28 631 ILE A C 1
ATOM 5075 O O . ILE A 1 631 ? 3.352 -32.540 39.358 1.00 41.28 631 ILE A O 1
ATOM 5079 N N . LEU A 1 632 ? 3.851 -31.783 37.303 1.00 42.78 632 LEU A N 1
ATOM 5080 C CA . LEU A 1 632 ? 5.074 -31.086 37.701 1.00 42.78 632 LEU A CA 1
ATOM 5081 C C . LEU A 1 632 ? 4.762 -29.875 38.590 1.00 42.78 632 LEU A C 1
ATOM 5083 O O . LEU A 1 632 ? 5.347 -29.750 39.659 1.00 42.78 632 LEU A O 1
ATOM 5087 N N . ASN A 1 633 ? 3.782 -29.040 38.246 1.00 43.19 633 ASN A N 1
ATOM 5088 C CA . ASN A 1 633 ? 3.400 -27.900 39.085 1.00 43.19 633 ASN A CA 1
ATOM 5089 C C . ASN A 1 633 ? 2.798 -28.338 40.432 1.00 43.19 633 ASN A C 1
ATOM 5091 O O . ASN A 1 633 ? 3.096 -27.726 41.457 1.00 43.19 633 ASN A O 1
ATOM 5095 N N . GLY A 1 634 ? 2.037 -29.437 40.467 1.00 42.66 634 GLY A N 1
ATOM 5096 C CA . GLY A 1 634 ? 1.572 -30.060 41.712 1.00 42.66 634 GLY A CA 1
ATOM 5097 C C . GLY A 1 634 ? 2.702 -30.663 42.560 1.00 42.66 634 GLY A C 1
ATOM 5098 O O . GLY A 1 634 ? 2.611 -30.678 43.785 1.00 42.66 634 GLY A O 1
ATOM 5099 N N . LEU A 1 635 ? 3.800 -31.105 41.935 1.00 41.12 635 LEU A N 1
ATOM 5100 C CA . LEU A 1 635 ? 5.020 -31.548 42.622 1.00 41.12 635 LEU A CA 1
ATOM 5101 C C . LEU A 1 635 ? 5.861 -30.383 43.179 1.00 41.12 635 LEU A C 1
ATOM 5103 O O . LEU A 1 635 ? 6.658 -30.616 44.089 1.00 41.12 635 LEU A O 1
ATOM 5107 N N . TYR A 1 636 ? 5.695 -29.159 42.660 1.00 41.62 636 TYR A N 1
ATOM 5108 C CA . TYR A 1 636 ? 6.516 -27.990 43.011 1.00 41.62 636 TYR A CA 1
ATOM 5109 C C . TYR A 1 636 ? 5.845 -26.977 43.964 1.00 41.62 636 TYR A C 1
ATOM 5111 O O . TYR A 1 636 ? 6.572 -26.305 44.694 1.00 41.62 636 TYR A O 1
ATOM 5119 N N . ASN A 1 637 ? 4.507 -26.868 44.017 1.00 38.44 637 ASN A N 1
ATOM 5120 C CA . ASN A 1 637 ? 3.836 -25.686 44.603 1.00 38.44 637 ASN A CA 1
ATOM 5121 C C . ASN A 1 637 ? 3.022 -25.868 45.905 1.00 38.44 637 ASN A C 1
ATOM 5123 O O . ASN A 1 637 ? 2.284 -24.956 46.275 1.00 38.44 637 ASN A O 1
ATOM 5127 N N . GLU A 1 638 ? 3.160 -26.953 46.673 1.00 36.03 638 GLU A N 1
ATOM 5128 C CA . GLU A 1 638 ? 2.489 -27.037 47.987 1.00 36.03 638 GLU A CA 1
ATOM 5129 C C . GLU A 1 638 ? 3.449 -26.807 49.170 1.00 36.03 638 GLU A C 1
ATOM 5131 O O . GLU A 1 638 ? 4.180 -27.716 49.558 1.00 36.03 638 GLU A O 1
ATOM 5136 N N . THR A 1 639 ? 3.430 -25.612 49.791 1.00 31.89 639 THR A N 1
ATOM 5137 C CA . THR A 1 639 ? 3.451 -25.422 51.271 1.00 31.89 639 THR A CA 1
ATOM 5138 C C . THR A 1 639 ? 3.217 -23.952 51.719 1.00 31.89 639 THR A C 1
ATOM 5140 O O . THR A 1 639 ? 3.384 -23.033 50.921 1.00 31.89 639 THR A O 1
ATOM 5143 N N . PRO A 1 640 ? 2.775 -23.714 52.982 1.00 36.09 640 PRO A N 1
ATOM 5144 C CA . PRO A 1 640 ? 2.056 -22.506 53.418 1.00 36.09 640 PRO A CA 1
ATOM 5145 C C . PRO A 1 640 ? 2.931 -21.323 53.882 1.00 36.09 640 PRO A C 1
ATOM 5147 O O . PRO A 1 640 ? 4.068 -21.489 54.318 1.00 36.09 640 PRO A O 1
ATOM 5150 N N . HIS A 1 641 ? 2.325 -20.128 53.850 1.00 33.91 641 HIS A N 1
ATOM 5151 C CA . HIS A 1 641 ? 2.871 -18.818 54.237 1.00 33.91 641 HIS A CA 1
ATOM 5152 C C . HIS A 1 641 ? 3.598 -18.768 55.596 1.00 33.91 641 HIS A C 1
ATOM 5154 O O . HIS A 1 641 ? 3.007 -19.082 56.631 1.00 33.91 641 HIS A O 1
ATOM 5160 N N . VAL A 1 642 ? 4.824 -18.220 55.602 1.00 29.64 642 VAL A N 1
ATOM 5161 C CA . VAL A 1 642 ? 5.492 -17.657 56.791 1.00 29.64 642 VAL A CA 1
ATOM 5162 C C . VAL A 1 642 ? 6.240 -16.368 56.415 1.00 29.64 642 VAL A C 1
ATOM 5164 O O . VAL A 1 642 ? 7.026 -16.353 55.471 1.00 29.64 642 VAL A O 1
ATOM 5167 N N . ASP A 1 643 ? 5.992 -15.301 57.180 1.00 38.91 643 ASP A N 1
ATOM 5168 C CA . ASP A 1 643 ? 6.647 -13.988 57.114 1.00 38.91 643 ASP A CA 1
ATOM 5169 C C . ASP A 1 643 ? 8.119 -14.030 57.563 1.00 38.91 643 ASP A C 1
ATOM 5171 O O . ASP A 1 643 ? 8.427 -14.476 58.670 1.00 38.91 643 ASP A O 1
ATOM 5175 N N . SER A 1 644 ? 9.031 -13.495 56.747 1.00 36.72 644 SER A N 1
ATOM 5176 C CA . SER A 1 644 ? 10.112 -12.564 57.144 1.00 36.72 644 SER A CA 1
ATOM 5177 C C . SER A 1 644 ? 11.102 -12.361 55.991 1.00 36.72 644 SER A C 1
ATOM 5179 O O . SER A 1 644 ? 11.492 -13.301 55.301 1.00 36.72 644 SER A O 1
ATOM 5181 N N . GLY A 1 645 ? 11.472 -11.099 55.764 1.00 41.97 645 GLY A N 1
ATOM 5182 C CA . GLY A 1 645 ? 12.266 -10.662 54.621 1.00 41.97 645 GLY A CA 1
ATOM 5183 C C . GLY A 1 645 ? 13.726 -11.112 54.657 1.00 41.97 645 GLY A C 1
ATOM 5184 O O . GLY A 1 645 ? 14.439 -10.830 55.611 1.00 41.97 645 GLY A O 1
ATOM 5185 N N . GLU A 1 646 ? 14.155 -11.745 53.565 1.00 33.91 646 GLU A N 1
ATOM 5186 C CA . GLU A 1 646 ? 15.525 -11.814 53.040 1.00 33.91 646 GLU A CA 1
ATOM 5187 C C . GLU A 1 646 ? 15.459 -12.277 51.565 1.00 33.91 646 GLU A C 1
ATOM 5189 O O . GLU A 1 646 ? 14.493 -12.923 51.160 1.00 33.91 646 GLU A O 1
ATOM 5194 N N . SER A 1 647 ? 16.442 -11.896 50.740 1.00 36.06 647 SER A N 1
ATOM 5195 C CA . SER A 1 647 ? 16.353 -11.889 49.269 1.00 36.06 647 SER A CA 1
ATOM 5196 C C . SER A 1 647 ? 16.166 -13.264 48.594 1.00 36.06 647 SER A C 1
ATOM 5198 O O . SER A 1 647 ? 16.777 -14.271 48.955 1.00 36.06 647 SER A O 1
ATOM 5200 N N . LEU A 1 648 ? 15.320 -13.261 47.555 1.00 30.05 648 LEU A N 1
ATOM 5201 C CA . LEU A 1 648 ? 14.759 -14.416 46.836 1.00 30.05 648 LEU A CA 1
ATOM 5202 C C . LEU A 1 648 ? 15.767 -15.160 45.929 1.00 30.05 648 LEU A C 1
ATOM 5204 O O . LEU A 1 648 ? 15.574 -16.330 45.611 1.00 30.05 648 LEU A O 1
ATOM 5208 N N . ASP A 1 649 ? 16.870 -14.515 45.547 1.00 30.69 649 ASP A N 1
ATOM 5209 C CA . ASP A 1 649 ? 17.710 -14.966 44.424 1.00 30.69 649 ASP A CA 1
ATOM 5210 C C . ASP A 1 649 ? 18.744 -16.052 44.798 1.00 30.69 649 ASP A C 1
ATOM 5212 O O . ASP A 1 649 ? 19.265 -16.769 43.946 1.00 30.69 649 ASP A O 1
ATOM 5216 N N . TYR A 1 650 ? 19.008 -16.256 46.096 1.00 28.89 650 TYR A N 1
ATOM 5217 C CA . TYR A 1 650 ? 19.962 -17.278 46.556 1.00 28.89 650 TYR A CA 1
ATOM 5218 C C . TYR A 1 650 ? 19.301 -18.597 47.008 1.00 28.89 650 TYR A C 1
ATOM 5220 O O . TYR A 1 650 ? 19.993 -19.601 47.165 1.00 28.89 650 TYR A O 1
ATOM 5228 N N . ARG A 1 651 ? 17.967 -18.647 47.180 1.00 32.25 651 ARG A N 1
ATOM 5229 C CA . ARG A 1 651 ? 17.256 -19.866 47.642 1.00 32.25 651 ARG A CA 1
ATOM 5230 C C . ARG A 1 651 ? 16.699 -20.737 46.514 1.00 32.25 651 ARG A C 1
ATOM 5232 O O . ARG A 1 651 ? 16.539 -21.940 46.708 1.00 32.25 651 ARG A O 1
ATOM 5239 N N . ILE A 1 652 ? 16.513 -20.186 45.313 1.00 33.50 652 ILE A N 1
ATOM 5240 C CA . ILE A 1 652 ? 16.008 -20.937 44.147 1.00 33.50 652 ILE A CA 1
ATOM 5241 C C . ILE A 1 652 ? 16.995 -22.041 43.704 1.00 33.50 652 ILE A C 1
ATOM 5243 O O . ILE A 1 652 ? 16.587 -23.045 43.126 1.00 33.50 652 ILE A O 1
ATOM 5247 N N . ARG A 1 653 ? 18.285 -21.949 44.071 1.00 31.64 653 ARG A N 1
ATOM 5248 C CA . ARG A 1 653 ? 19.289 -22.984 43.753 1.00 31.64 653 ARG A CA 1
ATOM 5249 C C . ARG A 1 653 ? 19.275 -24.238 44.637 1.00 31.64 653 ARG A C 1
ATOM 5251 O O . ARG A 1 653 ? 19.933 -25.203 44.265 1.00 31.64 653 ARG A O 1
ATOM 5258 N N . GLU A 1 654 ? 18.522 -24.288 45.739 1.00 35.38 654 GLU A N 1
ATOM 5259 C CA . GLU A 1 654 ? 18.471 -25.490 46.602 1.00 35.38 654 GLU A CA 1
ATOM 5260 C C . GLU A 1 654 ? 17.103 -26.195 46.670 1.00 35.38 654 GLU A C 1
ATOM 5262 O O . GLU A 1 654 ? 16.983 -27.233 47.323 1.00 35.38 654 GLU A O 1
ATOM 5267 N N . TRP A 1 655 ? 16.063 -25.676 46.010 1.00 38.56 655 TRP A N 1
ATOM 5268 C CA . TRP A 1 655 ? 14.677 -26.075 46.306 1.00 38.56 655 TRP A CA 1
ATOM 5269 C C . TRP A 1 655 ? 14.037 -27.052 45.302 1.00 38.56 655 TRP A C 1
ATOM 5271 O O . TRP A 1 655 ? 12.988 -27.614 45.593 1.00 38.56 655 TRP A O 1
ATOM 5281 N N . GLY A 1 656 ? 14.711 -27.401 44.197 1.00 36.81 656 GLY A N 1
ATOM 5282 C CA . GLY A 1 656 ? 14.298 -28.486 43.278 1.00 36.81 656 GLY A CA 1
ATOM 5283 C C . GLY A 1 656 ? 14.468 -29.913 43.834 1.00 36.81 656 GLY A C 1
ATOM 5284 O O . GLY A 1 656 ? 14.390 -30.896 43.106 1.00 36.81 656 GLY A O 1
ATOM 5285 N N . HIS A 1 657 ? 14.730 -30.036 45.131 1.00 42.38 657 HIS A N 1
ATOM 5286 C CA . HIS A 1 657 ? 15.051 -31.272 45.828 1.00 42.38 657 HIS A CA 1
ATOM 5287 C C . HIS A 1 657 ? 13.996 -31.570 46.910 1.00 42.38 657 HIS A C 1
ATOM 5289 O O . HIS A 1 657 ? 14.350 -31.839 48.047 1.00 42.38 657 HIS A O 1
ATOM 5295 N N . GLY A 1 658 ? 12.697 -31.490 46.615 1.00 44.44 658 GLY A N 1
ATOM 5296 C CA . GLY A 1 658 ? 11.642 -31.826 47.587 1.00 44.44 658 GLY A CA 1
ATOM 5297 C C . GLY A 1 658 ? 11.358 -33.328 47.635 1.00 44.44 658 GLY A C 1
ATOM 5298 O O . GLY A 1 658 ? 11.666 -34.014 48.604 1.00 44.44 658 GLY A O 1
ATOM 5299 N N . THR A 1 659 ? 10.827 -33.878 46.547 1.00 46.50 659 THR A N 1
ATOM 5300 C CA . THR A 1 659 ? 10.260 -35.240 46.524 1.00 46.50 659 THR A CA 1
ATOM 5301 C C . THR A 1 659 ? 11.324 -36.333 46.389 1.00 46.50 659 THR A C 1
ATOM 5303 O O . THR A 1 659 ? 11.302 -37.315 47.130 1.00 46.50 659 THR A O 1
ATOM 5306 N N . LEU A 1 660 ? 12.330 -36.131 45.529 1.00 40.81 660 LEU A N 1
ATOM 5307 C CA . LEU A 1 660 ? 13.479 -37.040 45.403 1.00 40.81 660 LEU A CA 1
ATOM 5308 C C . LEU A 1 660 ? 14.420 -36.958 46.609 1.00 40.81 660 LEU A C 1
ATOM 5310 O O . LEU A 1 660 ? 14.949 -37.981 47.024 1.00 40.81 660 LEU A O 1
ATOM 5314 N N . LYS A 1 661 ? 14.585 -35.779 47.229 1.00 43.03 661 LYS A N 1
ATOM 5315 C CA . LYS A 1 661 ? 15.320 -35.656 48.499 1.00 43.03 661 LYS A CA 1
ATOM 5316 C C . LYS A 1 661 ? 14.516 -36.241 49.642 1.00 43.03 661 LYS A C 1
ATOM 5318 O O . LYS A 1 661 ? 15.139 -36.816 50.503 1.00 43.03 661 LYS A O 1
ATOM 5323 N N . ASN A 1 662 ? 13.185 -36.185 49.652 1.00 44.22 662 ASN A N 1
ATOM 5324 C CA . ASN A 1 662 ? 12.390 -36.891 50.658 1.00 44.22 662 ASN A CA 1
ATOM 5325 C C . ASN A 1 662 ? 12.505 -38.411 50.494 1.00 44.22 662 ASN A C 1
ATOM 5327 O O . ASN A 1 662 ? 12.691 -39.091 51.493 1.00 44.22 662 ASN A O 1
ATOM 5331 N N . LEU A 1 663 ? 12.530 -38.955 49.273 1.00 42.31 663 LEU A N 1
ATOM 5332 C CA . LEU A 1 663 ? 12.855 -40.372 49.028 1.00 42.31 663 LEU A CA 1
ATOM 5333 C C . LEU A 1 663 ? 14.306 -40.721 49.413 1.00 42.31 663 LEU A C 1
ATOM 5335 O O . LEU A 1 663 ? 14.538 -41.731 50.074 1.00 42.31 663 LEU A O 1
ATOM 5339 N N . TYR A 1 664 ? 15.272 -39.858 49.090 1.00 41.47 664 TYR A N 1
ATOM 5340 C CA . TYR A 1 664 ? 16.687 -40.038 49.430 1.00 41.47 664 TYR A CA 1
ATOM 5341 C C . TYR A 1 664 ? 16.959 -39.867 50.933 1.00 41.47 664 TYR A C 1
ATOM 5343 O O . TYR A 1 664 ? 17.747 -40.611 51.494 1.00 41.47 664 TYR A O 1
ATOM 5351 N N . VAL A 1 665 ? 16.277 -38.939 51.609 1.00 43.47 665 VAL A N 1
ATOM 5352 C CA . VAL A 1 665 ? 16.315 -38.677 53.060 1.00 43.47 665 VAL A CA 1
ATOM 5353 C C . VAL A 1 665 ? 15.544 -39.748 53.816 1.00 43.47 665 VAL A C 1
ATOM 5355 O O . VAL A 1 665 ? 15.946 -40.064 54.927 1.00 43.47 665 VAL A O 1
ATOM 5358 N N . THR A 1 666 ? 14.512 -40.358 53.225 1.00 46.16 666 THR A N 1
ATOM 5359 C CA . THR A 1 666 ? 13.861 -41.558 53.773 1.00 46.16 666 THR A CA 1
ATOM 5360 C C . THR A 1 666 ? 14.808 -42.758 53.671 1.00 46.16 666 THR A C 1
ATOM 5362 O O . THR A 1 666 ? 14.990 -43.468 54.654 1.00 46.16 666 THR A O 1
ATOM 5365 N N . ALA A 1 667 ? 15.519 -42.923 52.549 1.00 43.94 667 ALA A N 1
ATOM 5366 C CA . ALA A 1 667 ? 16.570 -43.937 52.398 1.00 43.94 667 ALA A CA 1
ATOM 5367 C C . ALA A 1 667 ? 17.808 -43.675 53.290 1.00 43.94 667 ALA A C 1
ATOM 5369 O O . ALA A 1 667 ? 18.428 -44.619 53.769 1.00 43.94 667 ALA A O 1
ATOM 5370 N N . TYR A 1 668 ? 18.148 -42.411 53.571 1.00 39.72 668 TYR A N 1
ATOM 5371 C CA . TYR A 1 668 ? 19.229 -42.029 54.494 1.00 39.72 668 TYR A CA 1
ATOM 5372 C C . TYR A 1 668 ? 18.804 -42.081 55.971 1.00 39.72 668 TYR A C 1
ATOM 5374 O O . TYR A 1 668 ? 19.628 -42.363 56.835 1.00 39.72 668 TYR A O 1
ATOM 5382 N N . HIS A 1 669 ? 17.522 -41.862 56.287 1.00 42.06 669 HIS A N 1
ATOM 5383 C CA . HIS A 1 669 ? 16.979 -42.107 57.629 1.00 42.06 669 HIS A CA 1
ATOM 5384 C C . HIS A 1 669 ? 17.013 -43.600 57.977 1.00 42.06 669 HIS A C 1
ATOM 5386 O O . HIS A 1 669 ? 17.194 -43.936 59.144 1.00 42.06 669 HIS A O 1
ATOM 5392 N N . TYR A 1 670 ? 16.950 -44.491 56.983 1.00 43.06 670 TYR A N 1
ATOM 5393 C CA . TYR A 1 670 ? 17.222 -45.921 57.169 1.00 43.06 670 TYR A CA 1
ATOM 5394 C C . TYR A 1 670 ? 18.675 -46.213 57.598 1.00 43.06 670 TYR A C 1
ATOM 5396 O O . TYR A 1 670 ? 18.906 -47.183 58.313 1.00 43.06 670 TYR A O 1
ATOM 5404 N N . ASP A 1 671 ? 19.647 -45.360 57.248 1.00 38.09 671 ASP A N 1
ATOM 5405 C CA . ASP A 1 671 ? 21.054 -45.490 57.675 1.00 38.09 671 ASP A CA 1
ATOM 5406 C C . ASP A 1 671 ? 21.211 -45.207 59.183 1.00 38.09 671 ASP A C 1
ATOM 5408 O O . ASP A 1 671 ? 21.997 -45.864 59.866 1.00 38.09 671 ASP A O 1
ATOM 5412 N N . ILE A 1 672 ? 20.408 -44.277 59.720 1.00 41.81 672 ILE A N 1
ATOM 5413 C CA . ILE A 1 672 ? 20.413 -43.889 61.143 1.00 41.81 672 ILE A CA 1
ATOM 5414 C C . ILE A 1 672 ? 19.758 -44.969 62.027 1.00 41.81 672 ILE A C 1
ATOM 5416 O O . ILE A 1 672 ? 20.138 -45.113 63.187 1.00 41.81 672 ILE A O 1
ATOM 5420 N N . TYR A 1 673 ? 18.858 -45.784 61.467 1.00 39.00 673 TYR A N 1
ATOM 5421 C CA . TYR A 1 673 ? 18.222 -46.923 62.149 1.00 39.00 673 TYR A CA 1
ATOM 5422 C C . TYR A 1 673 ? 18.811 -48.295 61.763 1.00 39.00 673 TYR A C 1
ATOM 5424 O O . TYR A 1 673 ? 18.337 -49.330 62.230 1.00 39.00 673 TYR A O 1
ATOM 5432 N N . SER A 1 674 ? 19.880 -48.334 60.959 1.00 40.84 674 SER A N 1
ATOM 5433 C CA . SER A 1 674 ? 20.495 -49.583 60.471 1.00 40.84 674 SER A CA 1
ATOM 5434 C C . SER A 1 674 ? 21.078 -50.472 61.579 1.00 40.84 674 SER A C 1
ATOM 5436 O O . SER A 1 674 ? 21.174 -51.682 61.402 1.00 40.84 674 SER A O 1
ATOM 5438 N N . HIS A 1 675 ? 21.416 -49.904 62.743 1.00 40.31 675 HIS A N 1
ATOM 5439 C CA . HIS A 1 675 ? 21.857 -50.675 63.913 1.00 40.31 675 HIS A CA 1
ATOM 5440 C C . HIS A 1 675 ? 20.718 -51.390 64.660 1.00 40.31 675 HIS A C 1
ATOM 5442 O O . HIS A 1 675 ? 21.004 -52.248 65.491 1.00 40.31 675 HIS A O 1
ATOM 5448 N N . GLU A 1 676 ? 19.452 -51.080 64.365 1.00 38.62 676 GLU A N 1
ATOM 5449 C CA . GLU A 1 676 ? 18.282 -51.723 64.987 1.00 38.62 676 GLU A CA 1
ATOM 5450 C C . GLU A 1 676 ? 17.487 -52.622 64.017 1.00 38.62 676 GLU A C 1
ATOM 5452 O O . GLU A 1 676 ? 16.577 -53.315 64.458 1.00 38.62 676 GLU A O 1
ATOM 5457 N N . LEU A 1 677 ? 17.832 -52.662 62.719 1.00 40.88 677 LEU A N 1
ATOM 5458 C CA . LEU A 1 677 ? 17.029 -53.320 61.668 1.00 40.88 677 LEU A CA 1
ATOM 5459 C C . LEU A 1 677 ? 17.692 -54.524 60.966 1.00 40.88 677 LEU A C 1
ATOM 5461 O O . LEU A 1 677 ? 17.067 -55.097 60.077 1.00 40.88 677 LEU A O 1
ATOM 5465 N N . ASP A 1 678 ? 18.931 -54.884 61.324 1.00 44.53 678 ASP A N 1
ATOM 5466 C CA . ASP A 1 678 ? 19.708 -56.043 60.820 1.00 44.53 678 ASP A CA 1
ATOM 5467 C C . ASP A 1 678 ? 19.584 -56.318 59.296 1.00 44.53 678 ASP A C 1
ATOM 5469 O O . ASP A 1 678 ? 19.625 -57.452 58.813 1.00 44.53 678 ASP A O 1
ATOM 5473 N N . LEU A 1 679 ? 19.447 -55.252 58.501 1.00 44.69 679 LEU A N 1
ATOM 5474 C CA . LEU A 1 679 ? 19.535 -55.312 57.046 1.00 44.69 679 LEU A CA 1
ATOM 5475 C C . LEU A 1 679 ? 20.993 -55.580 56.672 1.00 44.69 679 LEU A C 1
ATOM 5477 O O . LEU A 1 679 ? 21.892 -54.853 57.101 1.00 44.69 679 LEU A O 1
ATOM 5481 N N . ASN A 1 680 ? 21.253 -56.610 55.861 1.00 51.78 680 ASN A N 1
ATOM 5482 C CA . ASN A 1 680 ? 22.618 -56.835 55.409 1.00 51.78 680 ASN A CA 1
ATOM 5483 C C . ASN A 1 680 ? 23.052 -55.667 54.504 1.00 51.78 680 ASN A C 1
ATOM 5485 O O . ASN A 1 680 ? 22.272 -55.128 53.714 1.00 51.78 680 ASN A O 1
ATOM 5489 N N . GLN A 1 681 ? 24.320 -55.286 54.625 1.00 51.56 681 GLN A N 1
ATOM 5490 C CA . GLN A 1 681 ? 24.881 -54.134 53.926 1.00 51.56 681 GLN A CA 1
ATOM 5491 C C . GLN A 1 681 ? 24.712 -54.226 52.397 1.00 51.56 681 GLN A C 1
ATOM 5493 O O . GLN A 1 681 ? 24.577 -53.198 51.748 1.00 51.56 681 GLN A O 1
ATOM 5498 N N . ALA A 1 682 ? 24.636 -55.432 51.820 1.00 55.22 682 ALA A N 1
ATOM 5499 C CA . ALA A 1 682 ? 24.508 -55.623 50.378 1.00 55.22 682 ALA A CA 1
ATOM 5500 C C . ALA A 1 682 ? 23.127 -55.222 49.831 1.00 55.22 682 ALA A C 1
ATOM 5502 O O . ALA A 1 682 ? 23.051 -54.724 48.710 1.00 55.22 682 ALA A O 1
ATOM 5503 N N . ASP A 1 683 ? 22.050 -55.383 50.603 1.00 50.72 683 ASP A N 1
ATOM 5504 C CA . ASP A 1 683 ? 20.707 -54.950 50.190 1.00 50.72 683 ASP A CA 1
ATOM 5505 C C . ASP A 1 683 ? 20.554 -53.425 50.297 1.00 50.72 683 ASP A C 1
ATOM 5507 O O . ASP A 1 683 ? 19.967 -52.789 49.417 1.00 50.72 683 ASP A O 1
ATOM 5511 N N . ILE A 1 684 ? 21.159 -52.821 51.326 1.00 49.84 684 ILE A N 1
ATOM 5512 C CA . ILE A 1 684 ? 21.255 -51.360 51.467 1.00 49.84 684 ILE A CA 1
ATOM 5513 C C . ILE A 1 684 ? 22.099 -50.778 50.328 1.00 49.84 684 ILE A C 1
ATOM 5515 O O . ILE A 1 684 ? 21.700 -49.788 49.715 1.00 49.84 684 ILE A O 1
ATOM 5519 N N . ASP A 1 685 ? 23.226 -51.410 50.008 1.00 55.09 685 ASP A N 1
ATOM 5520 C CA . ASP A 1 685 ? 24.116 -50.981 48.933 1.00 55.09 685 ASP A CA 1
ATOM 5521 C C . ASP A 1 685 ? 23.458 -51.162 47.558 1.00 55.09 685 ASP A C 1
ATOM 5523 O O . ASP A 1 685 ? 23.580 -50.279 46.719 1.00 55.09 685 ASP A O 1
ATOM 5527 N N . LEU A 1 686 ? 22.673 -52.225 47.335 1.00 57.28 686 LEU A N 1
ATOM 5528 C CA . LEU A 1 686 ? 21.915 -52.434 46.094 1.00 57.28 686 LEU A CA 1
ATOM 5529 C C . LEU A 1 686 ? 20.824 -51.372 45.895 1.00 57.28 686 LEU A C 1
ATOM 5531 O O . LEU A 1 686 ? 20.608 -50.905 44.775 1.00 57.28 686 LEU A O 1
ATOM 5535 N N . ILE A 1 687 ? 20.128 -50.990 46.967 1.00 49.78 687 ILE A N 1
ATOM 5536 C CA . ILE A 1 687 ? 19.121 -49.923 46.931 1.00 49.78 687 ILE A CA 1
ATOM 5537 C C . ILE A 1 687 ? 19.803 -48.569 46.713 1.00 49.78 687 ILE A C 1
ATOM 5539 O O . ILE A 1 687 ? 19.340 -47.796 45.875 1.00 49.78 687 ILE A O 1
ATOM 5543 N N . LYS A 1 688 ? 20.927 -48.305 47.395 1.00 50.59 688 LYS A N 1
ATOM 5544 C CA . LYS A 1 688 ? 21.739 -47.093 47.213 1.00 50.59 688 LYS A CA 1
ATOM 5545 C C . LYS A 1 688 ? 22.293 -46.998 45.793 1.00 50.59 688 LYS A C 1
ATOM 5547 O O . LYS A 1 688 ? 22.154 -45.941 45.195 1.00 50.59 688 LYS A O 1
ATOM 5552 N N . ASP A 1 689 ? 22.825 -48.072 45.218 1.00 56.31 689 ASP A N 1
ATOM 5553 C CA . ASP A 1 689 ? 23.357 -48.083 43.848 1.00 56.31 689 ASP A CA 1
ATOM 5554 C C . ASP A 1 689 ? 22.261 -47.924 42.795 1.00 56.31 689 ASP A C 1
ATOM 5556 O O . ASP A 1 689 ? 22.477 -47.252 41.786 1.00 56.31 689 ASP A O 1
ATOM 5560 N N . LYS A 1 690 ? 21.069 -48.492 43.018 1.00 52.75 690 LYS A N 1
ATOM 5561 C CA . LYS A 1 690 ? 19.923 -48.291 42.121 1.00 52.75 690 LYS A CA 1
ATOM 5562 C C . LYS A 1 690 ? 19.383 -46.866 42.201 1.00 52.75 690 LYS A C 1
ATOM 5564 O O . LYS A 1 690 ? 19.165 -46.263 41.157 1.00 52.75 690 LYS A O 1
ATOM 5569 N N . LEU A 1 691 ? 19.224 -46.302 43.403 1.00 47.59 691 LEU A N 1
ATOM 5570 C CA . LEU A 1 691 ? 18.777 -44.912 43.569 1.00 47.59 691 LEU A CA 1
ATOM 5571 C C . LEU A 1 691 ? 19.825 -43.911 43.079 1.00 47.59 691 LEU A C 1
ATOM 5573 O O . LEU A 1 691 ? 19.470 -42.917 42.458 1.00 47.59 691 LEU A O 1
ATOM 5577 N N . LYS A 1 692 ? 21.108 -44.167 43.346 1.00 51.56 692 LYS A N 1
ATOM 5578 C CA . LYS A 1 692 ? 22.220 -43.311 42.936 1.00 51.56 692 LYS A CA 1
ATOM 5579 C C . LYS A 1 692 ? 22.402 -43.331 41.424 1.00 51.56 692 LYS A C 1
ATOM 5581 O O . LYS A 1 692 ? 22.416 -42.258 40.842 1.00 51.56 692 LYS A O 1
ATOM 5586 N N . ASN A 1 693 ? 22.421 -44.502 40.777 1.00 49.09 693 ASN A N 1
ATOM 5587 C CA . ASN A 1 693 ? 22.422 -44.566 39.310 1.00 49.09 693 ASN A CA 1
ATOM 5588 C C . ASN A 1 693 ? 21.179 -43.897 38.717 1.00 49.09 693 ASN A C 1
ATOM 5590 O O . ASN A 1 693 ? 21.268 -43.267 37.671 1.00 49.09 693 ASN A O 1
ATOM 5594 N N . HIS A 1 694 ? 20.015 -44.012 39.357 1.00 48.94 694 HIS A N 1
ATOM 5595 C CA . HIS A 1 694 ? 18.799 -43.364 38.873 1.00 48.94 694 HIS A CA 1
ATOM 5596 C C . HIS A 1 694 ? 18.886 -41.832 38.988 1.00 48.94 694 HIS A C 1
ATOM 5598 O O . HIS A 1 694 ? 18.581 -41.128 38.031 1.00 48.94 694 HIS A O 1
ATOM 5604 N N . ILE A 1 695 ? 19.383 -41.307 40.112 1.00 46.19 695 ILE A N 1
ATOM 5605 C CA . ILE A 1 695 ? 19.563 -39.865 40.332 1.00 46.19 695 ILE A CA 1
ATOM 5606 C C . ILE A 1 695 ? 20.683 -39.305 39.452 1.00 46.19 695 ILE A C 1
ATOM 5608 O O . ILE A 1 695 ? 20.493 -38.257 38.853 1.00 46.19 695 ILE A O 1
ATOM 5612 N N . GLU A 1 696 ? 21.816 -39.993 39.323 1.00 45.31 696 GLU A N 1
ATOM 5613 C CA . GLU A 1 696 ? 22.942 -39.551 38.493 1.00 45.31 696 GLU A CA 1
ATOM 5614 C C . GLU A 1 696 ? 22.576 -39.566 37.001 1.00 45.31 696 GLU A C 1
ATOM 5616 O O . GLU A 1 696 ? 22.827 -38.574 36.327 1.00 45.31 696 GLU A O 1
ATOM 5621 N N . ASN A 1 697 ? 21.856 -40.582 36.506 1.00 46.53 697 ASN A N 1
ATOM 5622 C CA . ASN A 1 697 ? 21.372 -40.592 35.117 1.00 46.53 697 ASN A CA 1
ATOM 5623 C C . ASN A 1 697 ? 20.284 -39.533 34.845 1.00 46.53 697 ASN A C 1
ATOM 5625 O O . ASN A 1 697 ? 20.223 -39.002 33.742 1.00 46.53 697 ASN A O 1
ATOM 5629 N N . THR A 1 698 ? 19.456 -39.193 35.840 1.00 42.94 698 THR A N 1
ATOM 5630 C CA . THR A 1 698 ? 18.425 -38.136 35.723 1.00 42.94 698 THR A CA 1
ATOM 5631 C C . THR A 1 698 ? 19.019 -36.724 35.881 1.00 42.94 698 THR A C 1
ATOM 5633 O O . THR A 1 698 ? 18.449 -35.734 35.427 1.00 42.94 698 THR A O 1
ATOM 5636 N N . VAL A 1 699 ? 20.176 -36.607 36.540 1.00 39.44 699 VAL A N 1
ATOM 5637 C CA . VAL A 1 699 ? 20.918 -35.348 36.719 1.00 39.44 699 VAL A CA 1
ATOM 5638 C C . VAL A 1 699 ? 21.884 -35.089 35.557 1.00 39.44 699 VAL A C 1
ATOM 5640 O O . VAL A 1 699 ? 22.076 -33.924 35.213 1.00 39.44 699 VAL A O 1
ATOM 5643 N N . ASP A 1 700 ? 22.442 -36.122 34.918 1.00 38.28 700 ASP A N 1
ATOM 5644 C CA . ASP A 1 700 ? 23.206 -35.984 33.666 1.00 38.28 700 ASP A CA 1
ATOM 5645 C C . ASP A 1 700 ? 22.295 -35.725 32.455 1.00 38.28 700 ASP A C 1
ATOM 5647 O O . ASP A 1 700 ? 22.706 -35.050 31.515 1.00 38.28 700 ASP A O 1
ATOM 5651 N N . SER A 1 701 ? 21.020 -36.130 32.503 1.00 40.47 701 SER A N 1
ATOM 5652 C CA . SER A 1 701 ? 20.002 -35.748 31.513 1.00 40.47 701 SER A CA 1
ATOM 5653 C C . SER A 1 701 ? 19.458 -34.324 31.710 1.00 40.47 701 SER A C 1
ATOM 5655 O O . SER A 1 701 ? 18.313 -34.051 31.350 1.00 40.47 701 SER A O 1
ATOM 5657 N N . ARG A 1 702 ? 20.250 -33.401 32.282 1.00 42.47 702 ARG A N 1
ATOM 5658 C CA . ARG A 1 702 ? 19.969 -31.951 32.337 1.00 42.47 702 ARG A CA 1
ATOM 5659 C C . ARG A 1 702 ? 20.042 -31.322 30.940 1.00 42.47 702 ARG A C 1
ATOM 5661 O O . ARG A 1 702 ? 20.803 -30.391 30.705 1.00 42.47 702 ARG A O 1
ATOM 5668 N N . ILE A 1 703 ? 19.208 -31.808 30.036 1.00 37.84 703 ILE A N 1
ATOM 5669 C CA . ILE A 1 703 ? 18.634 -30.969 29.000 1.00 37.84 703 ILE A CA 1
ATOM 5670 C C . ILE A 1 703 ? 17.579 -30.166 29.752 1.00 37.84 703 ILE A C 1
ATOM 5672 O O . ILE A 1 703 ? 16.599 -30.714 30.266 1.00 37.84 703 ILE A O 1
ATOM 5676 N N . SER A 1 704 ? 17.847 -28.883 29.957 1.00 39.34 704 SER A N 1
ATOM 5677 C CA . SER A 1 704 ? 16.862 -27.990 30.546 1.00 39.34 704 SER A CA 1
ATOM 5678 C C . SER A 1 704 ? 15.582 -28.074 29.711 1.00 39.34 704 SER A C 1
ATOM 5680 O O . SER A 1 704 ? 15.627 -28.189 28.494 1.00 39.34 704 SER A O 1
ATOM 5682 N N . ILE A 1 705 ? 14.415 -28.031 30.343 1.00 37.25 705 ILE A N 1
ATOM 5683 C CA . ILE A 1 705 ? 13.126 -28.088 29.633 1.00 37.25 705 ILE A CA 1
ATOM 5684 C C . ILE A 1 705 ? 13.017 -26.967 28.570 1.00 37.25 705 ILE A C 1
ATOM 5686 O O . ILE A 1 705 ? 12.393 -27.164 27.535 1.00 37.25 705 ILE A O 1
ATOM 5690 N N . LYS A 1 706 ? 13.755 -25.860 28.750 1.00 35.56 706 LYS A N 1
ATOM 5691 C CA . LYS A 1 706 ? 13.958 -24.813 27.735 1.00 35.56 706 LYS A CA 1
ATOM 5692 C C . LYS A 1 706 ? 14.750 -25.259 26.496 1.00 35.56 706 LYS A C 1
ATOM 5694 O O . LYS A 1 706 ? 14.520 -24.728 25.420 1.00 35.56 706 LYS A O 1
ATOM 5699 N N . GLU A 1 707 ? 15.670 -26.211 26.615 1.00 37.09 707 GLU A N 1
ATOM 5700 C CA . GLU A 1 707 ? 16.388 -26.803 25.475 1.00 37.09 707 GLU A CA 1
ATOM 5701 C C . GLU A 1 707 ? 15.515 -27.815 24.710 1.00 37.09 707 GLU A C 1
ATOM 5703 O O . GLU A 1 707 ? 15.651 -27.918 23.495 1.00 37.09 707 GLU A O 1
ATOM 5708 N N . ILE A 1 708 ? 14.559 -28.491 25.366 1.00 40.44 708 ILE A N 1
ATOM 5709 C CA . ILE A 1 708 ? 13.572 -29.376 24.702 1.00 40.44 708 ILE A CA 1
ATOM 5710 C C . ILE A 1 708 ? 12.572 -28.563 23.859 1.00 40.44 708 ILE A C 1
ATOM 5712 O O . ILE A 1 708 ? 12.153 -29.010 22.795 1.00 40.44 708 ILE A O 1
ATOM 5716 N N . GLU A 1 709 ? 12.228 -27.349 24.296 1.00 39.59 709 GLU A N 1
ATOM 5717 C CA . GLU A 1 709 ? 11.365 -26.423 23.545 1.00 39.59 709 GLU A CA 1
ATOM 5718 C C . GLU A 1 709 ? 12.076 -25.721 22.376 1.00 39.59 709 GLU A C 1
ATOM 5720 O O . GLU A 1 709 ? 11.410 -25.108 21.547 1.00 39.59 709 GLU A O 1
ATOM 5725 N N . HIS A 1 710 ? 13.410 -25.783 22.287 1.00 35.16 710 HIS A N 1
ATOM 5726 C CA . HIS A 1 710 ? 14.181 -25.056 21.267 1.00 35.16 710 HIS A CA 1
ATOM 5727 C C . HIS A 1 710 ? 15.104 -25.923 20.403 1.00 35.16 710 HIS A C 1
ATOM 5729 O O . HIS A 1 710 ? 15.678 -25.400 19.447 1.00 35.16 710 HIS A O 1
ATOM 5735 N N . HIS A 1 711 ? 15.299 -27.213 20.693 1.00 36.00 711 HIS A N 1
ATOM 5736 C CA . HIS A 1 711 ? 16.125 -28.105 19.870 1.00 36.00 711 HIS A CA 1
ATOM 5737 C C . HIS A 1 711 ? 15.349 -29.359 19.449 1.00 36.00 711 HIS A C 1
ATOM 5739 O O . HIS A 1 711 ? 14.917 -30.163 20.269 1.00 36.00 711 HIS A O 1
ATOM 5745 N N . HIS A 1 712 ? 15.241 -29.561 18.135 1.00 39.97 712 HIS A N 1
ATOM 5746 C CA . HIS A 1 712 ? 14.542 -30.677 17.485 1.00 39.97 712 HIS A CA 1
ATOM 5747 C C . HIS A 1 712 ? 15.193 -32.072 17.667 1.00 39.97 712 HIS A C 1
ATOM 5749 O O . HIS A 1 712 ? 14.767 -33.012 16.999 1.00 39.97 712 HIS A O 1
ATOM 5755 N N . ASP A 1 713 ? 16.183 -32.239 18.553 1.00 36.75 713 ASP A N 1
ATOM 5756 C CA . ASP A 1 713 ? 17.110 -33.389 18.536 1.00 36.75 713 ASP A CA 1
ATOM 5757 C C . ASP A 1 713 ? 17.233 -34.152 19.874 1.00 36.75 713 ASP A C 1
ATOM 5759 O O . ASP A 1 713 ? 18.237 -34.809 20.149 1.00 36.75 713 ASP A O 1
ATOM 5763 N N . VAL A 1 714 ? 16.212 -34.098 20.737 1.00 44.69 714 VAL A N 1
ATOM 5764 C CA . VAL A 1 714 ? 16.152 -34.976 21.921 1.00 44.69 714 VAL A CA 1
ATOM 5765 C C . VAL A 1 714 ? 15.769 -36.391 21.478 1.00 44.69 714 VAL A C 1
ATOM 5767 O O . VAL A 1 714 ? 14.689 -36.600 20.914 1.00 44.69 714 VAL A O 1
ATOM 5770 N N . ASP A 1 715 ? 16.635 -37.373 21.748 1.00 48.28 715 ASP A N 1
ATOM 5771 C CA . ASP A 1 715 ? 16.382 -38.774 21.407 1.00 48.28 715 ASP A CA 1
ATOM 5772 C C . ASP A 1 715 ? 15.156 -39.286 22.181 1.00 48.28 715 ASP A C 1
ATOM 5774 O O . ASP A 1 715 ? 15.171 -39.518 23.392 1.00 48.28 715 ASP A O 1
ATOM 5778 N N . ARG A 1 716 ? 14.052 -39.465 21.449 1.00 52.72 716 ARG A N 1
ATOM 5779 C CA . ARG A 1 716 ? 12.748 -39.906 21.969 1.00 52.72 716 ARG A CA 1
ATOM 5780 C C . ARG A 1 716 ? 12.843 -41.212 22.763 1.00 52.72 716 ARG A C 1
ATOM 5782 O O . ARG A 1 716 ? 11.977 -41.482 23.595 1.00 52.72 716 ARG A O 1
ATOM 5789 N N . THR A 1 717 ? 13.882 -42.013 22.525 1.00 51.00 717 THR A N 1
ATOM 5790 C CA . THR A 1 717 ? 14.149 -43.274 23.223 1.00 51.00 717 THR A CA 1
ATOM 5791 C C . THR A 1 717 ? 14.418 -43.071 24.719 1.00 51.00 717 THR A C 1
ATOM 5793 O O . THR A 1 717 ? 14.011 -43.911 25.529 1.00 51.00 717 THR A O 1
ATOM 5796 N N . ASP A 1 718 ? 15.011 -41.938 25.097 1.00 56.78 718 ASP A N 1
ATOM 5797 C CA . ASP A 1 718 ? 15.348 -41.621 26.488 1.00 56.78 718 ASP A CA 1
ATOM 5798 C C . ASP A 1 718 ? 14.114 -41.216 27.300 1.00 56.78 718 ASP A C 1
ATOM 5800 O O . ASP A 1 718 ? 13.954 -41.653 28.442 1.00 56.78 718 ASP A O 1
ATOM 5804 N N . VAL A 1 719 ? 13.174 -40.495 26.681 1.00 54.78 719 VAL A N 1
ATOM 5805 C CA . VAL A 1 719 ? 11.884 -40.140 27.300 1.00 54.78 719 VAL A CA 1
ATOM 5806 C C . VAL A 1 719 ? 11.059 -41.398 27.585 1.00 54.78 719 VAL A C 1
ATOM 5808 O O . VAL A 1 719 ? 10.572 -41.579 28.700 1.00 54.78 719 VAL A O 1
ATOM 5811 N N . VAL A 1 720 ? 10.968 -42.325 26.619 1.00 61.75 720 VAL A N 1
ATOM 5812 C CA . VAL A 1 720 ? 10.247 -43.604 26.798 1.00 61.75 720 VAL A CA 1
ATOM 5813 C C . VAL A 1 720 ? 10.825 -44.400 27.966 1.00 61.75 720 VAL A C 1
ATOM 5815 O O . VAL A 1 720 ? 10.085 -45.006 28.745 1.00 61.75 720 VAL A O 1
ATOM 5818 N N . LYS A 1 721 ? 12.155 -44.442 28.060 1.00 69.56 721 LYS A N 1
ATOM 5819 C CA . LYS A 1 721 ? 12.866 -45.182 29.098 1.00 69.56 721 LYS A CA 1
ATOM 5820 C C . LYS A 1 721 ? 12.616 -44.565 30.475 1.00 69.56 721 LYS A C 1
ATOM 5822 O O . LYS A 1 721 ? 12.214 -45.288 31.381 1.00 69.56 721 LYS A O 1
ATOM 5827 N N . ALA A 1 722 ? 12.732 -43.244 30.599 1.00 63.56 722 ALA A N 1
ATOM 5828 C CA . ALA A 1 722 ? 12.470 -42.532 31.847 1.00 63.56 722 ALA A CA 1
ATOM 5829 C C . ALA A 1 722 ? 11.036 -42.758 32.366 1.00 63.56 722 ALA A C 1
ATOM 5831 O O . ALA A 1 722 ? 10.842 -43.017 33.555 1.00 63.56 722 ALA A O 1
ATOM 5832 N N . THR A 1 723 ? 10.026 -42.739 31.485 1.00 68.50 723 THR A N 1
ATOM 5833 C CA . THR A 1 723 ? 8.627 -42.997 31.875 1.00 68.50 723 THR A CA 1
ATOM 5834 C C . THR A 1 723 ? 8.405 -44.439 32.344 1.00 68.50 723 THR A C 1
ATOM 5836 O O . THR A 1 723 ? 7.679 -44.654 33.317 1.00 68.50 723 THR A O 1
ATOM 5839 N N . LYS A 1 724 ? 9.040 -45.433 31.702 1.00 73.31 724 LYS A N 1
ATOM 5840 C CA . LYS A 1 724 ? 8.982 -46.839 32.155 1.00 73.31 724 LYS A CA 1
ATOM 5841 C C . LYS A 1 724 ? 9.605 -47.010 33.528 1.00 73.31 724 LYS A C 1
ATOM 5843 O O . LYS A 1 724 ? 8.982 -47.610 34.399 1.00 73.31 724 LYS A O 1
ATOM 5848 N N . ASP A 1 725 ? 10.788 -46.443 33.716 1.00 73.44 725 ASP A N 1
ATOM 5849 C CA . ASP A 1 725 ? 11.536 -46.561 34.963 1.00 73.44 725 ASP A CA 1
ATOM 5850 C C . ASP A 1 725 ? 10.756 -45.913 36.127 1.00 73.44 725 ASP A C 1
ATOM 5852 O O . ASP A 1 725 ? 10.662 -46.483 37.218 1.00 73.44 725 ASP A O 1
ATOM 5856 N N . ALA A 1 726 ? 10.105 -44.767 35.885 1.00 72.00 726 ALA A N 1
ATOM 5857 C CA . ALA A 1 726 ? 9.216 -44.127 36.857 1.00 72.00 726 ALA A CA 1
ATOM 5858 C C . ALA A 1 726 ? 7.980 -44.986 37.183 1.00 72.00 726 ALA A C 1
ATOM 5860 O O . ALA A 1 726 ? 7.591 -45.099 38.349 1.00 72.00 726 ALA A O 1
ATOM 5861 N N . MET A 1 727 ? 7.367 -45.615 36.175 1.00 82.94 727 MET A N 1
ATOM 5862 C CA . MET A 1 727 ? 6.209 -46.493 36.366 1.00 82.94 727 MET A CA 1
ATOM 5863 C C . MET A 1 727 ? 6.572 -47.720 37.213 1.00 82.94 727 MET A C 1
ATOM 5865 O O . MET A 1 727 ? 5.852 -48.036 38.161 1.00 82.94 727 MET A O 1
ATOM 5869 N N . GLU A 1 728 ? 7.711 -48.361 36.934 1.00 77.19 728 GLU A N 1
ATOM 5870 C CA . GLU A 1 728 ? 8.212 -49.504 37.710 1.00 77.19 728 GLU A CA 1
ATOM 5871 C C . GLU A 1 728 ? 8.469 -49.130 39.181 1.00 77.19 728 GLU A C 1
ATOM 5873 O O . GLU A 1 728 ? 8.118 -49.887 40.092 1.00 77.19 728 GLU A O 1
ATOM 5878 N N . ALA A 1 729 ? 9.014 -47.937 39.438 1.00 73.88 729 ALA A N 1
ATOM 5879 C CA . ALA A 1 729 ? 9.239 -47.444 40.796 1.00 73.88 729 ALA A CA 1
ATOM 5880 C C . ALA A 1 729 ? 7.925 -47.234 41.575 1.00 73.88 729 ALA A C 1
ATOM 5882 O O . ALA A 1 729 ? 7.825 -47.623 42.745 1.00 73.88 729 ALA A O 1
ATOM 5883 N N . VAL A 1 730 ? 6.898 -46.665 40.932 1.00 76.56 730 VAL A N 1
ATOM 5884 C CA . VAL A 1 730 ? 5.576 -46.462 41.552 1.00 76.56 730 VAL A CA 1
ATOM 5885 C C . VAL A 1 730 ? 4.867 -47.797 41.800 1.00 76.56 730 VAL A C 1
ATOM 5887 O O . VAL A 1 730 ? 4.297 -48.001 42.875 1.00 76.56 730 VAL A O 1
ATOM 5890 N N . GLU A 1 731 ? 4.937 -48.740 40.858 1.00 82.62 731 GLU A N 1
ATOM 5891 C CA . GLU A 1 731 ? 4.385 -50.091 41.028 1.00 82.62 731 GLU A CA 1
ATOM 5892 C C . GLU A 1 731 ? 5.024 -50.825 42.208 1.00 82.62 731 GLU A C 1
ATOM 5894 O O . GLU A 1 731 ? 4.323 -51.446 43.017 1.00 82.62 731 GLU A O 1
ATOM 5899 N N . TYR A 1 732 ? 6.344 -50.705 42.352 1.00 78.38 732 TYR A N 1
ATOM 5900 C CA . TYR A 1 732 ? 7.073 -51.287 43.469 1.00 78.38 732 TYR A CA 1
ATOM 5901 C C . TYR A 1 732 ? 6.622 -50.691 44.812 1.00 78.38 732 TYR A C 1
ATOM 5903 O O . TYR A 1 732 ? 6.275 -51.444 45.727 1.00 78.38 732 TYR A O 1
ATOM 5911 N N . ALA A 1 733 ? 6.513 -49.363 44.915 1.00 74.00 733 ALA A N 1
ATOM 5912 C CA . ALA A 1 733 ? 6.021 -48.688 46.120 1.00 74.00 733 ALA A CA 1
ATOM 5913 C C . ALA A 1 733 ? 4.576 -49.099 46.478 1.00 74.00 733 ALA A C 1
ATOM 5915 O O . ALA A 1 733 ? 4.264 -49.383 47.640 1.00 74.00 733 ALA A O 1
ATOM 5916 N N . LEU A 1 734 ? 3.699 -49.216 45.475 1.00 80.31 734 LEU A N 1
ATOM 5917 C CA . LEU A 1 734 ? 2.328 -49.692 45.661 1.00 80.31 734 LEU A CA 1
ATOM 5918 C C . LEU A 1 734 ? 2.270 -51.148 46.129 1.00 80.31 734 LEU A C 1
ATOM 5920 O O . LEU A 1 734 ? 1.420 -51.475 46.963 1.00 80.31 734 LEU A O 1
ATOM 5924 N N . SER A 1 735 ? 3.166 -52.009 45.640 1.00 79.19 735 SER A N 1
ATOM 5925 C CA . SER A 1 735 ? 3.231 -53.419 46.043 1.00 79.19 735 SER A CA 1
ATOM 5926 C C . SER A 1 735 ? 3.566 -53.580 47.532 1.00 79.19 735 SER A C 1
ATOM 5928 O O . SER A 1 735 ? 2.903 -54.355 48.226 1.00 79.19 735 SER A O 1
ATOM 5930 N N . ILE A 1 736 ? 4.491 -52.762 48.048 1.00 73.12 736 ILE A N 1
ATOM 5931 C CA . ILE A 1 736 ? 4.860 -52.721 49.470 1.00 73.12 736 ILE A CA 1
ATOM 5932 C C . ILE A 1 736 ? 3.674 -52.221 50.310 1.00 73.12 736 ILE A C 1
ATOM 5934 O O . ILE A 1 736 ? 3.366 -52.794 51.353 1.00 73.12 736 ILE A O 1
ATOM 5938 N N . SER A 1 737 ? 2.935 -51.215 49.822 1.00 73.50 737 SER A N 1
ATOM 5939 C CA . SER A 1 737 ? 1.762 -50.663 50.525 1.00 73.50 737 SER A CA 1
ATOM 5940 C C . SER A 1 737 ? 0.573 -51.634 50.631 1.00 73.50 737 SER A C 1
ATOM 5942 O O . SER A 1 737 ? -0.282 -51.491 51.510 1.00 73.50 737 SER A O 1
ATOM 5944 N N . LYS A 1 738 ? 0.471 -52.597 49.704 1.00 72.88 738 LYS A N 1
ATOM 5945 C CA . LYS A 1 738 ? -0.680 -53.506 49.575 1.00 72.88 738 LYS A CA 1
ATOM 5946 C C . LYS A 1 738 ? -0.560 -54.759 50.429 1.00 72.88 738 LYS A C 1
ATOM 5948 O O . LYS A 1 738 ? -1.587 -55.377 50.705 1.00 72.88 738 LYS A O 1
ATOM 5953 N N . ASN A 1 739 ? 0.645 -55.125 50.861 1.00 61.44 739 ASN A N 1
ATOM 5954 C CA . ASN A 1 739 ? 0.869 -56.380 51.564 1.00 61.44 739 ASN A CA 1
ATOM 5955 C C . ASN A 1 739 ? 1.744 -56.208 52.820 1.00 61.44 739 ASN A C 1
ATOM 5957 O O . ASN A 1 739 ? 2.911 -56.597 52.815 1.00 61.44 739 ASN A O 1
ATOM 5961 N N . PRO A 1 740 ? 1.184 -55.688 53.932 1.00 54.22 740 PRO A N 1
ATOM 5962 C CA . PRO A 1 740 ? 1.921 -55.547 55.191 1.00 54.22 740 PRO A CA 1
ATOM 5963 C C . PRO A 1 740 ? 2.344 -56.895 55.813 1.00 54.22 740 PRO A C 1
ATOM 5965 O O . PRO A 1 740 ? 3.086 -56.910 56.788 1.00 54.22 740 PRO A O 1
ATOM 5968 N N . MET A 1 741 ? 1.902 -58.037 55.264 1.00 43.88 741 MET A N 1
ATOM 5969 C CA . MET A 1 741 ? 2.248 -59.379 55.753 1.00 43.88 741 MET A CA 1
ATOM 5970 C C . MET A 1 741 ? 3.505 -60.002 55.118 1.00 43.88 741 MET A C 1
ATOM 5972 O O . MET A 1 741 ? 3.886 -61.094 55.530 1.00 43.88 741 MET A O 1
ATOM 5976 N N . ILE A 1 742 ? 4.169 -59.342 54.158 1.00 48.84 742 ILE A N 1
ATOM 5977 C CA . ILE A 1 742 ? 5.500 -59.769 53.659 1.00 48.84 742 ILE A CA 1
ATOM 5978 C C . ILE A 1 742 ? 6.627 -59.037 54.414 1.00 48.84 742 ILE A C 1
ATOM 5980 O O . ILE A 1 742 ? 7.772 -59.007 53.982 1.00 48.84 742 ILE A O 1
ATOM 5984 N N . GLN A 1 743 ? 6.332 -58.454 55.574 1.00 47.19 743 GLN A N 1
ATOM 5985 C CA . GLN A 1 743 ? 7.383 -58.007 56.478 1.00 47.19 743 GLN A CA 1
ATOM 5986 C C . GLN A 1 743 ? 7.759 -59.169 57.409 1.00 47.19 743 GLN A C 1
ATOM 5988 O O . GLN A 1 743 ? 6.864 -59.736 58.049 1.00 47.19 743 GLN A O 1
ATOM 5993 N N . PRO A 1 744 ? 9.048 -59.570 57.472 1.00 50.12 744 PRO A N 1
ATOM 5994 C CA . PRO A 1 744 ? 9.544 -60.478 58.501 1.00 50.12 744 PRO A CA 1
ATOM 5995 C C . PRO A 1 744 ? 9.053 -60.011 59.873 1.00 50.12 744 PRO A C 1
ATOM 5997 O O . PRO A 1 744 ? 8.868 -58.815 60.090 1.00 50.12 744 PRO A O 1
ATOM 6000 N N . GLU A 1 745 ? 8.820 -60.937 60.802 1.00 48.56 745 GLU A N 1
ATOM 6001 C CA . GLU A 1 745 ? 8.153 -60.660 62.086 1.00 48.56 745 GLU A CA 1
ATOM 6002 C C . GLU A 1 745 ? 8.854 -59.577 62.945 1.00 48.56 745 GLU A C 1
ATOM 6004 O O . GLU A 1 745 ? 8.250 -59.042 63.870 1.00 48.56 745 GLU A O 1
ATOM 6009 N N . GLU A 1 746 ? 10.072 -59.186 62.565 1.00 49.47 746 GLU A N 1
ATOM 6010 C CA . GLU A 1 746 ? 10.923 -58.150 63.161 1.00 49.47 746 GLU A CA 1
ATOM 6011 C C . GLU A 1 746 ? 10.738 -56.732 62.565 1.00 49.47 746 GLU A C 1
ATOM 6013 O O . GLU A 1 746 ? 11.300 -55.782 63.096 1.00 49.47 746 GLU A O 1
ATOM 6018 N N . GLN A 1 747 ? 9.928 -56.541 61.512 1.00 49.03 747 GLN A N 1
ATOM 6019 C CA . GLN A 1 747 ? 9.688 -55.227 60.873 1.00 49.03 747 GLN A CA 1
ATOM 6020 C C . GLN A 1 747 ? 8.290 -54.627 61.133 1.00 49.03 747 GLN A C 1
ATOM 6022 O O . GLN A 1 747 ? 7.971 -53.559 60.613 1.00 49.03 747 GLN A O 1
ATOM 6027 N N . ARG A 1 748 ? 7.466 -55.253 61.991 1.00 49.28 748 ARG A N 1
ATOM 6028 C CA . ARG A 1 748 ? 6.066 -54.845 62.264 1.00 49.28 748 ARG A CA 1
ATOM 6029 C C . ARG A 1 748 ? 5.866 -53.428 62.836 1.00 49.28 748 ARG A C 1
ATOM 6031 O O . ARG A 1 748 ? 4.720 -52.987 62.879 1.00 49.28 748 ARG A O 1
ATOM 6038 N N . ASP A 1 749 ? 6.927 -52.722 63.226 1.00 48.41 749 ASP A N 1
ATOM 6039 C CA . ASP A 1 749 ? 6.853 -51.356 63.771 1.00 48.41 749 ASP A CA 1
ATOM 6040 C C . ASP A 1 749 ? 7.041 -50.245 62.716 1.00 48.41 749 ASP A C 1
ATOM 6042 O O . ASP A 1 749 ? 7.001 -49.057 63.049 1.00 48.41 749 ASP A O 1
ATOM 6046 N N . LEU A 1 750 ? 7.195 -50.586 61.430 1.00 48.47 750 LEU A N 1
ATOM 6047 C CA . LEU A 1 750 ? 7.179 -49.587 60.360 1.00 48.47 750 LEU A CA 1
ATOM 6048 C C . LEU A 1 750 ? 5.767 -49.003 60.201 1.00 48.47 750 LEU A C 1
ATOM 6050 O O . LEU A 1 750 ? 4.803 -49.719 59.922 1.00 48.47 750 LEU A O 1
ATOM 6054 N N . LEU A 1 751 ? 5.655 -47.682 60.377 1.00 49.66 751 LEU A N 1
ATOM 6055 C CA . LEU A 1 751 ? 4.401 -46.942 60.237 1.00 49.66 751 LEU A CA 1
ATOM 6056 C C . LEU A 1 751 ? 3.746 -47.264 58.881 1.00 49.66 751 LEU A C 1
ATOM 6058 O O . LEU A 1 751 ? 4.405 -47.131 57.845 1.00 49.66 751 LEU A O 1
ATOM 6062 N N . PRO A 1 752 ? 2.464 -47.675 58.855 1.00 57.75 752 PRO A N 1
ATOM 6063 C CA . PRO A 1 752 ? 1.768 -47.922 57.603 1.00 57.75 752 PRO A CA 1
ATOM 6064 C C . PRO A 1 752 ? 1.779 -46.641 56.770 1.00 57.75 752 PRO A C 1
ATOM 6066 O O . PRO A 1 752 ? 1.461 -45.567 57.284 1.00 57.75 752 PRO A O 1
ATOM 6069 N N . ILE A 1 753 ? 2.139 -46.768 55.487 1.00 58.62 753 ILE A N 1
ATOM 6070 C CA . ILE A 1 753 ? 1.996 -45.690 54.501 1.00 58.62 753 ILE A CA 1
ATOM 6071 C C . ILE A 1 753 ? 0.586 -45.130 54.668 1.00 58.62 753 ILE A C 1
ATOM 6073 O O . ILE A 1 753 ? -0.388 -45.895 54.653 1.00 58.62 753 ILE A O 1
ATOM 6077 N N . SER A 1 754 ? 0.482 -43.821 54.905 1.00 68.50 754 SER A N 1
ATOM 6078 C CA . SER A 1 754 ? -0.810 -43.214 55.192 1.00 68.50 754 SER A CA 1
ATOM 6079 C C . SER A 1 754 ? -1.762 -43.493 54.029 1.00 68.50 754 SER A C 1
ATOM 6081 O O . SER A 1 754 ? -1.348 -43.585 52.869 1.00 68.50 754 SER A O 1
ATOM 6083 N N . SER A 1 755 ? -3.056 -43.640 54.315 1.00 67.94 755 SER A N 1
ATOM 6084 C CA . SER A 1 755 ? -4.054 -43.838 53.258 1.00 67.94 755 SER A CA 1
ATOM 6085 C C . SER A 1 755 ? -3.986 -42.733 52.199 1.00 67.94 755 SER A C 1
ATOM 6087 O O . SER A 1 755 ? -4.230 -42.998 51.030 1.00 67.94 755 SER A O 1
ATOM 6089 N N . THR A 1 756 ? -3.596 -41.521 52.602 1.00 66.88 756 THR A N 1
ATOM 6090 C CA . THR A 1 756 ? -3.396 -40.365 51.724 1.00 66.88 756 THR A CA 1
ATOM 6091 C C . THR A 1 756 ? -2.227 -40.562 50.758 1.00 66.88 756 THR A C 1
ATOM 6093 O O . THR A 1 756 ? -2.374 -40.302 49.566 1.00 66.88 756 THR A O 1
ATOM 6096 N N . ASP A 1 757 ? -1.087 -41.069 51.229 1.00 71.38 757 ASP A N 1
ATOM 6097 C CA . ASP A 1 757 ? 0.095 -41.295 50.383 1.00 71.38 757 ASP A CA 1
ATOM 6098 C C . ASP A 1 757 ? -0.109 -42.466 49.420 1.00 71.38 757 ASP A C 1
ATOM 6100 O O . ASP A 1 757 ? 0.355 -42.439 48.279 1.00 71.38 757 ASP A O 1
ATOM 6104 N N . ARG A 1 758 ? -0.869 -43.481 49.845 1.00 76.88 758 ARG A N 1
ATOM 6105 C CA . ARG A 1 758 ? -1.252 -44.591 48.972 1.00 76.88 758 ARG A CA 1
ATOM 6106 C C . ARG A 1 758 ? -2.167 -44.135 47.836 1.00 76.88 758 ARG A C 1
ATOM 6108 O O . ARG A 1 758 ? -1.925 -44.535 46.702 1.00 76.88 758 ARG A O 1
ATOM 6115 N N . THR A 1 759 ? -3.162 -43.288 48.113 1.00 73.94 759 THR A N 1
ATOM 6116 C CA . THR A 1 759 ? -4.019 -42.709 47.064 1.00 73.94 759 THR A CA 1
ATOM 6117 C C . THR A 1 759 ? -3.187 -41.912 46.062 1.00 73.94 759 THR A C 1
ATOM 6119 O O . THR A 1 759 ? -3.316 -42.130 44.862 1.00 73.94 759 THR A O 1
ATOM 6122 N N . LYS A 1 760 ? -2.241 -41.089 46.542 1.00 70.88 760 LYS A N 1
ATOM 6123 C CA . LYS A 1 760 ? -1.323 -40.346 45.665 1.00 70.88 760 LYS A CA 1
ATOM 6124 C C . LYS A 1 760 ? -0.508 -41.277 44.760 1.00 70.88 760 LYS A C 1
ATOM 6126 O O . LYS A 1 760 ? -0.400 -41.018 43.568 1.00 70.88 760 LYS A O 1
ATOM 6131 N N . LEU A 1 761 ? 0.039 -42.375 45.290 1.00 72.75 761 LEU A N 1
ATOM 6132 C CA . LEU A 1 761 ? 0.783 -43.357 44.488 1.00 72.75 761 LEU A CA 1
ATOM 6133 C C . LEU A 1 761 ? -0.098 -44.073 43.449 1.00 72.75 761 LEU A C 1
ATOM 6135 O O . LEU A 1 761 ? 0.367 -44.335 42.341 1.00 72.75 761 LEU A O 1
ATOM 6139 N N . GLU A 1 762 ? -1.353 -44.388 43.779 1.00 80.69 762 GLU A N 1
ATOM 6140 C CA . GLU A 1 762 ? -2.301 -44.992 42.828 1.00 80.69 762 GLU A CA 1
ATOM 6141 C C . GLU A 1 762 ? -2.679 -44.007 41.708 1.00 80.69 762 GLU A C 1
ATOM 6143 O O . GLU A 1 762 ? -2.766 -44.413 40.546 1.00 80.69 762 GLU A O 1
ATOM 6148 N N . ASP A 1 763 ? -2.798 -42.715 42.024 1.00 73.75 763 ASP A N 1
ATOM 6149 C CA . ASP A 1 763 ? -3.008 -41.658 41.032 1.00 73.75 763 ASP A CA 1
ATOM 6150 C C . ASP A 1 763 ? -1.783 -41.494 40.117 1.00 73.75 763 ASP A C 1
ATOM 6152 O O . ASP A 1 763 ? -1.929 -41.503 38.893 1.00 73.75 763 ASP A O 1
ATOM 6156 N N . TYR A 1 764 ? -0.566 -41.459 40.673 1.00 70.06 764 TYR A N 1
ATOM 6157 C CA . TYR A 1 764 ? 0.669 -41.419 39.876 1.00 70.06 764 TYR A CA 1
ATOM 6158 C C . TYR A 1 764 ? 0.811 -42.631 38.951 1.00 70.06 764 TYR A C 1
ATOM 6160 O O . TYR A 1 764 ? 1.178 -42.478 37.785 1.00 70.06 764 TYR A O 1
ATOM 6168 N N . HIS A 1 765 ? 0.488 -43.832 39.438 1.00 85.00 765 HIS A N 1
ATOM 6169 C CA . HIS A 1 765 ? 0.531 -45.055 38.633 1.00 85.00 765 HIS A CA 1
ATOM 6170 C C . HIS A 1 765 ? -0.422 -44.983 37.442 1.00 85.00 765 HIS A C 1
ATOM 6172 O O . HIS A 1 765 ? -0.039 -45.291 36.313 1.00 85.00 765 HIS A O 1
ATOM 6178 N N . LYS A 1 766 ? -1.653 -44.525 37.687 1.00 77.19 766 LYS A N 1
ATOM 6179 C CA . LYS A 1 766 ? -2.680 -44.365 36.656 1.00 77.19 766 LYS A CA 1
ATOM 6180 C C . LYS A 1 766 ? -2.247 -43.377 35.573 1.00 77.19 766 LYS A C 1
ATOM 6182 O O . LYS A 1 766 ? -2.518 -43.620 34.398 1.00 77.19 766 LYS A O 1
ATOM 6187 N N . ILE A 1 767 ? -1.568 -42.298 35.956 1.00 70.88 767 ILE A N 1
ATOM 6188 C CA . ILE A 1 767 ? -1.075 -41.295 35.010 1.00 70.88 767 ILE A CA 1
ATOM 6189 C C . ILE A 1 767 ? 0.109 -41.839 34.201 1.00 70.88 767 ILE A C 1
ATOM 6191 O O . ILE A 1 767 ? 0.050 -41.831 32.974 1.00 70.88 767 ILE A O 1
ATOM 6195 N N . LEU A 1 768 ? 1.149 -42.367 34.853 1.00 72.12 768 LEU A N 1
ATOM 6196 C CA . LEU A 1 768 ? 2.344 -42.878 34.164 1.00 72.12 768 LEU A CA 1
ATOM 6197 C C . LEU A 1 768 ? 2.012 -44.010 33.190 1.00 72.12 768 LEU A C 1
ATOM 6199 O O . LEU A 1 768 ? 2.564 -44.071 32.093 1.00 72.12 768 LEU A O 1
ATOM 6203 N N . LYS A 1 769 ? 1.067 -44.877 33.563 1.00 78.25 769 LYS A N 1
ATOM 6204 C CA . LYS A 1 769 ? 0.573 -45.934 32.684 1.00 78.25 769 LYS A CA 1
ATOM 6205 C C . LYS A 1 769 ? -0.121 -45.371 31.440 1.00 78.25 769 LYS A C 1
ATOM 6207 O O . LYS A 1 769 ? 0.140 -45.855 30.342 1.00 78.25 769 LYS A O 1
ATOM 6212 N N . LYS A 1 770 ? -0.961 -44.342 31.605 1.00 66.62 770 LYS A N 1
ATOM 6213 C CA . LYS A 1 770 ? -1.617 -43.652 30.486 1.00 66.62 770 LYS A CA 1
ATOM 6214 C C . LYS A 1 770 ? -0.574 -43.034 29.547 1.00 66.62 770 LYS A C 1
ATOM 6216 O O . LYS A 1 770 ? -0.666 -43.231 28.344 1.00 66.62 770 LYS A O 1
ATOM 6221 N N . GLU A 1 771 ? 0.453 -42.377 30.085 1.00 61.47 771 GLU A N 1
ATOM 6222 C CA . GLU A 1 771 ? 1.527 -41.793 29.266 1.00 61.47 771 GLU A CA 1
ATOM 6223 C C . GLU A 1 771 ? 2.359 -42.837 28.520 1.00 61.47 771 GLU A C 1
ATOM 6225 O O . GLU A 1 771 ? 2.689 -42.660 27.347 1.00 61.47 771 GLU A O 1
ATOM 6230 N N . LEU A 1 772 ? 2.666 -43.967 29.157 1.00 65.44 772 LEU A N 1
ATOM 6231 C CA . LEU A 1 772 ? 3.431 -45.026 28.510 1.00 65.44 772 LEU A CA 1
ATOM 6232 C C . LEU A 1 772 ? 2.666 -45.676 27.345 1.00 65.44 772 LEU A C 1
ATOM 6234 O O . LEU A 1 772 ? 3.267 -46.010 26.319 1.00 65.44 772 LEU A O 1
ATOM 6238 N N . GLU A 1 773 ? 1.350 -45.834 27.493 1.00 57.88 773 GLU A N 1
ATOM 6239 C CA . GLU A 1 773 ? 0.457 -46.293 26.424 1.00 57.88 773 GLU A CA 1
ATOM 6240 C C . GLU A 1 773 ? 0.435 -45.290 25.252 1.00 57.88 773 GLU A C 1
ATOM 6242 O O . GLU A 1 773 ? 0.449 -45.717 24.098 1.00 57.88 773 GLU A O 1
ATOM 6247 N N . ASN A 1 774 ? 0.534 -43.981 25.515 1.00 51.94 774 ASN A N 1
ATOM 6248 C CA . ASN A 1 774 ? 0.588 -42.933 24.483 1.00 51.94 774 ASN A CA 1
ATOM 6249 C C . ASN A 1 774 ? 1.901 -42.941 23.684 1.00 51.94 774 ASN A C 1
ATOM 6251 O O . ASN A 1 774 ? 1.902 -42.765 22.466 1.00 51.94 774 ASN A O 1
ATOM 6255 N N . ILE A 1 775 ? 3.029 -43.169 24.360 1.00 49.34 775 ILE A N 1
ATOM 6256 C CA . ILE A 1 775 ? 4.369 -43.169 23.754 1.00 49.34 775 ILE A CA 1
ATOM 6257 C C . ILE A 1 775 ? 4.564 -44.353 22.789 1.00 49.34 775 ILE A C 1
ATOM 6259 O O . ILE A 1 775 ? 5.248 -44.225 21.770 1.00 49.34 775 ILE A O 1
ATOM 6263 N N . GLN A 1 776 ? 3.958 -45.514 23.069 1.00 46.22 776 GLN A N 1
ATOM 6264 C CA . GLN A 1 776 ? 4.098 -46.708 22.223 1.00 46.22 776 GLN A CA 1
ATOM 6265 C C . GLN A 1 776 ? 3.484 -46.559 20.819 1.00 46.22 776 GLN A C 1
ATOM 6267 O O . GLN A 1 776 ? 3.915 -47.272 19.912 1.00 46.22 776 GLN A O 1
ATOM 6272 N N . PHE A 1 777 ? 2.559 -45.617 20.608 1.00 44.16 777 PHE A N 1
ATOM 6273 C CA . PHE A 1 777 ? 1.953 -45.354 19.297 1.00 44.16 777 PHE A CA 1
ATOM 6274 C C . PHE A 1 777 ? 2.885 -44.625 18.307 1.00 44.16 777 PHE A C 1
ATOM 6276 O O . PHE A 1 777 ? 2.601 -44.609 17.120 1.00 44.16 777 PHE A O 1
ATOM 6283 N N . ILE A 1 778 ? 4.025 -44.067 18.737 1.00 45.59 778 ILE A N 1
ATOM 6284 C CA . ILE A 1 778 ? 4.907 -43.227 17.890 1.00 45.59 778 ILE A CA 1
ATOM 6285 C C . ILE A 1 778 ? 5.851 -44.047 16.975 1.00 45.59 778 ILE A C 1
ATOM 6287 O O . ILE A 1 778 ? 6.602 -43.487 16.178 1.00 45.59 778 ILE A O 1
ATOM 6291 N N . LYS A 1 779 ? 5.832 -45.385 17.037 1.00 41.34 779 LYS A N 1
ATOM 6292 C CA . LYS A 1 779 ? 6.812 -46.242 16.338 1.00 41.34 779 LYS A CA 1
ATOM 6293 C C . LYS A 1 779 ? 6.567 -46.509 14.841 1.00 41.34 779 LYS A C 1
ATOM 6295 O O . LYS A 1 779 ? 7.298 -47.318 14.277 1.00 41.34 779 LYS A O 1
ATOM 6300 N N . ASP A 1 780 ? 5.652 -45.805 14.176 1.00 44.00 780 ASP A N 1
ATOM 6301 C CA . ASP A 1 780 ? 5.397 -45.975 12.733 1.00 44.00 780 ASP A CA 1
ATOM 6302 C C . ASP A 1 780 ? 6.297 -45.077 11.863 1.00 44.00 780 ASP A C 1
ATOM 6304 O O . ASP A 1 780 ? 5.838 -44.261 11.064 1.00 44.00 780 ASP A O 1
ATOM 6308 N N . TYR A 1 781 ? 7.615 -45.253 11.986 1.00 43.00 781 TYR A N 1
ATOM 6309 C CA . TYR A 1 781 ? 8.602 -44.642 11.078 1.00 43.00 781 TYR A CA 1
ATOM 6310 C C . TYR A 1 781 ? 8.603 -45.288 9.667 1.00 43.00 781 TYR A C 1
ATOM 6312 O O . TYR A 1 781 ? 9.435 -44.947 8.835 1.00 43.00 781 TYR A O 1
ATOM 6320 N N . ASP A 1 782 ? 7.650 -46.182 9.369 1.00 45.81 782 ASP A N 1
ATOM 6321 C CA . ASP A 1 782 ? 7.458 -46.809 8.047 1.00 45.81 782 ASP A CA 1
ATOM 6322 C C . ASP A 1 782 ? 6.430 -46.071 7.154 1.00 45.81 782 ASP A C 1
ATOM 6324 O O . ASP A 1 782 ? 6.104 -46.515 6.050 1.00 45.81 782 ASP A O 1
ATOM 6328 N N . LEU A 1 783 ? 5.916 -44.915 7.588 1.00 48.81 783 LEU A N 1
ATOM 6329 C CA . LEU A 1 783 ? 4.940 -44.112 6.842 1.00 48.81 783 LEU A CA 1
ATOM 6330 C C . LEU A 1 783 ? 5.575 -43.259 5.729 1.00 48.81 783 LEU A C 1
ATOM 6332 O O . LEU A 1 783 ? 5.447 -42.051 5.793 1.00 48.81 783 LEU A O 1
ATOM 6336 N N . VAL A 1 784 ? 6.217 -43.850 4.716 1.00 52.69 784 VAL A N 1
ATOM 6337 C CA . VAL A 1 784 ? 6.128 -43.413 3.297 1.00 52.69 784 VAL A CA 1
ATOM 6338 C C . VAL A 1 784 ? 6.706 -44.541 2.427 1.00 52.69 784 VAL A C 1
ATOM 6340 O O . VAL A 1 784 ? 7.878 -44.536 2.059 1.00 52.69 784 VAL A O 1
ATOM 6343 N N . SER A 1 785 ? 5.884 -45.524 2.071 1.00 56.75 785 SER A N 1
ATOM 6344 C CA . SER A 1 785 ? 6.105 -46.275 0.831 1.00 56.75 785 SER A CA 1
ATOM 6345 C C . SER A 1 785 ? 5.016 -45.863 -0.153 1.00 56.75 785 SER A C 1
ATOM 6347 O O . SER A 1 785 ? 3.870 -45.664 0.259 1.00 56.75 785 SER A O 1
ATOM 6349 N N . ASP A 1 786 ? 5.358 -45.721 -1.437 1.00 57.41 786 ASP A N 1
ATOM 6350 C CA . ASP A 1 786 ? 4.423 -45.278 -2.485 1.00 57.41 786 ASP A CA 1
ATOM 6351 C C . ASP A 1 786 ? 3.125 -46.110 -2.516 1.00 57.41 786 ASP A C 1
ATOM 6353 O O . ASP A 1 786 ? 2.063 -45.594 -2.859 1.00 57.41 786 ASP A O 1
ATOM 6357 N N . SER A 1 787 ? 3.171 -47.373 -2.066 1.00 60.56 787 SER A N 1
ATOM 6358 C CA . SER A 1 787 ? 1.999 -48.253 -1.972 1.00 60.56 787 SER A CA 1
ATOM 6359 C C . SER A 1 787 ? 0.912 -47.775 -1.002 1.00 60.56 787 SER A C 1
ATOM 6361 O O . SER A 1 787 ? -0.242 -48.157 -1.174 1.00 60.56 787 SER A O 1
ATOM 6363 N N . ASN A 1 788 ? 1.234 -46.937 -0.011 1.00 71.81 788 ASN A N 1
ATOM 6364 C CA . ASN A 1 788 ? 0.238 -46.446 0.949 1.00 71.81 788 ASN A CA 1
ATOM 6365 C C . ASN A 1 788 ? -0.508 -45.203 0.438 1.00 71.81 788 ASN A C 1
ATOM 6367 O O . ASN A 1 788 ? -1.648 -44.971 0.840 1.00 71.81 788 ASN A O 1
ATOM 6371 N N . ILE A 1 789 ? 0.085 -44.416 -0.468 1.00 81.69 789 ILE A N 1
ATOM 6372 C CA . ILE A 1 789 ? -0.513 -43.152 -0.932 1.00 81.69 789 ILE A CA 1
ATOM 6373 C C . ILE A 1 789 ? -1.837 -43.417 -1.653 1.00 81.69 789 ILE A C 1
ATOM 6375 O O . ILE A 1 789 ? -2.847 -42.791 -1.331 1.00 81.69 789 ILE A O 1
ATOM 6379 N N . GLU A 1 790 ? -1.859 -44.385 -2.572 1.00 84.81 790 GLU A N 1
ATOM 6380 C CA . GLU A 1 790 ? -3.083 -44.776 -3.278 1.00 84.81 790 GLU A CA 1
ATOM 6381 C C . GLU A 1 790 ? -4.146 -45.314 -2.314 1.00 84.81 790 GLU A C 1
ATOM 6383 O O . GLU A 1 790 ? -5.319 -44.976 -2.449 1.00 84.81 790 GLU A O 1
ATOM 6388 N N . GLU A 1 791 ? -3.768 -46.104 -1.301 1.00 83.88 791 GLU A N 1
ATOM 6389 C CA . GLU A 1 791 ? -4.724 -46.616 -0.312 1.00 83.88 791 GLU A CA 1
ATOM 6390 C C . GLU A 1 791 ? -5.415 -45.478 0.458 1.00 83.88 791 GLU A C 1
ATOM 6392 O O . GLU A 1 791 ? -6.629 -45.523 0.672 1.00 83.88 791 GLU A O 1
ATOM 6397 N N . HIS A 1 792 ? -4.668 -44.443 0.851 1.00 81.62 792 HIS A N 1
ATOM 6398 C CA . HIS A 1 792 ? -5.227 -43.279 1.542 1.00 81.62 792 HIS A CA 1
ATOM 6399 C C . HIS A 1 792 ? -6.050 -42.385 0.610 1.00 81.62 792 HIS A C 1
ATOM 6401 O O . HIS A 1 792 ? -7.138 -41.959 0.997 1.00 81.62 792 HIS A O 1
ATOM 6407 N N . ARG A 1 793 ? -5.597 -42.157 -0.628 1.00 89.81 793 ARG A N 1
ATOM 6408 C CA . ARG A 1 793 ? -6.366 -41.410 -1.639 1.00 89.81 793 ARG A CA 1
ATOM 6409 C C . ARG A 1 793 ? -7.675 -42.107 -2.001 1.00 89.81 793 ARG A C 1
ATOM 6411 O O . ARG A 1 793 ? -8.696 -41.446 -2.139 1.00 89.81 793 ARG A O 1
ATOM 6418 N N . ASN A 1 794 ? -7.687 -43.439 -2.036 1.00 87.44 794 ASN A N 1
ATOM 6419 C CA . ASN A 1 794 ? -8.903 -44.233 -2.227 1.00 87.44 794 ASN A CA 1
ATOM 6420 C C . ASN A 1 794 ? -9.895 -44.130 -1.051 1.00 87.44 794 ASN A C 1
ATOM 6422 O O . ASN A 1 794 ? -11.057 -44.503 -1.201 1.00 87.44 794 ASN A O 1
ATOM 6426 N N . LYS A 1 795 ? -9.453 -43.636 0.115 1.00 87.75 795 LYS A N 1
ATOM 6427 C CA . LYS A 1 795 ? -10.297 -43.319 1.281 1.00 87.75 795 LYS A CA 1
ATOM 6428 C C . LYS A 1 795 ? -10.650 -41.829 1.365 1.00 87.75 795 LYS A C 1
ATOM 6430 O O . LYS A 1 795 ? -11.273 -41.423 2.349 1.00 87.75 795 LYS A O 1
ATOM 6435 N N . ALA A 1 796 ? -10.237 -41.018 0.388 1.00 93.12 796 ALA A N 1
ATOM 6436 C CA . ALA A 1 796 ? -10.644 -39.624 0.316 1.00 93.12 796 ALA A CA 1
ATOM 6437 C C . ALA A 1 796 ? -12.160 -39.544 0.109 1.00 93.12 796 ALA A C 1
ATOM 6439 O O . ALA A 1 796 ? -12.763 -40.367 -0.584 1.00 93.12 796 ALA A O 1
ATOM 6440 N N . ASN A 1 797 ? -12.781 -38.563 0.746 1.00 94.50 797 ASN A N 1
ATOM 6441 C CA . ASN A 1 797 ? -14.221 -38.381 0.715 1.00 94.50 797 ASN A CA 1
ATOM 6442 C C . ASN A 1 797 ? -14.559 -37.252 -0.260 1.00 94.50 797 ASN A C 1
ATOM 6444 O O . ASN A 1 797 ? -13.846 -36.246 -0.282 1.00 94.50 797 ASN A O 1
ATOM 6448 N N . PRO A 1 798 ? -15.630 -37.382 -1.057 1.00 96.00 798 PRO A N 1
ATOM 6449 C CA . PRO A 1 798 ? -16.154 -36.235 -1.782 1.00 96.00 798 PRO A CA 1
ATOM 6450 C C . PRO A 1 798 ? -16.655 -35.182 -0.787 1.00 96.00 798 PRO A C 1
ATOM 6452 O O . PRO A 1 798 ? -16.998 -35.518 0.351 1.00 96.00 798 PRO A O 1
ATOM 6455 N N . LEU A 1 799 ? -16.753 -33.934 -1.248 1.00 95.44 799 LEU A N 1
ATOM 6456 C CA . LEU A 1 799 ? -17.488 -32.890 -0.531 1.00 95.44 799 LEU A CA 1
ATOM 6457 C C . LEU A 1 799 ? -18.921 -33.356 -0.214 1.00 95.44 799 LEU A C 1
ATOM 6459 O O . LEU A 1 799 ? -19.463 -34.251 -0.876 1.00 95.44 799 LEU A O 1
ATOM 6463 N N . LYS A 1 800 ? -19.536 -32.756 0.800 1.00 95.75 800 LYS A N 1
ATOM 6464 C CA . LYS A 1 800 ? -20.939 -32.957 1.186 1.00 95.75 800 LYS A CA 1
ATOM 6465 C C . LYS A 1 800 ? -21.759 -31.701 0.916 1.00 95.75 800 LYS A C 1
ATOM 6467 O O . LYS A 1 800 ? -21.219 -30.626 0.721 1.00 95.75 800 LYS A O 1
ATOM 6472 N N . GLU A 1 801 ? -23.081 -31.831 0.940 1.00 95.88 801 GLU A N 1
ATOM 6473 C CA . GLU A 1 801 ? -23.986 -30.682 0.832 1.00 95.88 801 GLU A CA 1
ATOM 6474 C C . GLU A 1 801 ? -23.690 -29.635 1.922 1.00 95.88 801 GLU A C 1
ATOM 6476 O O . GLU A 1 801 ? -23.717 -29.970 3.117 1.00 95.88 801 GLU A O 1
ATOM 6481 N N . GLY A 1 802 ? -23.434 -28.397 1.484 1.00 93.31 802 GLY A N 1
ATOM 6482 C CA . GLY A 1 802 ? -22.958 -27.282 2.308 1.00 93.31 802 GLY A CA 1
ATOM 6483 C C . GLY A 1 802 ? -21.433 -27.172 2.411 1.00 93.31 802 GLY A C 1
ATOM 6484 O O . GLY A 1 802 ? -20.944 -26.369 3.181 1.00 93.31 802 GLY A O 1
ATOM 6485 N N . GLU A 1 803 ? -20.659 -27.995 1.699 1.00 95.88 803 GLU A N 1
ATOM 6486 C CA . GLU A 1 803 ? -19.197 -27.898 1.689 1.00 95.88 803 GLU A CA 1
ATOM 6487 C C . GLU A 1 803 ? -18.701 -27.351 0.342 1.00 95.88 803 GLU A C 1
ATOM 6489 O O . GLU A 1 803 ? -19.131 -27.806 -0.731 1.00 95.88 803 GLU A O 1
ATOM 6494 N N . SER A 1 804 ? -17.743 -26.425 0.392 1.00 95.56 804 SER A N 1
ATOM 6495 C CA . SER A 1 804 ? -17.051 -25.895 -0.782 1.00 95.56 804 SER A CA 1
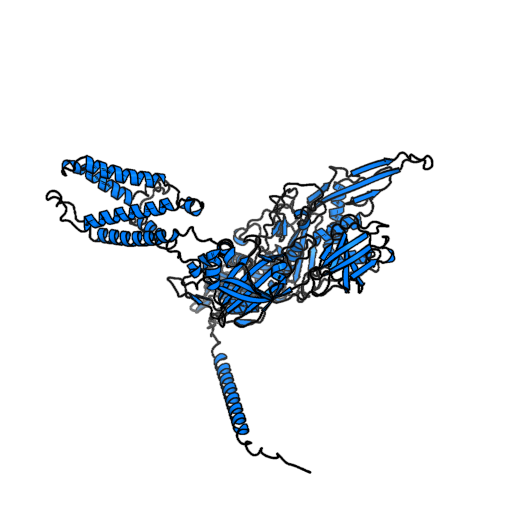ATOM 6496 C C . SER A 1 804 ? -15.543 -25.769 -0.553 1.00 95.56 804 SER A C 1
ATOM 6498 O O . SER A 1 804 ? -15.052 -25.805 0.574 1.00 95.56 804 SER A O 1
ATOM 6500 N N . VAL A 1 805 ? -14.775 -25.702 -1.640 1.00 95.88 805 VAL A N 1
ATOM 6501 C CA . VAL A 1 805 ? -13.331 -25.451 -1.598 1.00 95.88 805 VAL A CA 1
ATOM 6502 C C . VAL A 1 805 ? -12.972 -24.378 -2.603 1.00 95.88 805 VAL A C 1
ATOM 6504 O O . VAL A 1 805 ? -13.255 -24.524 -3.793 1.00 95.88 805 VAL A O 1
ATOM 6507 N N . THR A 1 806 ? -12.278 -23.349 -2.138 1.00 95.75 806 THR A N 1
ATOM 6508 C CA . THR A 1 806 ? -11.665 -22.326 -2.981 1.00 95.75 806 THR A CA 1
ATOM 6509 C C . THR A 1 806 ? -10.215 -22.701 -3.244 1.00 95.75 806 THR A C 1
ATOM 6511 O O . THR A 1 806 ? -9.411 -22.842 -2.324 1.00 95.75 806 THR A O 1
ATOM 6514 N N . ILE A 1 807 ? -9.878 -22.880 -4.517 1.00 96.19 807 ILE A N 1
ATOM 6515 C CA . ILE A 1 807 ? -8.528 -23.183 -4.984 1.00 96.19 807 ILE A CA 1
ATOM 6516 C C . I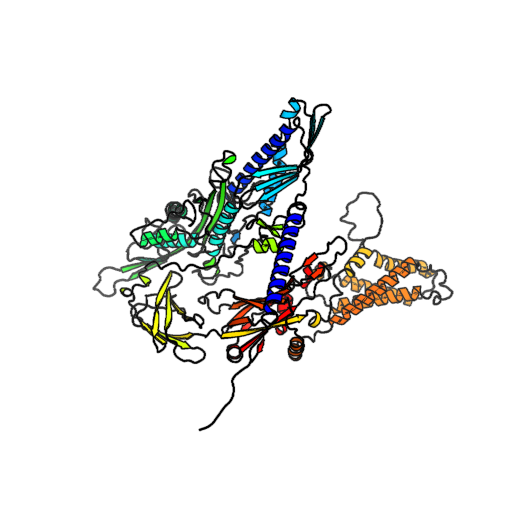LE A 1 807 ? -7.963 -21.916 -5.616 1.00 96.19 807 ILE A C 1
ATOM 6518 O O . ILE A 1 807 ? -8.368 -21.528 -6.714 1.00 96.19 807 ILE A O 1
ATOM 6522 N N . ALA A 1 808 ? -7.009 -21.293 -4.935 1.00 95.38 808 ALA A N 1
ATOM 6523 C CA . ALA A 1 808 ? -6.184 -20.234 -5.489 1.00 95.38 808 ALA A CA 1
ATOM 6524 C C . ALA A 1 808 ? -4.956 -20.863 -6.145 1.00 95.38 808 ALA A C 1
ATOM 6526 O O . ALA A 1 808 ? -4.228 -21.615 -5.498 1.00 95.38 808 ALA A O 1
ATOM 6527 N N . TYR A 1 809 ? -4.700 -20.569 -7.417 1.00 95.56 809 TYR A N 1
ATOM 6528 C CA . TYR A 1 809 ? -3.498 -21.060 -8.085 1.00 95.56 809 TYR A CA 1
ATOM 6529 C C . TYR A 1 809 ? -2.822 -19.985 -8.930 1.00 95.56 809 TYR A C 1
ATOM 6531 O O . TYR A 1 809 ? -3.469 -19.187 -9.610 1.00 95.56 809 TYR A O 1
ATOM 6539 N N . GLN A 1 810 ? -1.491 -19.995 -8.909 1.00 94.69 810 GLN A N 1
ATOM 6540 C CA . GLN A 1 810 ? -0.658 -19.027 -9.611 1.00 94.69 810 GLN A CA 1
ATOM 6541 C C . GLN A 1 810 ? 0.535 -19.728 -10.254 1.00 94.69 810 GLN A C 1
ATOM 6543 O O . GLN A 1 810 ? 1.284 -20.437 -9.579 1.00 94.69 810 GLN A O 1
ATOM 6548 N N . LYS A 1 811 ? 0.739 -19.530 -11.562 1.00 94.44 811 LYS A N 1
ATOM 6549 C CA . LYS A 1 811 ? 1.931 -20.061 -12.231 1.00 94.44 811 LYS A CA 1
ATOM 6550 C C . LYS A 1 811 ? 3.161 -19.282 -11.759 1.00 94.44 811 LYS A C 1
ATOM 6552 O O . LYS A 1 811 ? 3.196 -18.057 -11.845 1.00 94.44 811 LYS A O 1
ATOM 6557 N N . ILE A 1 812 ? 4.180 -19.997 -11.303 1.00 92.12 812 ILE A N 1
ATOM 6558 C CA . ILE A 1 812 ? 5.486 -19.436 -10.964 1.00 92.12 812 ILE A CA 1
ATOM 6559 C C . ILE A 1 812 ? 6.200 -19.086 -12.270 1.00 92.12 812 ILE A C 1
ATOM 6561 O O . ILE A 1 812 ? 6.317 -19.934 -13.158 1.00 92.12 812 ILE A O 1
ATOM 6565 N N . LYS A 1 813 ? 6.700 -17.851 -12.373 1.00 88.19 813 LYS A N 1
ATOM 6566 C CA . LYS A 1 813 ? 7.475 -17.401 -13.533 1.00 88.19 813 LYS A CA 1
ATOM 6567 C C . LYS A 1 813 ? 8.699 -18.281 -13.762 1.00 88.19 813 LYS A C 1
ATOM 6569 O O . LYS A 1 813 ? 9.446 -18.596 -12.835 1.00 88.19 813 LYS A O 1
ATOM 6574 N N . GLU A 1 814 ? 8.931 -18.625 -15.019 1.00 83.56 814 GLU A N 1
ATOM 6575 C CA . GLU A 1 814 ? 10.134 -19.318 -15.481 1.00 83.56 814 GLU A CA 1
ATOM 6576 C C . GLU A 1 814 ? 11.148 -18.342 -16.097 1.00 83.56 814 GLU A C 1
ATOM 6578 O O . GLU A 1 814 ? 12.330 -18.669 -16.192 1.00 83.56 814 GLU A O 1
ATOM 6583 N N . SER A 1 815 ? 10.705 -17.139 -16.488 1.00 76.69 815 SER A N 1
ATOM 6584 C CA . SER A 1 815 ? 11.552 -16.042 -16.975 1.00 76.69 815 SER A CA 1
ATOM 6585 C C . SER A 1 815 ? 11.128 -14.701 -16.370 1.00 76.69 815 SER A C 1
ATOM 6587 O O . SER A 1 815 ? 9.952 -14.478 -16.091 1.00 76.69 815 SER A O 1
ATOM 6589 N N . ILE A 1 816 ? 12.084 -13.783 -16.215 1.00 67.12 816 ILE A N 1
ATOM 6590 C CA . ILE A 1 816 ? 11.861 -12.420 -15.707 1.00 67.12 816 ILE A CA 1
ATOM 6591 C C . ILE A 1 816 ? 10.907 -11.598 -16.590 1.00 67.12 816 ILE A C 1
ATOM 6593 O O . ILE A 1 816 ? 10.195 -10.735 -16.085 1.00 67.12 816 ILE A O 1
ATOM 6597 N N . TYR A 1 817 ? 10.842 -11.901 -17.891 1.00 69.38 817 TYR A N 1
ATOM 6598 C CA . TYR A 1 817 ? 9.958 -11.215 -18.842 1.00 69.38 817 TYR A CA 1
ATOM 6599 C C . TYR A 1 817 ? 8.561 -11.839 -18.920 1.00 69.38 817 TYR A C 1
ATOM 6601 O O . TYR A 1 817 ? 7.660 -11.263 -19.529 1.00 69.38 817 TYR A O 1
ATOM 6609 N N . GLU A 1 818 ? 8.363 -13.020 -18.324 1.00 74.75 818 GLU A N 1
ATOM 6610 C CA . GLU A 1 818 ? 7.034 -13.604 -18.190 1.00 74.75 818 GLU A CA 1
ATOM 6611 C C . GLU A 1 818 ? 6.195 -12.678 -17.300 1.00 74.75 818 GLU A C 1
ATOM 6613 O O . GLU A 1 818 ? 6.630 -12.263 -16.225 1.00 74.75 818 GLU A O 1
ATOM 6618 N N . GLN A 1 819 ? 4.999 -12.298 -17.749 1.00 70.38 819 GLN A N 1
ATOM 6619 C CA . GLN A 1 819 ? 4.091 -11.507 -16.919 1.00 70.38 819 GLN A CA 1
ATOM 6620 C C . GLN A 1 819 ? 3.628 -12.325 -15.710 1.00 70.38 819 GLN A C 1
ATOM 6622 O O . GLN A 1 819 ? 3.509 -13.548 -15.791 1.00 70.38 819 GLN A O 1
ATOM 6627 N N . ASN A 1 820 ? 3.385 -11.650 -14.578 1.00 71.69 820 ASN A N 1
ATOM 6628 C CA . ASN A 1 820 ? 2.696 -12.293 -13.460 1.00 71.69 820 ASN A CA 1
ATOM 6629 C C . ASN A 1 820 ? 1.342 -12.750 -14.000 1.00 71.69 820 ASN A C 1
ATOM 6631 O O . ASN A 1 820 ? 0.556 -11.922 -14.456 1.00 71.69 820 ASN A O 1
ATOM 6635 N N . ILE A 1 821 ? 1.089 -14.057 -13.988 1.00 77.19 821 ILE A N 1
ATOM 6636 C CA . ILE A 1 821 ? -0.277 -14.531 -14.159 1.00 77.19 821 ILE A CA 1
ATOM 6637 C C . ILE A 1 821 ? -0.961 -14.209 -12.828 1.00 77.19 821 ILE A C 1
ATOM 6639 O O . ILE A 1 821 ? -0.441 -14.643 -11.792 1.00 77.19 821 ILE A O 1
ATOM 6643 N N . PRO A 1 822 ? -2.040 -13.408 -12.821 1.00 71.88 822 PRO A N 1
ATOM 6644 C CA . PRO A 1 822 ? -2.769 -13.141 -11.592 1.00 71.88 822 PRO A CA 1
ATOM 6645 C C . PRO A 1 822 ? -3.230 -14.468 -10.989 1.00 71.88 822 PRO A C 1
ATOM 6647 O O . PRO A 1 822 ? -3.516 -15.426 -11.716 1.00 71.88 822 PRO A O 1
ATOM 6650 N N . SER A 1 823 ? -3.253 -14.538 -9.662 1.00 78.19 823 SER A N 1
ATOM 6651 C CA . SER A 1 823 ? -3.807 -15.693 -8.963 1.00 78.19 823 SER A CA 1
ATOM 6652 C C . SER A 1 823 ? -5.253 -15.885 -9.405 1.00 78.19 823 SER A C 1
ATOM 6654 O O . SER A 1 823 ? -6.051 -14.954 -9.357 1.00 78.19 823 SER A O 1
ATOM 6656 N N . VAL A 1 824 ? -5.587 -17.085 -9.872 1.00 86.12 824 VAL A N 1
ATOM 6657 C CA . VAL A 1 824 ? -6.951 -17.415 -10.287 1.00 86.12 824 VAL A CA 1
ATOM 6658 C C . VAL A 1 824 ? -7.615 -18.173 -9.150 1.00 86.12 824 VAL A C 1
ATOM 6660 O O . VAL A 1 824 ? -7.051 -19.145 -8.644 1.00 86.12 824 VAL A O 1
ATOM 6663 N N . LEU A 1 825 ? -8.811 -17.732 -8.769 1.00 89.38 825 LEU A N 1
ATOM 6664 C CA . LEU A 1 825 ? -9.659 -18.414 -7.800 1.00 89.38 825 LEU A CA 1
ATOM 6665 C C . LEU A 1 825 ? -10.651 -19.313 -8.537 1.00 89.38 825 LEU A C 1
ATOM 6667 O O . LEU A 1 825 ? -11.319 -18.887 -9.480 1.00 89.38 825 LEU A O 1
ATOM 6671 N N . VAL A 1 826 ? -10.745 -20.570 -8.113 1.00 93.44 826 VAL A N 1
ATOM 6672 C CA . VAL A 1 826 ? -11.778 -21.503 -8.568 1.00 93.44 826 VAL A CA 1
ATOM 6673 C C . VAL A 1 826 ? -12.450 -22.095 -7.344 1.00 93.44 826 VAL A C 1
ATOM 6675 O O . VAL A 1 826 ? -11.807 -22.798 -6.569 1.00 93.44 826 VAL A O 1
ATOM 6678 N N . GLN A 1 827 ? -13.746 -21.844 -7.197 1.00 94.31 827 GLN A N 1
ATOM 6679 C CA . GLN A 1 827 ? -14.560 -22.472 -6.165 1.00 94.31 827 GLN A CA 1
ATOM 6680 C C . GLN A 1 827 ? -15.162 -23.776 -6.699 1.00 94.31 827 GLN A C 1
ATOM 6682 O O . GLN A 1 827 ? -15.651 -23.842 -7.832 1.00 94.31 827 GLN A O 1
ATOM 6687 N N . ALA A 1 828 ? -15.094 -24.834 -5.901 1.00 94.62 828 ALA A N 1
ATOM 6688 C CA . ALA A 1 828 ? -15.710 -26.124 -6.169 1.00 94.62 828 ALA A CA 1
ATOM 6689 C C . ALA A 1 828 ? -16.691 -26.458 -5.047 1.00 94.62 828 ALA A C 1
ATOM 6691 O O . ALA A 1 828 ? -16.296 -26.590 -3.893 1.00 94.62 828 ALA A O 1
ATOM 6692 N N . GLU A 1 829 ? -17.959 -26.625 -5.401 1.00 95.00 829 GLU A N 1
ATOM 6693 C CA . GLU A 1 829 ? -19.038 -26.957 -4.470 1.00 95.00 829 GLU A CA 1
ATOM 6694 C C . GLU A 1 829 ? -19.483 -28.410 -4.632 1.00 95.00 829 GLU A C 1
ATOM 6696 O O . GLU A 1 829 ? -19.254 -29.059 -5.663 1.00 95.00 829 GLU A O 1
ATOM 6701 N N . TYR A 1 830 ? -20.184 -28.927 -3.626 1.00 93.19 830 TYR A N 1
ATOM 6702 C CA . TYR A 1 830 ? -20.816 -30.236 -3.707 1.00 93.19 830 TYR A CA 1
ATOM 6703 C C . TYR A 1 830 ? -21.729 -30.393 -4.930 1.00 93.19 830 TYR A C 1
ATOM 6705 O O . TYR A 1 830 ? -22.714 -29.683 -5.109 1.00 93.19 830 TYR A O 1
ATOM 6713 N N . GLY A 1 831 ? -21.419 -31.384 -5.771 1.00 87.69 831 GLY A N 1
ATOM 6714 C CA . GLY A 1 831 ? -22.185 -31.674 -6.986 1.00 87.69 831 GLY A CA 1
ATOM 6715 C C . GLY A 1 831 ? -21.988 -30.664 -8.124 1.00 87.69 831 GLY A C 1
ATOM 6716 O O . GLY A 1 831 ? -22.553 -30.868 -9.201 1.00 87.69 831 GLY A O 1
ATOM 6717 N N . GLY A 1 832 ? -21.177 -29.621 -7.918 1.00 87.69 832 GLY A N 1
ATOM 6718 C CA . GLY A 1 832 ? -20.803 -28.647 -8.936 1.00 87.69 832 GLY A CA 1
ATOM 6719 C C . GLY A 1 832 ? -19.740 -29.186 -9.895 1.00 87.69 832 GLY A C 1
ATOM 6720 O O . GLY A 1 832 ? -18.913 -30.027 -9.540 1.00 87.69 832 GLY A O 1
ATOM 6721 N N . SER A 1 833 ? -19.752 -28.692 -11.135 1.00 88.31 833 SER A N 1
ATOM 6722 C CA . SER A 1 833 ? -18.650 -28.888 -12.079 1.00 88.31 833 SER A CA 1
ATOM 6723 C C . SER A 1 833 ? -17.890 -27.579 -12.236 1.00 88.31 833 SER A C 1
ATOM 6725 O O . SER A 1 833 ? -18.392 -26.649 -12.871 1.00 88.31 833 SER A O 1
ATOM 6727 N N . SER A 1 834 ? -16.676 -27.530 -11.706 1.00 95.38 834 SER A N 1
ATOM 6728 C CA . SER A 1 834 ? -15.783 -26.387 -11.873 1.00 95.38 834 SER A CA 1
ATOM 6729 C C . SER A 1 834 ? -14.680 -26.729 -12.866 1.00 95.38 834 SER A C 1
ATOM 6731 O O . SER A 1 834 ? -14.381 -27.901 -13.123 1.00 95.38 834 SER A O 1
ATOM 6733 N N . LYS A 1 835 ? -14.094 -25.702 -13.477 1.00 96.19 835 LYS A N 1
ATOM 6734 C CA . LYS A 1 835 ? -13.055 -25.858 -14.492 1.00 96.19 835 LYS A CA 1
ATOM 6735 C C . LYS A 1 835 ? -11.855 -24.993 -14.160 1.00 96.19 835 LYS A C 1
ATOM 6737 O O . LYS A 1 835 ? -12.010 -23.849 -13.752 1.00 96.19 835 LYS A O 1
ATOM 6742 N N . ILE A 1 836 ? -10.668 -25.539 -14.387 1.00 95.88 836 ILE A N 1
ATOM 6743 C CA . ILE A 1 836 ? -9.393 -24.855 -14.199 1.00 95.88 836 ILE A CA 1
ATOM 6744 C C . ILE A 1 836 ? -8.692 -24.682 -15.544 1.00 95.88 836 ILE A C 1
ATOM 6746 O O . ILE A 1 836 ? -8.749 -25.559 -16.411 1.00 95.88 836 ILE A O 1
ATOM 6750 N N . ARG A 1 837 ? -8.033 -23.538 -15.735 1.00 95.12 837 ARG A N 1
ATOM 6751 C CA . ARG A 1 837 ? -7.289 -23.211 -16.957 1.00 95.12 837 ARG A CA 1
ATOM 6752 C C . ARG A 1 837 ? -5.797 -23.254 -16.662 1.00 95.12 837 ARG A C 1
ATOM 6754 O O . ARG A 1 837 ? -5.309 -22.455 -15.868 1.00 95.12 837 ARG A O 1
ATOM 6761 N N . LEU A 1 838 ? -5.090 -24.186 -17.298 1.00 95.94 838 LEU A N 1
ATOM 6762 C CA . LEU A 1 838 ? -3.684 -24.483 -17.021 1.00 95.94 838 LEU A CA 1
ATOM 6763 C C . LEU A 1 838 ? -2.841 -24.562 -18.292 1.00 95.94 838 LEU A C 1
ATOM 6765 O O . LEU A 1 838 ? -3.319 -24.872 -19.388 1.00 95.94 838 LEU A O 1
ATOM 6769 N N . VAL A 1 839 ? -1.548 -24.346 -18.100 1.00 95.50 839 VAL A N 1
ATOM 6770 C CA . VAL A 1 839 ? -0.466 -24.593 -19.053 1.00 95.50 839 VAL A CA 1
ATOM 6771 C C . VAL A 1 839 ? 0.614 -25.408 -18.326 1.00 95.50 839 VAL A C 1
ATOM 6773 O O . VAL A 1 839 ? 0.607 -25.460 -17.099 1.00 95.50 839 VAL A O 1
ATOM 6776 N N . PRO A 1 840 ? 1.530 -26.082 -19.031 1.00 96.56 840 PRO A N 1
ATOM 6777 C CA . PRO A 1 840 ? 2.671 -26.730 -18.406 1.00 96.56 840 PRO A CA 1
ATOM 6778 C C . PRO A 1 840 ? 3.522 -25.715 -17.634 1.00 96.56 840 PRO A C 1
ATOM 6780 O O . PRO A 1 840 ? 3.737 -24.597 -18.109 1.00 96.56 840 PRO A O 1
ATOM 6783 N N . GLY A 1 841 ? 4.002 -26.109 -16.458 1.00 95.62 841 GLY A N 1
ATOM 6784 C CA . GLY A 1 841 ? 4.822 -25.259 -15.597 1.00 95.62 841 GLY A CA 1
ATOM 6785 C C . GLY A 1 841 ? 4.616 -25.562 -14.119 1.00 95.62 841 GLY A C 1
ATOM 6786 O O . GLY A 1 841 ? 3.951 -26.534 -13.760 1.00 95.62 841 GLY A O 1
ATOM 6787 N N . ARG A 1 842 ? 5.193 -24.720 -13.261 1.00 96.50 842 ARG A N 1
ATOM 6788 C CA . ARG A 1 842 ? 5.099 -24.863 -11.802 1.00 96.50 842 ARG A CA 1
ATOM 6789 C C . ARG A 1 842 ? 4.065 -23.910 -11.230 1.00 96.50 842 ARG A C 1
ATOM 6791 O O . ARG A 1 842 ? 4.011 -22.759 -11.654 1.00 96.50 842 ARG A O 1
ATOM 6798 N N . TYR A 1 843 ? 3.285 -24.367 -10.262 1.00 96.69 843 TYR A N 1
ATOM 6799 C CA . TYR A 1 843 ? 2.187 -23.601 -9.682 1.00 96.69 843 TYR A CA 1
ATOM 6800 C C . TYR A 1 843 ? 2.287 -23.532 -8.163 1.00 96.69 843 TYR A C 1
ATOM 6802 O O . TYR A 1 843 ? 2.471 -24.556 -7.505 1.00 96.69 843 TYR A O 1
ATOM 6810 N N . ASN A 1 844 ? 2.109 -22.326 -7.627 1.00 96.50 844 ASN A N 1
ATOM 6811 C CA . ASN A 1 844 ? 1.699 -22.143 -6.244 1.00 96.50 844 ASN A CA 1
ATOM 6812 C C . ASN A 1 844 ? 0.199 -22.434 -6.156 1.00 96.50 844 ASN A C 1
ATOM 6814 O O . ASN A 1 844 ? -0.559 -21.928 -6.984 1.00 96.50 844 ASN A O 1
ATOM 6818 N N . ILE A 1 845 ? -0.217 -23.239 -5.182 1.00 96.25 845 ILE A N 1
ATOM 6819 C CA . ILE A 1 845 ? -1.626 -23.538 -4.912 1.00 96.25 845 ILE A CA 1
ATOM 6820 C C . ILE A 1 845 ? -1.909 -23.290 -3.437 1.00 96.25 845 ILE A C 1
ATOM 6822 O O . ILE A 1 845 ? -1.153 -23.763 -2.592 1.00 96.25 845 ILE A O 1
ATOM 6826 N N . SER A 1 846 ? -3.012 -22.619 -3.138 1.00 95.12 846 SER A N 1
ATOM 6827 C CA . SER A 1 846 ? -3.621 -22.595 -1.811 1.00 95.12 846 SER A CA 1
ATOM 6828 C C . SER A 1 846 ? -5.055 -23.103 -1.918 1.00 95.12 846 SER A C 1
ATOM 6830 O O . SER A 1 846 ? -5.775 -22.759 -2.858 1.00 95.12 846 SER A O 1
ATOM 6832 N N . MET A 1 847 ? -5.446 -23.986 -1.005 1.00 95.31 847 MET A N 1
ATOM 6833 C CA . MET A 1 847 ? -6.776 -24.580 -0.943 1.00 95.31 847 MET A CA 1
ATOM 6834 C C . MET A 1 847 ? -7.409 -24.219 0.394 1.00 95.31 847 MET A C 1
ATOM 6836 O O . MET A 1 847 ? -6.883 -24.573 1.449 1.00 95.31 847 MET A O 1
ATOM 6840 N N . MET A 1 848 ? -8.560 -23.561 0.340 1.00 93.00 848 MET A N 1
ATOM 6841 C CA . MET A 1 848 ? -9.351 -23.188 1.507 1.00 93.00 848 MET A CA 1
ATOM 6842 C C . MET A 1 848 ? -10.666 -23.958 1.475 1.00 93.00 848 MET A C 1
ATOM 6844 O O . MET A 1 848 ? -11.384 -23.908 0.480 1.00 93.00 848 MET A O 1
ATOM 6848 N N . PHE A 1 849 ? -10.951 -24.706 2.533 1.00 93.44 849 PHE A N 1
ATOM 6849 C CA . PHE A 1 849 ? -12.197 -25.437 2.715 1.00 93.44 849 PHE A CA 1
ATOM 6850 C C . PHE A 1 849 ? -13.200 -24.578 3.478 1.00 93.44 849 PHE A C 1
ATOM 6852 O O . PHE A 1 849 ? -12.839 -23.881 4.421 1.00 93.44 849 PHE A O 1
ATOM 6859 N N . MET A 1 850 ? -14.461 -24.657 3.082 1.00 92.62 850 MET A N 1
ATOM 6860 C CA . MET A 1 850 ? -15.571 -23.963 3.714 1.00 92.62 850 MET A CA 1
ATOM 6861 C C . MET A 1 850 ? -16.683 -24.975 3.996 1.00 92.62 850 MET A C 1
ATOM 6863 O O . MET A 1 850 ? -17.059 -25.748 3.111 1.00 92.62 850 MET A O 1
ATOM 6867 N N . ASP A 1 851 ? -17.177 -24.992 5.232 1.00 94.19 851 ASP A N 1
ATOM 6868 C CA . ASP A 1 851 ? -18.340 -25.776 5.657 1.00 94.19 851 ASP A CA 1
ATOM 6869 C C . ASP A 1 851 ? -19.440 -24.815 6.116 1.00 94.19 851 ASP A C 1
ATOM 6871 O O . ASP A 1 851 ? -19.353 -24.224 7.194 1.00 94.19 851 ASP A O 1
ATOM 6875 N N . ASP A 1 852 ? -20.485 -24.672 5.303 1.00 93.19 852 ASP A N 1
ATOM 6876 C CA . ASP A 1 852 ? -21.632 -23.786 5.530 1.00 93.19 852 ASP A CA 1
ATOM 6877 C C . ASP A 1 852 ? -22.401 -24.141 6.808 1.00 93.19 852 ASP A C 1
ATOM 6879 O O . ASP A 1 852 ? -23.179 -23.337 7.314 1.00 93.19 852 ASP A O 1
ATOM 6883 N N . LYS A 1 853 ? -22.234 -25.368 7.321 1.00 93.31 853 LYS A N 1
ATOM 6884 C CA . LYS A 1 853 ? -22.855 -25.801 8.582 1.00 93.31 853 LYS A CA 1
ATOM 6885 C C . LYS A 1 853 ? -22.034 -25.434 9.806 1.00 93.31 853 LYS A C 1
ATOM 6887 O O . LYS A 1 853 ? -22.567 -25.555 10.906 1.00 93.31 853 LYS A O 1
ATOM 6892 N N . GLY A 1 854 ? -20.771 -25.071 9.605 1.00 91.62 854 GLY A N 1
ATOM 6893 C CA . GLY A 1 854 ? -19.867 -24.692 10.669 1.00 91.62 854 GLY A CA 1
ATOM 6894 C C . GLY A 1 854 ? -19.661 -25.742 11.754 1.00 91.62 854 GLY A C 1
ATOM 6895 O O . GLY A 1 854 ? -19.858 -26.947 11.552 1.00 91.62 854 GLY A O 1
ATOM 6896 N N . PHE A 1 855 ? -19.231 -25.277 12.922 1.00 91.69 855 PHE A N 1
ATOM 6897 C CA . PHE A 1 855 ? -19.163 -26.073 14.143 1.00 91.69 855 PHE A CA 1
ATOM 6898 C C . PHE A 1 855 ? -19.196 -25.197 15.395 1.00 91.69 855 PHE A C 1
ATOM 6900 O O . PHE A 1 855 ? -18.775 -24.050 15.371 1.00 91.69 855 PHE A O 1
ATOM 6907 N N . VAL A 1 856 ? -19.619 -25.784 16.516 1.00 92.31 856 VAL A N 1
ATOM 6908 C CA . VAL A 1 856 ? -19.660 -25.116 17.822 1.00 92.31 856 VAL A CA 1
ATOM 6909 C C . VAL A 1 856 ? -18.639 -25.755 18.756 1.00 92.31 856 VAL A C 1
ATOM 6911 O O . VAL A 1 856 ? -18.700 -26.964 19.001 1.00 92.31 856 VAL A O 1
ATOM 6914 N N . ILE A 1 857 ? -17.728 -24.948 19.300 1.00 90.25 857 ILE A N 1
ATOM 6915 C CA . ILE A 1 857 ? -16.837 -25.335 20.397 1.00 90.25 857 ILE A CA 1
ATOM 6916 C C . ILE A 1 857 ? -17.582 -25.057 21.711 1.00 90.25 857 ILE A C 1
ATOM 6918 O O . ILE A 1 857 ? -17.839 -23.891 22.017 1.00 90.25 857 ILE A O 1
ATOM 6922 N N . PRO A 1 858 ? -17.959 -26.084 22.496 1.00 87.62 858 PRO A N 1
ATOM 6923 C CA . PRO A 1 858 ? -18.720 -25.887 23.726 1.00 87.62 858 PRO A CA 1
ATOM 6924 C C . PRO A 1 858 ? -17.908 -25.120 24.781 1.00 87.62 858 PRO A C 1
ATOM 6926 O O . PRO A 1 858 ? -16.691 -25.273 24.879 1.00 87.62 858 PRO A O 1
ATOM 6929 N N . ALA A 1 859 ? -18.595 -24.352 25.631 1.00 88.12 859 ALA A N 1
ATOM 6930 C CA . ALA A 1 859 ? -17.961 -23.623 26.732 1.00 88.12 859 ALA A CA 1
ATOM 6931 C C . ALA A 1 859 ? -17.164 -24.557 27.668 1.00 88.12 859 ALA A C 1
ATOM 6933 O O . ALA A 1 859 ? -17.672 -25.590 28.126 1.00 88.12 859 ALA A O 1
ATOM 6934 N N . GLN A 1 860 ? -15.935 -24.167 28.017 1.00 84.62 860 GLN A N 1
ATOM 6935 C CA . GLN A 1 860 ? -15.051 -24.951 28.883 1.00 84.62 860 GLN A CA 1
ATOM 6936 C C . GLN A 1 860 ? -14.293 -24.049 29.868 1.00 84.62 860 GLN A C 1
ATOM 6938 O O . GLN A 1 860 ? -13.399 -23.293 29.498 1.00 84.62 860 GLN A O 1
ATOM 6943 N N . GLY A 1 861 ? -14.614 -24.154 31.162 1.00 86.56 861 GLY A N 1
ATOM 6944 C CA . GLY A 1 861 ? -14.017 -23.296 32.192 1.00 86.56 861 GLY A CA 1
ATOM 6945 C C . GLY A 1 861 ? -14.521 -21.856 32.088 1.00 86.56 861 GLY A C 1
ATOM 6946 O O . GLY A 1 861 ? -15.730 -21.643 32.112 1.00 86.56 861 GLY A O 1
ATOM 6947 N N . ASP A 1 862 ? -13.596 -20.900 31.981 1.00 79.31 862 ASP A N 1
ATOM 6948 C CA . ASP A 1 862 ? -13.902 -19.474 31.788 1.00 79.31 862 ASP A CA 1
ATOM 6949 C C . ASP A 1 862 ? -14.065 -19.096 30.298 1.00 79.31 862 ASP A C 1
ATOM 6951 O O . ASP A 1 862 ? -14.394 -17.953 29.986 1.00 79.31 862 ASP A O 1
ATOM 6955 N N . TYR A 1 863 ? -13.846 -20.039 29.371 1.00 71.56 863 TYR A N 1
ATOM 6956 C CA . TYR A 1 863 ? -14.032 -19.819 27.937 1.00 71.56 863 TYR A CA 1
ATOM 6957 C C . TYR A 1 863 ? -15.498 -20.018 27.544 1.00 71.56 863 TYR A C 1
ATOM 6959 O O . TYR A 1 863 ? -16.108 -21.041 27.873 1.00 71.56 863 TYR A O 1
ATOM 6967 N N . LEU A 1 864 ? -16.049 -19.029 26.839 1.00 80.56 864 LEU A N 1
ATOM 6968 C CA . LEU A 1 864 ? -17.404 -19.061 26.294 1.00 80.56 864 LEU A CA 1
ATOM 6969 C C . LEU A 1 864 ? -17.515 -20.075 25.143 1.00 80.56 864 LEU A C 1
ATOM 6971 O O . LEU A 1 864 ? -16.513 -20.490 24.566 1.00 80.56 864 LEU A O 1
ATOM 6975 N N . GLU A 1 865 ? -18.747 -20.487 24.847 1.00 91.00 865 GLU A N 1
ATOM 6976 C CA . GLU A 1 865 ? -19.071 -21.263 23.647 1.00 91.00 865 GLU A CA 1
ATOM 6977 C C . GLU A 1 865 ? -18.814 -20.399 22.406 1.00 91.00 865 GLU A C 1
ATOM 6979 O O . GLU A 1 865 ? -19.153 -19.215 22.414 1.00 91.00 865 GLU A O 1
ATOM 6984 N N . ILE A 1 866 ? -18.193 -20.967 21.371 1.00 87.19 866 ILE A N 1
ATOM 6985 C CA . ILE A 1 866 ? -17.846 -20.244 20.140 1.00 87.19 866 ILE A CA 1
ATOM 6986 C C . ILE A 1 866 ? -18.398 -21.020 18.946 1.00 87.19 866 ILE A C 1
ATOM 6988 O O . ILE A 1 866 ? -18.064 -22.192 18.759 1.00 87.19 866 ILE A O 1
ATOM 6992 N N . ASP A 1 867 ? -19.243 -20.363 18.156 1.00 91.62 867 ASP A N 1
ATOM 6993 C CA . ASP A 1 867 ? -19.815 -20.885 16.914 1.00 91.62 867 ASP A CA 1
ATOM 6994 C C . ASP A 1 867 ? -19.001 -20.376 15.714 1.00 91.62 867 ASP A C 1
ATOM 6996 O O . ASP A 1 867 ? -18.732 -19.183 15.594 1.00 91.62 867 ASP A O 1
ATOM 7000 N N . TYR A 1 868 ? -18.576 -21.292 14.849 1.00 87.44 868 TYR A N 1
ATOM 7001 C CA . TYR A 1 868 ? -17.842 -21.026 13.616 1.00 87.44 868 TYR A CA 1
ATOM 7002 C C . TYR A 1 868 ? -18.696 -21.457 12.424 1.00 87.44 868 TYR A C 1
ATOM 7004 O O . TYR A 1 868 ? -18.425 -22.503 11.832 1.00 87.44 868 TYR A O 1
ATOM 7012 N N . THR A 1 869 ? -19.727 -20.685 12.074 1.00 88.12 869 THR A N 1
ATOM 7013 C CA . THR A 1 869 ? -20.643 -20.979 10.959 1.00 88.12 869 THR A CA 1
ATOM 7014 C C . THR A 1 869 ? -20.751 -19.771 10.011 1.00 88.12 869 THR A C 1
ATOM 7016 O O . THR A 1 869 ? -21.346 -18.778 10.400 1.00 88.12 869 THR A O 1
ATOM 7019 N N . PRO A 1 870 ? -20.232 -19.828 8.765 1.00 85.94 870 PRO A N 1
ATOM 7020 C CA . PRO A 1 870 ? -19.553 -20.958 8.138 1.00 85.94 870 PRO A CA 1
ATOM 7021 C C . PRO A 1 870 ? -18.136 -21.156 8.687 1.00 85.94 870 PRO A C 1
ATOM 7023 O O . PRO A 1 870 ? -17.410 -20.208 8.983 1.00 85.94 870 PRO A O 1
ATOM 7026 N N . ALA A 1 871 ? -17.698 -22.409 8.763 1.00 87.44 871 ALA A N 1
ATOM 7027 C CA . ALA A 1 871 ? -16.329 -22.713 9.153 1.00 87.44 871 ALA A CA 1
ATOM 7028 C C . ALA A 1 871 ? -15.411 -22.604 7.933 1.00 87.44 871 ALA A C 1
ATOM 7030 O O . ALA A 1 871 ? -15.467 -23.452 7.038 1.00 87.44 871 ALA A O 1
ATOM 7031 N N . MET A 1 872 ? -14.533 -21.600 7.918 1.00 87.06 872 MET A N 1
ATOM 7032 C CA . MET A 1 872 ? -13.414 -21.532 6.975 1.00 87.06 872 MET A CA 1
ATOM 7033 C C . MET A 1 872 ? -12.192 -22.219 7.581 1.00 87.06 872 MET A C 1
ATOM 7035 O O . MET A 1 872 ? -11.698 -21.836 8.638 1.00 87.06 872 MET A O 1
ATOM 7039 N N . ILE A 1 873 ? -11.708 -23.259 6.913 1.00 85.06 873 ILE A N 1
ATOM 7040 C CA . ILE A 1 873 ? -10.603 -24.096 7.376 1.00 85.06 873 ILE A CA 1
ATOM 7041 C C . ILE A 1 873 ? -9.581 -24.195 6.250 1.00 85.06 873 ILE A C 1
ATOM 7043 O O . ILE A 1 873 ? -9.915 -24.552 5.120 1.00 85.06 873 ILE A O 1
ATOM 7047 N N . GLU A 1 874 ? -8.313 -23.918 6.533 1.00 81.00 874 GLU A N 1
ATOM 7048 C CA . GLU A 1 874 ? -7.263 -24.118 5.537 1.00 81.00 874 GLU A CA 1
ATOM 7049 C C . GLU A 1 874 ? -7.122 -25.612 5.202 1.00 81.00 874 GLU A C 1
ATOM 7051 O O . GLU A 1 874 ? -7.011 -26.469 6.080 1.00 81.00 874 GLU A O 1
ATOM 7056 N N . GLY A 1 875 ? -7.166 -25.934 3.909 1.00 79.25 875 GLY A N 1
ATOM 7057 C CA . GLY A 1 875 ? -7.176 -27.309 3.410 1.00 79.25 875 GLY A CA 1
ATOM 7058 C C . GLY A 1 875 ? -5.808 -27.801 2.934 1.00 79.25 875 GLY A C 1
ATOM 7059 O O . GLY A 1 875 ? -5.563 -29.006 2.878 1.00 79.25 875 GLY A O 1
ATOM 7060 N N . GLY A 1 876 ? -4.893 -26.904 2.575 1.00 91.00 876 GLY A N 1
ATOM 7061 C CA . GLY A 1 876 ? -3.529 -27.266 2.193 1.00 91.00 876 GLY A CA 1
ATOM 7062 C C . GLY A 1 876 ? -2.902 -26.282 1.218 1.00 91.00 876 GLY A C 1
ATOM 7063 O O . GLY A 1 876 ? -3.593 -25.610 0.456 1.00 91.00 876 GLY A O 1
ATOM 7064 N N . GLU A 1 877 ? -1.574 -26.246 1.201 1.00 94.56 877 GLU A N 1
ATOM 7065 C CA . GLU A 1 877 ? -0.810 -25.328 0.365 1.00 94.56 877 GLU A CA 1
ATOM 7066 C C . GLU A 1 877 ? 0.369 -26.011 -0.343 1.00 94.56 877 GLU A C 1
ATOM 7068 O O . GLU A 1 877 ? 1.187 -26.706 0.257 1.00 94.56 877 GLU A O 1
ATOM 7073 N N . LEU A 1 878 ? 0.484 -25.799 -1.652 1.00 94.94 878 LEU A N 1
ATOM 7074 C CA . LEU A 1 878 ? 1.586 -26.265 -2.495 1.00 94.94 878 LEU A CA 1
ATOM 7075 C C . LEU A 1 878 ? 2.330 -25.052 -3.045 1.00 94.94 878 LEU A C 1
ATOM 7077 O O . LEU A 1 878 ? 2.093 -24.633 -4.175 1.00 94.94 878 LEU A O 1
ATOM 7081 N N . THR A 1 879 ? 3.207 -24.465 -2.240 1.00 93.56 879 THR A N 1
ATOM 7082 C CA . THR A 1 879 ? 3.969 -23.252 -2.555 1.00 93.56 879 THR A CA 1
ATOM 7083 C C . THR A 1 879 ? 5.444 -23.574 -2.776 1.00 93.56 879 THR A C 1
ATOM 7085 O O . THR A 1 879 ? 5.895 -24.708 -2.607 1.00 93.56 879 THR A O 1
ATOM 7088 N N . THR A 1 880 ? 6.262 -22.580 -3.116 1.00 88.12 880 THR A N 1
ATOM 7089 C CA . THR A 1 880 ? 7.727 -22.738 -3.147 1.00 88.12 880 THR A CA 1
ATOM 7090 C C . THR A 1 880 ? 8.308 -23.253 -1.823 1.00 88.12 880 THR A C 1
ATOM 7092 O O . THR A 1 880 ? 9.309 -23.971 -1.862 1.00 88.12 880 THR A O 1
ATOM 7095 N N . LYS A 1 881 ? 7.666 -22.972 -0.677 1.00 89.38 881 LYS A N 1
ATOM 7096 C CA . LYS A 1 881 ? 8.066 -23.473 0.649 1.00 89.38 881 LYS A CA 1
ATOM 7097 C C . LYS A 1 881 ? 7.700 -24.947 0.860 1.00 89.38 881 LYS A C 1
ATOM 7099 O O . LYS A 1 881 ? 8.515 -25.722 1.362 1.00 89.38 881 LYS A O 1
ATOM 7104 N N . THR A 1 882 ? 6.514 -25.364 0.414 1.00 89.25 882 THR A N 1
ATOM 7105 C CA . THR A 1 882 ? 5.996 -26.739 0.586 1.00 89.25 882 THR A CA 1
ATOM 7106 C C . THR A 1 882 ? 6.205 -27.644 -0.636 1.00 89.25 882 THR A C 1
ATOM 7108 O O . THR A 1 882 ? 5.776 -28.799 -0.636 1.00 89.25 882 THR A O 1
ATOM 7111 N N . ARG A 1 883 ? 6.966 -27.157 -1.628 1.00 92.12 883 ARG A N 1
ATOM 7112 C CA . ARG A 1 883 ? 7.172 -27.700 -2.985 1.00 92.12 883 ARG A CA 1
ATOM 7113 C C . ARG A 1 883 ? 5.950 -27.502 -3.881 1.00 92.12 883 ARG A C 1
ATOM 7115 O O . ARG A 1 883 ? 4.972 -28.246 -3.801 1.00 92.12 883 ARG A O 1
ATOM 7122 N N . ALA A 1 884 ? 6.090 -26.541 -4.791 1.00 94.94 884 ALA A N 1
ATOM 7123 C CA . ALA A 1 884 ? 5.104 -26.180 -5.797 1.00 94.94 884 ALA A CA 1
ATOM 7124 C C . ALA A 1 884 ? 4.631 -27.392 -6.619 1.00 94.94 884 ALA A C 1
ATOM 7126 O O . ALA A 1 884 ? 5.290 -28.435 -6.688 1.00 94.94 884 ALA A O 1
ATOM 7127 N N . TRP A 1 885 ? 3.463 -27.263 -7.238 1.00 97.12 885 TRP A N 1
ATOM 7128 C CA . TRP A 1 885 ? 2.899 -28.305 -8.088 1.00 97.12 885 TRP A CA 1
ATOM 7129 C C . TRP A 1 885 ? 3.461 -28.230 -9.506 1.00 97.12 885 TRP A C 1
ATOM 7131 O O . TRP A 1 885 ? 3.330 -27.207 -10.180 1.00 97.12 885 TRP A O 1
ATOM 7141 N N . ASP A 1 886 ? 4.056 -29.329 -9.966 1.00 96.56 886 ASP A N 1
ATOM 7142 C CA . ASP A 1 886 ? 4.607 -29.446 -11.313 1.00 96.56 886 ASP A CA 1
ATOM 7143 C C . ASP A 1 886 ? 3.548 -30.006 -12.281 1.00 96.56 886 ASP A C 1
ATOM 7145 O O . ASP A 1 886 ? 3.186 -31.186 -12.254 1.00 96.56 886 ASP A O 1
ATOM 7149 N N . VAL A 1 887 ? 3.057 -29.158 -13.184 1.00 96.94 887 VAL A N 1
ATOM 7150 C CA . VAL A 1 887 ? 2.094 -29.534 -14.225 1.00 96.94 887 VAL A CA 1
ATOM 7151 C C . VAL A 1 887 ? 2.848 -30.005 -15.467 1.00 96.94 887 VAL A C 1
ATOM 7153 O O . VAL A 1 887 ? 3.282 -29.218 -16.311 1.00 96.94 887 VAL A O 1
ATOM 7156 N N . GLU A 1 888 ? 2.998 -31.323 -15.602 1.00 96.62 888 GLU A N 1
ATOM 7157 C CA . GLU A 1 888 ? 3.633 -31.934 -16.773 1.00 96.62 888 GLU A CA 1
ATOM 7158 C C . GLU A 1 888 ? 2.756 -31.827 -18.030 1.00 96.62 888 GLU A C 1
ATOM 7160 O O . GLU A 1 888 ? 1.574 -32.184 -18.028 1.00 96.62 888 GLU A O 1
ATOM 7165 N N . LYS A 1 889 ? 3.366 -31.441 -19.157 1.00 95.44 889 LYS A N 1
ATOM 7166 C CA . LYS A 1 889 ? 2.678 -31.301 -20.452 1.00 95.44 889 LYS A CA 1
ATOM 7167 C C . LYS A 1 889 ? 1.953 -32.572 -20.899 1.00 95.44 889 LYS A C 1
ATOM 7169 O O . LYS A 1 889 ? 0.812 -32.505 -21.344 1.00 95.44 889 LYS A O 1
ATOM 7174 N N . THR A 1 890 ? 2.587 -33.734 -20.758 1.00 96.12 890 THR A N 1
ATOM 7175 C CA . THR A 1 890 ? 2.014 -35.033 -21.150 1.00 96.12 890 THR A CA 1
ATOM 7176 C C . THR A 1 890 ? 0.766 -35.377 -20.340 1.00 96.12 890 THR A C 1
ATOM 7178 O O . THR A 1 890 ? -0.236 -35.801 -20.919 1.00 96.12 890 THR A O 1
ATOM 7181 N N . LYS A 1 891 ? 0.794 -35.150 -19.020 1.00 96.38 891 LYS A N 1
ATOM 7182 C CA . LYS A 1 891 ? -0.359 -35.343 -18.129 1.00 96.38 891 LYS A CA 1
ATOM 7183 C C . LYS A 1 891 ? -1.473 -34.358 -18.470 1.00 96.38 891 LYS A C 1
ATOM 7185 O O . LYS A 1 891 ? -2.610 -34.777 -18.671 1.00 96.38 891 LYS A O 1
ATOM 7190 N N . LEU A 1 892 ? -1.134 -33.084 -18.653 1.00 95.94 892 LEU A N 1
ATOM 7191 C CA . LEU A 1 892 ? -2.095 -32.050 -19.026 1.00 95.94 892 LEU A CA 1
ATOM 7192 C C . LEU A 1 892 ? -2.739 -32.308 -20.400 1.00 95.94 892 LEU A C 1
ATOM 7194 O O . LEU A 1 892 ? -3.899 -31.967 -20.608 1.00 95.94 892 LEU A O 1
ATOM 7198 N N . ASP A 1 893 ? -2.036 -32.922 -21.351 1.00 94.31 893 ASP A N 1
ATOM 7199 C CA . ASP A 1 893 ? -2.584 -33.206 -22.682 1.00 94.31 893 ASP A CA 1
ATOM 7200 C C . ASP A 1 893 ? -3.427 -34.484 -22.766 1.00 94.31 893 ASP A C 1
ATOM 7202 O O . ASP A 1 893 ? -4.309 -34.548 -23.625 1.00 94.31 893 ASP A O 1
ATOM 7206 N N . SER A 1 894 ? -3.166 -35.475 -21.910 1.00 96.00 894 SER A N 1
ATOM 7207 C CA . SER A 1 894 ? -3.816 -36.797 -21.950 1.00 96.00 894 SER A CA 1
ATOM 7208 C C . SER A 1 894 ? -5.028 -36.948 -21.029 1.00 96.00 894 SER A C 1
ATOM 7210 O O . SER A 1 894 ? -5.802 -37.876 -21.226 1.00 96.00 894 SER A O 1
ATOM 7212 N N . ASN A 1 895 ? -5.208 -36.038 -20.070 1.00 97.25 895 ASN A N 1
ATOM 7213 C CA . ASN A 1 895 ? -6.248 -36.106 -19.040 1.00 97.25 895 ASN A CA 1
ATOM 7214 C C . ASN A 1 895 ? -7.216 -34.935 -19.197 1.00 97.25 895 ASN A C 1
ATOM 7216 O O . ASN A 1 895 ? -6.773 -33.822 -19.482 1.00 97.25 895 ASN A O 1
ATOM 7220 N N . ASN A 1 896 ? -8.521 -35.135 -19.036 1.00 96.31 896 ASN A N 1
ATOM 7221 C CA . ASN A 1 896 ? -9.519 -34.055 -19.120 1.00 96.31 896 ASN A CA 1
ATOM 7222 C C . ASN A 1 896 ? -9.908 -33.489 -17.744 1.00 96.31 896 ASN A C 1
ATOM 7224 O O . ASN A 1 896 ? -10.504 -32.410 -17.684 1.00 96.31 896 ASN A O 1
ATOM 7228 N N . LYS A 1 897 ? -9.520 -34.178 -16.669 1.00 97.31 897 LYS A N 1
ATOM 7229 C CA . LYS A 1 897 ? -9.949 -33.896 -15.307 1.00 97.31 897 LYS A CA 1
ATOM 7230 C C . LYS A 1 897 ? -8.765 -33.891 -14.340 1.00 97.31 897 LYS A C 1
ATOM 7232 O O . LYS A 1 897 ? -7.784 -34.606 -14.542 1.00 97.31 897 LYS A O 1
ATOM 7237 N N . ILE A 1 898 ? -8.841 -33.067 -13.300 1.00 97.81 898 ILE A N 1
ATOM 7238 C CA . ILE A 1 898 ? -7.845 -32.993 -12.228 1.00 97.81 898 ILE A CA 1
ATOM 7239 C C . ILE A 1 898 ? -8.558 -33.151 -10.893 1.00 97.81 898 ILE A C 1
ATOM 7241 O O . ILE A 1 898 ? -9.496 -32.414 -10.594 1.00 97.81 898 ILE A O 1
ATOM 7245 N N . ARG A 1 899 ? -8.115 -34.110 -10.085 1.00 97.44 899 ARG A N 1
ATOM 7246 C CA . ARG A 1 899 ? -8.595 -34.297 -8.722 1.00 97.44 899 ARG A CA 1
ATOM 7247 C C . ARG A 1 899 ? -7.659 -33.605 -7.739 1.00 97.44 899 ARG A C 1
ATOM 7249 O O . ARG A 1 899 ? -6.488 -33.964 -7.648 1.00 97.44 899 ARG A O 1
ATOM 7256 N N . PHE A 1 900 ? -8.187 -32.644 -6.998 1.00 97.19 900 PHE A N 1
ATOM 7257 C CA . PHE A 1 900 ? -7.507 -31.986 -5.893 1.00 97.19 900 PHE A CA 1
ATOM 7258 C C . PHE A 1 900 ? -7.802 -32.719 -4.588 1.00 97.19 900 PHE A C 1
ATOM 7260 O O . PHE A 1 900 ? -8.936 -33.129 -4.332 1.00 97.19 900 PHE A O 1
ATOM 7267 N N . TYR A 1 901 ? -6.758 -32.874 -3.781 1.00 95.75 901 TYR A N 1
ATOM 7268 C CA . TYR A 1 901 ? -6.802 -33.504 -2.472 1.00 95.75 901 TYR A CA 1
ATOM 7269 C C . TYR A 1 901 ? -6.435 -32.457 -1.434 1.00 95.75 901 TYR A C 1
ATOM 7271 O O . TYR A 1 901 ? -5.368 -31.857 -1.531 1.00 95.75 901 TYR A O 1
ATOM 7279 N N . PHE A 1 902 ? -7.275 -32.274 -0.426 1.00 92.94 902 PHE A N 1
ATOM 7280 C CA . PHE A 1 902 ? -6.961 -31.391 0.692 1.00 92.94 902 PHE A CA 1
ATOM 7281 C C . PHE A 1 902 ? -7.115 -32.125 2.026 1.00 92.94 902 PHE A C 1
ATOM 7283 O O . PHE A 1 902 ? -7.759 -33.176 2.123 1.00 92.94 902 PHE A O 1
ATOM 7290 N N . ILE A 1 903 ? -6.457 -31.597 3.047 1.00 90.38 903 ILE A N 1
ATOM 7291 C CA . ILE A 1 903 ? -6.449 -32.112 4.407 1.00 90.38 903 ILE A CA 1
ATOM 7292 C C . ILE A 1 903 ? -7.617 -31.468 5.145 1.00 90.38 903 ILE A C 1
ATOM 7294 O O . ILE A 1 903 ? -7.652 -30.257 5.320 1.00 90.38 903 ILE A O 1
ATOM 7298 N N . ARG A 1 904 ? -8.574 -32.282 5.590 1.00 90.31 904 ARG A N 1
ATOM 7299 C CA . ARG A 1 904 ? -9.637 -31.820 6.485 1.00 90.31 904 ARG A CA 1
ATOM 7300 C C . ARG A 1 904 ? -9.190 -32.051 7.918 1.00 90.31 904 ARG A C 1
ATOM 7302 O O . ARG A 1 904 ? -9.089 -33.206 8.340 1.00 90.31 904 ARG A O 1
ATOM 7309 N N . ILE A 1 905 ? -8.907 -30.973 8.637 1.00 85.69 905 ILE A N 1
ATOM 7310 C CA . ILE A 1 905 ? -8.699 -31.024 10.086 1.00 85.69 905 ILE A CA 1
ATOM 7311 C C . ILE A 1 905 ? -10.030 -31.436 10.726 1.00 85.69 905 ILE A C 1
ATOM 7313 O O . ILE A 1 905 ? -11.099 -31.041 10.253 1.00 85.69 905 ILE A O 1
ATOM 7317 N N . ASP A 1 906 ? -9.975 -32.321 11.724 1.00 83.25 906 ASP A N 1
ATOM 7318 C CA . ASP A 1 906 ? -11.178 -32.683 12.472 1.00 83.25 906 ASP A CA 1
ATOM 7319 C C . ASP A 1 906 ? -11.761 -31.414 13.111 1.00 83.25 906 ASP A C 1
ATOM 7321 O O . ASP A 1 906 ? -11.021 -30.516 13.507 1.00 83.25 906 ASP A O 1
ATOM 7325 N N . THR A 1 907 ? -13.085 -31.352 13.226 1.00 85.38 907 THR A N 1
ATOM 7326 C CA . THR A 1 907 ? -13.760 -30.275 13.948 1.00 85.38 907 THR A CA 1
ATOM 7327 C C . THR A 1 907 ? -13.162 -30.135 15.355 1.00 85.38 907 THR A C 1
ATOM 7329 O O . THR A 1 907 ? -13.150 -31.136 16.079 1.00 85.38 907 THR A O 1
ATOM 7332 N N . PRO A 1 908 ? -12.649 -28.953 15.739 1.00 86.00 908 PRO A N 1
ATOM 7333 C CA . PRO A 1 908 ? -12.053 -28.756 17.053 1.00 86.00 908 PRO A CA 1
ATOM 7334 C C . PRO A 1 908 ? -13.124 -28.921 18.135 1.00 86.00 908 PRO A C 1
ATOM 7336 O O . PRO A 1 908 ? -14.258 -28.467 17.974 1.00 86.00 908 PRO A O 1
ATOM 7339 N N . GLU A 1 909 ? -12.773 -29.598 19.228 1.00 86.38 909 GLU A N 1
ATOM 7340 C CA . GLU A 1 909 ? -13.670 -29.781 20.379 1.00 86.38 909 GLU A CA 1
ATOM 7341 C C . GLU A 1 909 ? -13.349 -28.774 21.496 1.00 86.38 909 GLU A C 1
ATOM 7343 O O . GLU A 1 909 ? -14.217 -28.482 22.317 1.00 86.38 909 GLU A O 1
ATOM 7348 N N . GLU A 1 910 ? -12.127 -28.223 21.513 1.00 86.56 910 GLU A N 1
ATOM 7349 C CA . GLU A 1 910 ? -11.658 -27.210 22.468 1.00 86.56 910 GLU A CA 1
ATOM 7350 C C . GLU A 1 910 ? -10.912 -26.064 21.741 1.00 86.56 910 GLU A C 1
ATOM 7352 O O . GLU A 1 910 ? -10.323 -26.256 20.677 1.00 86.56 910 GLU A O 1
ATOM 7357 N N . MET A 1 911 ? -10.853 -24.863 22.333 1.00 78.31 911 MET A N 1
ATOM 7358 C CA . MET A 1 911 ? -10.136 -23.699 21.760 1.00 78.31 911 MET A CA 1
ATOM 7359 C C . MET A 1 911 ? -8.631 -23.925 21.538 1.00 78.31 911 MET A C 1
ATOM 7361 O O . MET A 1 911 ? -7.992 -23.294 20.695 1.00 78.31 911 MET A O 1
ATOM 7365 N N . GLU A 1 912 ? -8.037 -24.843 22.291 1.00 74.12 912 GLU A N 1
ATOM 7366 C CA . GLU A 1 912 ? -6.633 -25.226 22.139 1.00 74.12 912 GLU A CA 1
ATOM 7367 C C . GLU A 1 912 ? -6.392 -25.979 20.812 1.00 74.12 912 GLU A C 1
ATOM 7369 O O . GLU A 1 912 ? -5.311 -25.863 20.227 1.00 74.12 912 GLU A O 1
ATOM 7374 N N . ASP A 1 913 ? -7.400 -26.686 20.285 1.00 75.38 913 ASP A N 1
ATOM 7375 C CA . ASP A 1 913 ? -7.309 -27.396 19.003 1.00 75.38 913 ASP A CA 1
ATOM 7376 C C . ASP A 1 913 ? -7.198 -26.408 17.828 1.00 75.38 913 ASP A C 1
ATOM 7378 O O . ASP A 1 913 ? -6.436 -26.647 16.886 1.00 75.38 913 ASP A O 1
ATOM 7382 N N . MET A 1 914 ? -7.885 -25.262 17.929 1.00 75.06 914 MET A N 1
ATOM 7383 C CA . MET A 1 914 ? -7.833 -24.160 16.958 1.00 75.06 914 MET A CA 1
ATOM 7384 C C . MET A 1 914 ? -6.416 -23.590 16.834 1.00 75.06 914 MET A C 1
ATOM 7386 O O . MET A 1 914 ? -5.833 -23.571 15.754 1.00 75.06 914 MET A O 1
ATOM 7390 N N . THR A 1 915 ? -5.823 -23.175 17.955 1.00 71.00 915 THR A N 1
ATOM 7391 C CA . THR A 1 915 ? -4.476 -22.570 17.964 1.00 71.00 915 THR A CA 1
ATOM 7392 C C . THR A 1 915 ? -3.374 -23.569 17.607 1.00 71.00 915 THR A C 1
ATOM 7394 O O . THR A 1 915 ? -2.333 -23.183 17.076 1.00 71.00 915 THR A O 1
ATOM 7397 N N . GLY A 1 916 ? -3.593 -24.859 17.881 1.00 72.81 916 GLY A N 1
ATOM 7398 C CA . GLY A 1 916 ? -2.589 -25.897 17.698 1.00 72.81 916 GLY A CA 1
ATOM 7399 C C . GLY A 1 916 ? -2.575 -26.572 16.327 1.00 72.81 916 GLY A C 1
ATOM 7400 O O . GLY A 1 916 ? -1.489 -26.900 15.860 1.00 72.81 916 GLY A O 1
ATOM 7401 N N . GLU A 1 917 ? -3.727 -26.884 15.721 1.00 70.19 917 GLU A N 1
ATOM 7402 C CA . GLU A 1 917 ? -3.768 -27.661 14.463 1.00 70.19 917 GLU A CA 1
ATOM 7403 C C . GLU A 1 917 ? -3.964 -26.802 13.219 1.00 70.19 917 GLU A C 1
ATOM 7405 O O . GLU A 1 917 ? -3.381 -27.120 12.182 1.00 70.19 917 GLU A O 1
ATOM 7410 N N . PHE A 1 918 ? -4.713 -25.704 13.316 1.00 70.56 918 PHE A N 1
ATOM 7411 C CA . PHE A 1 918 ? -5.000 -24.853 12.159 1.00 70.56 918 PHE A CA 1
ATOM 7412 C C . PHE A 1 918 ? -3.774 -24.038 11.738 1.00 70.56 918 PHE A C 1
ATOM 7414 O O . PHE A 1 918 ? -3.500 -23.924 10.550 1.00 70.56 918 PHE A O 1
ATOM 7421 N N . GLY A 1 919 ? -2.945 -23.596 12.691 1.00 75.12 919 GLY A N 1
ATOM 7422 C CA . GLY A 1 919 ? -1.682 -22.902 12.399 1.00 75.12 919 GLY A CA 1
ATOM 7423 C C . GLY A 1 919 ? -0.583 -23.780 11.779 1.00 75.12 919 GLY A C 1
ATOM 7424 O O . GLY A 1 919 ? 0.499 -23.285 11.475 1.00 75.12 919 GLY A O 1
ATOM 7425 N N . MET A 1 920 ? -0.825 -25.084 11.599 1.00 81.81 920 MET A N 1
ATOM 7426 C CA . MET A 1 920 ? 0.181 -26.052 11.141 1.00 81.81 920 MET A CA 1
ATOM 7427 C C . MET A 1 920 ? 0.007 -26.456 9.672 1.00 81.81 920 MET A C 1
ATOM 7429 O O . MET A 1 920 ? 0.634 -27.427 9.236 1.00 81.81 920 MET A O 1
ATOM 7433 N N . ILE A 1 921 ? -0.818 -25.748 8.888 1.00 83.56 921 ILE A N 1
ATOM 7434 C CA . ILE A 1 921 ? -1.128 -26.164 7.513 1.00 83.56 921 ILE A CA 1
ATOM 7435 C C . ILE A 1 921 ? 0.113 -26.231 6.616 1.00 83.56 921 ILE A C 1
ATOM 7437 O O . ILE A 1 921 ? 0.227 -27.165 5.820 1.00 83.56 921 ILE A O 1
ATOM 7441 N N . GLU A 1 922 ? 1.070 -25.307 6.769 1.00 87.06 922 GLU A N 1
ATOM 7442 C CA . GLU A 1 922 ? 2.338 -25.315 6.023 1.00 87.06 922 GLU A CA 1
ATOM 7443 C C . GLU A 1 922 ? 3.129 -26.589 6.355 1.00 87.06 922 GLU A C 1
ATOM 7445 O O . GLU A 1 922 ? 3.612 -27.305 5.467 1.00 87.06 922 GLU A O 1
ATOM 7450 N N . GLU A 1 923 ? 3.210 -26.946 7.643 1.00 84.31 923 GLU A N 1
ATOM 7451 C CA . GLU A 1 923 ? 3.898 -28.160 8.079 1.00 84.31 923 GLU A CA 1
ATOM 7452 C C . GLU A 1 923 ? 3.186 -29.421 7.583 1.00 84.31 923 GLU A C 1
ATOM 7454 O O . GLU A 1 923 ? 3.846 -30.337 7.076 1.00 84.31 923 GLU A O 1
ATOM 7459 N N . TYR A 1 924 ? 1.857 -29.476 7.686 1.00 85.69 924 TYR A N 1
ATOM 7460 C CA . TYR A 1 924 ? 1.058 -30.589 7.180 1.00 85.69 924 TYR A CA 1
ATOM 7461 C C . TYR A 1 924 ? 1.206 -30.732 5.671 1.00 85.69 924 TYR A C 1
ATOM 7463 O O . TYR A 1 924 ? 1.438 -31.838 5.181 1.00 85.69 924 TYR A O 1
ATOM 7471 N N . SER A 1 925 ? 1.177 -29.628 4.938 1.00 90.69 925 SER A N 1
ATOM 7472 C CA . SER A 1 925 ? 1.328 -29.640 3.489 1.00 90.69 925 SER A CA 1
ATOM 7473 C C . SER A 1 925 ? 2.724 -30.089 3.071 1.00 90.69 925 SER A C 1
ATOM 7475 O O . SER A 1 925 ? 2.863 -30.913 2.167 1.00 90.69 925 SER A O 1
ATOM 7477 N N . ARG A 1 926 ? 3.769 -29.656 3.787 1.00 87.75 926 ARG A N 1
ATOM 7478 C CA . ARG A 1 926 ? 5.148 -30.125 3.583 1.00 87.75 926 ARG A CA 1
ATOM 7479 C C . ARG A 1 926 ? 5.302 -31.613 3.899 1.00 87.75 926 ARG A C 1
ATOM 7481 O O . ARG A 1 926 ? 5.959 -32.338 3.151 1.00 87.75 926 ARG A O 1
ATOM 7488 N N . ARG A 1 927 ? 4.713 -32.080 5.002 1.00 84.94 927 ARG A N 1
ATOM 7489 C CA . ARG A 1 927 ? 4.845 -33.462 5.492 1.00 84.94 927 ARG A CA 1
ATOM 7490 C C . ARG A 1 927 ? 4.041 -34.460 4.664 1.00 84.94 927 ARG A C 1
ATOM 7492 O O . ARG A 1 927 ? 4.534 -35.548 4.377 1.00 84.94 927 ARG A O 1
ATOM 7499 N N . TYR A 1 928 ? 2.833 -34.084 4.259 1.00 87.38 928 TYR A N 1
ATOM 7500 C CA . TYR A 1 928 ? 1.896 -34.928 3.515 1.00 87.38 928 TYR A CA 1
ATOM 7501 C C . TYR A 1 928 ? 1.764 -34.513 2.051 1.00 87.38 928 TYR A C 1
ATOM 7503 O O . TYR A 1 928 ? 0.795 -34.881 1.391 1.00 87.38 928 TYR A O 1
ATOM 7511 N N . ARG A 1 929 ? 2.771 -33.815 1.515 1.00 91.38 929 ARG A N 1
ATOM 7512 C CA . ARG A 1 929 ? 2.827 -33.310 0.137 1.00 91.38 929 ARG A CA 1
ATOM 7513 C C . ARG A 1 929 ? 2.378 -34.326 -0.913 1.00 91.38 929 ARG A C 1
ATOM 7515 O O . ARG A 1 929 ? 1.681 -33.965 -1.857 1.00 91.38 929 ARG A O 1
ATOM 7522 N N . ALA A 1 930 ? 2.770 -35.590 -0.757 1.00 89.62 930 ALA A N 1
ATOM 7523 C CA . ALA A 1 930 ? 2.420 -36.656 -1.693 1.00 89.62 930 ALA A CA 1
ATOM 7524 C C . ALA A 1 930 ? 0.931 -37.056 -1.631 1.00 89.62 930 ALA A C 1
ATOM 7526 O O . ALA A 1 930 ? 0.361 -37.482 -2.630 1.00 89.62 930 ALA A O 1
ATOM 7527 N N . TYR A 1 931 ? 0.265 -36.884 -0.488 1.00 90.12 931 TYR A N 1
ATOM 7528 C CA . TYR A 1 931 ? -1.164 -37.171 -0.330 1.00 90.12 931 TYR A CA 1
ATOM 7529 C C . TYR A 1 931 ? -2.038 -36.070 -0.933 1.00 90.12 931 TYR A C 1
ATOM 7531 O O . TYR A 1 931 ? -3.069 -36.397 -1.512 1.00 90.12 931 TYR A O 1
ATOM 7539 N N . ILE A 1 932 ? -1.592 -34.812 -0.855 1.00 93.38 932 ILE A N 1
ATOM 7540 C CA . ILE A 1 932 ? -2.339 -33.639 -1.337 1.00 93.38 932 ILE A CA 1
ATOM 7541 C C . ILE A 1 932 ? -1.987 -33.185 -2.762 1.00 93.38 932 ILE A C 1
ATOM 7543 O O . ILE A 1 932 ? -2.585 -32.249 -3.282 1.00 93.38 932 ILE A O 1
ATOM 7547 N N . GLU A 1 933 ? -1.022 -33.830 -3.423 1.00 95.25 933 GLU A N 1
ATOM 7548 C CA . GLU A 1 933 ? -0.683 -33.498 -4.812 1.00 95.25 933 GLU A CA 1
ATOM 7549 C C . GLU A 1 933 ? -1.871 -33.719 -5.758 1.00 95.25 933 GLU A C 1
ATOM 7551 O O . GLU A 1 933 ? -2.392 -34.842 -5.789 1.00 95.25 933 GLU A O 1
ATOM 7556 N N . PRO A 1 934 ? -2.258 -32.734 -6.589 1.00 97.25 934 PRO A N 1
ATOM 7557 C CA . PRO A 1 934 ? -3.335 -32.931 -7.543 1.00 97.25 934 PRO A CA 1
ATOM 7558 C C . PRO A 1 934 ? -3.035 -34.076 -8.518 1.00 97.25 934 PRO A C 1
ATOM 7560 O O . PRO A 1 934 ? -1.931 -34.207 -9.055 1.00 97.25 934 PRO A O 1
ATOM 7563 N N . GLU A 1 935 ? -4.039 -34.910 -8.761 1.00 96.38 935 GLU A N 1
ATOM 7564 C CA . GLU A 1 935 ? -3.961 -36.077 -9.634 1.00 96.38 935 GLU A CA 1
ATOM 7565 C C . GLU A 1 935 ? -4.658 -35.805 -10.965 1.00 96.38 935 GLU A C 1
ATOM 7567 O O . GLU A 1 935 ? -5.796 -35.344 -11.007 1.00 96.38 935 GLU A O 1
ATOM 7572 N N . PHE A 1 936 ? -3.992 -36.134 -12.067 1.00 96.44 936 PHE A N 1
ATOM 7573 C CA . PHE A 1 936 ? -4.589 -36.061 -13.396 1.00 96.44 936 PHE A CA 1
ATOM 7574 C C . PHE A 1 936 ? -5.392 -37.334 -13.682 1.00 96.44 936 PHE A C 1
ATOM 7576 O O . PHE A 1 936 ? -4.855 -38.435 -13.563 1.00 96.44 936 PHE A O 1
ATOM 7583 N N . LEU A 1 937 ? -6.657 -37.171 -14.073 1.00 95.19 937 LEU A N 1
ATOM 7584 C CA . LEU A 1 937 ? -7.595 -38.255 -14.360 1.00 95.19 937 LEU A CA 1
ATOM 7585 C C . LEU A 1 937 ? -7.988 -38.282 -15.853 1.00 95.19 937 LEU A C 1
ATOM 7587 O O . LEU A 1 937 ? -8.199 -37.214 -16.442 1.00 95.19 937 LEU A O 1
ATOM 7591 N N . PRO A 1 938 ? -8.098 -39.482 -16.455 1.00 90.75 938 PRO A N 1
ATOM 7592 C CA . PRO A 1 938 ? -8.307 -39.656 -17.893 1.00 90.75 938 PRO A CA 1
ATOM 7593 C C . PRO A 1 938 ? -9.663 -39.160 -18.403 1.00 90.75 938 PRO A C 1
ATOM 7595 O O . PRO A 1 938 ? -10.677 -39.343 -17.690 1.00 90.75 938 PRO A O 1
#

Radius of gyration: 39.54 Å; chains: 1; bounding box: 109×90×117 Å

pLDDT: mean 78.85, std 20.91, range [28.89, 98.56]